Protein 4UHP (pdb70)

Nearest PDB structures (foldseek):
  4uhp-assembly3_A  TM=9.981E-01  e=2.597E-27  Pseudomonas aeruginosa PAO1
  4uhp-assembly1_C  TM=9.991E-01  e=4.415E-27  Pseudomonas aeruginosa PAO1
  2vlq-assembly1_B  TM=9.755E-01  e=8.747E-19  Escherichia coli
  1fsj-assembly1_B  TM=9.711E-01  e=2.702E-18  Escherichia coli
  3u43-assembly2_B  TM=9.606E-01  e=6.399E-18  Escherichia coli

Organism: Pseudomonas aeruginosa (NCBI:txid287)

Structure (mmCIF, N/CA/C/O backbone):
data_4UHP
#
_entry.id   4UHP
#
_cell.length_a   36.604
_cell.length_b   75.627
_cell.length_c   83.171
_cell.angle_alpha   79.19
_cell.angle_beta   78.05
_cell.angle_gamma   77.00
#
_symmetry.space_group_name_H-M   'P 1'
#
loop_
_entity.id
_entity.type
_entity.pdbx_description
1 polymer 'LARGE COMPONENT OF PYOCIN AP41'
2 polymer 'BACTERIOCIN IMMUNITY PROTEIN'
3 water water
#
loop_
_atom_site.group_PDB
_atom_site.id
_atom_site.type_symbol
_atom_site.label_atom_id
_atom_site.label_alt_id
_atom_site.label_comp_id
_atom_site.label_asym_id
_atom_site.label_entity_id
_atom_site.label_seq_id
_atom_site.pdbx_PDB_ins_code
_atom_site.Cartn_x
_atom_site.Cartn_y
_atom_site.Cartn_z
_atom_site.occupancy
_atom_site.B_iso_or_equiv
_atom_site.auth_seq_id
_atom_site.auth_comp_id
_atom_site.auth_asym_id
_atom_site.auth_atom_id
_atom_site.pdbx_PDB_model_num
ATOM 1 N N . ASP A 1 1 ? -21.009 22.655 -49.504 1.00 74.74 642 ASP A N 1
ATOM 2 C CA . ASP A 1 1 ? -20.112 23.761 -49.821 1.00 79.37 642 ASP A CA 1
ATOM 3 C C . ASP A 1 1 ? -19.171 24.053 -48.659 1.00 75.90 642 ASP A C 1
ATOM 4 O O . ASP A 1 1 ? -17.960 24.180 -48.844 1.00 80.82 642 ASP A O 1
ATOM 6 N N . GLU A 1 2 ? -19.734 24.161 -47.461 1.00 68.04 643 GLU A N 1
ATOM 7 C CA . GLU A 1 2 ? -18.940 24.407 -46.265 1.00 61.65 643 GLU A CA 1
ATOM 8 C C . GLU A 1 2 ? -19.164 23.312 -45.227 1.00 51.29 643 GLU A C 1
ATOM 9 O O . GLU A 1 2 ? -20.260 22.760 -45.131 1.00 42.70 643 GLU A O 1
ATOM 15 N N . PRO A 1 3 ? -18.115 22.989 -44.454 1.00 51.05 644 PRO A N 1
ATOM 16 C CA . PRO A 1 3 ? -18.174 21.949 -43.420 1.00 44.35 644 PRO A CA 1
ATOM 17 C C . PRO A 1 3 ? -19.228 22.208 -42.348 1.00 38.38 644 PRO A C 1
ATOM 18 O O . PRO A 1 3 ? -19.699 23.335 -42.194 1.00 43.67 644 PRO A O 1
ATOM 22 N N . GLY A 1 4 ? -19.586 21.161 -41.611 1.00 32.29 645 GLY A N 1
ATOM 23 C CA . GLY A 1 4 ? -20.554 21.279 -40.538 1.00 31.64 645 GLY A CA 1
ATOM 24 C C . GLY A 1 4 ? -20.745 19.989 -39.763 1.00 30.15 645 GLY A C 1
ATOM 25 O O . GLY A 1 4 ? -20.184 18.947 -40.111 1.00 31.88 645 GLY A O 1
ATOM 26 N N . VAL A 1 5 ? -21.544 20.065 -38.705 1.00 29.03 646 VAL A N 1
ATOM 27 C CA . VAL A 1 5 ? -21.814 18.913 -37.852 1.00 32.35 646 VAL A CA 1
ATOM 28 C C . VAL A 1 5 ? -23.280 18.516 -37.947 1.00 23.36 646 VAL A C 1
ATOM 29 O O . VAL A 1 5 ? -24.162 19.365 -37.868 1.00 25.73 646 VAL A O 1
ATOM 33 N N . ALA A 1 6 ? -23.536 17.225 -38.113 1.00 23.56 647 ALA A N 1
ATOM 34 C CA . ALA A 1 6 ? -24.900 16.740 -38.287 1.00 26.12 647 ALA A CA 1
ATOM 35 C C . ALA A 1 6 ? -25.693 16.759 -36.985 1.00 27.13 647 ALA A C 1
ATOM 36 O O . ALA A 1 6 ? -25.160 16.479 -35.911 1.00 30.79 647 ALA A O 1
ATOM 38 N N . THR A 1 7 ? -26.973 17.100 -37.100 1.00 26.74 648 THR A N 1
ATOM 39 C CA . THR A 1 7 ? -27.904 17.087 -35.977 1.00 28.33 648 THR A CA 1
ATOM 40 C C . THR A 1 7 ? -29.183 16.373 -36.390 1.00 30.18 648 THR A C 1
ATOM 41 O O . THR A 1 7 ? -29.378 16.080 -37.569 1.00 25.07 648 THR A O 1
ATOM 45 N N . GLY A 1 8 ? -30.059 16.105 -35.426 1.00 25.86 649 GLY A N 1
ATOM 46 C CA . GLY A 1 8 ? -31.345 15.502 -35.727 1.00 32.01 649 GLY A CA 1
ATOM 47 C C . GLY A 1 8 ? -31.431 14.027 -35.386 1.00 25.40 649 GLY A C 1
ATOM 48 O O . GLY A 1 8 ? -30.420 13.326 -35.340 1.00 23.92 649 GLY A O 1
ATOM 49 N N . ASN A 1 9 ? -32.652 13.554 -35.158 1.00 26.86 650 ASN A N 1
ATOM 50 C CA . ASN A 1 9 ? -32.876 12.198 -34.669 1.00 26.95 650 ASN A CA 1
ATOM 51 C C . ASN A 1 9 ? -33.449 11.259 -35.717 1.00 25.60 650 ASN A C 1
ATOM 52 O O . ASN A 1 9 ? -33.388 10.041 -35.567 1.00 29.40 650 ASN A O 1
ATOM 57 N N . GLY A 1 10 ? -34.014 11.829 -36.774 1.00 29.45 651 GLY A N 1
ATOM 58 C CA . GLY A 1 10 ? -34.699 11.038 -37.775 1.00 28.25 651 GLY A CA 1
ATOM 59 C C . GLY A 1 10 ? -36.045 10.583 -37.250 1.00 30.89 651 GLY A C 1
ATOM 60 O O . GLY A 1 10 ? -36.550 11.121 -36.263 1.00 29.89 651 GLY A O 1
ATOM 61 N N . GLN A 1 11 ? -36.627 9.589 -37.909 1.00 24.41 652 GLN A N 1
ATOM 62 C CA . GLN A 1 11 ? -37.926 9.065 -37.509 1.00 29.09 652 GLN A CA 1
ATOM 63 C C . GLN A 1 11 ? -37.916 7.541 -37.536 1.00 32.88 652 GLN A C 1
ATOM 64 O O . GLN A 1 11 ? -37.296 6.937 -38.409 1.00 33.41 652 GLN A O 1
ATOM 70 N N . PRO A 1 12 ? -38.597 6.914 -36.566 1.00 36.25 653 PRO A N 1
ATOM 71 C CA . PRO A 1 12 ? -38.630 5.453 -36.447 1.00 41.37 653 PRO A CA 1
ATOM 72 C C . PRO A 1 12 ? -39.425 4.784 -37.563 1.00 47.37 653 PRO A C 1
ATOM 73 O O . PRO A 1 12 ? -40.600 4.471 -37.378 1.00 53.73 653 PRO A O 1
ATOM 77 N N . VAL A 1 13 ? -38.789 4.563 -38.708 1.00 46.54 654 VAL A N 1
ATOM 78 C CA . VAL A 1 13 ? -39.457 3.912 -39.828 1.00 47.25 654 VAL A CA 1
ATOM 79 C C . VAL A 1 13 ? -39.268 2.400 -39.788 1.00 47.23 654 VAL A C 1
ATOM 80 O O . VAL A 1 13 ? -38.241 1.897 -39.332 1.00 54.73 654 VAL A O 1
ATOM 84 N N . THR A 1 14 ? -40.277 1.677 -40.258 1.00 41.33 655 THR A N 1
ATOM 85 C CA . THR A 1 14 ? -40.207 0.227 -40.329 1.00 40.56 655 THR A CA 1
ATOM 86 C C . THR A 1 14 ? -40.508 -0.242 -41.745 1.00 37.00 655 THR A C 1
ATOM 87 O O . THR A 1 14 ? -41.027 0.520 -42.560 1.00 39.93 655 THR A O 1
ATOM 91 N N . GLY A 1 15 ? -40.175 -1.496 -42.031 1.00 35.87 656 GLY A N 1
ATOM 92 C CA . GLY A 1 15 ? -40.427 -2.081 -43.334 1.00 29.22 656 GLY A CA 1
ATOM 93 C C . GLY A 1 15 ? -39.544 -1.502 -44.419 1.00 36.41 656 GLY A C 1
ATOM 94 O O . GLY A 1 15 ? -38.467 -0.970 -44.146 1.00 38.48 656 GLY A O 1
ATOM 95 N N . ASN A 1 16 ? -40.003 -1.609 -45.660 1.00 31.94 657 ASN A N 1
ATOM 96 C CA . ASN A 1 16 ? -39.271 -1.063 -46.793 1.00 29.63 657 ASN A CA 1
ATOM 97 C C . ASN A 1 16 ? -39.354 0.456 -46.813 1.00 27.70 657 ASN A C 1
ATOM 98 O O . ASN A 1 16 ? -40.234 1.027 -47.454 1.00 28.62 657 ASN A O 1
ATOM 103 N N . TRP A 1 17 ? -38.426 1.108 -46.120 1.00 22.48 658 TRP A N 1
ATOM 104 C CA . TRP A 1 17 ? -38.496 2.550 -45.928 1.00 27.02 658 TRP A CA 1
ATOM 105 C C . TRP A 1 17 ? -38.231 3.335 -47.215 1.00 27.80 658 TRP A C 1
ATOM 106 O O . TRP A 1 17 ? -38.786 4.415 -47.405 1.00 24.62 658 TRP A O 1
ATOM 117 N N . LEU A 1 18 ? -37.402 2.796 -48.104 1.00 25.99 659 LEU A N 1
ATOM 118 C CA . LEU A 1 18 ? -37.121 3.485 -49.363 1.00 21.80 659 LEU A CA 1
ATOM 119 C C . LEU A 1 18 ? -38.333 3.478 -50.295 1.00 21.68 659 LEU A C 1
ATOM 120 O O . LEU A 1 18 ? -38.366 4.213 -51.280 1.00 26.74 659 LEU A O 1
ATOM 125 N N . ALA A 1 19 ? -39.332 2.660 -49.978 1.00 21.45 660 ALA A N 1
ATOM 126 C CA . ALA A 1 19 ? -40.582 2.676 -50.729 1.00 22.40 660 ALA A CA 1
ATOM 127 C C . ALA A 1 19 ? -41.337 3.978 -50.467 1.00 26.39 660 ALA A C 1
ATOM 128 O O . ALA A 1 19 ? -42.136 4.423 -51.292 1.00 25.77 660 ALA A O 1
ATOM 130 N N . GLY A 1 20 ? -41.068 4.592 -49.319 1.00 24.36 661 GLY A N 1
ATOM 131 C CA . GLY A 1 20 ? -41.677 5.864 -48.977 1.00 23.26 661 GLY A CA 1
ATOM 132 C C . GLY A 1 20 ? -41.197 7.009 -49.852 1.00 20.63 661 GLY A C 1
ATOM 133 O O . GLY A 1 20 ? -41.875 8.032 -49.973 1.00 21.19 661 GLY A O 1
ATOM 134 N N . ALA A 1 21 ? -40.029 6.836 -50.468 1.00 19.86 662 ALA A N 1
ATOM 135 C CA . ALA A 1 21 ? -39.428 7.881 -51.297 1.00 19.58 662 ALA A CA 1
ATOM 136 C C . ALA A 1 21 ? -40.271 8.212 -52.525 1.00 20.79 662 ALA A C 1
ATOM 137 O O . ALA A 1 21 ? -40.113 9.274 -53.128 1.00 21.11 662 ALA A O 1
ATOM 139 N N . SER A 1 22 ? -41.159 7.296 -52.892 1.00 22.25 663 SER A N 1
ATOM 140 C CA . SER A 1 22 ? -41.986 7.457 -54.081 1.00 23.24 663 SER A CA 1
ATOM 141 C C . SER A 1 22 ? -43.373 7.982 -53.732 1.00 25.27 663 SER A C 1
ATOM 142 O O . SER A 1 22 ? -44.246 8.081 -54.595 1.00 25.92 663 SER A O 1
ATOM 145 N N . GLN A 1 23 ? -43.572 8.305 -52.458 1.00 28.83 664 GLN A N 1
ATOM 146 C CA . GLN A 1 23 ? -44.875 8.743 -51.973 1.00 31.29 664 GLN A CA 1
ATOM 147 C C . GLN A 1 23 ? -44.761 10.052 -51.204 1.00 25.29 664 GLN A C 1
ATOM 148 O O . GLN A 1 23 ? -43.747 10.312 -50.553 1.00 23.83 664 GLN A O 1
ATOM 154 N N . GLY A 1 24 ? -45.808 10.867 -51.286 1.00 29.42 665 GLY A N 1
ATOM 155 C CA . GLY A 1 24 ? -45.880 12.117 -50.550 1.00 32.98 665 GLY A CA 1
ATOM 156 C C . GLY A 1 24 ? -44.705 13.040 -50.798 1.00 29.43 665 GLY A C 1
ATOM 157 O O . GLY A 1 24 ? -44.269 13.222 -51.934 1.00 26.53 665 GLY A O 1
ATOM 158 N N . ASP A 1 25 ? -44.181 13.619 -49.724 1.00 26.85 666 ASP A N 1
ATOM 159 C CA . ASP A 1 25 ? -43.044 14.521 -49.830 1.00 28.04 666 ASP A CA 1
ATOM 160 C C . ASP A 1 25 ? -41.726 13.763 -49.698 1.00 22.90 666 ASP A C 1
ATOM 161 O O . ASP A 1 25 ? -40.659 14.365 -49.596 1.00 23.10 666 ASP A O 1
ATOM 166 N N . GLY A 1 26 ? -41.809 12.438 -49.710 1.00 22.17 667 GLY A N 1
ATOM 167 C CA . GLY A 1 26 ? -40.634 11.603 -49.561 1.00 25.94 667 GLY A CA 1
ATOM 168 C C . GLY A 1 26 ? -40.589 10.965 -48.188 1.00 26.08 667 GLY A C 1
ATOM 169 O O . GLY A 1 26 ? -41.493 11.161 -47.376 1.00 26.44 667 GLY A O 1
ATOM 170 N N . VAL A 1 27 ? -39.534 10.203 -47.925 1.00 18.89 668 VAL A N 1
ATOM 171 C CA . VAL A 1 27 ? -39.404 9.494 -46.659 1.00 18.77 668 VAL A CA 1
ATOM 172 C C . VAL A 1 27 ? -38.323 10.150 -45.795 1.00 18.07 668 VAL A C 1
ATOM 173 O O . VAL A 1 27 ? -37.270 10.539 -46.300 1.00 19.52 668 VAL A O 1
ATOM 177 N N . PRO A 1 28 ? -38.596 10.313 -44.490 1.00 22.09 669 PRO A N 1
ATOM 178 C CA . PRO A 1 28 ? -37.584 10.858 -43.577 1.00 18.33 669 PRO A CA 1
ATOM 179 C C . PRO A 1 28 ? -36.482 9.843 -43.279 1.00 21.89 669 PRO A C 1
ATOM 180 O O . PRO A 1 28 ? -36.603 8.678 -43.658 1.00 21.44 669 PRO A O 1
ATOM 184 N N . ILE A 1 29 ? -35.421 10.285 -42.612 1.00 21.78 670 ILE A N 1
ATOM 185 C CA . ILE A 1 29 ? -34.285 9.416 -42.322 1.00 25.21 670 ILE A CA 1
ATOM 186 C C . ILE A 1 29 ? -34.578 8.521 -41.121 1.00 22.84 670 ILE A C 1
ATOM 187 O O . ILE A 1 29 ? -35.060 9.004 -40.100 1.00 21.84 670 ILE A O 1
ATOM 192 N N . PRO A 1 30 ? -34.299 7.211 -41.245 1.00 22.43 671 PRO A N 1
ATOM 193 C CA . PRO A 1 30 ? -34.475 6.276 -40.127 1.00 19.79 671 PRO A CA 1
ATOM 194 C C . PRO A 1 30 ? -33.701 6.709 -38.886 1.00 20.42 671 PRO A C 1
ATOM 195 O O . PRO A 1 30 ? -32.625 7.300 -39.008 1.00 19.99 671 PRO A O 1
ATOM 199 N N . SER A 1 31 ? -34.254 6.422 -37.713 1.00 22.07 672 SER A N 1
ATOM 200 C CA . SER A 1 31 ? -33.630 6.798 -36.448 1.00 27.02 672 SER A CA 1
ATOM 201 C C . SER A 1 31 ? -32.228 6.216 -36.310 1.00 25.68 672 SER A C 1
ATOM 202 O O . SER A 1 31 ? -31.286 6.928 -35.964 1.00 24.69 672 SER A O 1
ATOM 205 N N . GLN A 1 32 ? -32.098 4.922 -36.590 1.00 26.16 673 GLN A N 1
ATOM 206 C CA . GLN A 1 32 ? -30.831 4.221 -36.412 1.00 25.22 673 GLN A CA 1
ATOM 207 C C . GLN A 1 32 ? -29.750 4.752 -37.352 1.00 24.82 673 GLN A C 1
ATOM 208 O O . GLN A 1 32 ? -28.563 4.689 -37.035 1.00 27.67 673 GLN A O 1
ATOM 214 N N . ILE A 1 33 ? -30.166 5.279 -38.502 1.00 21.45 674 ILE A N 1
ATOM 215 C CA . ILE A 1 33 ? -29.236 5.905 -39.439 1.00 20.34 674 ILE A CA 1
ATOM 216 C C . ILE A 1 33 ? -28.772 7.261 -38.904 1.00 24.95 674 ILE A C 1
ATOM 217 O O . ILE A 1 33 ? -27.583 7.588 -38.944 1.00 23.25 674 ILE A O 1
ATOM 222 N N . ALA A 1 34 ? -29.719 8.048 -38.407 1.00 19.73 675 ALA A N 1
ATOM 223 C CA . ALA A 1 34 ? -29.395 9.341 -37.819 1.00 19.76 675 ALA A CA 1
ATOM 224 C C . ALA A 1 34 ? -28.405 9.180 -36.668 1.00 21.13 675 ALA A C 1
ATOM 225 O O . ALA A 1 34 ? -27.493 9.988 -36.515 1.00 36.15 675 ALA A O 1
ATOM 227 N N . ASP A 1 35 ? -28.578 8.124 -35.876 1.00 27.62 676 ASP A N 1
ATOM 228 C CA . ASP A 1 35 ? -27.680 7.844 -34.756 1.00 31.34 676 ASP A CA 1
ATOM 229 C C . ASP A 1 35 ? -26.236 7.622 -35.208 1.00 32.04 676 ASP A C 1
ATOM 230 O O . ASP A 1 35 ? -25.297 7.901 -34.463 1.00 29.81 676 ASP A O 1
ATOM 235 N N . GLN A 1 36 ? -26.065 7.116 -36.426 1.00 30.52 677 GLN A N 1
ATOM 236 C CA . GLN A 1 36 ? -24.734 6.894 -36.986 1.00 29.54 677 GLN A CA 1
ATOM 237 C C . GLN A 1 36 ? -24.068 8.200 -37.391 1.00 30.56 677 GLN A C 1
ATOM 238 O O . GLN A 1 36 ? -22.846 8.331 -37.319 1.00 35.47 677 GLN A O 1
ATOM 244 N N . LEU A 1 37 ? -24.880 9.160 -37.823 1.00 23.40 678 LEU A N 1
ATOM 245 C CA . LEU A 1 37 ? -24.367 10.378 -38.440 1.00 21.74 678 LEU A CA 1
ATOM 246 C C . LEU A 1 37 ? -24.342 11.570 -37.488 1.00 23.12 678 LEU A C 1
ATOM 247 O O . LEU A 1 37 ? -23.478 12.438 -37.600 1.00 21.81 678 LEU A O 1
ATOM 252 N N . ARG A 1 38 ? -25.295 11.613 -36.562 1.00 21.62 679 ARG A N 1
ATOM 253 C CA . ARG A 1 38 ? -25.419 12.739 -35.640 1.00 26.00 679 ARG A CA 1
ATOM 254 C C . ARG A 1 38 ? -24.134 12.947 -34.844 1.00 26.66 679 ARG A C 1
ATOM 255 O O . ARG A 1 38 ? -23.584 12.002 -34.284 1.00 24.96 679 ARG A O 1
ATOM 263 N N . GLY A 1 39 ? -23.653 14.186 -34.816 1.00 30.28 680 GLY A N 1
ATOM 264 C CA . GLY A 1 39 ? -22.449 14.521 -34.075 1.00 32.10 680 GLY A CA 1
ATOM 265 C C . GLY A 1 39 ? -21.178 14.435 -34.901 1.00 32.89 680 GLY A C 1
ATOM 266 O O . GLY A 1 39 ? -20.145 14.984 -34.514 1.00 27.39 680 GLY A O 1
ATOM 267 N N . LYS A 1 40 ? -21.246 13.746 -36.038 1.00 26.24 681 LYS A N 1
ATOM 268 C CA . LYS A 1 40 ? -20.082 13.604 -36.912 1.00 28.84 681 LYS A CA 1
ATOM 269 C C . LYS A 1 40 ? -19.791 14.887 -37.683 1.00 27.75 681 LYS A C 1
ATOM 270 O O . LYS A 1 40 ? -20.687 15.700 -37.917 1.00 26.44 681 LYS A O 1
ATOM 276 N N . GLU A 1 41 ? -18.531 15.059 -38.073 1.00 27.38 682 GLU A N 1
ATOM 277 C CA . GLU A 1 41 ? -18.115 16.202 -38.878 1.00 27.34 682 GLU A CA 1
ATOM 278 C C . GLU A 1 41 ? -18.113 15.834 -40.357 1.00 29.13 682 GLU A C 1
ATOM 279 O O . GLU A 1 41 ? -17.761 14.713 -40.725 1.00 27.12 682 GLU A O 1
ATOM 285 N N . PHE A 1 42 ? -18.507 16.780 -41.202 1.00 27.99 683 PHE A N 1
ATOM 286 C CA . PHE A 1 42 ? -18.523 16.556 -42.644 1.00 26.40 683 PHE A CA 1
ATOM 287 C C . PHE A 1 42 ? -17.883 17.730 -43.367 1.00 31.71 683 PHE A C 1
ATOM 288 O O . PHE A 1 42 ? -18.141 18.881 -43.028 1.00 28.15 683 PHE A O 1
ATOM 296 N N . LYS A 1 43 ? -17.047 17.435 -44.358 1.00 32.61 684 LYS A N 1
ATOM 297 C CA . LYS A 1 43 ? -16.297 18.472 -45.060 1.00 36.35 684 LYS A CA 1
ATOM 298 C C . LYS A 1 43 ? -17.171 19.240 -46.044 1.00 34.16 684 LYS A C 1
ATOM 299 O O . LYS A 1 43 ? -16.932 20.416 -46.316 1.00 36.09 684 LYS A O 1
ATOM 305 N N . SER A 1 44 ? -18.183 18.567 -46.575 1.00 32.79 685 SER A N 1
ATOM 306 C CA . SER A 1 44 ? -19.080 19.169 -47.552 1.00 31.66 685 SER A CA 1
ATOM 307 C C . SER A 1 44 ? -20.363 18.364 -47.623 1.00 27.93 685 SER A C 1
ATOM 308 O O . SER A 1 44 ? -20.510 17.362 -46.926 1.00 26.59 685 SER A O 1
ATOM 311 N N . TRP A 1 45 ? -21.290 18.794 -48.470 1.00 29.10 686 TRP A N 1
ATOM 312 C CA . TRP A 1 45 ? -22.524 18.045 -48.652 1.00 28.40 686 TRP A CA 1
ATOM 313 C C . TRP A 1 45 ? -22.252 16.710 -49.342 1.00 25.23 686 TRP A C 1
ATOM 314 O O . TRP A 1 45 ? -22.848 15.691 -48.994 1.00 23.35 686 TRP A O 1
ATOM 325 N N . ARG A 1 46 ? -21.350 16.724 -50.320 1.00 25.60 687 ARG A N 1
ATOM 326 C CA . ARG A 1 46 ? -20.957 15.501 -51.010 1.00 30.62 687 ARG A CA 1
ATOM 327 C C . ARG A 1 46 ? -20.373 14.508 -50.016 1.00 25.55 687 ARG A C 1
ATOM 328 O O . ARG A 1 46 ? -20.603 13.303 -50.117 1.00 27.72 687 ARG A O 1
ATOM 336 N N . ASP A 1 47 ? -19.624 15.028 -49.049 1.00 25.44 688 ASP A N 1
ATOM 337 C CA . ASP A 1 47 ? -19.046 14.207 -47.997 1.00 26.50 688 ASP A CA 1
ATOM 338 C C . ASP A 1 47 ? -20.148 13.539 -47.179 1.00 26.26 688 ASP A C 1
ATOM 339 O O . ASP A 1 47 ? -20.085 12.342 -46.894 1.00 24.00 688 ASP A O 1
ATOM 344 N N . PHE A 1 48 ? -21.165 14.317 -46.818 1.00 28.19 689 PHE A N 1
ATOM 345 C CA . PHE A 1 48 ? -22.297 13.792 -46.059 1.00 22.12 689 PHE A CA 1
ATOM 346 C C . PHE A 1 48 ? -23.065 12.731 -46.838 1.00 20.95 689 PHE A C 1
ATOM 347 O O . PHE A 1 48 ? -23.432 11.694 -46.290 1.00 19.55 689 PHE A O 1
ATOM 355 N N . ARG A 1 49 ? -23.331 13.017 -48.109 1.00 20.99 690 ARG A N 1
ATOM 356 C CA . ARG A 1 49 ? -24.103 12.119 -48.959 1.00 18.47 690 ARG A CA 1
ATOM 357 C C . ARG A 1 49 ? -23.453 10.745 -49.044 1.00 18.93 690 ARG A C 1
ATOM 358 O O . ARG A 1 49 ? -24.125 9.721 -48.919 1.00 16.46 690 ARG A O 1
ATOM 366 N N . GLU A 1 50 ? -22.141 10.739 -49.254 1.00 20.06 691 GLU A N 1
ATOM 367 C CA . GLU A 1 50 ? -21.372 9.501 -49.312 1.00 21.38 691 GLU A CA 1
ATOM 368 C C . GLU A 1 50 ? -21.442 8.744 -47.989 1.00 22.11 691 GLU A C 1
ATOM 369 O O . GLU A 1 50 ? -21.725 7.547 -47.969 1.00 23.22 691 GLU A O 1
ATOM 375 N N . GLN A 1 51 ? -21.193 9.443 -46.886 1.00 18.45 692 GLN A N 1
ATOM 376 C CA . GLN A 1 51 ? -21.225 8.807 -45.572 1.00 18.52 692 GLN A CA 1
ATOM 377 C C . GLN A 1 51 ? -22.643 8.402 -45.188 1.00 16.36 692 GLN A C 1
ATOM 378 O O . GLN A 1 51 ? -22.838 7.476 -44.403 1.00 24.97 692 GLN A O 1
ATOM 384 N N . PHE A 1 52 ? -23.630 9.094 -45.748 1.00 20.23 693 PHE A N 1
ATOM 385 C CA . PHE A 1 52 ? -25.024 8.743 -45.504 1.00 17.08 693 PHE A CA 1
ATOM 386 C C . PHE A 1 52 ? -25.341 7.370 -46.085 1.00 17.38 693 PHE A C 1
ATOM 387 O O . PHE A 1 52 ? -25.903 6.508 -45.407 1.00 15.35 693 PHE A O 1
ATOM 395 N N . TRP A 1 53 ? -24.988 7.167 -47.348 1.00 16.87 694 TRP A N 1
ATOM 396 C CA . TRP A 1 53 ? -25.306 5.903 -47.999 1.00 18.26 694 TRP A CA 1
ATOM 397 C C . TRP A 1 53 ? -24.441 4.770 -47.447 1.00 15.70 694 TRP A C 1
ATOM 398 O O . TRP A 1 53 ? -24.872 3.620 -47.411 1.00 18.94 694 TRP A O 1
ATOM 409 N N . MET A 1 54 ? -23.229 5.093 -47.006 1.00 19.97 695 MET A N 1
ATOM 410 C CA . MET A 1 54 ? -22.389 4.104 -46.334 1.00 17.48 695 MET A CA 1
ATOM 411 C C . MET A 1 54 ? -23.010 3.689 -45.005 1.00 17.68 695 MET A C 1
ATOM 412 O O . MET A 1 54 ? -22.908 2.534 -44.595 1.00 19.07 695 MET A O 1
ATOM 417 N N . ALA A 1 55 ? -23.654 4.636 -44.333 1.00 16.87 696 ALA A N 1
ATOM 418 C CA . ALA A 1 55 ? -24.324 4.334 -43.074 1.00 17.41 696 ALA A CA 1
ATOM 419 C C . ALA A 1 55 ? -25.499 3.406 -43.342 1.00 21.44 696 ALA A C 1
ATOM 420 O O . ALA A 1 55 ? -25.793 2.511 -42.551 1.00 19.20 696 ALA A O 1
ATOM 422 N N . VAL A 1 56 ? -26.162 3.624 -44.473 1.00 16.03 697 VAL A N 1
ATOM 423 C CA . VAL A 1 56 ? -27.225 2.732 -44.920 1.00 16.04 697 VAL A CA 1
ATOM 424 C C . VAL A 1 56 ? -26.683 1.307 -45.103 1.00 18.32 697 VAL A C 1
ATOM 425 O O . VAL A 1 56 ? -27.361 0.330 -44.781 1.00 19.84 697 VAL A O 1
ATOM 429 N N . SER A 1 57 ? -25.446 1.195 -45.580 1.00 18.11 698 SER A N 1
ATOM 430 C CA . SER A 1 57 ? -24.838 -0.116 -45.819 1.00 20.23 698 SER A CA 1
ATOM 431 C C . SER A 1 57 ? -24.464 -0.830 -44.521 1.00 22.14 698 SER A C 1
ATOM 432 O O . SER A 1 57 ? -24.155 -2.022 -44.524 1.00 24.60 698 SER A O 1
ATOM 435 N N . LYS A 1 58 ? -24.484 -0.099 -43.414 1.00 24.76 699 LYS A N 1
ATOM 436 C CA . LYS A 1 58 ? -24.184 -0.693 -42.117 1.00 27.59 699 LYS A CA 1
ATOM 437 C C . LYS A 1 58 ? -25.463 -0.956 -41.327 1.00 26.85 699 LYS A C 1
ATOM 438 O O . LYS A 1 58 ? -25.414 -1.393 -40.178 1.00 26.96 699 LYS A O 1
ATOM 444 N N . ASP A 1 59 ? -26.608 -0.698 -41.952 1.00 19.64 700 ASP A N 1
ATOM 445 C CA . ASP A 1 59 ? -27.898 -0.897 -41.294 1.00 23.18 700 ASP A CA 1
ATOM 446 C C . ASP A 1 59 ? -28.694 -2.027 -41.932 1.00 23.65 700 ASP A C 1
ATOM 447 O O . ASP A 1 59 ? -29.216 -1.873 -43.036 1.00 24.95 700 ASP A O 1
ATOM 452 N N . PRO A 1 60 ? -28.793 -3.168 -41.234 1.00 25.01 701 PRO A N 1
ATOM 453 C CA . PRO A 1 60 ? -29.510 -4.341 -41.748 1.00 27.17 701 PRO A CA 1
ATOM 454 C C . PRO A 1 60 ? -30.950 -4.031 -42.158 1.00 26.97 701 PRO A C 1
ATOM 455 O O . PRO A 1 60 ? -31.397 -4.515 -43.198 1.00 17.93 701 PRO A O 1
ATOM 459 N N . SER A 1 61 ? -31.651 -3.225 -41.363 1.00 28.22 702 SER A N 1
ATOM 460 C CA . SER A 1 61 ? -33.036 -2.860 -41.661 1.00 36.03 702 SER A CA 1
ATOM 461 C C . SER A 1 61 ? -33.184 -2.222 -43.042 1.00 40.06 702 SER A C 1
ATOM 462 O O . SER A 1 61 ? -34.142 -2.501 -43.762 1.00 45.45 702 SER A O 1
ATOM 465 N N . ALA A 1 62 ? -32.230 -1.373 -43.412 1.00 42.57 703 ALA A N 1
ATOM 466 C CA . ALA A 1 62 ? -32.248 -0.734 -44.725 1.00 43.76 703 ALA A CA 1
ATOM 467 C C . ALA A 1 62 ? -31.730 -1.675 -45.808 1.00 45.79 703 ALA A C 1
ATOM 468 O O . ALA A 1 62 ? -32.260 -1.710 -46.919 1.00 54.18 703 ALA A O 1
ATOM 470 N N . LEU A 1 63 ? -30.694 -2.438 -45.479 1.00 38.80 704 LEU A N 1
ATOM 471 C CA . LEU A 1 63 ? -30.099 -3.379 -46.423 1.00 33.91 704 LEU A CA 1
ATOM 472 C C . LEU A 1 63 ? -31.076 -4.454 -46.863 1.00 34.35 704 LEU A C 1
ATOM 473 O O . LEU A 1 63 ? -30.989 -4.957 -47.984 1.00 40.85 704 LEU A O 1
ATOM 478 N N . GLU A 1 64 ? -31.997 -4.806 -45.971 1.00 26.94 705 GLU A N 1
ATOM 479 C CA . GLU A 1 64 ? -32.877 -5.948 -46.180 1.00 27.15 705 GLU A CA 1
ATOM 480 C C . GLU A 1 64 ? -33.666 -5.850 -47.483 1.00 27.73 705 GLU A C 1
ATOM 481 O O . GLU A 1 64 ? -33.871 -6.855 -48.163 1.00 34.57 705 GLU A O 1
ATOM 487 N N . ASN A 1 65 ? -34.090 -4.639 -47.836 1.00 19.91 706 ASN A N 1
ATOM 488 C CA . ASN A 1 65 ? -34.882 -4.429 -49.043 1.00 20.78 706 ASN A CA 1
ATOM 489 C C . ASN A 1 65 ? -34.061 -3.929 -50.228 1.00 21.06 706 ASN A C 1
ATOM 490 O O . ASN A 1 65 ? -34.617 -3.444 -51.213 1.00 27.12 706 ASN A O 1
ATOM 495 N N . LEU A 1 66 ? -32.741 -4.033 -50.130 1.00 14.74 707 LEU A N 1
ATOM 496 C CA . LEU A 1 66 ? -31.870 -3.638 -51.232 1.00 16.36 707 LEU A CA 1
ATOM 497 C C . LEU A 1 66 ? -31.280 -4.859 -51.926 1.00 18.05 707 LEU A C 1
ATOM 498 O O . LEU A 1 66 ? -30.876 -5.818 -51.268 1.00 18.64 707 LEU A O 1
ATOM 503 N N . SER A 1 67 ? -31.237 -4.815 -53.255 1.00 17.14 708 SER A N 1
ATOM 504 C CA . SER A 1 67 ? -30.650 -5.890 -54.053 1.00 15.31 708 SER A CA 1
ATOM 505 C C . SER A 1 67 ? -29.144 -5.935 -53.828 1.00 15.43 708 SER A C 1
ATOM 506 O O . SER A 1 67 ? -28.567 -4.951 -53.366 1.00 17.86 708 SER A O 1
ATOM 509 N N . PRO A 1 68 ? -28.499 -7.072 -54.150 1.00 16.22 709 PRO A N 1
ATOM 510 C CA . PRO A 1 68 ? -27.046 -7.178 -53.976 1.00 23.51 709 PRO A CA 1
ATOM 511 C C . PRO A 1 68 ? -26.287 -6.047 -54.662 1.00 16.38 709 PRO A C 1
ATOM 512 O O . PRO A 1 68 ? -25.309 -5.543 -54.110 1.00 22.58 709 PRO A O 1
ATOM 516 N N . SER A 1 69 ? -26.741 -5.652 -55.847 1.00 17.42 710 SER A N 1
ATOM 517 C CA . SER A 1 69 ? -26.110 -4.557 -56.573 1.00 17.57 710 SER A CA 1
ATOM 518 C C . SER A 1 69 ? -26.250 -3.233 -55.823 1.00 15.47 710 SER A C 1
ATOM 519 O O . SER A 1 69 ? -25.270 -2.513 -55.634 1.00 15.63 710 SER A O 1
ATOM 522 N N . ASN A 1 70 ? -27.468 -2.911 -55.399 1.00 17.70 711 ASN A N 1
ATOM 523 C CA . ASN A 1 70 ? -27.692 -1.678 -54.651 1.00 20.46 711 ASN A CA 1
ATOM 524 C C . ASN A 1 70 ? -26.971 -1.705 -53.306 1.00 19.24 711 ASN A C 1
ATOM 525 O O . ASN A 1 70 ? -26.579 -0.661 -52.787 1.00 17.14 711 ASN A O 1
ATOM 530 N N . ARG A 1 71 ? -26.787 -2.903 -52.755 1.00 16.27 712 ARG A N 1
ATOM 531 C CA . ARG A 1 71 ? -26.033 -3.066 -51.517 1.00 14.95 712 ARG A CA 1
ATOM 532 C C . ARG A 1 71 ? -24.570 -2.696 -51.724 1.00 20.48 712 ARG A C 1
ATOM 533 O O . ARG A 1 71 ? -23.970 -2.019 -50.894 1.00 17.31 712 ARG A O 1
ATOM 541 N N . TYR A 1 72 ? -23.996 -3.146 -52.835 1.00 16.15 713 TYR A N 1
ATOM 542 C CA . TYR A 1 72 ? -22.625 -2.775 -53.165 1.00 17.06 713 TYR A CA 1
ATOM 543 C C . TYR A 1 72 ? -22.509 -1.263 -53.346 1.00 16.76 713 TYR A C 1
ATOM 544 O O . TYR A 1 72 ? -21.589 -0.635 -52.821 1.00 20.98 713 TYR A O 1
ATOM 553 N N . PHE A 1 73 ? -23.447 -0.686 -54.092 1.00 16.01 714 PHE A N 1
ATOM 554 C CA . PHE A 1 73 ? -23.435 0.748 -54.358 1.00 19.84 714 PHE A CA 1
ATOM 555 C C . PHE A 1 73 ? -23.398 1.561 -53.060 1.00 15.51 714 PHE A C 1
ATOM 556 O O . PHE A 1 73 ? -22.538 2.423 -52.891 1.00 16.14 714 PHE A O 1
ATOM 564 N N . VAL A 1 74 ? -24.307 1.278 -52.133 1.00 16.49 715 VAL A N 1
ATOM 565 C CA . VAL A 1 74 ? -24.352 2.073 -50.905 1.00 19.13 715 VAL A CA 1
ATOM 566 C C . VAL A 1 74 ? -23.119 1.833 -50.032 1.00 18.92 715 VAL A C 1
ATOM 567 O O . VAL A 1 74 ? -22.754 2.687 -49.225 1.00 20.87 715 VAL A O 1
ATOM 571 N N . SER A 1 75 ? -22.469 0.685 -50.205 1.00 24.52 716 SER A N 1
ATOM 572 C CA . SER A 1 75 ? -21.261 0.382 -49.442 1.00 26.38 716 SER A CA 1
ATOM 573 C C . SER A 1 75 ? -20.103 1.255 -49.912 1.00 26.15 716 SER A C 1
ATOM 574 O O . SER A 1 75 ? -19.178 1.537 -49.149 1.00 23.05 716 SER A O 1
ATOM 577 N N . GLN A 1 76 ? -20.168 1.685 -51.170 1.00 18.33 717 GLN A N 1
ATOM 578 C CA . GLN A 1 76 ? -19.156 2.568 -51.746 1.00 19.81 717 GLN A CA 1
ATOM 579 C C . GLN A 1 76 ? -19.537 4.039 -51.602 1.00 20.59 717 GLN A C 1
ATOM 580 O O . GLN A 1 76 ? -18.846 4.922 -52.112 1.00 22.06 717 GLN A O 1
ATOM 586 N N . GLY A 1 77 ? -20.647 4.296 -50.922 1.00 17.75 718 GLY A N 1
ATOM 587 C CA . GLY A 1 77 ? -21.121 5.655 -50.734 1.00 20.98 718 GLY A CA 1
ATOM 588 C C . GLY A 1 77 ? -21.883 6.175 -51.938 1.00 22.99 718 GLY A C 1
ATOM 589 O O . GLY A 1 77 ? -22.101 7.382 -52.076 1.00 21.35 718 GLY A O 1
ATOM 590 N N . LEU A 1 78 ? -22.288 5.263 -52.815 1.00 20.14 719 LEU A N 1
ATOM 591 C CA . LEU A 1 78 ? -23.060 5.632 -53.996 1.00 22.62 719 LEU A CA 1
ATOM 592 C C . LEU A 1 78 ? -24.553 5.524 -53.718 1.00 20.50 719 LEU A C 1
ATOM 593 O O . LEU A 1 78 ? -24.999 4.600 -53.038 1.00 17.80 719 LEU A O 1
ATOM 598 N N . ALA A 1 79 ? -25.320 6.473 -54.244 1.00 20.40 720 ALA A N 1
ATOM 599 C CA . ALA A 1 79 ? -26.770 6.430 -54.122 1.00 16.28 720 ALA A CA 1
ATOM 600 C C . ALA A 1 79 ? -27.314 5.227 -54.876 1.00 17.04 720 ALA A C 1
ATOM 601 O O . ALA A 1 79 ? -26.888 4.950 -55.997 1.00 17.50 720 ALA A O 1
ATOM 603 N N . PRO A 1 80 ? -28.252 4.498 -54.257 1.00 14.42 721 PRO A N 1
ATOM 604 C CA . PRO A 1 80 ? -28.837 3.335 -54.923 1.00 14.69 721 PRO A CA 1
ATOM 605 C C . PRO A 1 80 ? -29.833 3.757 -55.994 1.00 16.08 721 PRO A C 1
ATOM 606 O O . PRO A 1 80 ? -30.250 4.919 -56.044 1.00 14.98 721 PRO A O 1
ATOM 610 N N . TYR A 1 81 ? -30.208 2.807 -56.840 1.00 14.85 722 TYR A N 1
ATOM 611 C CA . TYR A 1 81 ? -31.121 3.071 -57.939 1.00 13.54 722 TYR A CA 1
ATOM 612 C C . TYR A 1 81 ? -32.540 2.653 -57.576 1.00 15.90 722 TYR A C 1
ATOM 613 O O . TYR A 1 81 ? -32.751 1.598 -56.983 1.00 13.68 722 TYR A O 1
ATOM 622 N N . ALA A 1 82 ? -33.509 3.491 -57.930 1.00 18.26 723 ALA A N 1
ATOM 623 C CA . ALA A 1 82 ? -34.912 3.169 -57.709 1.00 16.48 723 ALA A CA 1
ATOM 624 C C . ALA A 1 82 ? -35.414 2.211 -58.782 1.00 17.28 723 ALA A C 1
ATOM 625 O O . ALA A 1 82 ? -34.729 1.971 -59.773 1.00 17.73 723 ALA A O 1
ATOM 627 N N . VAL A 1 83 ? -36.611 1.669 -58.572 1.00 16.87 724 VAL A N 1
ATOM 628 C CA . VAL A 1 83 ? -37.275 0.838 -59.568 1.00 18.06 724 VAL A CA 1
ATOM 629 C C . VAL A 1 83 ? -37.539 1.656 -60.832 1.00 17.28 724 VAL A C 1
ATOM 630 O O . VAL A 1 83 ? -37.718 2.874 -60.755 1.00 20.12 724 VAL A O 1
ATOM 634 N N . PRO A 1 84 ? -37.547 0.993 -62.001 1.00 17.88 725 PRO A N 1
ATOM 635 C CA . PRO A 1 84 ? -37.796 1.646 -63.294 1.00 21.49 725 PRO A CA 1
ATOM 636 C C . PRO A 1 84 ? -39.036 2.538 -63.310 1.00 23.86 725 PRO A C 1
ATOM 637 O O . PRO A 1 84 ? -39.033 3.585 -63.956 1.00 26.42 725 PRO A O 1
ATOM 641 N N . GLU A 1 85 ? -40.079 2.128 -62.596 1.00 23.51 726 GLU A N 1
ATOM 642 C CA . GLU A 1 85 ? -41.328 2.878 -62.562 1.00 21.31 726 GLU A CA 1
ATOM 643 C C . GLU A 1 85 ? -41.163 4.225 -61.857 1.00 21.53 726 GLU A C 1
ATOM 644 O O . GLU A 1 85 ? -42.008 5.105 -61.989 1.00 26.21 726 GLU A O 1
ATOM 650 N N . GLU A 1 86 ? -40.075 4.382 -61.111 1.00 21.36 727 GLU A N 1
ATOM 651 C CA . GLU A 1 86 ? -39.828 5.621 -60.378 1.00 22.40 727 GLU A CA 1
ATOM 652 C C . GLU A 1 86 ? -38.718 6.441 -61.024 1.00 22.37 727 GLU A C 1
ATOM 653 O O . GLU A 1 86 ? -38.276 7.454 -60.480 1.00 19.16 727 GLU A O 1
ATOM 659 N N . HIS A 1 87 ? -38.265 5.997 -62.188 1.00 17.74 728 HIS A N 1
ATOM 660 C CA . HIS A 1 87 ? -37.278 6.757 -62.933 1.00 22.68 728 HIS A CA 1
ATOM 661 C C . HIS A 1 87 ? -37.933 7.975 -63.570 1.00 21.70 728 HIS A C 1
ATOM 662 O O . HIS A 1 87 ? -39.157 8.052 -63.672 1.00 21.89 728 HIS A O 1
ATOM 669 N N . LEU A 1 88 ? -37.109 8.929 -63.984 1.00 19.26 729 LEU A N 1
ATOM 670 C CA . LEU A 1 88 ? -37.568 10.039 -64.804 1.00 21.52 729 LEU A CA 1
ATOM 671 C C . LEU A 1 88 ? -36.567 10.234 -65.931 1.00 22.72 729 LEU A C 1
ATOM 672 O O . LEU A 1 88 ? -35.600 10.980 -65.790 1.00 24.86 729 LEU A O 1
ATOM 677 N N . GLY A 1 89 ? -36.793 9.549 -67.048 1.00 25.59 730 GLY A N 1
ATOM 678 C CA . GLY A 1 89 ? -35.820 9.536 -68.122 1.00 28.39 730 GLY A CA 1
ATOM 679 C C . GLY A 1 89 ? -34.534 8.890 -67.642 1.00 27.51 730 GLY A C 1
ATOM 680 O O . GLY A 1 89 ? -34.558 7.797 -67.078 1.00 23.99 730 GLY A O 1
ATOM 681 N N . SER A 1 90 ? -33.412 9.576 -67.835 1.00 30.26 731 SER A N 1
ATOM 682 C CA . SER A 1 90 ? -32.109 9.030 -67.463 1.00 32.60 731 SER A CA 1
ATOM 683 C C . SER A 1 90 ? -31.804 9.178 -65.972 1.00 30.30 731 SER A C 1
ATOM 684 O O . SER A 1 90 ? -30.767 8.709 -65.500 1.00 31.94 731 SER A O 1
ATOM 687 N N . LYS A 1 91 ? -32.694 9.835 -65.234 1.00 28.89 732 LYS A N 1
ATOM 688 C CA . LYS A 1 91 ? -32.508 9.996 -63.792 1.00 27.09 732 LYS A CA 1
ATOM 689 C C . LYS A 1 91 ? -33.187 8.855 -63.045 1.00 24.63 732 LYS A C 1
ATOM 690 O O . LYS A 1 91 ? -34.401 8.673 -63.145 1.00 17.76 732 LYS A O 1
ATOM 694 N N . GLU A 1 92 ? -32.393 8.087 -62.299 1.00 16.82 733 GLU A N 1
ATOM 695 C CA . GLU A 1 92 ? -32.864 6.837 -61.705 1.00 17.93 733 GLU A CA 1
ATOM 696 C C . GLU A 1 92 ? -32.498 6.664 -60.231 1.00 21.25 733 GLU A C 1
A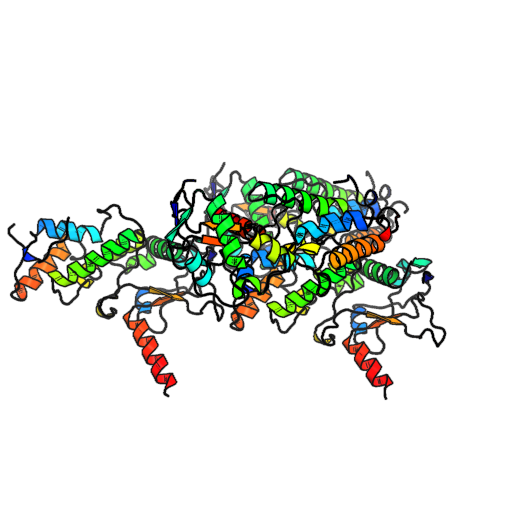TOM 697 O O . GLU A 1 92 ? -32.981 5.739 -59.578 1.00 23.48 733 GLU A O 1
ATOM 703 N N . LYS A 1 93 ? -31.641 7.537 -59.711 1.00 19.04 734 LYS A N 1
ATOM 704 C CA . LYS A 1 93 ? -31.162 7.404 -58.333 1.00 21.21 734 LYS A CA 1
ATOM 705 C C . LYS A 1 93 ? -32.115 7.994 -57.303 1.00 19.95 734 LYS A C 1
ATOM 706 O O . LYS A 1 93 ? -32.756 9.008 -57.560 1.00 13.84 734 LYS A O 1
ATOM 712 N N . PHE A 1 94 ? -32.190 7.362 -56.135 1.00 19.29 735 PHE A N 1
ATOM 713 C CA . PHE A 1 94 ? -32.781 7.999 -54.963 1.00 17.65 735 PHE A CA 1
ATOM 714 C C . PHE A 1 94 ? -31.997 9.265 -54.665 1.00 16.75 735 PHE A C 1
ATOM 715 O O . PHE A 1 94 ? -30.770 9.279 -54.773 1.00 18.12 735 PHE A O 1
ATOM 723 N N . GLU A 1 95 ? -32.697 10.326 -54.285 1.00 17.72 736 GLU A N 1
ATOM 724 C CA . GLU A 1 95 ? -32.041 11.599 -54.025 1.00 20.67 736 GLU A CA 1
ATOM 725 C C . GLU A 1 95 ? -32.346 12.124 -52.627 1.00 15.12 736 GLU A C 1
ATOM 726 O O . GLU A 1 95 ? -33.469 12.002 -52.142 1.00 18.59 736 GLU A O 1
ATOM 732 N N . ILE A 1 96 ? -31.333 12.696 -51.984 1.00 13.50 737 ILE A N 1
ATOM 733 C CA . ILE A 1 96 ? -31.517 13.363 -50.701 1.00 14.08 737 ILE A CA 1
ATOM 734 C C . ILE A 1 96 ? -31.895 14.818 -50.941 1.00 17.42 737 ILE A C 1
ATOM 735 O O . ILE A 1 96 ? -31.163 15.555 -51.603 1.00 18.71 737 ILE A O 1
ATOM 740 N N . HIS A 1 97 ? -33.044 15.228 -50.418 1.00 13.97 738 HIS A N 1
ATOM 741 C CA . HIS A 1 97 ? -33.489 16.607 -50.577 1.00 17.39 738 HIS A CA 1
ATOM 742 C C . HIS A 1 97 ? -33.592 17.305 -49.230 1.00 15.63 738 HIS A C 1
ATOM 743 O O . HIS A 1 97 ? -33.839 16.666 -48.209 1.00 18.33 738 HIS A O 1
ATOM 750 N N . HIS A 1 98 ? -33.394 18.617 -49.232 1.00 19.97 739 HIS A N 1
ATOM 751 C CA . HIS A 1 98 ? -33.624 19.409 -48.031 1.00 22.95 739 HIS A CA 1
ATOM 752 C C . HIS A 1 98 ? -35.062 19.920 -48.021 1.00 24.10 739 HIS A C 1
ATOM 753 O O . HIS A 1 98 ? -35.546 20.450 -49.020 1.00 21.94 739 HIS A O 1
ATOM 760 N N . VAL A 1 99 ? -35.739 19.746 -46.890 1.00 21.11 740 VAL A N 1
ATOM 761 C CA . VAL A 1 99 ? -37.128 20.161 -46.744 1.00 22.29 740 VAL A CA 1
ATOM 762 C C . VAL A 1 99 ? -37.246 21.683 -46.695 1.00 24.92 740 VAL A C 1
ATOM 763 O O . VAL A 1 99 ? -38.100 22.274 -47.359 1.00 22.98 740 VAL A O 1
ATOM 767 N N . VAL A 1 100 ? -36.381 22.312 -45.906 1.00 18.98 741 VAL A N 1
ATOM 768 C CA . VAL A 1 100 ? -36.380 23.765 -45.771 1.00 20.14 741 VAL A CA 1
ATOM 769 C C . VAL A 1 100 ? -35.066 24.350 -46.275 1.00 20.32 741 VAL A C 1
ATOM 770 O O . VAL A 1 100 ? -33.995 23.956 -45.820 1.00 21.58 741 VAL A O 1
ATOM 774 N N . PRO A 1 101 ? -35.146 25.299 -47.221 1.00 23.32 742 PRO A N 1
ATOM 775 C CA . PRO A 1 101 ? -33.955 25.943 -47.787 1.00 24.94 742 PRO A CA 1
ATOM 776 C C . PRO A 1 101 ? -33.221 26.794 -46.756 1.00 28.74 742 PRO A C 1
ATOM 777 O O . PRO A 1 101 ? -33.826 27.207 -45.763 1.00 24.47 742 PRO A O 1
ATOM 781 N N . LEU A 1 102 ? -31.940 27.059 -47.000 1.00 26.02 743 LEU A N 1
ATOM 782 C CA . LEU A 1 102 ? -31.126 27.852 -46.084 1.00 30.42 743 LEU A CA 1
ATOM 783 C C . LEU A 1 102 ? -31.687 29.258 -45.899 1.00 33.89 743 LEU A C 1
ATOM 784 O O . LEU A 1 102 ? -31.424 29.914 -44.894 1.00 35.31 743 LEU A O 1
ATOM 789 N N . GLU A 1 103 ? -32.465 29.716 -46.871 1.00 32.25 744 GLU A N 1
ATOM 790 C CA . GLU A 1 103 ? -33.032 31.055 -46.823 1.00 33.15 744 GLU A CA 1
ATOM 791 C C . GLU A 1 103 ? -34.238 31.130 -45.887 1.00 32.82 744 GLU A C 1
ATOM 792 O O . GLU A 1 103 ? -34.679 32.221 -45.524 1.00 28.89 744 GLU A O 1
ATOM 798 N N . SER A 1 104 ? -34.763 29.976 -45.482 1.00 33.31 745 SER A N 1
ATOM 799 C CA . SER A 1 104 ? -36.032 29.963 -44.757 1.00 35.50 745 SER A CA 1
ATOM 800 C C . SER A 1 104 ? -36.216 29.153 -43.449 1.00 30.43 745 SER A C 1
ATOM 801 O O . SER A 1 104 ? -37.344 28.761 -43.179 1.00 43.40 745 SER A O 1
ATOM 804 N N . GLY A 1 105 ? -35.199 28.860 -42.636 1.00 31.89 746 GLY A N 1
ATOM 805 C CA . GLY A 1 105 ? -33.779 28.964 -42.907 1.00 35.48 746 GLY A CA 1
ATOM 806 C C . GLY A 1 105 ? -33.178 27.662 -42.400 1.00 31.59 746 GLY A C 1
ATOM 807 O O . GLY A 1 105 ? -32.513 27.623 -41.362 1.00 36.45 746 GLY A O 1
ATOM 808 N N . GLY A 1 106 ? -33.445 26.583 -43.129 1.00 24.00 747 GLY A N 1
ATOM 809 C CA . GLY A 1 106 ? -33.041 25.250 -42.719 1.00 24.92 747 GLY A CA 1
ATOM 810 C C . GLY A 1 106 ? -31.540 25.049 -42.643 1.00 28.96 747 GLY A C 1
ATOM 811 O O . GLY A 1 106 ? -30.768 25.785 -43.256 1.00 36.96 747 GLY A O 1
ATOM 812 N N . ALA A 1 107 ? -31.126 24.039 -41.888 1.00 27.56 748 ALA A N 1
ATOM 813 C CA . ALA A 1 107 ? -29.711 23.738 -41.731 1.00 26.43 748 ALA A CA 1
ATOM 814 C C . ALA A 1 107 ? -29.265 22.709 -42.763 1.00 22.65 748 ALA A C 1
ATOM 815 O O . ALA A 1 107 ? -30.032 21.829 -43.143 1.00 22.42 748 ALA A O 1
ATOM 817 N N . LEU A 1 108 ? -28.021 22.830 -43.210 1.00 23.68 749 LEU A N 1
ATOM 818 C CA . LEU A 1 108 ? -27.481 21.955 -44.244 1.00 22.31 749 LEU A CA 1
ATOM 819 C C . LEU A 1 108 ? -27.330 20.516 -43.755 1.00 24.89 749 LEU A C 1
ATOM 820 O O . LEU A 1 108 ? -27.577 19.571 -44.504 1.00 24.44 749 LEU A O 1
ATOM 825 N N . TYR A 1 109 ? -26.936 20.351 -42.495 1.00 26.87 750 TYR A N 1
ATOM 826 C CA . TYR A 1 109 ? -26.662 19.020 -41.960 1.00 26.80 750 TYR A CA 1
ATOM 827 C C . TYR A 1 109 ? -27.649 18.599 -40.876 1.00 28.41 750 TYR A C 1
ATOM 828 O O . TYR A 1 109 ? -27.347 17.734 -40.054 1.00 25.45 750 TYR A O 1
ATOM 837 N N . ASN A 1 110 ? -28.824 19.216 -40.873 1.00 23.60 751 ASN A N 1
ATOM 838 C CA . ASN A 1 110 ? -29.904 18.774 -40.004 1.00 23.08 751 ASN A CA 1
ATOM 839 C C . ASN A 1 110 ? -30.618 17.584 -40.631 1.00 25.87 751 ASN A C 1
ATOM 840 O O . ASN A 1 110 ? -31.391 17.742 -41.576 1.00 23.18 751 ASN A O 1
ATOM 845 N N . ILE A 1 111 ? -30.344 16.396 -40.097 1.00 24.53 752 ILE A N 1
ATOM 846 C CA . ILE A 1 111 ? -30.930 15.145 -40.573 1.00 24.45 752 ILE A CA 1
ATOM 847 C C . ILE A 1 111 ? -32.462 15.186 -40.558 1.00 24.95 752 ILE A C 1
ATOM 848 O O . ILE A 1 111 ? -33.122 14.519 -41.358 1.00 23.81 752 ILE A O 1
ATOM 853 N N . ASP A 1 112 ? -33.026 15.991 -39.663 1.00 24.14 753 ASP A N 1
ATOM 854 C CA . ASP A 1 112 ? -34.475 16.145 -39.597 1.00 22.78 753 ASP A CA 1
ATOM 855 C C . ASP A 1 112 ? -34.968 17.137 -40.644 1.00 20.95 753 ASP A C 1
ATOM 856 O O . ASP A 1 112 ? -36.167 17.379 -40.772 1.00 22.46 753 ASP A O 1
ATOM 861 N N . ASN A 1 113 ? -34.032 17.706 -41.394 1.00 17.35 754 ASN A N 1
ATOM 862 C CA . ASN A 1 113 ? -34.374 18.572 -42.511 1.00 18.51 754 ASN A CA 1
ATOM 863 C C . ASN A 1 113 ? -34.173 17.834 -43.838 1.00 20.07 754 ASN A C 1
ATOM 864 O O . ASN A 1 113 ? -34.124 18.448 -44.904 1.00 21.34 754 ASN A O 1
ATOM 869 N N . LEU A 1 114 ? -34.059 16.510 -43.766 1.00 18.40 755 LEU A N 1
ATOM 870 C CA . LEU A 1 114 ? -33.786 15.706 -44.956 1.00 19.76 755 LEU A CA 1
ATOM 871 C C . LEU A 1 114 ? -34.902 14.723 -45.286 1.00 19.85 755 LEU A C 1
ATOM 872 O O . LEU A 1 114 ? -35.518 14.141 -44.392 1.00 17.62 755 LEU A O 1
ATOM 877 N N . VAL A 1 115 ? -35.155 14.541 -46.578 1.00 21.08 756 VAL A N 1
ATOM 878 C CA . VAL A 1 115 ? -36.021 13.468 -47.050 1.00 16.36 756 VAL A CA 1
ATOM 879 C C . VAL A 1 115 ? -35.389 12.787 -48.259 1.00 16.94 756 VAL A C 1
ATOM 880 O O . VAL A 1 115 ? -34.567 13.384 -48.956 1.00 22.38 756 VAL A O 1
ATOM 884 N N . ILE A 1 116 ? -35.763 11.534 -48.493 1.00 19.38 757 ILE A N 1
ATOM 885 C CA . ILE A 1 116 ? -35.338 10.808 -49.689 1.00 18.29 757 ILE A CA 1
ATOM 886 C C . ILE A 1 116 ? -36.498 10.746 -50.675 1.00 18.16 757 ILE A C 1
ATOM 887 O O . ILE A 1 116 ? -37.616 10.390 -50.300 1.00 17.84 757 ILE A O 1
ATOM 892 N N . VAL A 1 117 ? -36.238 11.108 -51.929 1.00 16.82 758 VAL A N 1
ATOM 893 C CA . VAL A 1 117 ? -37.280 11.145 -52.954 1.00 17.97 758 VAL A CA 1
ATOM 894 C C . VAL A 1 117 ? -36.793 10.502 -54.253 1.00 20.13 758 VAL A C 1
ATOM 895 O O . VAL A 1 117 ? -35.636 10.672 -54.633 1.00 22.64 758 VAL A O 1
ATOM 899 N N . THR A 1 118 ? -37.667 9.766 -54.934 1.00 16.91 759 THR A N 1
ATOM 900 C CA . THR A 1 118 ? -37.322 9.230 -56.250 1.00 19.08 759 THR A CA 1
ATOM 901 C C . THR A 1 118 ? -37.425 10.340 -57.292 1.00 23.85 759 THR A C 1
ATOM 902 O O . THR A 1 118 ? -38.141 11.319 -57.080 1.00 25.14 759 THR A O 1
ATOM 906 N N . PRO A 1 119 ? -36.697 10.207 -58.414 1.00 24.45 760 PRO A N 1
ATOM 907 C CA . PRO A 1 119 ? -36.738 11.267 -59.428 1.00 26.67 760 PRO A CA 1
ATOM 908 C C . PRO A 1 119 ? -38.147 11.530 -59.961 1.00 21.58 760 PRO A C 1
ATOM 909 O O . PRO A 1 119 ? -38.510 12.690 -60.146 1.00 21.05 760 PRO A O 1
ATOM 913 N N . LYS A 1 120 ? -38.932 10.481 -60.181 1.00 24.28 761 LYS A N 1
ATOM 914 C CA . LYS A 1 120 ? -40.304 10.664 -60.641 1.00 25.52 761 LYS A CA 1
ATOM 915 C C . LYS A 1 120 ? -41.155 11.389 -59.603 1.00 25.42 761 LYS A C 1
ATOM 916 O O . LYS A 1 120 ? -41.901 12.305 -59.942 1.00 20.15 761 LYS A O 1
ATOM 922 N N . ARG A 1 121 ? -41.043 10.981 -58.341 1.00 18.43 762 ARG A N 1
ATOM 923 C CA . ARG A 1 121 ? -41.878 11.564 -57.297 1.00 18.49 762 ARG A CA 1
ATOM 924 C C . ARG A 1 121 ? -41.592 13.051 -57.156 1.00 20.67 762 ARG A C 1
ATOM 925 O O . ARG A 1 121 ? -42.503 13.843 -56.926 1.00 19.19 762 ARG A O 1
ATOM 933 N N . HIS A 1 122 ? -40.328 13.429 -57.319 1.00 19.79 763 HIS A N 1
ATOM 934 C CA . HIS A 1 122 ? -39.952 14.831 -57.221 1.00 25.15 763 HIS A CA 1
ATOM 935 C C . HIS A 1 122 ? -40.637 15.649 -58.313 1.00 24.97 763 HIS A C 1
ATOM 936 O O . HIS A 1 122 ? -41.028 16.793 -58.084 1.00 20.08 763 HIS A O 1
ATOM 943 N N . SER A 1 123 ? -40.793 15.061 -59.495 1.00 17.27 764 SER A N 1
ATOM 944 C CA . SER A 1 123 ? -41.476 15.754 -60.580 1.00 18.27 764 SER A CA 1
ATOM 945 C C . SER A 1 123 ? -42.981 15.790 -60.327 1.00 18.99 764 SER A C 1
ATOM 946 O O . SER A 1 123 ? -43.648 16.769 -60.660 1.00 25.36 764 SER A O 1
ATOM 949 N N . GLU A 1 124 ? -43.515 14.728 -59.733 1.00 19.23 765 GLU A N 1
ATOM 950 C CA . GLU A 1 124 ? -44.941 14.683 -59.419 1.00 20.30 765 GLU A CA 1
ATOM 951 C C . GLU A 1 124 ? -45.292 15.663 -58.302 1.00 19.69 765 GLU A C 1
ATOM 952 O O . GLU A 1 124 ? -46.392 16.212 -58.278 1.00 22.87 765 GLU A O 1
ATOM 958 N N . ILE A 1 125 ? -44.356 15.878 -57.381 1.00 21.54 766 ILE A N 1
ATOM 959 C CA . ILE A 1 125 ? -44.537 16.889 -56.343 1.00 20.93 766 ILE A CA 1
ATOM 960 C C . ILE A 1 125 ? -44.615 18.269 -56.979 1.00 20.69 766 ILE A C 1
ATOM 961 O O . ILE A 1 125 ? -45.490 19.067 -56.644 1.00 24.66 766 ILE A O 1
ATOM 966 N N . HIS A 1 126 ? -43.700 18.540 -57.906 1.00 22.14 767 HIS A N 1
ATOM 967 C CA . HIS A 1 126 ? -43.689 19.813 -58.617 1.00 23.51 767 HIS A CA 1
ATOM 968 C C . HIS A 1 126 ? -45.011 20.075 -59.333 1.00 19.93 767 HIS A C 1
ATOM 969 O O . HIS A 1 126 ? -45.550 21.181 -59.266 1.00 20.66 767 HIS A O 1
ATOM 976 N N . LYS A 1 127 ? -45.524 19.054 -60.015 1.00 20.47 768 LYS A N 1
ATOM 977 C CA . LYS A 1 127 ? -46.774 19.175 -60.763 1.00 25.65 768 LYS A CA 1
ATOM 978 C C . LYS A 1 127 ? -47.958 19.490 -59.853 1.00 26.63 768 LYS A C 1
ATOM 979 O O . LYS A 1 127 ? -48.830 20.283 -60.210 1.00 27.39 768 LYS A O 1
ATOM 985 N N . GLU A 1 128 ? -47.987 18.855 -58.685 1.00 24.30 769 GLU A N 1
ATOM 986 C CA . GLU A 1 128 ? -49.057 19.075 -57.718 1.00 28.74 769 GLU A CA 1
ATOM 987 C C . GLU A 1 128 ? -49.039 20.508 -57.204 1.00 26.30 769 GLU A C 1
ATOM 988 O O . GLU A 1 128 ? -50.075 21.165 -57.140 1.00 32.03 769 GLU A O 1
ATOM 994 N N . LEU A 1 129 ? -47.852 20.988 -56.846 1.00 24.11 770 LEU A N 1
ATOM 995 C CA . LEU A 1 129 ? -47.686 22.358 -56.376 1.00 24.67 770 LEU A CA 1
ATOM 996 C C . LEU A 1 129 ? -48.063 23.360 -57.468 1.00 25.53 770 LEU A C 1
ATOM 997 O O . LEU A 1 129 ? -48.569 24.447 -57.179 1.00 22.96 770 LEU A O 1
ATOM 1002 N N . LYS A 1 130 ? -47.824 22.982 -58.720 1.00 24.42 771 LYS A N 1
ATOM 1003 C CA . LYS A 1 130 ? -48.141 23.835 -59.865 1.00 26.92 771 LYS A CA 1
ATOM 1004 C C . LYS A 1 130 ? -49.648 23.991 -60.050 1.00 31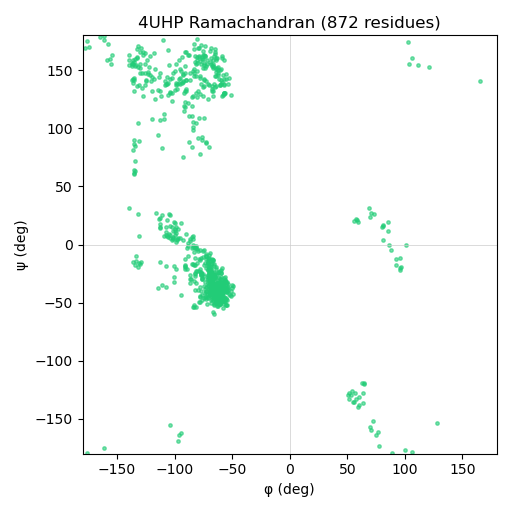.00 771 LYS A C 1
ATOM 1005 O O . LYS A 1 130 ? -50.130 25.058 -60.434 1.00 32.33 771 LYS A O 1
ATOM 1011 N N . LEU A 1 131 ? -50.384 22.915 -59.789 1.00 34.61 772 LEU A N 1
ATOM 1012 C CA . LEU A 1 131 ? -51.838 22.926 -59.923 1.00 41.19 772 LEU A CA 1
ATOM 1013 C C . LEU A 1 131 ? -52.495 23.794 -58.858 1.00 39.70 772 LEU A C 1
ATOM 1014 O O . LEU A 1 131 ? -53.437 24.530 -59.145 1.00 44.06 772 LEU A O 1
ATOM 1019 N N . LYS A 1 132 ? -51.997 23.703 -57.628 1.00 36.34 773 LYS A N 1
ATOM 1020 C CA . LYS A 1 132 ? -52.529 24.503 -56.530 1.00 41.27 773 LYS A CA 1
ATOM 1021 C C . LYS A 1 132 ? -52.343 25.991 -56.803 1.00 43.23 773 LYS A C 1
ATOM 1022 O O . LYS A 1 132 ? -53.173 26.810 -56.412 1.00 52.29 773 LYS A O 1
ATOM 1028 N N . ARG A 1 133 ? -51.252 26.329 -57.481 1.00 41.21 774 ARG A N 1
ATOM 1029 C CA . ARG A 1 133 ? -50.910 27.718 -57.763 1.00 46.46 774 ARG A CA 1
ATOM 1030 C C . ARG A 1 133 ? -51.904 28.351 -58.730 1.00 55.19 774 ARG A C 1
ATOM 1031 O O . ARG A 1 133 ? -52.287 29.509 -58.569 1.00 54.73 774 ARG A O 1
ATOM 1039 N N . LYS A 1 134 ? -52.319 27.584 -59.734 1.00 59.48 775 LYS A N 1
ATOM 1040 C CA . LYS A 1 134 ? -53.261 28.075 -60.737 1.00 66.62 775 LYS A CA 1
ATOM 1041 C C . LYS A 1 134 ? -54.690 27.686 -60.331 1.00 66.03 775 LYS A C 1
ATOM 1042 O O . LYS A 1 134 ? -55.621 27.689 -61.140 1.00 70.03 775 LYS A O 1
ATOM 1048 N N . GLU A 1 135 ? -54.842 27.367 -59.049 1.00 60.47 776 GLU A N 1
ATOM 1049 C CA . GLU A 1 135 ? -56.124 26.991 -58.458 1.00 57.32 776 GLU A CA 1
ATOM 1050 C C . GLU A 1 135 ? -56.782 25.811 -59.167 1.00 56.16 776 GLU A C 1
ATOM 1051 O O . GLU A 1 135 ? -56.530 24.656 -58.824 1.00 54.40 776 GLU A O 1
ATOM 1053 N N . MET B 2 1 ? -12.833 -3.772 -68.544 1.00 84.06 1 MET B N 1
ATOM 1054 C CA . MET B 2 1 ? -13.094 -3.871 -69.974 1.00 84.53 1 MET B CA 1
ATOM 1055 C C . MET B 2 1 ? -13.540 -2.566 -70.617 1.00 83.53 1 MET B C 1
ATOM 1056 O O . MET B 2 1 ? -14.369 -1.839 -70.073 1.00 83.47 1 MET B O 1
ATOM 1061 N N . ASP B 2 2 ? -12.992 -2.284 -71.791 1.00 82.34 2 ASP B N 1
ATOM 1062 C CA . ASP B 2 2 ? -13.403 -1.112 -72.543 1.00 80.88 2 ASP B CA 1
ATOM 1063 C C . ASP B 2 2 ? -14.813 -1.297 -73.104 1.00 76.03 2 ASP B C 1
ATOM 1064 O O . ASP B 2 2 ? -15.171 -2.371 -73.590 1.00 76.07 2 ASP B O 1
ATOM 1066 N N . ILE B 2 3 ? -15.609 -0.237 -73.022 1.00 70.90 3 ILE B N 1
ATOM 1067 C CA . ILE B 2 3 ? -16.986 -0.253 -73.501 1.00 63.92 3 ILE B CA 1
ATOM 1068 C C . ILE B 2 3 ? -17.050 -0.317 -75.028 1.00 63.38 3 ILE B C 1
ATOM 1069 O O . ILE B 2 3 ? -16.298 0.373 -75.716 1.00 63.31 3 ILE B O 1
ATOM 1074 N N . LYS B 2 4 ? -17.945 -1.150 -75.553 1.00 61.92 4 LYS B N 1
ATOM 1075 C CA . LYS B 2 4 ? -18.086 -1.314 -76.998 1.00 61.17 4 LYS B CA 1
ATOM 1076 C C . LYS B 2 4 ? -19.396 -0.721 -77.521 1.00 58.49 4 LYS B C 1
ATOM 1077 O O . LYS B 2 4 ? -20.227 -0.246 -76.747 1.00 56.35 4 LYS B O 1
ATOM 1083 N N . ASN B 2 5 ? -19.573 -0.756 -78.838 1.00 58.32 5 ASN B N 1
ATOM 1084 C CA . ASN B 2 5 ? -20.712 -0.104 -79.481 1.00 59.00 5 ASN B CA 1
ATOM 1085 C C . ASN B 2 5 ? -22.011 -0.900 -79.385 1.00 56.67 5 ASN B C 1
ATOM 1086 O O . ASN B 2 5 ? -23.050 -0.360 -79.007 1.00 56.74 5 ASN B O 1
ATOM 1091 N N . ASN B 2 6 ? -21.953 -2.179 -79.738 1.00 54.95 6 ASN B N 1
ATOM 1092 C CA . ASN B 2 6 ? -23.145 -3.018 -79.736 1.00 55.13 6 ASN B CA 1
ATOM 1093 C C . ASN B 2 6 ? -22.998 -4.225 -78.819 1.00 52.79 6 ASN B C 1
ATOM 1094 O O . ASN B 2 6 ? -21.889 -4.597 -78.441 1.00 51.49 6 ASN B O 1
ATOM 1099 N N . LEU B 2 7 ? -24.125 -4.832 -78.461 1.00 35.85 7 LEU B N 1
ATOM 1100 C CA . LEU B 2 7 ? -24.107 -6.025 -77.624 1.00 35.50 7 LEU B CA 1
ATOM 1101 C C . LEU B 2 7 ? -23.463 -7.179 -78.380 1.00 40.38 7 LEU B C 1
ATOM 1102 O O . LEU B 2 7 ? -22.793 -8.026 -77.791 1.00 44.32 7 LEU B O 1
ATOM 1107 N N . SER B 2 8 ? -23.656 -7.193 -79.695 1.00 39.70 8 SER B N 1
ATOM 1108 C CA . SER B 2 8 ? -23.104 -8.243 -80.541 1.00 42.83 8 SER B CA 1
ATOM 1109 C C . SER B 2 8 ? -21.586 -8.124 -80.657 1.00 44.40 8 SER B C 1
ATOM 1110 O O . SER B 2 8 ? -20.921 -9.039 -81.138 1.00 46.82 8 SER B O 1
ATOM 1113 N N . ASP B 2 9 ? -21.044 -6.993 -80.215 1.00 43.36 9 ASP B N 1
ATOM 1114 C CA . ASP B 2 9 ? -19.597 -6.805 -80.174 1.00 45.39 9 ASP B CA 1
ATOM 1115 C C . ASP B 2 9 ? -18.993 -7.578 -79.008 1.00 44.35 9 ASP B C 1
ATOM 1116 O O . ASP B 2 9 ? -17.819 -7.946 -79.035 1.00 44.19 9 ASP B O 1
ATOM 1121 N N . TYR B 2 10 ? -19.809 -7.816 -77.984 1.00 39.88 10 TYR B N 1
ATOM 1122 C CA . TYR B 2 10 ? -19.380 -8.555 -76.803 1.00 40.71 10 TYR B CA 1
ATOM 1123 C C . TYR B 2 10 ? -19.549 -10.062 -76.968 1.00 44.37 10 TYR B C 1
ATOM 1124 O O . TYR B 2 10 ? -20.465 -10.524 -77.649 1.00 43.72 10 TYR B O 1
ATOM 1133 N N . THR B 2 11 ? -18.657 -10.823 -76.343 1.00 43.55 11 THR B N 1
ATOM 1134 C CA . THR B 2 11 ? -18.919 -12.228 -76.071 1.00 39.10 11 THR B CA 1
ATOM 1135 C C . THR B 2 11 ? -19.582 -12.282 -74.700 1.00 35.75 11 THR B C 1
ATOM 1136 O O . THR B 2 11 ? -19.550 -11.299 -73.962 1.00 33.61 11 THR B O 1
ATOM 1140 N N . GLU B 2 12 ? -20.184 -13.416 -74.360 1.00 38.81 12 GLU B N 1
ATOM 1141 C CA . GLU B 2 12 ? -20.933 -13.533 -73.113 1.00 40.21 12 GLU B CA 1
ATOM 1142 C C . GLU B 2 12 ? -20.038 -13.383 -71.887 1.00 39.30 12 GLU B C 1
ATOM 1143 O O . GLU B 2 12 ? -20.392 -12.695 -70.933 1.00 35.32 12 GLU B O 1
ATOM 1149 N N . SER B 2 13 ? -18.874 -14.022 -71.921 1.00 41.93 13 SER B N 1
ATOM 1150 C CA . SER B 2 13 ? -17.955 -13.958 -70.793 1.00 42.10 13 SER B CA 1
ATOM 1151 C C . SER B 2 13 ? -17.428 -12.540 -70.562 1.00 42.34 13 SER B C 1
ATOM 1152 O O . SER B 2 13 ? -17.153 -12.158 -69.425 1.00 43.72 13 SER B O 1
ATOM 1155 N N . GLU B 2 14 ? -17.283 -11.755 -71.626 1.00 38.56 14 GLU B N 1
ATOM 1156 C CA . GLU B 2 14 ? -16.677 -10.439 -71.482 1.00 39.73 14 GLU B CA 1
ATOM 1157 C C . GLU B 2 14 ? -17.692 -9.360 -71.105 1.00 40.26 14 GLU B C 1
ATOM 1158 O O . GLU B 2 14 ? -17.352 -8.378 -70.441 1.00 39.27 14 GLU B O 1
ATOM 1164 N N . PHE B 2 15 ? -18.934 -9.544 -71.534 1.00 35.27 15 PHE B N 1
ATOM 1165 C CA . PHE B 2 15 ? -20.021 -8.680 -71.095 1.00 33.08 15 PHE B CA 1
ATOM 1166 C C . PHE B 2 15 ? -20.282 -8.938 -69.621 1.00 30.99 15 PHE B C 1
ATOM 1167 O O . PHE B 2 15 ? -20.754 -8.062 -68.896 1.00 31.98 15 PHE B O 1
ATOM 1175 N N . LEU B 2 16 ? -19.972 -10.157 -69.191 1.00 31.85 16 LEU B N 1
ATOM 1176 C CA . LEU B 2 16 ? -20.045 -10.534 -67.786 1.00 26.99 16 LEU B CA 1
ATOM 1177 C C . LEU B 2 16 ? -19.055 -9.726 -66.951 1.00 28.11 16 LEU B C 1
ATOM 1178 O O . LEU B 2 16 ? -19.357 -9.327 -65.826 1.00 28.67 16 LEU B O 1
ATOM 1183 N N . GLU B 2 17 ? -17.872 -9.482 -67.505 1.00 28.48 17 GLU B N 1
ATOM 1184 C CA . GLU B 2 17 ? -16.853 -8.719 -66.794 1.00 35.41 17 GLU B CA 1
ATOM 1185 C C . GLU B 2 17 ? -17.297 -7.274 -66.576 1.00 37.11 17 GLU B C 1
ATOM 1186 O O . GLU B 2 17 ? -16.860 -6.619 -65.629 1.00 37.44 17 GLU B O 1
ATOM 1192 N N . ILE B 2 18 ? -18.172 -6.788 -67.451 1.00 31.31 18 ILE B N 1
ATOM 1193 C CA . ILE B 2 18 ? -18.760 -5.463 -67.291 1.00 25.95 18 ILE B CA 1
ATOM 1194 C C . ILE B 2 18 ? -19.785 -5.462 -66.159 1.00 26.91 18 ILE B C 1
ATOM 1195 O O . ILE B 2 18 ? -19.787 -4.576 -65.307 1.00 28.33 18 ILE B O 1
ATOM 1200 N N . ILE B 2 19 ? -20.655 -6.466 -66.163 1.00 22.38 19 ILE B N 1
ATOM 1201 C CA . ILE B 2 19 ? -21.722 -6.577 -65.176 1.00 21.87 19 ILE B CA 1
ATOM 1202 C C . ILE B 2 19 ? -21.168 -6.775 -63.761 1.00 22.64 19 ILE B C 1
ATOM 1203 O O . ILE B 2 19 ? -21.732 -6.266 -62.788 1.00 21.53 19 ILE B O 1
ATOM 1208 N N . GLU B 2 20 ? -20.049 -7.490 -63.654 1.00 23.61 20 GLU B N 1
ATOM 1209 C CA . GLU B 2 20 ? -19.410 -7.737 -62.359 1.00 26.45 20 GLU B CA 1
ATOM 1210 C C . GLU B 2 20 ? -19.028 -6.440 -61.643 1.00 26.29 20 GLU B C 1
ATOM 1211 O O . GLU B 2 20 ? -18.844 -6.418 -60.429 1.00 26.41 20 GLU B O 1
ATOM 1217 N N . GLU B 2 21 ? -18.925 -5.361 -62.409 1.00 24.87 21 GLU B N 1
ATOM 1218 C CA . GLU B 2 21 ? -18.585 -4.048 -61.875 1.00 25.77 21 GLU B CA 1
ATOM 1219 C C . GLU B 2 21 ? -19.713 -3.478 -61.008 1.00 24.27 21 GLU B C 1
ATOM 1220 O O . GLU B 2 21 ? -19.495 -2.569 -60.207 1.00 27.44 21 GLU B O 1
ATOM 1226 N N . PHE B 2 22 ? -20.916 -4.021 -61.169 1.00 22.73 22 PHE B N 1
ATOM 1227 C CA . PHE B 2 22 ? -22.068 -3.594 -60.379 1.00 22.07 22 PHE B CA 1
ATOM 1228 C C . PHE B 2 22 ? -22.136 -4.298 -59.021 1.00 31.22 22 PHE B C 1
ATOM 1229 O O . PHE B 2 22 ? -23.121 -4.162 -58.291 1.00 23.25 22 PHE B O 1
ATOM 1237 N N . PHE B 2 23 ? -21.091 -5.051 -58.687 1.00 24.88 23 PHE B N 1
ATOM 1238 C CA . PHE B 2 23 ? -21.084 -5.850 -57.463 1.00 20.48 23 PHE B CA 1
ATOM 1239 C C . PHE B 2 23 ? -19.765 -5.754 -56.714 1.00 21.18 23 PHE B C 1
ATOM 1240 O O . PHE B 2 23 ? -19.676 -6.150 -55.552 1.00 24.02 23 PHE B O 1
ATOM 1248 N N . LYS B 2 24 ? -18.740 -5.247 -57.389 1.00 22.96 24 LYS B N 1
ATOM 1249 C CA . LYS B 2 24 ? -17.417 -5.123 -56.790 1.00 25.48 24 LYS B CA 1
ATOM 1250 C C . LYS B 2 24 ? -16.628 -4.021 -57.485 1.00 26.90 24 LYS B C 1
ATOM 1251 O O . LYS B 2 24 ? -16.895 -3.685 -58.641 1.00 27.97 24 LYS B O 1
ATOM 1257 N N . ASN B 2 25 ? -15.659 -3.458 -56.774 1.00 26.34 25 ASN B N 1
ATOM 1258 C CA . ASN B 2 25 ? -14.867 -2.355 -57.299 1.00 30.07 25 ASN B CA 1
ATOM 1259 C C . ASN B 2 25 ? -13.689 -2.839 -58.139 1.00 30.30 25 ASN B C 1
ATOM 1260 O O . ASN B 2 25 ? -12.570 -2.951 -57.646 1.00 31.98 25 ASN B O 1
ATOM 1265 N N . LYS B 2 26 ? -13.948 -3.113 -59.413 1.00 29.50 26 LYS B N 1
ATOM 1266 C CA . LYS B 2 26 ? -12.911 -3.602 -60.312 1.00 31.74 26 LYS B CA 1
ATOM 1267 C C . LYS B 2 26 ? -12.054 -2.471 -60.874 1.00 34.50 26 LYS B C 1
ATOM 1268 O O . LYS B 2 26 ? -10.900 -2.688 -61.244 1.00 36.78 26 LYS B O 1
ATOM 1274 N N . SER B 2 27 ? -12.618 -1.268 -60.937 1.00 32.33 27 SER B N 1
ATOM 1275 C CA . SER B 2 27 ? -11.910 -0.125 -61.506 1.00 34.98 27 SER B CA 1
ATOM 1276 C C . SER B 2 27 ? -10.970 0.530 -60.495 1.00 34.71 27 SER B C 1
ATOM 1277 O O . SER B 2 27 ? -10.001 1.188 -60.872 1.00 35.03 27 SER B O 1
ATOM 1280 N N . GLY B 2 28 ? -11.263 0.353 -59.211 1.00 34.66 28 GLY B N 1
ATOM 1281 C CA . GLY B 2 28 ? -10.464 0.957 -58.161 1.00 34.98 28 GLY B CA 1
ATOM 1282 C C . GLY B 2 28 ? -10.825 2.412 -57.926 1.00 37.43 28 GLY B C 1
ATOM 1283 O O . GLY B 2 28 ? -10.193 3.097 -57.117 1.00 33.71 28 GLY B O 1
ATOM 1284 N N . LEU B 2 29 ? -11.847 2.885 -58.634 1.00 33.35 29 LEU B N 1
ATOM 1285 C CA . LEU B 2 29 ? -12.319 4.257 -58.480 1.00 33.75 29 LEU B CA 1
ATOM 1286 C C . LEU B 2 29 ? -13.089 4.436 -57.175 1.00 35.52 29 LEU B C 1
ATOM 1287 O O . LEU B 2 29 ? -13.620 3.472 -56.620 1.00 28.61 29 LEU B O 1
ATOM 1292 N N . LYS B 2 30 ? -13.144 5.675 -56.694 1.00 34.17 30 LYS B N 1
ATOM 1293 C CA . LYS B 2 30 ? -13.846 5.998 -55.457 1.00 33.21 30 LYS B CA 1
ATOM 1294 C C . LYS B 2 30 ? -14.692 7.256 -55.626 1.00 34.83 30 LYS B C 1
ATOM 1295 O O . LYS B 2 30 ? -14.424 8.076 -56.503 1.00 32.81 30 LYS B O 1
ATOM 1301 N N . GLY B 2 31 ? -15.711 7.399 -54.782 1.00 30.90 31 GLY B N 1
ATOM 1302 C CA . GLY B 2 31 ? -16.488 8.625 -54.708 1.00 26.48 31 GLY B CA 1
ATOM 1303 C C . GLY B 2 31 ? -17.139 9.069 -56.005 1.00 31.40 31 GLY B C 1
ATOM 1304 O O . GLY B 2 31 ? -17.766 8.271 -56.702 1.00 28.67 31 GLY B O 1
ATOM 1305 N N . SER B 2 32 ? -16.987 10.352 -56.326 1.00 32.85 32 SER B N 1
ATOM 1306 C CA . SER B 2 32 ? -17.632 10.933 -57.499 1.00 32.07 32 SER B CA 1
ATOM 1307 C C . SER B 2 32 ? -17.125 10.310 -58.799 1.00 31.85 32 SER B C 1
ATOM 1308 O O . SER B 2 32 ? -17.890 10.134 -59.746 1.00 29.41 32 SER B O 1
ATOM 1311 N N . GLU B 2 33 ? -15.839 9.970 -58.835 1.00 35.53 33 GLU B N 1
ATOM 1312 C CA . GLU B 2 33 ? -15.254 9.295 -59.991 1.00 38.71 33 GLU B CA 1
ATOM 1313 C C . GLU B 2 33 ? -15.928 7.956 -60.251 1.00 36.28 33 GLU B C 1
ATOM 1314 O O . GLU B 2 33 ? -16.353 7.668 -61.374 1.00 24.25 33 GLU B O 1
ATOM 1320 N N . LEU B 2 34 ? -16.012 7.142 -59.202 1.00 29.20 34 LEU B N 1
ATOM 1321 C CA . LEU B 2 34 ? -16.651 5.835 -59.272 1.00 24.73 34 LEU B CA 1
ATOM 1322 C C . LEU B 2 34 ? -18.111 5.958 -59.685 1.00 26.72 34 LEU B C 1
ATOM 1323 O O . LEU B 2 34 ? -18.592 5.202 -60.527 1.00 27.22 34 LEU B O 1
ATOM 1328 N N . GLU B 2 35 ? -18.814 6.916 -59.091 1.00 25.31 35 GLU B N 1
ATOM 1329 C CA . GLU B 2 35 ? -20.223 7.107 -59.401 1.00 25.96 35 GLU B CA 1
ATOM 1330 C C . GLU B 2 35 ? -20.381 7.551 -60.850 1.00 25.77 35 GLU B C 1
ATOM 1331 O O . GLU B 2 35 ? -21.344 7.182 -61.520 1.00 28.22 35 GLU B O 1
ATOM 1337 N N . LYS B 2 36 ? -19.421 8.328 -61.337 1.00 24.77 36 LYS B N 1
ATOM 1338 C CA . LYS B 2 36 ? -19.471 8.808 -62.710 1.00 30.78 36 LYS B CA 1
ATOM 1339 C C . LYS B 2 36 ? -19.330 7.643 -63.683 1.00 28.06 36 LYS B C 1
ATOM 1340 O O . LYS B 2 36 ? -20.006 7.595 -64.710 1.00 27.25 36 LYS B O 1
ATOM 1346 N N . ARG B 2 37 ? -18.463 6.694 -63.347 1.00 24.85 37 ARG B N 1
ATOM 1347 C CA . ARG B 2 37 ? -18.285 5.510 -64.179 1.00 27.02 37 ARG B CA 1
ATOM 1348 C C . ARG B 2 37 ? -19.521 4.614 -64.149 1.00 23.27 37 ARG B C 1
ATOM 1349 O O . ARG B 2 37 ? -19.966 4.130 -65.189 1.00 26.58 37 ARG B O 1
ATOM 1357 N N . MET B 2 38 ? -20.077 4.397 -62.960 1.00 21.39 38 MET B N 1
ATOM 1358 C CA . MET B 2 38 ? -21.264 3.559 -62.826 1.00 21.38 38 MET B CA 1
ATOM 1359 C C . MET B 2 38 ? -22.450 4.192 -63.554 1.00 24.94 38 MET B C 1
ATOM 1360 O O . MET B 2 38 ? -23.284 3.488 -64.126 1.00 24.26 38 MET B O 1
ATOM 1365 N N . ASP B 2 39 ? -22.512 5.521 -63.534 1.00 27.62 39 ASP B N 1
ATOM 1366 C CA . ASP B 2 39 ? -23.495 6.263 -64.318 1.00 27.85 39 ASP B CA 1
ATOM 1367 C C . ASP B 2 39 ? -23.387 5.917 -65.806 1.00 25.80 39 ASP B C 1
ATOM 1368 O O . ASP B 2 39 ? -24.390 5.652 -66.469 1.00 27.03 39 ASP B O 1
ATOM 1373 N N . LYS B 2 40 ? -22.161 5.927 -66.320 1.00 25.55 40 LYS B N 1
ATOM 1374 C CA . LYS B 2 40 ? -21.899 5.617 -67.723 1.00 28.65 40 LYS B CA 1
ATOM 1375 C C . LYS B 2 40 ? -22.197 4.150 -68.050 1.00 30.55 40 LYS B C 1
ATOM 1376 O O . LYS B 2 40 ? -22.687 3.830 -69.134 1.00 31.79 40 LYS B O 1
ATOM 1382 N N . LEU B 2 41 ? -21.897 3.262 -67.107 1.00 22.88 41 LEU B N 1
ATOM 1383 C CA . LEU B 2 41 ? -22.108 1.832 -67.307 1.00 25.90 41 LEU B CA 1
ATOM 1384 C C . LEU B 2 41 ? -23.589 1.465 -67.298 1.00 25.22 41 LEU B C 1
ATOM 1385 O O . LEU B 2 41 ? -24.013 0.563 -68.020 1.00 24.11 41 LEU B O 1
ATOM 1390 N N . VAL B 2 42 ? -24.373 2.165 -66.481 1.00 21.45 42 VAL B N 1
ATOM 1391 C CA . VAL B 2 42 ? -25.814 1.941 -66.447 1.00 24.74 42 VAL B CA 1
ATOM 1392 C C . VAL B 2 42 ? -26.450 2.341 -67.778 1.00 28.37 42 VAL B C 1
ATOM 1393 O O . VAL B 2 42 ? -27.176 1.551 -68.386 1.00 28.60 42 VAL B O 1
ATOM 1397 N N . LYS B 2 43 ? -26.165 3.561 -68.230 1.00 29.08 43 LYS B N 1
ATOM 1398 C CA . LYS B 2 43 ? -26.674 4.044 -69.512 1.00 31.95 43 LYS B CA 1
ATOM 1399 C C . LYS B 2 43 ? -26.256 3.121 -70.653 1.00 30.56 43 LYS B C 1
ATOM 1400 O O . LYS B 2 43 ? -27.035 2.863 -71.569 1.00 30.37 43 LYS B O 1
ATOM 1406 N N . HIS B 2 44 ? -25.025 2.625 -70.585 1.00 28.67 44 HIS B N 1
ATOM 1407 C CA . HIS B 2 44 ? -24.526 1.678 -71.574 1.00 32.54 44 HIS B CA 1
ATOM 1408 C C . HIS B 2 44 ? -25.346 0.392 -71.559 1.00 33.87 44 HIS B C 1
ATOM 1409 O O . HIS B 2 44 ? -25.795 -0.070 -72.607 1.00 33.38 44 HIS B O 1
ATOM 1416 N N . PHE B 2 45 ? -25.542 -0.172 -70.368 1.00 22.63 45 PHE B N 1
ATOM 1417 C CA . PHE B 2 45 ? -26.295 -1.414 -70.207 1.00 21.23 45 PHE B CA 1
ATOM 1418 C C . PHE B 2 45 ? -27.686 -1.312 -70.812 1.00 30.01 45 PHE B C 1
ATOM 1419 O O . PHE B 2 45 ? -28.093 -2.163 -71.602 1.00 22.32 45 PHE B O 1
ATOM 1427 N N . GLU B 2 46 ? -28.415 -0.271 -70.427 1.00 25.18 46 GLU B N 1
ATOM 1428 C CA . GLU B 2 46 ? -29.782 -0.081 -70.894 1.00 25.28 46 GLU B CA 1
ATOM 1429 C C . GLU B 2 46 ? -29.844 0.060 -72.409 1.00 27.40 46 GLU B C 1
ATOM 1430 O O . GLU B 2 46 ? -30.804 -0.365 -73.040 1.00 31.53 46 GLU B O 1
ATOM 1436 N N . GLU B 2 47 ? -28.801 0.644 -72.982 1.00 28.58 47 GLU B N 1
ATOM 1437 C CA . GLU B 2 47 ? -28.785 0.953 -74.403 1.00 40.17 47 GLU B CA 1
ATOM 1438 C C . GLU B 2 47 ? -28.510 -0.273 -75.275 1.00 36.79 47 GLU B C 1
ATOM 1439 O O . GLU B 2 47 ? -29.241 -0.524 -76.237 1.00 35.22 47 GLU B O 1
ATOM 1445 N N . VAL B 2 48 ? -27.469 -1.036 -74.944 1.00 28.99 48 VAL B N 1
ATOM 1446 C CA . VAL B 2 48 ? -27.083 -2.175 -75.772 1.00 32.04 48 VAL B CA 1
ATOM 1447 C C . VAL B 2 48 ? -28.012 -3.368 -75.576 1.00 27.00 48 VAL B C 1
ATOM 1448 O O . VAL B 2 48 ? -28.205 -4.164 -76.493 1.00 30.54 48 VAL B O 1
ATOM 1452 N N . THR B 2 49 ? -28.589 -3.489 -74.385 1.00 24.73 49 THR B N 1
ATOM 1453 C CA . THR B 2 49 ? -29.487 -4.601 -74.104 1.00 30.16 49 THR B CA 1
ATOM 1454 C C . THR B 2 49 ? -30.889 -4.331 -74.632 1.00 34.93 49 THR B C 1
ATOM 1455 O O . THR B 2 49 ? -31.588 -5.259 -75.039 1.00 33.38 49 THR B O 1
ATOM 1459 N N . SER B 2 50 ? -31.291 -3.060 -74.611 1.00 31.31 50 SER B N 1
ATOM 1460 C CA . SER B 2 50 ? -32.640 -2.645 -75.001 1.00 32.27 50 SER B CA 1
ATOM 1461 C C . SER B 2 50 ? -33.706 -3.326 -74.152 1.00 30.94 50 SER B C 1
ATOM 1462 O O . SER B 2 50 ? -34.866 -3.406 -74.551 1.00 42.83 50 SER B O 1
ATOM 1465 N N . HIS B 2 51 ? -33.311 -3.811 -72.979 1.00 34.99 51 HIS B N 1
ATOM 1466 C CA . HIS B 2 51 ? -34.234 -4.483 -72.075 1.00 27.81 51 HIS B CA 1
ATOM 1467 C C . HIS B 2 51 ? -35.256 -3.490 -71.521 1.00 29.38 51 HIS B C 1
ATOM 1468 O O . HIS B 2 51 ? -34.888 -2.395 -71.093 1.00 27.62 51 HIS B O 1
ATOM 1475 N N . PRO B 2 52 ? -36.544 -3.872 -71.533 1.00 28.69 52 PRO B N 1
ATOM 1476 C CA . PRO B 2 52 ? -37.657 -3.032 -71.077 1.00 29.43 52 PRO B CA 1
ATOM 1477 C C . PRO B 2 52 ? -37.481 -2.529 -69.650 1.00 31.54 52 PRO B C 1
ATOM 1478 O O . PRO B 2 52 ? -37.902 -1.416 -69.335 1.00 32.42 52 PRO B O 1
ATOM 1482 N N . ARG B 2 53 ? -36.863 -3.342 -68.800 1.00 28.38 53 ARG B N 1
ATOM 1483 C CA . ARG B 2 53 ? -36.715 -2.978 -67.395 1.00 25.43 53 ARG B CA 1
ATOM 1484 C C . ARG B 2 53 ? -35.464 -2.141 -67.138 1.00 24.33 53 ARG B C 1
ATOM 1485 O O . ARG B 2 53 ? -35.180 -1.789 -65.994 1.00 23.68 53 ARG B O 1
ATOM 1493 N N . LYS B 2 54 ? -34.730 -1.819 -68.202 1.00 24.39 54 LYS B N 1
ATOM 1494 C CA . LYS B 2 54 ? -33.547 -0.964 -68.109 1.00 24.24 54 LYS B CA 1
ATOM 1495 C C . LYS B 2 54 ? -32.577 -1.442 -67.025 1.00 22.43 54 LYS B C 1
ATOM 1496 O O . LYS B 2 54 ? -32.228 -2.621 -66.970 1.00 29.56 54 LYS B O 1
ATOM 1502 N N . SER B 2 55 ? -32.161 -0.528 -66.153 1.00 22.05 55 SER B N 1
ATOM 1503 C CA . SER B 2 55 ? -31.224 -0.865 -65.085 1.00 22.16 55 SER B CA 1
ATOM 1504 C C . SER B 2 55 ? -31.886 -1.742 -64.029 1.00 23.06 55 SER B C 1
ATOM 1505 O O . SER B 2 55 ? -31.210 -2.301 -63.167 1.00 19.89 55 SER B O 1
ATOM 1508 N N . GLY B 2 56 ? -33.210 -1.862 -64.105 1.00 19.74 56 GLY B N 1
ATOM 1509 C CA . GLY B 2 56 ? -33.956 -2.729 -63.213 1.00 22.98 56 GLY B CA 1
ATOM 1510 C C . GLY B 2 56 ? -33.489 -4.174 -63.265 1.00 22.96 56 GLY B C 1
ATOM 1511 O O . GLY B 2 56 ? -33.597 -4.898 -62.276 1.00 21.43 56 GLY B O 1
ATOM 1512 N N . VAL B 2 57 ? -32.970 -4.599 -64.414 1.00 19.09 57 VAL B N 1
ATOM 1513 C CA . VAL B 2 57 ? -32.409 -5.945 -64.542 1.00 24.51 57 VAL B CA 1
ATOM 1514 C C . VAL B 2 57 ? -31.276 -6.136 -63.534 1.00 24.54 57 VAL B C 1
ATOM 1515 O O . VAL B 2 57 ? -31.120 -7.204 -62.937 1.00 21.41 57 VAL B O 1
ATOM 1519 N N . ILE B 2 58 ? -30.497 -5.078 -63.340 1.00 27.01 58 ILE B N 1
ATOM 1520 C CA . ILE B 2 58 ? -29.386 -5.105 -62.401 1.00 22.96 58 ILE B CA 1
ATOM 1521 C C . ILE B 2 58 ? -29.830 -4.811 -60.970 1.00 17.59 58 ILE B C 1
ATOM 1522 O O . ILE B 2 58 ? -29.553 -5.586 -60.053 1.00 17.31 58 ILE B O 1
ATOM 1527 N N . PHE B 2 59 ? -30.522 -3.692 -60.783 1.00 16.38 59 PHE B N 1
ATOM 1528 C CA . PHE B 2 59 ? -30.796 -3.197 -59.437 1.00 17.36 59 PHE B CA 1
ATOM 1529 C C . PHE B 2 59 ? -32.086 -3.744 -58.827 1.00 18.18 59 PHE B C 1
ATOM 1530 O O . PHE B 2 59 ? -32.248 -3.728 -57.609 1.00 16.67 59 PHE B O 1
ATOM 1538 N N . HIS B 2 60 ? -33.008 -4.213 -59.659 1.00 16.18 60 HIS B N 1
ATOM 1539 C CA . HIS B 2 60 ? -34.217 -4.849 -59.136 1.00 16.47 60 HIS B CA 1
ATOM 1540 C C . HIS B 2 60 ? -34.543 -6.143 -59.883 1.00 17.07 60 HIS B C 1
ATOM 1541 O O . HIS B 2 60 ? -35.576 -6.247 -60.546 1.00 21.03 60 HIS B O 1
ATOM 1548 N N . PRO B 2 61 ? -33.650 -7.139 -59.767 1.00 16.86 61 PRO B N 1
ATOM 1549 C CA . PRO B 2 61 ? -33.737 -8.395 -60.515 1.00 19.31 61 PRO B CA 1
ATOM 1550 C C . PRO B 2 61 ? -34.763 -9.365 -59.949 1.00 25.77 61 PRO B C 1
ATOM 1551 O O . PRO B 2 61 ? -35.127 -9.284 -58.774 1.00 25.32 61 PRO B O 1
ATOM 1555 N N . LYS B 2 62 ? -35.210 -10.287 -60.791 1.00 27.23 62 LYS B N 1
ATOM 1556 C CA . LYS B 2 62 ? -36.129 -11.327 -60.361 1.00 28.71 62 LYS B CA 1
ATOM 1557 C C . LYS B 2 62 ? -35.373 -12.321 -59.486 1.00 26.54 62 LYS B C 1
ATOM 1558 O O . LYS B 2 62 ? -34.151 -12.425 -59.594 1.00 24.92 62 LYS B O 1
ATOM 1564 N N . PRO B 2 63 ? -36.093 -13.029 -58.594 1.00 30.96 63 PRO B N 1
ATOM 1565 C CA . PRO B 2 63 ? -35.468 -13.984 -57.670 1.00 29.42 63 PRO B CA 1
ATOM 1566 C C . PRO B 2 63 ? -34.551 -14.988 -58.366 1.00 28.54 63 PRO B C 1
ATOM 1567 O O . PRO B 2 63 ? -34.962 -15.627 -59.334 1.00 28.50 63 PRO B O 1
ATOM 1571 N N . GLY B 2 64 ? -33.323 -15.115 -57.872 1.00 24.98 64 GLY B N 1
ATOM 1572 C CA . GLY B 2 64 ? -32.358 -16.033 -58.451 1.00 27.65 64 GLY B CA 1
ATOM 1573 C C . GLY B 2 64 ? -31.428 -15.357 -59.441 1.00 28.98 64 GLY B C 1
ATOM 1574 O O . GLY B 2 64 ? -30.330 -15.845 -59.701 1.00 30.14 64 GLY B O 1
ATOM 1575 N N . PHE B 2 65 ? -31.862 -14.224 -59.984 1.00 29.06 65 PHE B N 1
ATOM 1576 C CA . PHE B 2 65 ? -31.141 -13.563 -61.070 1.00 29.49 65 PHE B CA 1
ATOM 1577 C C . PHE B 2 65 ? -30.327 -12.349 -60.628 1.00 26.48 65 PHE B C 1
ATOM 1578 O O . PHE B 2 65 ? -29.903 -11.552 -61.463 1.00 20.58 65 PHE B O 1
ATOM 1586 N N . GLU B 2 66 ? -30.096 -12.206 -59.328 1.00 21.03 66 GLU B N 1
ATOM 1587 C CA . GLU B 2 66 ? -29.457 -10.992 -58.823 1.00 23.81 66 GLU B CA 1
ATOM 1588 C C . GLU B 2 66 ? -27.931 -11.017 -58.908 1.00 32.43 66 GLU B C 1
ATOM 1589 O O . GLU B 2 66 ? -27.282 -10.046 -58.536 1.00 37.80 66 GLU B O 1
ATOM 1595 N N . THR B 2 67 ? -27.361 -12.111 -59.407 1.00 30.86 67 THR B N 1
ATOM 1596 C CA . THR B 2 67 ? -25.916 -12.190 -59.613 1.00 22.65 67 THR B CA 1
ATOM 1597 C C . THR B 2 67 ? -25.583 -11.783 -61.048 1.00 29.26 67 THR B C 1
ATOM 1598 O O . THR B 2 67 ? -26.466 -11.782 -61.903 1.00 30.92 67 THR B O 1
ATOM 1602 N N . PRO B 2 68 ? -24.313 -11.422 -61.313 1.00 27.10 68 PRO B N 1
ATOM 1603 C CA . PRO B 2 68 ? -23.887 -11.095 -62.678 1.00 26.26 68 PRO B CA 1
ATOM 1604 C C . PRO B 2 68 ? -24.276 -12.160 -63.701 1.00 32.08 68 PRO B C 1
ATOM 1605 O O . PRO B 2 68 ? -24.683 -11.812 -64.808 1.00 27.46 68 PRO B O 1
ATOM 1609 N N . GLU B 2 69 ? -24.160 -13.433 -63.330 1.00 28.52 69 GLU B N 1
ATOM 1610 C CA . GLU B 2 69 ? -24.538 -14.526 -64.221 1.00 35.93 69 GLU B CA 1
ATOM 1611 C C . GLU B 2 69 ? -26.035 -14.510 -64.524 1.00 32.96 69 GLU B C 1
ATOM 1612 O O . GLU B 2 69 ? -26.448 -14.757 -65.657 1.00 28.29 69 GLU B O 1
ATOM 1618 N N . GLY B 2 70 ? -26.845 -14.219 -63.511 1.00 28.29 70 GLY B N 1
ATOM 1619 C CA . GLY B 2 70 ? -28.284 -14.148 -63.691 1.00 32.89 70 GLY B CA 1
ATOM 1620 C C . GLY B 2 70 ? -28.689 -12.981 -64.575 1.00 28.27 70 GLY B C 1
ATOM 1621 O O . GLY B 2 70 ? -29.604 -13.092 -65.391 1.00 27.80 70 GLY B O 1
ATOM 1622 N N . ILE B 2 71 ? -28.003 -11.856 -64.403 1.00 29.04 71 ILE B N 1
ATOM 1623 C CA . ILE B 2 71 ? -28.246 -10.669 -65.213 1.00 30.30 71 ILE B CA 1
ATOM 1624 C C . ILE B 2 71 ? -27.944 -10.946 -66.682 1.00 30.45 71 ILE B C 1
ATOM 1625 O O . ILE B 2 71 ? -28.742 -10.620 -67.562 1.00 30.23 71 ILE B O 1
ATOM 1630 N N . VAL B 2 72 ? -26.790 -11.554 -66.940 1.00 25.95 72 VAL B N 1
ATOM 1631 C CA . VAL B 2 72 ? -26.403 -11.907 -68.303 1.00 26.43 72 VAL B CA 1
ATOM 1632 C C . VAL B 2 72 ? -27.415 -12.877 -68.909 1.00 26.29 72 VAL B C 1
ATOM 1633 O O . VAL B 2 72 ? -27.784 -12.760 -70.080 1.00 25.05 72 VAL B O 1
ATOM 1637 N N . LYS B 2 73 ? -27.870 -13.824 -68.095 1.00 32.74 73 LYS B N 1
ATOM 1638 C CA . LYS B 2 73 ? -28.833 -14.824 -68.539 1.00 32.78 73 LYS B CA 1
ATOM 1639 C C . LYS B 2 73 ? -30.167 -14.183 -68.910 1.00 32.16 73 LYS B C 1
ATOM 1640 O O . LYS B 2 73 ? -30.795 -14.570 -69.893 1.00 26.80 73 LYS B O 1
ATOM 1646 N N . GLU B 2 74 ? -30.597 -13.206 -68.119 1.00 31.22 74 GLU B N 1
ATOM 1647 C CA . GLU B 2 74 ? -31.841 -12.498 -68.403 1.00 30.31 74 GLU B CA 1
ATOM 1648 C C . GLU B 2 74 ? -31.713 -11.664 -69.673 1.00 30.79 74 GLU B C 1
ATOM 1649 O O . GLU B 2 74 ? -32.638 -11.603 -70.483 1.00 30.71 74 GLU B O 1
ATOM 1655 N N . VAL B 2 75 ? -30.561 -11.024 -69.843 1.00 23.04 75 VAL B N 1
ATOM 1656 C CA . VAL B 2 75 ? -30.296 -10.240 -71.041 1.00 22.54 75 VAL B CA 1
ATOM 1657 C C . VAL B 2 75 ? -30.280 -11.140 -72.275 1.00 31.20 75 VAL B C 1
ATOM 1658 O O . VAL B 2 75 ? -30.914 -10.836 -73.290 1.00 28.12 75 VAL B O 1
ATOM 1662 N N . LYS B 2 76 ? -29.562 -12.254 -72.165 1.00 24.62 76 LYS B N 1
ATOM 1663 C CA . LYS B 2 76 ? -29.416 -13.205 -73.261 1.00 25.98 76 LYS B CA 1
ATOM 1664 C C . LYS B 2 76 ? -30.763 -13.777 -73.696 1.00 26.64 76 LYS B C 1
ATOM 1665 O O . LYS B 2 76 ? -31.035 -13.907 -74.889 1.00 37.77 76 LYS B O 1
ATOM 1671 N N . GLU B 2 77 ? -31.610 -14.100 -72.723 1.00 26.72 77 GLU B N 1
ATOM 1672 C CA . GLU B 2 77 ? -32.888 -14.747 -73.006 1.00 29.70 77 GLU B CA 1
ATOM 1673 C C . GLU B 2 77 ? -33.946 -13.774 -73.525 1.00 29.25 77 GLU B C 1
ATOM 1674 O O . GLU B 2 77 ? -34.743 -14.131 -74.395 1.00 28.23 77 GLU B O 1
ATOM 1680 N N . TRP B 2 78 ? -33.959 -12.551 -73.005 1.00 27.17 78 TRP B N 1
ATOM 1681 C CA . TRP B 2 78 ? -34.935 -11.574 -73.473 1.00 25.59 78 TRP B CA 1
ATOM 1682 C C . TRP B 2 78 ? -34.679 -11.197 -74.931 1.00 25.69 78 TRP B C 1
ATOM 1683 O O . TRP B 2 78 ? -35.615 -11.074 -75.721 1.00 26.49 78 TRP B O 1
ATOM 1694 N N . ARG B 2 79 ? -33.410 -11.017 -75.285 1.00 26.87 79 ARG B N 1
ATOM 1695 C CA . ARG B 2 79 ? -33.050 -10.645 -76.649 1.00 29.13 79 ARG B CA 1
ATOM 1696 C C . ARG B 2 79 ? -33.379 -11.767 -77.629 1.00 32.13 79 ARG B C 1
ATOM 1697 O O . ARG B 2 79 ? -33.822 -11.510 -78.750 1.00 29.21 79 ARG B O 1
ATOM 1705 N N . ALA B 2 80 ? -33.178 -13.009 -77.199 1.00 28.00 80 ALA B N 1
ATOM 1706 C CA . ALA B 2 80 ? -33.501 -14.163 -78.031 1.00 32.09 80 ALA B CA 1
ATOM 1707 C C . ALA B 2 80 ? -35.006 -14.264 -78.255 1.00 33.89 80 ALA B C 1
ATOM 1708 O O . ALA B 2 80 ? -35.461 -14.548 -79.364 1.00 31.91 80 ALA B O 1
ATOM 1710 N N . ALA B 2 81 ? -35.774 -14.018 -77.198 1.00 29.99 81 ALA B N 1
ATOM 1711 C CA . ALA B 2 81 ? -37.229 -14.111 -77.271 1.00 35.52 81 ALA B CA 1
ATOM 1712 C C . ALA B 2 81 ? -37.845 -12.981 -78.100 1.00 30.98 81 ALA B C 1
ATOM 1713 O O . ALA B 2 81 ? -39.003 -13.067 -78.507 1.00 32.34 81 ALA B O 1
ATOM 1715 N N . ASN B 2 82 ? -37.074 -11.928 -78.352 1.00 29.69 82 ASN B N 1
ATOM 1716 C CA . ASN B 2 82 ? -37.578 -10.785 -79.108 1.00 30.53 82 ASN B CA 1
ATOM 1717 C C . ASN B 2 82 ? -36.917 -10.616 -80.476 1.00 33.65 82 ASN B C 1
ATOM 1718 O O . ASN B 2 82 ? -37.030 -9.560 -81.099 1.00 37.36 82 ASN B O 1
ATOM 1723 N N . GLY B 2 83 ? -36.232 -11.658 -80.939 1.00 33.40 83 GLY B N 1
ATOM 1724 C CA . GLY B 2 83 ? -35.659 -11.670 -82.274 1.00 32.36 83 GLY B CA 1
ATOM 1725 C C . GLY B 2 83 ? -34.474 -10.741 -82.457 1.00 31.49 83 GLY B C 1
ATOM 1726 O O . GLY B 2 83 ? -34.203 -10.278 -83.564 1.00 33.51 83 GLY B O 1
ATOM 1727 N N . LEU B 2 84 ? -33.761 -10.474 -81.370 1.00 29.89 84 LEU B N 1
ATOM 1728 C CA . LEU B 2 84 ? -32.625 -9.560 -81.405 1.00 31.80 84 LEU B CA 1
ATOM 1729 C C . LEU B 2 84 ? -31.302 -10.315 -81.316 1.00 30.62 84 LEU B C 1
ATOM 1730 O O . LEU B 2 84 ? -31.213 -11.329 -80.627 1.00 33.62 84 LEU B O 1
ATOM 1735 N N . PRO B 2 85 ? -30.270 -9.821 -82.020 1.00 31.96 85 PRO B N 1
ATOM 1736 C CA . PRO B 2 85 ? -28.938 -10.439 -82.011 1.00 38.81 85 PRO B CA 1
ATOM 1737 C C . PRO B 2 85 ? -28.354 -10.597 -80.609 1.00 38.12 85 PRO B C 1
ATOM 1738 O O . PRO B 2 85 ? -28.545 -9.736 -79.747 1.00 37.33 85 PRO B O 1
ATOM 1742 N N . GLY B 2 86 ? -27.653 -11.705 -80.391 1.00 41.10 86 GLY B N 1
ATOM 1743 C CA . GLY B 2 86 ? -27.091 -12.007 -79.089 1.00 43.12 86 GLY B CA 1
ATOM 1744 C C . GLY B 2 86 ? -25.598 -11.757 -79.017 1.00 43.00 86 GLY B C 1
ATOM 1745 O O . GLY B 2 86 ? -25.053 -10.956 -79.776 1.00 43.42 86 GLY B O 1
ATOM 1746 N N . PHE B 2 87 ? -24.934 -12.451 -78.100 1.00 40.63 87 PHE B N 1
ATOM 1747 C CA . PHE B 2 87 ? -23.503 -12.271 -77.897 1.00 38.93 87 PHE B CA 1
ATOM 1748 C C . PHE B 2 87 ? -22.684 -12.920 -79.000 1.00 45.19 87 PHE B C 1
ATOM 1749 O O . PHE B 2 87 ? -23.114 -13.895 -79.617 1.00 42.25 87 PHE B O 1
ATOM 1757 N N . LYS B 2 88 ? -21.499 -12.368 -79.241 1.00 51.13 88 LYS B N 1
ATOM 1758 C CA . LYS B 2 88 ? -20.574 -12.919 -80.221 1.00 52.55 88 LYS B CA 1
ATOM 1759 C C . LYS B 2 88 ? -19.925 -14.187 -79.680 1.00 58.33 88 LYS B C 1
ATOM 1760 O O . LYS B 2 88 ? -19.603 -14.271 -78.495 1.00 55.51 88 LYS B O 1
ATOM 1766 N N . ALA B 2 89 ? -19.743 -15.175 -80.551 1.00 62.26 89 ALA B N 1
ATOM 1767 C CA . ALA B 2 89 ? -19.116 -16.432 -80.162 1.00 65.78 89 ALA B CA 1
ATOM 1768 C C . ALA B 2 89 ? -17.646 -16.220 -79.807 1.00 66.84 89 ALA B C 1
ATOM 1769 O O . ALA B 2 89 ? -16.891 -15.644 -80.590 1.00 74.91 89 ALA B O 1
ATOM 1771 N N . GLY B 2 90 ? -17.240 -16.688 -78.630 1.00 59.46 90 GLY B N 1
ATOM 1772 C CA . GLY B 2 90 ? -18.130 -17.391 -77.724 1.00 51.52 90 GLY B CA 1
ATOM 1773 C C . GLY B 2 90 ? -17.404 -18.478 -76.954 1.00 58.97 90 GLY B C 1
ATOM 1774 O O . GLY B 2 90 ? -16.350 -18.957 -77.377 1.00 63.96 90 GLY B O 1
ATOM 1775 N N . GLU C 1 2 ? -5.033 3.092 -20.122 1.00 59.32 643 GLU C N 1
ATOM 1776 C CA . GLU C 1 2 ? -5.279 2.366 -21.363 1.00 66.90 643 GLU C CA 1
ATOM 1777 C C . GLU C 1 2 ? -6.159 3.170 -22.320 1.00 66.14 643 GLU C C 1
ATOM 1778 O O . GLU C 1 2 ? -7.330 3.415 -22.032 1.00 58.08 643 GLU C O 1
ATOM 1780 N N . PRO C 1 3 ? -5.590 3.583 -23.464 1.00 69.75 644 PRO C N 1
ATOM 1781 C CA . PRO C 1 3 ? -6.304 4.349 -24.495 1.00 68.39 644 PRO C CA 1
ATOM 1782 C C . PRO C 1 3 ? -7.446 3.564 -25.139 1.00 65.53 644 PRO C C 1
ATOM 1783 O O . PRO C 1 3 ? -7.377 2.338 -25.223 1.00 66.73 644 PRO C O 1
ATOM 1787 N N . GLY C 1 4 ? -8.478 4.269 -25.593 1.00 62.05 645 GLY C N 1
ATOM 1788 C CA . GLY C 1 4 ? -9.621 3.624 -26.215 1.00 59.43 645 GLY C CA 1
ATOM 1789 C C . GLY C 1 4 ? -10.479 4.555 -27.052 1.00 58.45 645 GLY C C 1
ATOM 1790 O O . GLY C 1 4 ? -10.143 5.722 -27.252 1.00 54.09 645 GLY C O 1
ATOM 1791 N N . VAL C 1 5 ? -11.594 4.025 -27.548 1.00 57.72 646 VAL C N 1
ATOM 1792 C CA . VAL C 1 5 ? -12.519 4.789 -28.380 1.00 54.59 646 VAL C CA 1
ATOM 1793 C C . VAL C 1 5 ? -13.938 4.692 -27.835 1.00 52.64 646 VAL C C 1
ATOM 1794 O O . VAL C 1 5 ? -14.453 3.596 -27.614 1.00 55.19 646 VAL C O 1
ATOM 1798 N N . ALA C 1 6 ? -14.571 5.842 -27.629 1.00 51.59 647 ALA C N 1
ATOM 1799 C CA . ALA C 1 6 ? -15.906 5.878 -27.046 1.00 54.10 647 ALA C CA 1
ATOM 1800 C C . ALA C 1 6 ? -16.972 5.439 -28.041 1.00 50.92 647 ALA C C 1
ATOM 1801 O O . ALA C 1 6 ? -16.955 5.829 -29.210 1.00 52.60 647 ALA C O 1
ATOM 1803 N N . THR C 1 7 ? -17.899 4.619 -27.562 1.00 51.11 648 THR C N 1
ATOM 1804 C CA . THR C 1 7 ? -19.019 4.161 -28.369 1.00 55.41 648 THR C CA 1
ATOM 1805 C C . THR C 1 7 ? -20.314 4.317 -27.588 1.00 57.11 648 THR C C 1
ATOM 1806 O O . THR C 1 7 ? -20.297 4.435 -26.364 1.00 55.86 648 THR C O 1
ATOM 1810 N N . GLY C 1 8 ? -21.437 4.316 -28.296 1.00 54.60 649 GLY C N 1
ATOM 1811 C CA . GLY C 1 8 ? -22.731 4.362 -27.643 1.00 54.32 649 GLY C CA 1
ATOM 1812 C C . GLY C 1 8 ? -23.566 5.557 -28.047 1.00 54.88 649 GLY C C 1
ATOM 1813 O O . GLY C 1 8 ? -23.038 6.608 -28.412 1.00 54.44 649 GLY C O 1
ATOM 1814 N N . ASN C 1 9 ? -24.881 5.393 -27.970 1.00 59.20 650 ASN C N 1
ATOM 1815 C CA . ASN C 1 9 ? -25.810 6.431 -28.386 1.00 57.56 650 ASN C CA 1
ATOM 1816 C C . ASN C 1 9 ? -26.374 7.209 -27.198 1.00 56.85 650 ASN C C 1
ATOM 1817 O O . ASN C 1 9 ? -26.880 8.322 -27.351 1.00 55.93 650 ASN C O 1
ATOM 1822 N N . GLY C 1 10 ? -26.273 6.620 -26.011 1.00 54.58 651 GLY C N 1
ATOM 1823 C CA . GLY C 1 10 ? -26.831 7.227 -24.816 1.00 51.01 651 GLY C CA 1
ATOM 1824 C C . GLY C 1 10 ? -28.336 7.055 -24.777 1.00 54.01 651 GLY C C 1
ATOM 1825 O O . GLY C 1 10 ? -28.885 6.201 -25.471 1.00 59.38 651 GLY C O 1
ATOM 1826 N N . GLN C 1 11 ? -29.008 7.862 -23.964 1.00 52.71 652 GLN C N 1
ATOM 1827 C CA . GLN C 1 11 ? -30.461 7.799 -23.874 1.00 61.13 652 GLN C CA 1
ATOM 1828 C C . GLN C 1 11 ? -31.078 9.192 -23.883 1.00 68.04 652 GLN C C 1
ATOM 1829 O O . GLN C 1 11 ? -30.633 10.083 -23.161 1.00 67.07 652 GLN C O 1
ATOM 1835 N N . PRO C 1 12 ? -32.109 9.380 -24.718 1.00 76.97 653 PRO C N 1
ATOM 1836 C CA . PRO C 1 12 ? -32.754 10.676 -24.948 1.00 82.10 653 PRO C CA 1
ATOM 1837 C C . PRO C 1 12 ? -33.744 11.073 -23.857 1.00 85.90 653 PRO C C 1
ATOM 1838 O O . PRO C 1 12 ? -34.921 10.720 -23.933 1.00 88.49 653 PRO C O 1
ATOM 1842 N N . VAL C 1 13 ? -33.262 11.798 -22.852 1.00 85.74 654 VAL C N 1
ATOM 1843 C CA . VAL C 1 13 ? -34.139 12.462 -21.891 1.00 87.72 654 VAL C CA 1
ATOM 1844 C C . VAL C 1 13 ? -33.603 13.871 -21.628 1.00 90.31 654 VAL C C 1
ATOM 1845 O O . VAL C 1 13 ? -32.396 14.094 -21.600 1.00 91.92 654 VAL C O 1
ATOM 1849 N N . THR C 1 14 ? -34.507 14.836 -21.491 1.00 91.29 655 THR C N 1
ATOM 1850 C CA . THR C 1 14 ? -34.116 16.224 -21.243 1.00 90.74 655 THR C CA 1
ATOM 1851 C C . THR C 1 14 ? -34.882 16.808 -20.065 1.00 92.15 655 THR C C 1
ATOM 1852 O O . THR C 1 14 ? -36.007 16.405 -19.779 1.00 92.65 655 THR C O 1
ATOM 1856 N N . GLY C 1 15 ? -34.252 17.765 -19.395 1.00 91.15 656 GLY C N 1
ATOM 1857 C CA . GLY C 1 15 ? -34.758 18.315 -18.157 1.00 89.40 656 GLY C CA 1
ATOM 1858 C C . GLY C 1 15 ? -33.642 18.231 -17.135 1.00 82.21 656 GLY C C 1
ATOM 1859 O O . GLY C 1 15 ? -32.471 18.215 -17.509 1.00 81.92 656 GLY C O 1
ATOM 1860 N N . ASN C 1 16 ? -33.984 18.168 -15.853 1.00 76.42 657 ASN C N 1
ATOM 1861 C CA . ASN C 1 16 ? -32.962 17.983 -14.833 1.00 69.00 657 ASN C CA 1
ATOM 1862 C C . ASN C 1 16 ? -32.528 16.522 -14.779 1.00 61.19 657 ASN C C 1
ATOM 1863 O O . ASN C 1 16 ? -32.944 15.776 -13.895 1.00 57.98 657 ASN C O 1
ATOM 1868 N N . TRP C 1 17 ? -31.693 16.119 -15.732 1.00 58.06 658 TRP C N 1
ATOM 1869 C CA . TRP C 1 17 ? -31.268 14.728 -15.834 1.00 56.55 658 TRP C CA 1
ATOM 1870 C C . TRP C 1 17 ? -30.332 14.340 -14.697 1.00 53.62 658 TRP C C 1
ATOM 1871 O O . TRP C 1 17 ? -30.188 13.160 -14.384 1.00 53.21 658 TRP C O 1
ATOM 1882 N N . LEU C 1 18 ? -29.701 15.332 -14.076 1.00 53.39 659 LEU C N 1
ATOM 1883 C CA . LEU C 1 18 ? -28.793 15.070 -12.964 1.00 49.88 659 LEU C CA 1
ATOM 1884 C C . LEU C 1 18 ? -29.556 14.829 -11.665 1.00 50.70 659 LEU C C 1
ATOM 1885 O O . LEU C 1 18 ? -28.962 14.489 -10.642 1.00 52.45 659 LEU C O 1
ATOM 1890 N N . ALA C 1 19 ? -30.873 15.006 -11.714 1.00 49.48 660 ALA C N 1
ATOM 1891 C CA . ALA C 1 19 ? -31.720 14.749 -10.555 1.00 47.78 660 ALA C CA 1
ATOM 1892 C C . ALA C 1 19 ? -31.930 13.252 -10.365 1.00 48.94 660 ALA C C 1
ATOM 1893 O O . ALA C 1 19 ? -32.224 12.791 -9.263 1.00 52.11 660 ALA C O 1
ATOM 1895 N N . GLY C 1 20 ? -31.775 12.495 -11.446 1.00 48.41 661 GLY C N 1
ATOM 1896 C CA . GLY C 1 20 ? -31.919 11.052 -11.393 1.00 47.64 661 GLY C CA 1
ATOM 1897 C C . GLY C 1 20 ? -30.669 10.357 -10.886 1.00 43.15 661 GLY C C 1
ATOM 1898 O O . GLY C 1 20 ? -30.651 9.137 -10.724 1.00 39.44 661 GLY C O 1
ATOM 1899 N N . ALA C 1 21 ? -29.620 11.135 -10.632 1.00 42.48 662 ALA C N 1
ATOM 1900 C CA . ALA C 1 21 ? -28.348 10.582 -10.180 1.00 39.64 662 ALA C CA 1
ATOM 1901 C C . ALA C 1 21 ? -28.429 10.117 -8.731 1.00 36.90 662 ALA C C 1
ATOM 1902 O O . ALA C 1 21 ? -27.620 9.309 -8.283 1.00 33.16 662 ALA C O 1
ATOM 1904 N N . SER C 1 22 ? -29.414 10.633 -8.006 1.00 40.54 663 SER C N 1
ATOM 1905 C CA . SER C 1 22 ? -29.593 10.292 -6.602 1.00 41.48 663 SER C CA 1
ATOM 1906 C C . SER C 1 22 ? -30.654 9.213 -6.428 1.00 42.25 663 SER C C 1
ATOM 1907 O O . SER C 1 22 ? -30.999 8.844 -5.307 1.00 41.58 663 SER C O 1
ATOM 1910 N N . GLN C 1 23 ? -31.169 8.710 -7.545 1.00 59.31 664 GLN C N 1
ATOM 1911 C CA . GLN C 1 23 ? -32.244 7.725 -7.515 1.00 64.01 664 GLN C CA 1
ATOM 1912 C C . GLN C 1 23 ? -31.940 6.521 -8.397 1.00 59.36 664 GLN C C 1
ATOM 1913 O O . GLN C 1 23 ? -31.175 6.619 -9.357 1.00 53.06 664 GLN C O 1
ATOM 1919 N N . GLY C 1 24 ? -32.553 5.388 -8.064 1.00 61.87 665 GLY C N 1
ATOM 1920 C CA . GLY C 1 24 ? -32.411 4.173 -8.847 1.00 62.98 665 GLY C CA 1
ATOM 1921 C C . GLY C 1 24 ? -30.975 3.702 -8.922 1.00 64.92 665 GLY C C 1
ATOM 1922 O O . GLY C 1 24 ? -30.252 3.732 -7.929 1.00 65.73 665 GLY C O 1
ATOM 1923 N N . ASP C 1 25 ? -30.554 3.267 -10.104 1.00 64.19 666 ASP C N 1
ATOM 1924 C CA . ASP C 1 25 ? -29.171 2.857 -10.296 1.00 65.28 666 ASP C CA 1
ATOM 1925 C C . ASP C 1 25 ? -28.409 3.919 -11.078 1.00 55.02 666 ASP C C 1
ATOM 1926 O O . ASP C 1 25 ? -27.417 3.628 -11.747 1.00 52.11 666 ASP C O 1
ATOM 1931 N N . GLY C 1 26 ? -28.878 5.158 -10.970 1.00 49.75 667 GLY C N 1
ATOM 1932 C CA . GLY C 1 26 ? -28.227 6.285 -11.607 1.00 43.59 667 GLY C CA 1
ATOM 1933 C C . GLY C 1 26 ? -28.937 6.734 -12.866 1.00 37.66 667 GLY C C 1
ATOM 1934 O O . GLY C 1 26 ? -29.897 6.103 -13.309 1.00 47.78 667 GLY C O 1
ATOM 1935 N N . VAL C 1 27 ? -28.462 7.832 -13.442 1.00 36.05 668 VAL C N 1
ATOM 1936 C CA . VAL C 1 27 ? -29.022 8.346 -14.684 1.00 36.63 668 VAL C CA 1
ATOM 1937 C C . VAL C 1 27 ? -28.078 8.062 -15.848 1.00 35.78 668 VAL C C 1
ATOM 1938 O O . VAL C 1 27 ? -26.885 8.360 -15.775 1.00 35.10 668 VAL C O 1
ATOM 1942 N N . PRO C 1 28 ? -28.608 7.463 -16.924 1.00 40.94 669 PRO C N 1
ATOM 1943 C CA . PRO C 1 28 ? -27.801 7.196 -18.119 1.00 42.05 669 PRO C CA 1
ATOM 1944 C C . PRO C 1 28 ? -27.310 8.483 -18.775 1.00 38.02 669 PRO C C 1
ATOM 1945 O O . PRO C 1 28 ? -27.864 9.554 -18.532 1.00 39.26 669 PRO C O 1
ATOM 1949 N N . ILE C 1 29 ? -26.272 8.371 -19.593 1.00 37.02 670 ILE C N 1
ATOM 1950 C CA . ILE C 1 29 ? -25.708 9.526 -20.279 1.00 36.53 670 ILE C CA 1
ATOM 1951 C C . ILE C 1 29 ? -26.651 10.023 -21.365 1.00 35.68 670 ILE C C 1
ATOM 1952 O O . ILE C 1 29 ? -27.062 9.249 -22.229 1.00 38.43 670 ILE C O 1
ATOM 1957 N N . PRO C 1 30 ? -27.005 11.319 -21.320 1.00 36.39 671 PRO C N 1
ATOM 1958 C CA . PRO C 1 30 ? -27.889 11.917 -22.327 1.00 36.29 671 PRO C CA 1
ATOM 1959 C C . PRO C 1 30 ? -27.321 11.769 -23.732 1.00 36.57 671 PRO C C 1
ATOM 1960 O O . PRO C 1 30 ? -26.103 11.806 -23.904 1.00 33.13 671 PRO C O 1
ATOM 1964 N N . SER C 1 31 ? -28.196 11.604 -24.718 1.00 42.80 672 SER C N 1
ATOM 1965 C CA . SER C 1 31 ? -27.764 11.396 -26.093 1.00 41.78 672 SER C CA 1
ATOM 1966 C C . SER C 1 31 ? -26.941 12.572 -26.616 1.00 38.40 672 SER C C 1
ATOM 1967 O O . SER C 1 31 ? -25.953 12.374 -27.325 1.00 36.28 672 SER C O 1
ATOM 1970 N N . GLN C 1 32 ? -27.337 13.790 -26.252 1.00 39.89 673 GLN C N 1
ATOM 1971 C CA . GLN C 1 32 ? -26.643 14.986 -26.722 1.00 37.06 673 GLN C CA 1
ATOM 1972 C C . GLN C 1 32 ? -25.244 15.085 -26.121 1.00 32.71 673 GLN C C 1
ATOM 1973 O O . GLN C 1 32 ? -24.362 15.729 -26.684 1.00 36.41 673 GLN C O 1
ATOM 1979 N N . ILE C 1 33 ? -25.044 14.442 -24.977 1.00 31.93 674 ILE C N 1
ATOM 1980 C CA . ILE C 1 33 ? -23.714 14.335 -24.389 1.00 33.17 674 ILE C CA 1
ATOM 1981 C C . ILE C 1 33 ? -22.920 13.261 -25.121 1.00 28.85 674 ILE C C 1
ATOM 1982 O O . ILE C 1 33 ? -21.751 13.454 -25.457 1.00 32.52 674 ILE C O 1
ATOM 1987 N N . ALA C 1 34 ? -23.574 12.131 -25.368 1.00 30.29 675 ALA C N 1
ATOM 1988 C CA . ALA C 1 34 ? -22.978 11.036 -26.123 1.00 35.45 675 ALA C CA 1
ATOM 1989 C C . ALA C 1 34 ? -22.500 11.503 -27.493 1.00 32.54 675 ALA C C 1
ATOM 1990 O O . ALA C 1 34 ? -21.455 11.064 -27.972 1.00 33.75 675 ALA C O 1
ATOM 1992 N N . ASP C 1 35 ? -23.262 12.403 -28.109 1.00 33.66 676 ASP C N 1
ATOM 1993 C CA . ASP C 1 35 ? -22.939 12.907 -29.443 1.00 37.50 676 ASP C CA 1
ATOM 1994 C C . ASP C 1 35 ? -21.558 13.554 -29.490 1.00 35.58 676 ASP C C 1
ATOM 1995 O O . ASP C 1 35 ? -20.872 13.499 -30.510 1.00 36.51 676 ASP C O 1
ATOM 2000 N N . GLN C 1 36 ? -21.156 14.158 -28.377 1.00 30.87 677 GLN C N 1
ATOM 2001 C CA . GLN C 1 36 ? -19.883 14.862 -28.300 1.00 33.26 677 GLN C CA 1
ATOM 2002 C C . GLN C 1 36 ? -18.719 13.929 -27.998 1.00 30.74 677 GLN C C 1
ATOM 2003 O O . GLN C 1 36 ? -17.559 14.293 -28.181 1.00 32.48 677 GLN C O 1
ATOM 2009 N N . LEU C 1 37 ? -19.031 12.729 -27.524 1.00 30.84 678 LEU C N 1
ATOM 2010 C CA . LEU C 1 37 ? -17.999 11.796 -27.097 1.00 31.29 678 LEU C CA 1
ATOM 2011 C C . LEU C 1 37 ? -17.841 10.629 -28.072 1.00 34.75 678 LEU C C 1
ATOM 2012 O O . LEU C 1 37 ? -16.728 10.158 -28.306 1.00 33.87 678 LEU C O 1
ATOM 2017 N N . ARG C 1 38 ? -18.955 10.175 -28.638 1.00 37.75 679 ARG C N 1
ATOM 2018 C CA . ARG C 1 38 ? -18.956 9.041 -29.560 1.00 40.24 679 ARG C CA 1
ATOM 2019 C C . ARG C 1 38 ? -18.025 9.251 -30.751 1.00 45.88 679 ARG C C 1
ATOM 2020 O O . ARG C 1 38 ? -18.068 10.290 -31.409 1.00 42.60 679 ARG C O 1
ATOM 2028 N N . GLY C 1 39 ? -17.185 8.257 -31.021 1.00 45.04 680 GLY C N 1
ATOM 2029 C CA . GLY C 1 39 ? -16.286 8.304 -32.159 1.00 46.14 680 GLY C CA 1
ATOM 2030 C C . GLY C 1 39 ? -14.976 9.005 -31.864 1.00 46.10 680 GLY C C 1
ATOM 2031 O O . GLY C 1 39 ? -14.114 9.119 -32.734 1.00 47.90 680 GLY C O 1
ATOM 2032 N N . LYS C 1 40 ? -14.822 9.486 -30.635 1.00 43.69 681 LYS C N 1
ATOM 2033 C CA . LYS C 1 40 ? -13.587 10.149 -30.237 1.00 45.46 681 LYS C CA 1
ATOM 2034 C C . LYS C 1 40 ? -12.674 9.207 -29.465 1.00 48.59 681 LYS C C 1
ATOM 2035 O O . LYS C 1 40 ? -13.130 8.236 -28.859 1.00 43.87 681 LYS C O 1
ATOM 2041 N N . GLU C 1 41 ? -11.379 9.503 -29.490 1.00 47.95 682 GLU C N 1
ATOM 2042 C CA . GLU C 1 41 ? -10.397 8.678 -28.805 1.00 49.02 682 GLU C CA 1
ATOM 2043 C C . GLU C 1 41 ? -9.926 9.338 -27.514 1.00 48.46 682 GLU C C 1
ATOM 2044 O O . GLU C 1 41 ? -9.765 10.558 -27.447 1.00 45.96 682 GLU C O 1
ATOM 2050 N N . PHE C 1 42 ? -9.711 8.523 -26.489 1.00 45.54 683 PHE C N 1
ATOM 2051 C CA . PHE C 1 42 ? -9.276 9.029 -25.196 1.00 46.65 683 PHE C CA 1
ATOM 2052 C C . PHE C 1 42 ? -8.045 8.270 -24.720 1.00 52.50 683 PHE C C 1
ATOM 2053 O O . PHE C 1 42 ? -7.987 7.045 -24.807 1.00 54.41 683 PHE C O 1
ATOM 2061 N N . LYS C 1 43 ? -7.058 9.011 -24.226 1.00 54.86 684 LYS C N 1
ATOM 2062 C CA . LYS C 1 43 ? -5.768 8.433 -23.869 1.00 61.65 684 LYS C CA 1
ATOM 2063 C C . LYS C 1 43 ? -5.828 7.692 -22.538 1.00 56.78 684 LYS C C 1
ATOM 2064 O O . LYS C 1 43 ? -5.040 6.780 -22.290 1.00 58.61 684 LYS C O 1
ATOM 2070 N N . SER C 1 44 ? -6.766 8.091 -21.687 1.00 55.16 685 SER C N 1
ATOM 2071 C CA . SER C 1 44 ? -6.958 7.449 -20.391 1.00 51.35 685 SER C CA 1
ATOM 2072 C C . SER C 1 44 ? -8.372 7.711 -19.890 1.00 46.91 685 SER C C 1
ATOM 2073 O O . SER C 1 44 ? -9.116 8.480 -20.499 1.00 42.30 685 SER C O 1
ATOM 2076 N N . TRP C 1 45 ? -8.747 7.068 -18.788 1.00 44.66 686 TRP C N 1
ATOM 2077 C CA . TRP C 1 45 ? -10.064 7.296 -18.207 1.00 42.26 686 TRP C CA 1
ATOM 2078 C C . TRP C 1 45 ? -10.155 8.715 -17.660 1.00 41.89 686 TRP C C 1
ATOM 2079 O O . TRP C 1 45 ? -11.190 9.369 -17.783 1.00 39.24 686 TRP C O 1
ATOM 2090 N N . ARG C 1 46 ? -9.064 9.180 -17.057 1.00 42.98 687 ARG C N 1
ATOM 2091 C CA . ARG C 1 46 ? -8.974 10.550 -16.566 1.00 40.26 687 ARG C CA 1
ATOM 2092 C C . ARG C 1 46 ? -9.225 11.533 -17.703 1.00 37.28 687 ARG C C 1
ATOM 2093 O O . ARG C 1 46 ? -9.887 12.552 -17.520 1.00 34.61 687 ARG C O 1
ATOM 2101 N N . ASP C 1 47 ? -8.699 11.209 -18.880 1.00 40.52 688 ASP C N 1
ATOM 2102 C CA . ASP C 1 47 ? -8.908 12.028 -20.069 1.00 40.04 688 ASP C CA 1
ATOM 2103 C C . ASP C 1 47 ? -10.380 12.039 -20.469 1.00 37.20 688 ASP C C 1
ATOM 2104 O O . ASP C 1 47 ? -10.937 13.089 -20.791 1.00 36.39 688 ASP C O 1
ATOM 2109 N N . PHE C 1 48 ? -11.009 10.868 -20.439 1.00 35.71 689 PHE C N 1
ATOM 2110 C CA . PHE C 1 48 ? -12.423 10.760 -20.782 1.00 36.01 689 PHE C CA 1
ATOM 2111 C C . PHE C 1 48 ? -13.302 11.516 -19.792 1.00 33.60 689 PHE C C 1
ATOM 2112 O O . PHE C 1 48 ? -14.262 12.182 -20.183 1.00 34.39 689 PHE C O 1
ATOM 2120 N N . ARG C 1 49 ? -12.973 11.392 -18.509 1.00 33.22 690 ARG C N 1
ATOM 2121 C CA . ARG C 1 49 ? -13.724 12.049 -17.448 1.00 31.64 690 ARG C CA 1
ATOM 2122 C C . ARG C 1 49 ? -13.710 13.562 -17.626 1.00 27.98 690 ARG C C 1
ATOM 2123 O O . ARG C 1 49 ? -14.735 14.220 -17.471 1.00 24.33 690 ARG C O 1
ATOM 2131 N N . GLU C 1 50 ? -12.546 14.108 -17.961 1.00 29.08 691 GLU C N 1
ATOM 2132 C CA . GLU C 1 50 ? -12.425 15.541 -18.197 1.00 34.01 691 GLU C CA 1
ATOM 2133 C C . GLU C 1 50 ? -13.277 15.966 -19.387 1.00 32.47 691 GLU C C 1
ATOM 2134 O O . GLU C 1 50 ? -13.985 16.971 -19.331 1.00 30.88 691 GLU C O 1
ATOM 2140 N N . GLN C 1 51 ? -13.212 15.186 -20.459 1.00 28.42 692 GLN C N 1
ATOM 2141 C CA . GLN C 1 51 ? -13.946 15.498 -21.678 1.00 28.57 692 GLN C CA 1
ATOM 2142 C C . GLN C 1 51 ? -15.448 15.358 -21.471 1.00 26.57 692 GLN C C 1
ATOM 2143 O O . GLN C 1 51 ? -16.235 16.071 -22.091 1.00 30.27 692 GLN C O 1
ATOM 2149 N N . PHE C 1 52 ? -15.840 14.432 -20.604 1.00 25.75 693 PHE C N 1
ATOM 2150 C CA . PHE C 1 52 ? -17.251 14.197 -20.339 1.00 24.25 693 PHE C CA 1
ATOM 2151 C C . PHE C 1 52 ? -17.915 15.426 -19.720 1.00 22.07 693 PHE C C 1
ATOM 2152 O O . PHE C 1 52 ? -18.941 15.899 -20.211 1.00 21.84 693 PHE C O 1
ATOM 2160 N N . TRP C 1 53 ? -17.334 15.935 -18.639 1.00 21.04 694 TRP C N 1
ATOM 2161 C CA . TRP C 1 53 ? -17.903 17.093 -17.958 1.00 21.06 694 TRP C CA 1
ATOM 2162 C C . TRP C 1 53 ? -17.824 18.341 -18.830 1.00 21.64 694 TRP C C 1
ATOM 2163 O O . TRP C 1 53 ? -18.744 19.156 -18.829 1.00 21.18 694 TRP C O 1
ATOM 2174 N N . MET C 1 54 ? -16.737 18.484 -19.582 1.00 25.50 695 MET C N 1
ATOM 2175 C CA . MET C 1 54 ? -16.626 19.588 -20.532 1.00 29.34 695 MET C CA 1
ATOM 2176 C C . MET C 1 54 ? -17.752 19.531 -21.559 1.00 27.86 695 MET C C 1
ATOM 2177 O O . MET C 1 54 ? -18.231 20.565 -22.017 1.00 24.78 695 MET C O 1
ATOM 2182 N N . ALA C 1 55 ? -18.180 18.322 -21.909 1.00 23.53 696 ALA C N 1
ATOM 2183 C CA . ALA C 1 55 ? -19.314 18.160 -22.811 1.00 31.49 696 ALA C CA 1
ATOM 2184 C C . ALA C 1 55 ? -20.608 18.518 -22.086 1.00 25.98 696 ALA C C 1
ATOM 2185 O O . ALA C 1 55 ? -21.521 19.093 -22.674 1.00 28.20 696 ALA C O 1
ATOM 2187 N N . VAL C 1 56 ? -20.679 18.171 -20.805 1.00 22.01 697 VAL C N 1
ATOM 2188 C CA . VAL C 1 56 ? -21.808 18.566 -19.974 1.00 23.75 697 VAL C CA 1
ATOM 2189 C C . VAL C 1 56 ? -21.896 20.093 -19.920 1.00 24.56 697 VAL C C 1
ATOM 2190 O O . VAL C 1 56 ? -22.988 20.659 -19.902 1.00 25.35 697 VAL C O 1
ATOM 2194 N N . SER C 1 57 ? -20.738 20.753 -19.933 1.00 25.14 698 SER C N 1
ATOM 2195 C CA . SER C 1 57 ? -20.674 22.212 -19.849 1.00 23.22 698 SER C CA 1
ATOM 2196 C C . SER C 1 57 ? -21.165 22.900 -21.120 1.00 25.42 698 SER C C 1
ATOM 2197 O O . SER C 1 57 ? -21.437 24.099 -21.113 1.00 25.57 698 SER C O 1
ATOM 2200 N N . LYS C 1 58 ? -21.258 22.148 -22.212 1.00 25.03 699 LYS C N 1
ATOM 2201 C CA . LYS C 1 58 ? -21.754 22.695 -23.471 1.00 31.94 699 LYS C CA 1
ATOM 2202 C C . LYS C 1 58 ? -23.216 22.320 -23.688 1.00 34.75 699 LYS C C 1
ATOM 2203 O O . LYS C 1 58 ? -23.778 22.562 -24.755 1.00 40.21 699 LYS C O 1
ATOM 2209 N N . ASP C 1 59 ? -23.827 21.730 -22.666 1.00 32.78 700 ASP C N 1
ATOM 2210 C CA . ASP C 1 59 ? -25.211 21.278 -22.759 1.00 36.10 700 ASP C CA 1
ATOM 2211 C C . ASP C 1 59 ? -26.133 22.145 -21.907 1.00 33.06 700 ASP C C 1
ATOM 2212 O O . ASP C 1 59 ? -26.054 22.122 -20.680 1.00 31.03 700 ASP C O 1
ATOM 2217 N N . PRO C 1 60 ? -27.017 22.914 -22.564 1.00 37.05 701 PRO C N 1
ATOM 2218 C CA . PRO C 1 60 ? -27.963 23.797 -21.873 1.00 36.35 701 PRO C CA 1
ATOM 2219 C C . PRO C 1 60 ? -28.880 23.042 -20.912 1.00 37.33 701 PRO C C 1
ATOM 2220 O O . PRO C 1 60 ? -29.183 23.559 -19.840 1.00 32.24 701 PRO C O 1
ATOM 2224 N N . SER C 1 61 ? -29.296 21.834 -21.281 1.00 38.57 702 SER C N 1
ATOM 2225 C CA . SER C 1 61 ? -30.190 21.044 -20.438 1.00 44.06 702 SER C CA 1
ATOM 2226 C C . SER C 1 61 ? -29.541 20.698 -19.099 1.00 42.82 702 SER C C 1
ATOM 2227 O O . SER C 1 61 ? -30.230 20.440 -18.113 1.00 45.48 702 SER C O 1
ATOM 2230 N N . ALA C 1 62 ? -28.212 20.692 -19.071 1.00 39.87 703 ALA C N 1
ATOM 2231 C CA . ALA C 1 62 ? -27.474 20.412 -17.847 1.00 34.69 703 ALA C CA 1
ATOM 2232 C C . ALA C 1 62 ? -27.108 21.702 -17.122 1.00 31.00 703 ALA C C 1
ATOM 2233 O O . ALA C 1 62 ? -27.235 21.797 -15.902 1.00 28.72 703 ALA C O 1
ATOM 2235 N N . LEU C 1 63 ? -26.653 22.690 -17.888 1.00 30.19 704 LEU C N 1
ATOM 2236 C CA . LEU C 1 63 ? -26.208 23.967 -17.337 1.00 25.24 704 LEU C CA 1
ATOM 2237 C C . LEU C 1 63 ? -27.293 24.685 -16.550 1.00 26.47 704 LEU C C 1
ATOM 2238 O O . LEU C 1 63 ? -27.030 25.238 -15.481 1.00 27.69 704 LEU C O 1
ATOM 2243 N N . GLU C 1 64 ? -28.509 24.680 -17.086 1.00 29.28 705 GLU C N 1
ATOM 2244 C CA . GLU C 1 64 ? -29.615 25.417 -16.483 1.00 33.15 705 GLU C CA 1
ATOM 2245 C C . GLU C 1 64 ? -29.958 24.903 -15.089 1.00 33.12 705 GLU C C 1
ATOM 2246 O O . GLU C 1 64 ? -30.482 25.646 -14.259 1.00 31.13 705 GLU C O 1
ATOM 2252 N N . ASN C 1 65 ? -29.654 23.635 -14.833 1.00 30.53 706 ASN C N 1
ATOM 2253 C CA . ASN C 1 65 ? -29.969 23.028 -13.546 1.00 32.05 706 ASN C CA 1
ATOM 2254 C C . ASN C 1 65 ? -28.751 22.943 -12.633 1.00 33.28 706 ASN C C 1
ATOM 2255 O O . ASN C 1 65 ? -28.783 22.276 -11.599 1.00 34.97 706 ASN C O 1
ATOM 2260 N N . LEU C 1 66 ? -27.679 23.625 -13.022 1.00 30.59 707 LEU C N 1
ATOM 2261 C CA . LEU C 1 66 ? -26.490 23.714 -12.187 1.00 27.68 707 LEU C CA 1
ATOM 2262 C C . LEU C 1 66 ? -26.283 25.137 -11.688 1.00 29.79 707 LEU C C 1
ATOM 2263 O O . LEU C 1 66 ? -26.623 26.105 -12.373 1.00 21.83 707 LEU C O 1
ATOM 2268 N N . SER C 1 67 ? -25.730 25.249 -10.485 1.00 20.27 708 SER C N 1
ATOM 2269 C CA . SER C 1 67 ? -25.347 26.532 -9.913 1.00 20.93 708 SER C CA 1
ATOM 2270 C C . SER C 1 67 ? -24.205 27.143 -10.714 1.00 20.60 708 SER C C 1
ATOM 2271 O O . SER C 1 67 ? -23.452 26.414 -11.360 1.00 22.16 708 SER C O 1
ATOM 2274 N N . PRO C 1 68 ? -24.068 28.480 -10.674 1.00 21.79 709 PRO C N 1
ATOM 2275 C CA . PRO C 1 68 ? -22.960 29.162 -11.352 1.00 25.03 709 PRO C CA 1
ATOM 2276 C C . PRO C 1 68 ? -21.598 28.555 -11.010 1.00 24.53 709 PRO C C 1
ATOM 2277 O O . PRO C 1 68 ? -20.718 28.494 -11.870 1.00 22.88 709 PRO C O 1
ATOM 2281 N N . SER C 1 69 ? -21.440 28.098 -9.772 1.00 24.47 710 SER C N 1
ATOM 2282 C CA . SER C 1 69 ? -20.194 27.469 -9.346 1.00 22.56 710 SER C CA 1
ATOM 2283 C C . SER C 1 69 ? -19.982 26.124 -10.046 1.00 20.31 710 SER C C 1
ATOM 2284 O O . SER C 1 69 ? -18.900 25.853 -10.570 1.00 18.91 710 SER C O 1
ATOM 2287 N N . ASN C 1 70 ? -21.012 25.284 -10.064 1.00 18.30 711 ASN C N 1
ATOM 2288 C CA . ASN C 1 70 ? -20.912 24.000 -10.754 1.00 22.84 711 ASN C CA 1
ATOM 2289 C C . ASN C 1 70 ? -20.750 24.170 -12.261 1.00 25.84 711 ASN C C 1
ATOM 2290 O O . ASN C 1 70 ? -20.153 23.323 -12.922 1.00 23.81 711 ASN C O 1
ATOM 2295 N N . ARG C 1 71 ? -21.278 25.266 -12.798 1.00 24.49 712 ARG C N 1
ATOM 2296 C CA . ARG C 1 71 ? -21.129 25.566 -14.219 1.00 24.91 712 ARG C CA 1
ATOM 2297 C C . ARG C 1 71 ? -19.673 25.851 -14.566 1.00 26.40 712 ARG C C 1
ATOM 2298 O O . ARG C 1 71 ? -19.183 25.435 -15.616 1.00 24.36 712 ARG C O 1
ATOM 2306 N N . TYR C 1 72 ? -18.985 26.569 -13.683 1.00 20.56 713 TYR C N 1
ATOM 2307 C CA . TYR C 1 72 ? -17.571 26.847 -13.890 1.00 20.85 713 TYR C CA 1
ATOM 2308 C C . TYR C 1 72 ? -16.754 25.564 -13.823 1.00 24.43 713 TYR C C 1
ATOM 2309 O O . TYR C 1 72 ? -15.850 25.352 -14.631 1.00 27.04 713 TYR C O 1
ATOM 2318 N N . PHE C 1 73 ? -17.075 24.714 -12.853 1.00 22.94 714 PHE C N 1
ATOM 2319 C CA . PHE C 1 73 ? -16.334 23.475 -12.653 1.00 22.10 714 PHE C CA 1
ATOM 2320 C C . PHE C 1 73 ? -16.397 22.568 -13.875 1.00 21.56 714 PHE C C 1
ATOM 2321 O O . PHE C 1 73 ? -15.362 22.120 -14.366 1.00 24.21 714 PHE C O 1
ATOM 2329 N N . VAL C 1 74 ? -17.601 22.304 -14.374 1.00 17.85 715 VAL C N 1
ATOM 2330 C CA . VAL C 1 74 ? -17.735 21.428 -15.538 1.00 18.16 715 VAL C CA 1
ATOM 2331 C C . VAL C 1 74 ? -17.086 22.056 -16.772 1.00 19.25 715 VAL C C 1
ATOM 2332 O O . VAL C 1 74 ? -16.652 21.345 -17.681 1.00 21.14 715 VAL C O 1
ATOM 2336 N N . SER C 1 75 ? -17.001 23.383 -16.796 1.00 19.51 716 SER C N 1
ATOM 2337 C CA . SER C 1 75 ? -16.357 24.082 -17.905 1.00 25.93 716 SER C CA 1
ATOM 2338 C C . SER C 1 75 ? -14.850 23.847 -17.897 1.00 26.84 716 SER C C 1
ATOM 2339 O O . SER C 1 75 ? -14.184 24.024 -18.914 1.00 27.93 716 SER C O 1
ATOM 2342 N N . GLN C 1 76 ? -14.319 23.444 -16.746 1.00 21.26 717 GLN C N 1
ATOM 2343 C CA . GLN C 1 76 ? -12.892 23.167 -16.611 1.00 22.53 717 GLN C CA 1
ATOM 2344 C C . GLN C 1 76 ? -12.603 21.668 -16.644 1.00 25.91 717 GLN C C 1
ATOM 2345 O O . GLN C 1 76 ? -11.472 21.236 -16.412 1.00 25.81 717 GLN C O 1
ATOM 2351 N N . GLY C 1 77 ? -13.633 20.879 -16.923 1.00 21.54 718 GLY C N 1
ATOM 2352 C CA . GLY C 1 77 ? -13.498 19.434 -16.959 1.00 27.57 718 GLY C CA 1
ATOM 2353 C C . GLY C 1 77 ? -13.536 18.807 -15.579 1.00 25.48 718 GLY C C 1
ATOM 2354 O O . GLY C 1 77 ? -13.162 17.648 -15.408 1.00 21.62 718 GLY C O 1
ATOM 2355 N N . LEU C 1 78 ? -13.991 19.573 -14.591 1.00 20.10 719 LEU C N 1
ATOM 2356 C CA . LEU C 1 78 ? -14.066 19.079 -13.221 1.00 26.37 719 LEU C CA 1
ATOM 2357 C C . LEU C 1 78 ? -15.464 18.564 -12.908 1.00 26.25 719 LEU C C 1
ATOM 2358 O O . LEU C 1 78 ? -16.458 19.136 -13.352 1.00 29.58 719 LEU C O 1
ATOM 2363 N N . ALA C 1 79 ? -15.536 17.483 -12.141 1.00 18.43 720 ALA C N 1
ATOM 2364 C CA . ALA C 1 79 ? -16.820 16.934 -11.720 1.00 17.69 720 ALA C CA 1
ATOM 2365 C C . ALA C 1 79 ? -17.557 17.921 -10.827 1.00 25.49 720 ALA C C 1
ATOM 2366 O O . ALA C 1 79 ? -16.955 18.530 -9.941 1.00 27.60 720 ALA C O 1
ATOM 2368 N N . PRO C 1 80 ? -18.866 18.091 -11.064 1.00 21.07 721 PRO C N 1
ATOM 2369 C CA . PRO C 1 80 ? -19.689 18.971 -10.231 1.00 18.10 721 PRO C CA 1
ATOM 2370 C C . PRO C 1 80 ? -20.003 18.334 -8.882 1.00 17.02 721 PRO C C 1
ATOM 2371 O O . PRO C 1 80 ? -19.913 17.117 -8.744 1.00 17.74 721 PRO C O 1
ATOM 2375 N N . TYR C 1 81 ? -20.373 19.154 -7.906 1.00 17.30 722 TYR C N 1
ATOM 2376 C CA . TYR C 1 81 ? -20.672 18.667 -6.566 1.00 16.96 722 TYR C CA 1
ATOM 2377 C C . TYR C 1 81 ? -22.168 18.443 -6.375 1.00 17.14 722 TYR C C 1
ATOM 2378 O O . TYR C 1 81 ? -22.985 19.250 -6.811 1.00 19.32 722 TYR C O 1
ATOM 2387 N N . ALA C 1 82 ? -22.523 17.349 -5.712 1.00 18.73 723 ALA C N 1
ATOM 2388 C CA . ALA C 1 82 ? -23.922 17.069 -5.414 1.00 20.60 723 ALA C CA 1
ATOM 2389 C C . ALA C 1 82 ? -24.365 17.807 -4.155 1.00 21.44 723 ALA C C 1
ATOM 2390 O O . ALA C 1 82 ? -23.534 18.358 -3.426 1.00 20.97 723 ALA C O 1
ATOM 2392 N N . VAL C 1 83 ? -25.673 17.823 -3.910 1.00 22.10 724 VAL C N 1
ATOM 2393 C CA . VAL C 1 83 ? -26.219 18.432 -2.700 1.00 21.95 724 VAL C CA 1
ATOM 2394 C C . VAL C 1 83 ? -25.664 17.715 -1.473 1.00 21.70 724 VAL C C 1
ATOM 2395 O O . VAL C 1 83 ? -25.341 16.530 -1.547 1.00 21.47 724 VAL C O 1
ATOM 2399 N N . PRO C 1 84 ? -25.536 18.435 -0.345 1.00 23.63 725 PRO C N 1
ATOM 2400 C CA . PRO C 1 84 ? -25.011 17.862 0.901 1.00 26.99 725 PRO C CA 1
ATOM 2401 C C . PRO C 1 84 ? -25.746 16.597 1.330 1.00 27.05 725 PRO C C 1
ATOM 2402 O O . PRO C 1 84 ? -25.138 15.684 1.893 1.00 25.17 725 PRO C O 1
ATOM 2406 N N . GLU C 1 85 ? -27.047 16.554 1.060 1.00 29.50 726 GLU C N 1
ATOM 2407 C CA . GLU C 1 85 ? -27.881 15.416 1.427 1.00 33.20 726 GLU C CA 1
ATOM 2408 C C . GLU C 1 85 ? -27.429 14.129 0.739 1.00 31.53 726 GLU C C 1
ATOM 2409 O O . GLU C 1 85 ? -27.692 13.030 1.226 1.00 31.28 726 GLU C O 1
ATOM 2415 N N . GLU C 1 86 ? -26.743 14.273 -0.391 1.00 30.71 727 GLU C N 1
ATOM 2416 C CA . GLU C 1 86 ? -26.307 13.124 -1.176 1.00 27.90 727 GLU C CA 1
ATOM 2417 C C . GLU C 1 86 ? -24.813 12.846 -1.026 1.00 26.31 727 GLU C C 1
ATOM 2418 O O . GLU C 1 86 ? -24.252 12.020 -1.747 1.00 24.60 727 GLU C O 1
ATOM 2424 N N . HIS C 1 87 ? -24.169 13.534 -0.089 1.00 31.10 728 HIS C N 1
ATOM 2425 C CA . HIS C 1 87 ? -22.754 13.298 0.180 1.00 28.29 728 HIS C CA 1
ATOM 2426 C C . HIS C 1 87 ? -22.543 11.981 0.925 1.00 33.09 728 HIS C C 1
ATOM 2427 O O . HIS C 1 87 ? -23.478 11.420 1.495 1.00 33.02 728 HIS C O 1
ATOM 2434 N N . LEU C 1 88 ? -21.308 11.492 0.905 1.00 30.78 729 LEU C N 1
ATOM 2435 C CA . LEU C 1 88 ? -20.927 10.312 1.672 1.00 35.56 729 LEU C CA 1
ATOM 2436 C C . LEU C 1 88 ? -19.596 10.584 2.359 1.00 35.05 729 LEU C C 1
ATOM 2437 O O . LEU C 1 88 ? -18.535 10.263 1.825 1.00 38.09 729 LEU C O 1
ATOM 2442 N N . GLY C 1 89 ? -19.658 11.191 3.538 1.00 36.27 730 GLY C N 1
ATOM 2443 C CA . GLY C 1 89 ? -18.460 11.648 4.216 1.00 35.43 730 GLY C CA 1
ATOM 2444 C C . GLY C 1 89 ? -17.781 12.736 3.405 1.00 32.78 730 GLY C C 1
ATOM 2445 O O . GLY C 1 89 ? -18.371 13.781 3.139 1.00 33.42 730 GLY C O 1
ATOM 2446 N N . SER C 1 90 ? -16.544 12.483 2.991 1.00 32.39 731 SER C N 1
ATOM 2447 C CA . SER C 1 90 ? -15.784 13.460 2.222 1.00 35.28 731 SER C CA 1
ATOM 2448 C C . SER C 1 90 ? -16.022 13.312 0.718 1.00 34.50 731 SER C C 1
ATOM 2449 O O . SER C 1 90 ? -15.496 14.089 -0.076 1.00 37.22 731 SER C O 1
ATOM 2452 N N . LYS C 1 91 ? -16.806 12.308 0.333 1.00 34.31 732 LYS C N 1
ATOM 2453 C CA . LYS C 1 91 ? -17.171 12.110 -1.067 1.00 33.97 732 LYS C CA 1
ATOM 2454 C C . LYS C 1 91 ? -18.381 12.974 -1.396 1.00 31.40 732 LYS C C 1
ATOM 2455 O O . LYS C 1 91 ? -19.443 12.816 -0.791 1.00 24.06 732 LYS C O 1
ATOM 2461 N N . GLU C 1 92 ? -18.220 13.888 -2.351 1.00 25.15 733 GLU C N 1
ATOM 2462 C CA . GLU C 1 92 ? -19.239 14.903 -2.605 1.00 22.33 733 GLU C CA 1
ATOM 2463 C C . GLU C 1 92 ? -19.565 15.106 -4.082 1.00 26.36 733 GLU C C 1
ATOM 2464 O O . GLU C 1 92 ? -20.604 15.677 -4.416 1.00 27.60 733 GLU C O 1
ATOM 2470 N N . LYS C 1 93 ? -18.681 14.641 -4.961 1.00 24.58 734 LYS C N 1
ATOM 2471 C CA . LYS C 1 93 ? -18.822 14.891 -6.391 1.00 26.31 734 LYS C CA 1
ATOM 2472 C C . LYS C 1 93 ? -19.742 13.891 -7.075 1.00 25.06 734 LYS C C 1
ATOM 2473 O O . LYS C 1 93 ? -19.831 12.734 -6.664 1.00 27.01 734 LYS C O 1
ATOM 2479 N N . PHE C 1 94 ? -20.418 14.345 -8.127 1.00 24.33 735 PHE C N 1
ATOM 2480 C CA . PHE C 1 94 ? -21.102 13.434 -9.035 1.00 26.16 735 PHE C CA 1
ATOM 2481 C C . PHE C 1 94 ? -20.065 12.487 -9.624 1.00 28.78 735 PHE C C 1
ATOM 2482 O O . PHE C 1 94 ? -18.944 12.897 -9.920 1.00 27.67 735 PHE C O 1
ATOM 2490 N N . GLU C 1 95 ? -20.428 11.223 -9.791 1.00 31.74 736 GLU C N 1
ATOM 2491 C CA . GLU C 1 95 ? -19.453 10.229 -10.221 1.00 35.36 736 GLU C CA 1
ATOM 2492 C C . GLU C 1 95 ? -19.900 9.479 -11.466 1.00 35.63 736 GLU C C 1
ATOM 2493 O O . GLU C 1 95 ? -21.061 9.090 -11.584 1.00 34.12 736 GLU C O 1
ATOM 2499 N N . ILE C 1 96 ? -18.967 9.287 -12.393 1.00 36.27 737 ILE C N 1
ATOM 2500 C CA . ILE C 1 96 ? -19.192 8.409 -13.532 1.00 36.53 737 ILE C CA 1
ATOM 2501 C C . ILE C 1 96 ? -18.889 6.979 -13.115 1.00 40.71 737 ILE C C 1
ATOM 2502 O O . ILE C 1 96 ? -17.818 6.696 -12.574 1.00 42.12 737 ILE C O 1
ATOM 2507 N N . HIS C 1 97 ? -19.837 6.081 -13.352 1.00 41.12 738 HIS C N 1
ATOM 2508 C CA . HIS C 1 97 ? -19.649 4.684 -12.994 1.00 42.82 738 HIS C CA 1
ATOM 2509 C C . HIS C 1 97 ? -20.092 3.744 -14.102 1.00 47.03 738 HIS C C 1
ATOM 2510 O O . HIS C 1 97 ? -21.071 4.003 -14.804 1.00 43.97 738 HIS C O 1
ATOM 2517 N N . HIS C 1 98 ? -19.350 2.653 -14.254 1.00 45.78 739 HIS C N 1
ATOM 2518 C CA . HIS C 1 98 ? -19.720 1.599 -15.184 1.00 48.11 739 HIS C CA 1
ATOM 2519 C C . HIS C 1 98 ? -20.763 0.701 -14.536 1.00 51.15 739 HIS C C 1
ATOM 2520 O O . HIS C 1 98 ? -20.588 0.263 -13.398 1.00 50.24 739 HIS C O 1
ATOM 2527 N N . VAL C 1 99 ? -21.853 0.443 -15.252 1.00 54.32 740 VAL C N 1
ATOM 2528 C CA . VAL C 1 99 ? -22.912 -0.420 -14.743 1.00 61.89 740 VAL C CA 1
ATOM 2529 C C . VAL C 1 99 ? -22.378 -1.830 -14.516 1.00 63.76 740 VAL C C 1
ATOM 2530 O O . VAL C 1 99 ? -22.537 -2.398 -13.435 1.00 67.19 740 VAL C O 1
ATOM 2534 N N . VAL C 1 100 ? -21.737 -2.385 -15.540 1.00 62.18 741 VAL C N 1
ATOM 2535 C CA . VAL C 1 100 ? -21.068 -3.674 -15.414 1.00 60.70 741 VAL C CA 1
ATOM 2536 C C . VAL C 1 100 ? -19.554 -3.491 -15.522 1.00 59.86 741 VAL C C 1
ATOM 2537 O O . VAL C 1 100 ? -19.063 -2.865 -16.461 1.00 60.77 741 VAL C O 1
ATOM 2541 N N . PRO C 1 101 ? -18.809 -4.028 -14.542 1.00 61.65 742 PRO C N 1
ATOM 2542 C CA . PRO C 1 101 ? -17.348 -3.885 -14.490 1.00 65.86 742 PRO C CA 1
ATOM 2543 C C . PRO C 1 101 ? -16.634 -4.581 -15.647 1.00 70.02 742 PRO C C 1
ATOM 2544 O O . PRO C 1 101 ? -17.233 -5.404 -16.338 1.00 73.56 742 PRO C O 1
ATOM 2548 N N . LEU C 1 102 ? -15.360 -4.250 -15.841 1.00 73.50 743 LEU C N 1
ATOM 2549 C CA . LEU C 1 102 ? -14.588 -4.748 -16.977 1.00 82.25 743 LEU C CA 1
ATOM 2550 C C . LEU C 1 102 ? -14.365 -6.258 -16.938 1.00 90.49 743 LEU C C 1
ATOM 2551 O O . LEU C 1 102 ? -14.129 -6.883 -17.972 1.00 94.17 743 LEU C O 1
ATOM 2553 N N . GLU C 1 103 ? -14.437 -6.840 -15.746 1.00 93.90 744 GLU C N 1
ATOM 2554 C CA . GLU C 1 103 ? -14.209 -8.272 -15.587 1.00 98.24 744 GLU C CA 1
ATOM 2555 C C . GLU C 1 103 ? -15.520 -9.048 -15.550 1.00 99.24 744 GLU C C 1
ATOM 2556 O O . GLU C 1 103 ? -15.543 -10.225 -15.188 1.00 103.58 744 GLU C O 1
ATOM 2558 N N . SER C 1 104 ? -16.610 -8.389 -15.929 1.00 97.06 745 SER C N 1
ATOM 2559 C CA . SER C 1 104 ? -17.928 -9.019 -15.893 1.00 94.25 745 SER C CA 1
ATOM 2560 C C . SER C 1 104 ? -18.883 -8.950 -17.117 1.00 68.91 745 SER C C 1
ATOM 2561 O O . SER C 1 104 ? -20.025 -9.383 -16.973 1.00 71.93 745 SER C O 1
ATOM 2564 N N . GLY C 1 105 ? -18.504 -8.440 -18.297 1.00 70.06 746 GLY C N 1
ATOM 2565 C CA . GLY C 1 105 ? -17.243 -7.802 -18.630 1.00 70.55 746 GLY C CA 1
ATOM 2566 C C . GLY C 1 105 ? -17.500 -6.554 -19.453 1.00 71.10 746 GLY C C 1
ATOM 2567 O O . GLY C 1 105 ? -17.402 -6.576 -20.681 1.00 74.47 746 GLY C O 1
ATOM 2568 N N . GLY C 1 106 ? -17.840 -5.465 -18.770 1.00 64.11 747 GLY C N 1
ATOM 2569 C CA . GLY C 1 106 ? -18.199 -4.223 -19.431 1.00 60.37 747 GLY C CA 1
ATOM 2570 C C . GLY C 1 106 ? -17.057 -3.571 -20.185 1.00 59.97 747 GLY C C 1
ATOM 2571 O O . GLY C 1 106 ? -15.888 -3.886 -19.960 1.00 68.44 747 GLY C O 1
ATOM 2572 N N . ALA C 1 107 ? -17.402 -2.658 -21.088 1.00 59.11 748 ALA C N 1
ATOM 2573 C CA . ALA C 1 107 ? -16.405 -1.929 -21.862 1.00 58.73 748 ALA C CA 1
ATOM 2574 C C . ALA C 1 107 ? -16.049 -0.614 -21.175 1.00 56.25 748 ALA C C 1
ATOM 2575 O O . ALA C 1 107 ? -16.900 0.025 -20.555 1.00 54.61 748 ALA C O 1
ATOM 2577 N N . LEU C 1 108 ? -14.788 -0.214 -21.300 1.00 56.09 749 LEU C N 1
ATOM 2578 C CA . LEU C 1 108 ? -14.260 0.944 -20.590 1.00 53.98 749 LEU C CA 1
ATOM 2579 C C . LEU C 1 108 ? -14.851 2.265 -21.076 1.00 61.68 749 LEU C C 1
ATOM 2580 O O . LEU C 1 108 ? -15.146 3.152 -20.275 1.00 50.16 749 LEU C O 1
ATOM 2585 N N . TYR C 1 109 ? -15.022 2.398 -22.389 1.00 53.04 750 TYR C N 1
ATOM 2586 C CA . TYR C 1 109 ? -15.515 3.649 -22.955 1.00 51.60 750 TYR C CA 1
ATOM 2587 C C . TYR C 1 109 ? -16.870 3.484 -23.635 1.00 52.13 750 TYR C C 1
ATOM 2588 O O . TYR C 1 109 ? -17.208 4.228 -24.556 1.00 51.90 750 TYR C O 1
ATOM 2597 N N . ASN C 1 110 ? -17.646 2.509 -23.176 1.00 52.98 751 ASN C N 1
ATOM 2598 C CA . ASN C 1 110 ? -19.004 2.336 -23.672 1.00 55.69 751 ASN C CA 1
ATOM 2599 C C . ASN C 1 110 ? -19.969 3.254 -22.936 1.00 51.56 751 ASN C C 1
ATOM 2600 O O . ASN C 1 110 ? -20.323 3.002 -21.785 1.00 50.90 751 ASN C O 1
ATOM 2605 N N . ILE C 1 111 ? -20.388 4.317 -23.617 1.00 50.68 752 ILE C N 1
ATOM 2606 C CA . ILE C 1 111 ? -21.280 5.323 -23.048 1.00 48.78 752 ILE C CA 1
ATOM 2607 C C . ILE C 1 111 ? -22.590 4.711 -22.544 1.00 50.48 752 ILE C C 1
ATOM 2608 O O . ILE C 1 111 ? -23.158 5.166 -21.550 1.00 47.92 752 ILE C O 1
ATOM 2613 N N . ASP C 1 112 ? -23.055 3.663 -23.218 1.00 51.62 753 ASP C N 1
ATOM 2614 C CA . ASP C 1 112 ? -24.279 2.982 -22.812 1.00 52.59 753 ASP C CA 1
ATOM 2615 C C . ASP C 1 112 ? -24.070 2.162 -21.540 1.00 52.60 753 ASP C C 1
ATOM 2616 O O . ASP C 1 112 ? -25.028 1.663 -20.950 1.00 53.19 753 ASP C O 1
ATOM 2621 N N . ASN C 1 113 ? -22.815 2.027 -21.126 1.00 52.11 754 ASN C N 1
ATOM 2622 C CA . ASN C 1 113 ? -22.477 1.298 -19.909 1.00 53.14 754 ASN C CA 1
ATOM 2623 C C . ASN C 1 113 ? -22.198 2.256 -18.751 1.00 55.19 754 ASN C C 1
ATOM 2624 O O . ASN C 1 113 ? -21.821 1.837 -17.653 1.00 53.69 754 ASN C O 1
ATOM 2629 N N . LEU C 1 114 ? -22.394 3.547 -19.005 1.00 50.77 755 LEU C N 1
ATOM 2630 C CA . LEU C 1 114 ? -22.094 4.581 -18.020 1.00 45.56 755 LEU C CA 1
ATOM 2631 C C . LEU C 1 114 ? -23.352 5.212 -17.437 1.00 44.38 755 LEU C C 1
ATOM 2632 O O . LEU C 1 114 ? -24.330 5.447 -18.147 1.00 44.86 755 LEU C O 1
ATOM 2637 N N . VAL C 1 115 ? -23.314 5.483 -16.137 1.00 42.95 756 VAL C N 1
ATOM 2638 C CA . VAL C 1 115 ? -24.371 6.227 -15.462 1.00 43.62 756 VAL C CA 1
ATOM 2639 C C . VAL C 1 115 ? -23.756 7.240 -14.502 1.00 43.30 756 VAL C C 1
ATOM 2640 O O . VAL C 1 115 ? -22.615 7.077 -14.067 1.00 44.90 756 VAL C O 1
ATOM 2644 N N . ILE C 1 116 ? -24.505 8.289 -14.183 1.00 37.59 757 ILE C N 1
ATOM 2645 C CA . ILE C 1 116 ? -24.064 9.257 -13.186 1.00 35.32 757 ILE C CA 1
ATOM 2646 C C . ILE C 1 116 ? -24.791 9.005 -11.871 1.00 41.42 757 ILE C C 1
ATOM 2647 O O . ILE C 1 116 ? -26.014 8.872 -11.850 1.00 39.86 757 ILE C O 1
ATOM 2652 N N . VAL C 1 117 ? -24.035 8.929 -10.778 1.00 34.30 758 VAL C N 1
ATOM 2653 C CA . VAL C 1 117 ? -24.617 8.697 -9.461 1.00 34.47 758 VAL C CA 1
ATOM 2654 C C . VAL C 1 117 ? -24.032 9.643 -8.418 1.00 33.49 758 VAL C C 1
ATOM 2655 O O . VAL C 1 117 ? -22.908 10.128 -8.560 1.00 31.78 758 VAL C O 1
ATOM 2659 N N . THR C 1 118 ? -24.807 9.910 -7.373 1.00 31.69 759 THR C N 1
ATOM 2660 C CA . THR C 1 118 ? -24.308 10.664 -6.232 1.00 31.44 759 THR C CA 1
ATOM 2661 C C . THR C 1 118 ? -23.520 9.716 -5.337 1.00 32.64 759 THR C C 1
ATOM 2662 O O . THR C 1 118 ? -23.739 8.506 -5.386 1.00 36.63 759 THR C O 1
ATOM 2666 N N . PRO C 1 119 ? -22.588 10.255 -4.531 1.00 24.41 760 PRO C N 1
ATOM 2667 C CA . PRO C 1 119 ? -21.821 9.404 -3.613 1.00 24.77 760 PRO C CA 1
ATOM 2668 C C . PRO C 1 119 ? -22.720 8.579 -2.696 1.00 28.87 760 PRO C C 1
ATOM 2669 O O . PRO C 1 119 ? -22.413 7.419 -2.416 1.00 26.94 760 PRO C O 1
ATOM 2673 N N . LYS C 1 120 ? -23.823 9.172 -2.253 1.00 20.93 761 LYS C N 1
ATOM 2674 C CA . LYS C 1 120 ? -24.773 8.470 -1.400 1.00 25.73 761 LYS C CA 1
ATOM 2675 C C . LYS C 1 120 ? -25.434 7.312 -2.141 1.00 29.34 761 LYS C C 1
ATOM 2676 O O . LYS C 1 120 ? -25.450 6.182 -1.650 1.00 30.90 761 LYS C O 1
ATOM 2682 N N . ARG C 1 121 ? -25.972 7.594 -3.324 1.00 26.24 762 ARG C N 1
ATOM 2683 C CA . ARG C 1 121 ? -26.674 6.576 -4.098 1.00 27.98 762 ARG C CA 1
ATOM 2684 C C . ARG C 1 121 ? -25.742 5.433 -4.499 1.00 26.02 762 ARG C C 1
ATOM 2685 O O . ARG C 1 121 ? -26.153 4.274 -4.536 1.00 26.10 762 ARG C O 1
ATOM 2693 N N . HIS C 1 122 ? -24.487 5.763 -4.788 1.00 24.47 763 HIS C N 1
ATOM 2694 C CA . HIS C 1 122 ? -23.495 4.756 -5.154 1.00 25.23 763 HIS C CA 1
ATOM 2695 C C . HIS C 1 122 ? -23.307 3.719 -4.048 1.00 25.53 763 HIS C C 1
ATOM 2696 O O . HIS C 1 122 ? -23.189 2.526 -4.322 1.00 25.72 763 HIS C O 1
ATOM 2703 N N . SER C 1 123 ? -23.280 4.176 -2.801 1.00 23.12 764 SER C N 1
ATOM 2704 C CA . SER C 1 123 ? -23.150 3.269 -1.666 1.00 27.57 764 SER C CA 1
ATOM 2705 C C . SER C 1 123 ? -24.400 2.411 -1.516 1.00 29.05 764 SER C C 1
ATOM 2706 O O . SER C 1 123 ? -24.314 1.227 -1.191 1.00 30.24 764 SER C O 1
ATOM 2709 N N . GLU C 1 124 ? -25.559 3.015 -1.756 1.00 28.72 765 GLU C N 1
ATOM 2710 C CA . GLU C 1 124 ? -26.829 2.305 -1.655 1.00 28.84 765 GLU C CA 1
ATOM 2711 C C . GLU C 1 124 ? -26.959 1.250 -2.749 1.00 30.62 765 GLU C C 1
ATOM 2712 O O . GLU C 1 124 ? -27.537 0.187 -2.531 1.00 32.84 765 GLU C O 1
ATOM 2718 N N . ILE C 1 125 ? -26.422 1.555 -3.926 1.00 29.64 766 ILE C N 1
ATOM 2719 C CA . ILE C 1 125 ? -26.371 0.595 -5.022 1.00 31.15 766 ILE C CA 1
ATOM 2720 C C . ILE C 1 125 ? -25.508 -0.599 -4.632 1.00 30.69 766 ILE C C 1
ATOM 2721 O O . ILE C 1 125 ? -25.907 -1.750 -4.802 1.00 31.72 766 ILE C O 1
ATOM 2726 N N . HIS C 1 126 ? -24.326 -0.307 -4.100 1.00 32.04 767 HIS C N 1
ATOM 2727 C CA . HIS C 1 126 ? -23.388 -1.333 -3.665 1.00 35.66 767 HIS C CA 1
ATOM 2728 C C . HIS C 1 126 ? -24.004 -2.264 -2.626 1.00 39.16 767 HIS C C 1
ATOM 2729 O O . HIS C 1 126 ? -23.757 -3.469 -2.637 1.00 39.97 767 HIS C O 1
ATOM 2736 N N . LYS C 1 127 ? -24.811 -1.700 -1.734 1.00 40.56 768 LYS C N 1
ATOM 2737 C CA . LYS C 1 127 ? -25.451 -2.481 -0.682 1.00 46.33 768 LYS C CA 1
ATOM 2738 C C . LYS C 1 127 ? -26.544 -3.393 -1.232 1.00 50.18 768 LYS C C 1
ATOM 2739 O O . LYS C 1 127 ? -26.850 -4.432 -0.646 1.00 52.07 768 LYS C O 1
ATOM 2745 N N . GLU C 1 128 ? -27.130 -3.003 -2.360 1.00 51.31 769 GLU C N 1
ATOM 2746 C CA . GLU C 1 128 ? -28.188 -3.791 -2.985 1.00 55.93 769 GLU C CA 1
ATOM 2747 C C . GLU C 1 128 ? -27.619 -4.930 -3.828 1.00 53.83 769 GLU C C 1
ATOM 2748 O O . GLU C 1 128 ? -28.366 -5.723 -4.400 1.00 59.96 769 GLU C O 1
ATOM 2754 N N . LEU C 1 129 ? -26.293 -5.007 -3.900 1.00 52.85 770 LEU C N 1
ATOM 2755 C CA . LEU C 1 129 ? -25.620 -6.055 -4.660 1.00 57.47 770 LEU C CA 1
ATOM 2756 C C . LEU C 1 129 ? -25.086 -7.153 -3.744 1.00 60.79 770 LEU C C 1
ATOM 2757 O O . LEU C 1 129 ? -25.092 -7.012 -2.521 1.00 62.79 770 LEU C O 1
ATOM 2762 N N . LYS D 2 4 ? -5.732 31.522 7.731 1.00 47.41 4 LYS D N 1
ATOM 2763 C CA . LYS D 2 4 ? -5.213 30.239 7.275 1.00 49.37 4 LYS D CA 1
ATOM 2764 C C . LYS D 2 4 ? -5.784 29.076 8.084 1.00 50.57 4 LYS D C 1
ATOM 2765 O O . LYS D 2 4 ? -6.433 28.191 7.531 1.00 51.42 4 LYS D O 1
ATOM 2767 N N . ASN D 2 5 ? -5.544 29.080 9.392 1.00 53.61 5 ASN D N 1
ATOM 2768 C CA . ASN D 2 5 ? -6.000 27.993 10.254 1.00 56.66 5 ASN D CA 1
ATOM 2769 C C . ASN D 2 5 ? -7.463 28.136 10.667 1.00 53.01 5 ASN D C 1
ATOM 2770 O O . ASN D 2 5 ? -8.195 27.148 10.735 1.00 55.14 5 ASN D O 1
ATOM 2775 N N . ASN D 2 6 ? -7.880 29.367 10.948 1.00 47.85 6 ASN D N 1
ATOM 2776 C CA . ASN D 2 6 ? -9.255 29.643 11.355 1.00 44.38 6 ASN D CA 1
ATOM 2777 C C . ASN D 2 6 ? -9.884 30.740 10.505 1.00 36.42 6 ASN D C 1
ATOM 2778 O O . ASN D 2 6 ? -9.184 31.460 9.794 1.00 36.64 6 ASN D O 1
ATOM 2783 N N . LEU D 2 7 ? -11.205 30.870 10.587 1.00 32.37 7 LEU D N 1
ATOM 2784 C CA . LEU D 2 7 ? -11.917 31.881 9.813 1.00 28.97 7 LEU D CA 1
ATOM 2785 C C . LEU D 2 7 ? -11.564 33.281 10.299 1.00 31.96 7 LEU D C 1
ATOM 2786 O O . LEU D 2 7 ? -11.465 34.216 9.504 1.00 34.77 7 LEU D O 1
ATOM 2791 N N . SER D 2 8 ? -11.369 33.414 11.607 1.00 28.68 8 SER D N 1
ATOM 2792 C CA . SER D 2 8 ? -11.021 34.696 12.210 1.00 34.89 8 SER D CA 1
ATOM 2793 C C . SER D 2 8 ? -9.634 35.165 11.777 1.00 36.91 8 SER D C 1
ATOM 2794 O O . SER D 2 8 ? -9.272 36.322 11.989 1.00 38.69 8 SER D O 1
ATOM 2797 N N . ASP D 2 9 ? -8.860 34.265 11.174 1.00 34.09 9 ASP D N 1
ATOM 2798 C CA . ASP D 2 9 ? -7.563 34.631 10.613 1.00 33.91 9 ASP D CA 1
ATOM 2799 C C . ASP D 2 9 ? -7.747 35.319 9.261 1.00 34.12 9 ASP D C 1
ATOM 2800 O O . ASP D 2 9 ? -6.812 35.909 8.721 1.00 37.00 9 ASP D O 1
ATOM 2805 N N . TYR D 2 10 ? -8.960 35.232 8.721 1.00 33.96 10 TYR D N 1
ATOM 2806 C CA . TYR D 2 10 ? -9.291 35.848 7.440 1.00 33.06 10 TYR D CA 1
ATOM 2807 C C . TYR D 2 10 ? -10.005 37.184 7.602 1.00 30.51 10 TYR D C 1
ATOM 2808 O O . TYR D 2 10 ? -10.885 37.328 8.450 1.00 25.51 10 TYR D O 1
ATOM 2817 N N . THR D 2 11 ? -9.642 38.157 6.774 1.00 33.03 11 THR D N 1
ATOM 2818 C CA . THR D 2 11 ? -10.497 39.319 6.587 1.00 32.89 11 THR D CA 1
ATOM 2819 C C . THR D 2 11 ? -11.552 38.910 5.571 1.00 33.13 11 THR D C 1
ATOM 2820 O O . THR D 2 11 ? -11.372 37.916 4.863 1.00 31.44 11 THR D O 1
ATOM 2824 N N . GLU D 2 12 ? -12.652 39.653 5.504 1.00 32.56 12 GLU D N 1
ATOM 2825 C CA . GLU D 2 12 ? -13.730 39.307 4.583 1.00 33.25 12 GLU D CA 1
ATOM 2826 C C . GLU D 2 12 ? -13.249 39.354 3.132 1.00 35.87 12 GLU D C 1
ATOM 2827 O O . GLU D 2 12 ? -13.621 38.508 2.318 1.00 33.96 12 GLU D O 1
ATOM 2833 N N . SER D 2 13 ? -12.407 40.335 2.820 1.00 34.48 13 SER D N 1
ATOM 2834 C CA . SER D 2 13 ? -11.859 40.469 1.475 1.00 38.13 13 SER D CA 1
ATOM 2835 C C . SER D 2 13 ? -10.935 39.305 1.116 1.00 35.37 13 SER D C 1
ATOM 2836 O O . SER D 2 13 ? -10.946 38.823 -0.018 1.00 30.16 13 SER D O 1
ATOM 2839 N N . GLU D 2 14 ? -10.141 38.854 2.084 1.00 35.29 14 GLU D N 1
ATOM 2840 C CA . GLU D 2 14 ? -9.219 37.741 1.861 1.00 33.84 14 GLU D CA 1
ATOM 2841 C C . GLU D 2 14 ? -9.957 36.430 1.629 1.00 30.29 14 GLU D C 1
ATOM 2842 O O . GLU D 2 14 ? -9.535 35.601 0.822 1.00 28.17 14 GLU D O 1
ATOM 2848 N N . PHE D 2 15 ? -11.055 36.242 2.352 1.00 28.89 15 PHE D N 1
ATOM 2849 C CA . PHE D 2 15 ? -11.847 35.027 2.233 1.00 23.99 15 PHE D CA 1
ATOM 2850 C C . PHE D 2 15 ? -12.626 35.032 0.922 1.00 28.61 15 PHE D C 1
ATOM 2851 O O . PHE D 2 15 ? -12.770 33.996 0.270 1.00 31.52 15 PHE D O 1
ATOM 2859 N N . LEU D 2 16 ? -13.115 36.209 0.542 1.00 28.94 16 LEU D N 1
ATOM 2860 C CA . LEU D 2 16 ? -13.794 36.396 -0.736 1.00 31.86 16 LEU D CA 1
ATOM 2861 C C . LEU D 2 16 ? -12.880 36.003 -1.892 1.00 33.44 16 LEU D C 1
ATOM 2862 O O . LEU D 2 16 ? -13.331 35.457 -2.897 1.00 32.38 16 LEU D O 1
ATOM 2867 N N . GLU D 2 17 ? -11.591 36.285 -1.728 1.00 34.67 17 GLU D N 1
ATOM 2868 C CA . GLU D 2 17 ? -10.571 35.938 -2.712 1.00 35.32 17 GLU D CA 1
ATOM 2869 C C . GLU D 2 17 ? -10.545 34.439 -2.998 1.00 33.06 17 GLU D C 1
ATOM 2870 O O . GLU D 2 17 ? -10.402 34.019 -4.149 1.00 36.45 17 GLU D O 1
ATOM 2876 N N . ILE D 2 18 ? -10.688 33.638 -1.947 1.00 25.83 18 ILE D N 1
ATOM 2877 C CA . ILE D 2 18 ? -10.729 32.186 -2.082 1.00 26.36 18 ILE D CA 1
ATOM 2878 C C . ILE D 2 18 ? -12.018 31.731 -2.759 1.00 28.12 18 ILE D C 1
ATOM 2879 O O . ILE D 2 18 ? -11.999 30.858 -3.632 1.00 24.52 18 ILE D O 1
ATOM 2884 N N . ILE D 2 19 ? -13.136 32.328 -2.354 1.00 25.62 19 ILE D N 1
ATOM 2885 C CA . ILE D 2 19 ? -14.440 31.948 -2.885 1.00 23.64 19 ILE D CA 1
ATOM 2886 C C . ILE D 2 19 ? -14.543 32.228 -4.386 1.00 24.71 19 ILE D C 1
ATOM 2887 O O . ILE D 2 19 ? -15.146 31.454 -5.132 1.00 18.23 19 ILE D O 1
ATOM 2892 N N . GLU D 2 20 ? -13.932 33.322 -4.828 1.00 25.72 20 GLU D N 1
ATOM 2893 C CA . GLU D 2 20 ? -13.950 33.693 -6.239 1.00 29.23 20 GLU D CA 1
ATOM 2894 C C . GLU D 2 20 ? -13.318 32.612 -7.116 1.00 30.05 20 GLU D C 1
ATOM 2895 O O . GLU D 2 20 ? -13.624 32.503 -8.303 1.00 23.03 20 GLU D O 1
ATOM 2901 N N . GLU D 2 21 ? -12.445 31.808 -6.520 1.00 24.93 21 GLU D N 1
ATOM 2902 C CA . GLU D 2 21 ? -11.743 30.763 -7.253 1.00 29.24 21 GLU D CA 1
ATOM 2903 C C . GLU D 2 21 ? -12.694 29.624 -7.635 1.00 23.87 21 GLU D C 1
ATOM 2904 O O . GLU D 2 21 ? -12.371 28.790 -8.480 1.00 26.99 21 GLU D O 1
ATOM 2910 N N . PHE D 2 22 ? -13.874 29.604 -7.021 1.00 23.58 22 PHE D N 1
ATOM 2911 C CA . PHE D 2 22 ? -14.902 28.627 -7.368 1.00 23.16 22 PHE D CA 1
ATOM 2912 C C . PHE D 2 22 ? -15.741 29.084 -8.562 1.00 29.19 22 PHE D C 1
ATOM 2913 O O . PHE D 2 22 ? -16.725 28.437 -8.921 1.00 27.73 22 PHE D O 1
ATOM 2921 N N . PHE D 2 23 ? -15.343 30.193 -9.177 1.00 22.83 23 PHE D N 1
ATOM 2922 C CA . PHE D 2 23 ? -16.081 30.751 -10.306 1.00 28.93 23 PHE D CA 1
ATOM 2923 C C . PHE D 2 23 ? -15.158 31.093 -11.471 1.00 23.96 23 PHE D C 1
ATOM 2924 O O . PHE D 2 23 ? -15.610 31.246 -12.602 1.00 26.50 23 PHE D O 1
ATOM 2932 N N . LYS D 2 24 ? -13.868 31.224 -11.181 1.00 36.67 24 LYS D N 1
ATOM 2933 C CA . LYS D 2 24 ? -12.872 31.574 -12.188 1.00 36.08 24 LYS D CA 1
ATOM 2934 C C . LYS D 2 24 ? -11.603 30.760 -11.985 1.00 35.18 24 LYS D C 1
ATOM 2935 O O . LYS D 2 24 ? -11.385 30.190 -10.915 1.00 34.69 24 LYS D O 1
ATOM 2941 N N . ASN D 2 25 ? -10.764 30.710 -13.013 1.00 34.97 25 ASN D N 1
ATOM 2942 C CA . ASN D 2 25 ? -9.492 30.006 -12.915 1.00 36.45 25 ASN D CA 1
ATOM 2943 C C . ASN D 2 25 ? -8.366 30.938 -12.485 1.00 37.96 25 ASN D C 1
ATOM 2944 O O . ASN D 2 25 ? -7.535 31.336 -13.300 1.00 39.62 25 ASN D O 1
ATOM 2949 N N . LYS D 2 26 ? -8.343 31.277 -11.199 1.00 35.88 26 LYS D N 1
ATOM 2950 C CA . LYS D 2 26 ? -7.315 32.156 -10.653 1.00 37.59 26 LYS D CA 1
ATOM 2951 C C . LYS D 2 26 ? -5.933 31.527 -10.712 1.00 38.14 26 LYS D C 1
ATOM 2952 O O . LYS D 2 26 ? -4.957 32.185 -11.069 1.00 43.49 26 LYS D O 1
ATOM 2958 N N . SER D 2 27 ? -5.862 30.249 -10.359 1.00 38.63 27 SER D N 1
ATOM 2959 C CA . SER D 2 27 ? -4.593 29.544 -10.252 1.00 40.46 27 SER D CA 1
ATOM 2960 C C . SER D 2 27 ? -3.950 29.321 -11.614 1.00 40.23 27 SER D C 1
ATOM 2961 O O . SER D 2 27 ? -2.725 29.323 -11.736 1.00 45.22 27 SER D O 1
ATOM 2964 N N . GLY D 2 28 ? -4.781 29.128 -12.633 1.00 38.43 28 GLY D N 1
ATOM 2965 C CA . GLY D 2 28 ? -4.296 28.851 -13.974 1.00 40.17 28 GLY D CA 1
ATOM 2966 C C . GLY D 2 28 ? -4.077 27.365 -14.186 1.00 46.09 28 GLY D C 1
ATOM 2967 O O . GLY D 2 28 ? -3.745 26.920 -15.287 1.00 41.26 28 GLY D O 1
ATOM 2968 N N . LEU D 2 29 ? -4.270 26.597 -13.119 1.00 37.81 29 LEU D N 1
ATOM 2969 C CA . LEU D 2 29 ? -4.079 25.153 -13.160 1.00 38.42 29 LEU D CA 1
ATOM 2970 C C . LEU D 2 29 ? -5.125 24.480 -14.040 1.00 38.84 29 LEU D C 1
ATOM 2971 O O . LEU D 2 29 ? -6.232 24.992 -14.214 1.00 36.33 29 LEU D O 1
ATOM 2976 N N . LYS D 2 30 ? -4.768 23.328 -14.596 1.00 38.68 30 LYS D N 1
ATOM 2977 C CA . LYS D 2 30 ? -5.683 22.593 -15.458 1.00 40.13 30 LYS D CA 1
ATOM 2978 C C . LYS D 2 30 ? -5.731 21.116 -15.084 1.00 43.70 30 LYS D C 1
ATOM 2979 O O . LYS D 2 30 ? -4.833 20.605 -14.414 1.00 48.69 30 LYS D O 1
ATOM 2985 N N . GLY D 2 31 ? -6.794 20.442 -15.514 1.00 48.76 31 GLY D N 1
ATOM 2986 C CA . GLY D 2 31 ? -6.926 19.008 -15.338 1.00 44.60 31 GLY D CA 1
ATOM 2987 C C . GLY D 2 31 ? -6.915 18.533 -13.898 1.00 44.39 31 GLY D C 1
ATOM 2988 O O . GLY D 2 31 ? -7.627 19.067 -13.045 1.00 37.89 31 GLY D O 1
ATOM 2989 N N . SER D 2 32 ? -6.096 17.520 -13.632 1.00 46.42 32 SER D N 1
ATOM 2990 C CA . SER D 2 32 ? -6.045 16.898 -12.316 1.00 43.76 32 SER D CA 1
ATOM 2991 C C . SER D 2 32 ? -5.465 17.827 -11.254 1.00 39.60 32 SER D C 1
ATOM 2992 O O . SER D 2 32 ? -5.879 17.781 -10.099 1.00 40.41 32 SER D O 1
ATOM 2995 N N . GLU D 2 33 ? -4.512 18.670 -11.641 1.00 40.14 33 GLU D N 1
ATOM 2996 C CA . GLU D 2 33 ? -3.888 19.589 -10.692 1.00 39.75 33 GLU D CA 1
ATOM 2997 C C . GLU D 2 33 ? -4.866 20.660 -10.233 1.00 40.04 33 GLU D C 1
ATOM 2998 O O . GLU D 2 33 ? -4.852 21.070 -9.070 1.00 38.77 33 GLU D O 1
ATOM 3004 N N . LEU D 2 34 ? -5.706 21.118 -11.154 1.00 34.99 34 LEU D N 1
ATOM 3005 C CA . LEU D 2 34 ? -6.729 22.097 -10.823 1.00 35.95 34 LEU D CA 1
ATOM 3006 C C . LEU D 2 34 ? -7.736 21.480 -9.866 1.00 34.62 34 LEU D C 1
ATOM 3007 O O . LEU D 2 34 ? -8.145 22.105 -8.888 1.00 30.82 34 LEU D O 1
ATOM 3012 N N . GLU D 2 35 ? -8.116 20.239 -10.147 1.00 35.34 35 GLU D N 1
ATOM 3013 C CA . GLU D 2 35 ? -9.126 19.557 -9.350 1.00 33.79 35 GLU D CA 1
ATOM 3014 C C . GLU D 2 35 ? -8.650 19.315 -7.923 1.00 31.15 35 GLU D C 1
ATOM 3015 O O . GLU D 2 35 ? -9.420 19.459 -6.976 1.00 29.06 35 GLU D O 1
ATOM 3021 N N . LYS D 2 36 ? -7.381 18.950 -7.769 1.00 32.58 36 LYS D N 1
ATOM 3022 C CA . LYS D 2 36 ? -6.838 18.691 -6.440 1.00 36.61 36 LYS D CA 1
ATOM 3023 C C . LYS D 2 36 ? -6.693 19.983 -5.636 1.00 34.92 36 LYS D C 1
ATOM 3024 O O . LYS D 2 36 ? -6.761 19.964 -4.407 1.00 38.25 36 LYS D O 1
ATOM 3030 N N . ARG D 2 37 ? -6.499 21.103 -6.325 1.00 30.51 37 ARG D N 1
ATOM 3031 C CA . ARG D 2 37 ? -6.490 22.395 -5.648 1.00 32.25 37 ARG D CA 1
ATOM 3032 C C . ARG D 2 37 ? -7.896 22.764 -5.189 1.00 32.64 37 ARG D C 1
ATOM 3033 O O . ARG D 2 37 ? -8.091 23.215 -4.061 1.00 26.96 37 ARG D O 1
ATOM 3041 N N . MET D 2 38 ? -8.877 22.572 -6.064 1.00 25.28 38 MET D N 1
ATOM 3042 C CA . MET D 2 38 ? -10.257 22.878 -5.711 1.00 23.29 38 MET D CA 1
ATOM 3043 C C . MET D 2 38 ? -10.751 21.923 -4.624 1.00 28.99 38 MET D C 1
ATOM 3044 O O . MET D 2 38 ? -11.517 22.320 -3.745 1.00 27.04 38 MET D O 1
ATOM 3049 N N . ASP D 2 39 ? -10.300 20.670 -4.679 1.00 25.67 39 ASP D N 1
ATOM 3050 C CA . ASP D 2 39 ? -10.576 19.710 -3.613 1.00 26.93 39 ASP D CA 1
ATOM 3051 C C . ASP D 2 39 ? -10.105 20.267 -2.271 1.00 28.97 39 ASP D C 1
ATOM 3052 O O . ASP D 2 39 ? -10.836 20.234 -1.281 1.00 26.68 39 ASP D O 1
ATOM 3057 N N . LYS D 2 40 ? -8.882 20.790 -2.256 1.00 27.79 40 LYS D N 1
ATOM 3058 C CA . LYS D 2 40 ? -8.298 21.355 -1.046 1.00 31.69 40 LYS D CA 1
ATOM 3059 C C . LYS D 2 40 ? -9.074 22.575 -0.552 1.00 28.68 40 LYS D C 1
ATOM 3060 O O . LYS D 2 40 ? -9.267 22.750 0.651 1.00 27.50 40 LYS D O 1
ATOM 3066 N N . LEU D 2 41 ? -9.511 23.415 -1.485 1.00 23.87 41 LEU D N 1
ATOM 3067 C CA . LEU D 2 41 ? -10.222 24.642 -1.132 1.00 27.24 41 LEU D CA 1
ATOM 3068 C C . LEU D 2 41 ? -11.604 24.344 -0.558 1.00 23.49 41 LEU D C 1
ATOM 3069 O O . LEU D 2 41 ? -12.041 24.992 0.394 1.00 25.16 41 LEU D O 1
ATOM 3074 N N . VAL D 2 42 ? -12.287 23.365 -1.143 1.00 22.73 42 VAL D N 1
ATOM 3075 C CA . VAL D 2 42 ? -13.599 22.942 -0.661 1.00 27.22 42 VAL D CA 1
ATOM 3076 C C . VAL D 2 42 ? -13.536 22.442 0.776 1.00 33.80 42 VAL D C 1
ATOM 3077 O O . VAL D 2 42 ? -14.309 22.873 1.630 1.00 37.78 42 VAL D O 1
ATOM 3081 N N . LYS D 2 43 ? -12.614 21.523 1.039 1.00 34.77 43 LYS D N 1
ATOM 3082 C CA . LYS D 2 43 ? -12.528 20.914 2.356 1.00 31.98 43 LYS D CA 1
ATOM 3083 C C . LYS D 2 43 ? -12.019 21.925 3.373 1.00 28.23 43 LYS D C 1
ATOM 3084 O O . LYS D 2 43 ? -12.366 21.856 4.549 1.00 32.76 43 LYS D O 1
ATOM 3090 N N . HIS D 2 44 ? -11.215 22.876 2.911 1.00 26.33 44 HIS D N 1
ATOM 3091 C CA . HIS D 2 44 ? -10.775 23.975 3.763 1.00 29.88 44 HIS D CA 1
ATOM 3092 C C . HIS D 2 44 ? -11.946 24.892 4.104 1.00 24.44 44 HIS D C 1
ATOM 3093 O O . HIS D 2 44 ? -12.091 25.330 5.245 1.00 29.19 44 HIS D O 1
ATOM 3100 N N . PHE D 2 45 ? -12.770 25.182 3.100 1.00 23.11 45 PHE D N 1
ATOM 3101 C CA . PHE D 2 45 ? -13.981 25.976 3.283 1.00 21.68 45 PHE D CA 1
ATOM 3102 C C . PHE D 2 45 ? -14.865 25.369 4.366 1.00 22.41 45 PHE D C 1
ATOM 3103 O O . PHE D 2 45 ? -15.274 26.051 5.306 1.00 21.16 45 PHE D O 1
ATOM 3111 N N . GLU D 2 46 ? -15.152 24.079 4.227 1.00 23.43 46 GLU D N 1
ATOM 3112 C CA . GLU D 2 46 ? -15.991 23.367 5.186 1.00 28.41 46 GLU D CA 1
ATOM 3113 C C . GLU D 2 46 ? -15.378 23.359 6.583 1.00 30.49 46 GLU D C 1
ATOM 3114 O O . GLU D 2 46 ? -16.086 23.429 7.590 1.00 29.91 46 GLU D O 1
ATOM 3120 N N . GLU D 2 47 ? -14.054 23.279 6.635 1.00 31.64 47 GLU D N 1
ATOM 3121 C CA . GLU D 2 47 ? -13.341 23.206 7.903 1.00 38.01 47 GLU D CA 1
ATOM 3122 C C . GLU D 2 47 ? -13.434 24.506 8.697 1.00 37.09 47 GLU D C 1
ATOM 3123 O O . GLU D 2 47 ? -13.779 24.492 9.878 1.00 34.39 47 GLU D O 1
ATOM 3129 N N . VAL D 2 48 ? -13.133 25.627 8.049 1.00 29.30 48 VAL D N 1
ATOM 3130 C CA . VAL D 2 48 ? -13.018 26.897 8.763 1.00 32.56 48 VAL D CA 1
ATOM 3131 C C . VAL D 2 48 ? -14.365 27.575 9.015 1.00 27.61 48 VAL D C 1
ATOM 3132 O O . VAL D 2 48 ? -14.504 28.329 9.976 1.00 30.22 48 VAL D O 1
ATOM 3136 N N . THR D 2 49 ? -15.354 27.314 8.163 1.00 24.65 49 THR D N 1
ATOM 3137 C CA . THR D 2 49 ? -16.667 27.932 8.340 1.00 26.57 49 THR D CA 1
ATOM 3138 C C . THR D 2 49 ? -17.539 27.131 9.298 1.00 27.61 49 THR D C 1
ATOM 3139 O O . THR D 2 49 ? -18.404 27.690 9.975 1.00 25.06 49 THR D O 1
ATOM 3143 N N . SER D 2 50 ? -17.311 25.818 9.332 1.00 27.24 50 SER D N 1
ATOM 3144 C CA . SER D 2 50 ? -18.124 24.884 10.113 1.00 29.34 50 SER D CA 1
ATOM 3145 C C . SER D 2 50 ? -19.605 24.929 9.726 1.00 25.36 50 SER D C 1
ATOM 3146 O O . SER D 2 50 ? -20.466 24.534 10.510 1.00 29.75 50 SER D O 1
ATOM 3149 N N . HIS D 2 51 ? -19.897 25.397 8.515 1.00 23.65 51 HIS D N 1
ATOM 3150 C CA . HIS D 2 51 ? -21.275 25.499 8.042 1.00 23.82 51 HIS D CA 1
ATOM 3151 C C . HIS D 2 51 ? -21.881 24.107 7.861 1.00 28.31 51 HIS D C 1
ATOM 3152 O O . HIS D 2 51 ? -21.224 23.210 7.333 1.00 29.15 51 HIS D O 1
ATOM 3159 N N . PRO D 2 52 ? -23.135 23.921 8.306 1.00 27.82 52 PRO D N 1
ATOM 3160 C CA . PRO D 2 52 ? -23.827 22.626 8.248 1.00 24.25 52 PRO D CA 1
ATOM 3161 C C . PRO D 2 52 ? -24.014 22.108 6.825 1.00 24.69 52 PRO D C 1
ATOM 3162 O O . PRO D 2 52 ? -23.980 20.896 6.603 1.00 28.51 52 PRO D O 1
ATOM 3166 N N . ARG D 2 53 ? -24.211 23.017 5.875 1.00 24.03 53 ARG D N 1
ATOM 3167 C CA . ARG D 2 53 ? -24.417 22.629 4.482 1.00 26.64 53 ARG D CA 1
ATOM 3168 C C . ARG D 2 53 ? -23.092 22.393 3.754 1.00 24.62 53 ARG D C 1
ATOM 3169 O O . ARG D 2 53 ? -23.087 22.027 2.581 1.00 25.72 53 ARG D O 1
ATOM 3177 N N . LYS D 2 54 ? -21.981 22.606 4.457 1.00 23.71 54 LYS D N 1
ATOM 3178 C CA . LYS D 2 54 ? -20.639 22.372 3.915 1.00 21.97 54 LYS D CA 1
ATOM 3179 C C . LYS D 2 54 ? -20.432 23.060 2.561 1.00 20.45 54 LYS D C 1
ATOM 3180 O O . LYS D 2 54 ? -20.684 24.256 2.422 1.00 20.15 54 LYS D O 1
ATOM 3186 N N . SER D 2 55 ? -19.987 22.297 1.565 1.00 17.04 55 SER D N 1
ATOM 3187 C CA . SER D 2 55 ? -19.752 22.838 0.226 1.00 19.60 55 SER D CA 1
ATOM 3188 C C . SER D 2 55 ? -21.057 23.245 -0.458 1.00 19.46 55 SER D C 1
ATOM 3189 O O . SER D 2 55 ? -21.046 23.934 -1.477 1.00 17.00 55 SER D O 1
ATOM 3192 N N . GLY D 2 56 ? -22.178 22.809 0.110 1.00 20.91 56 GLY D N 1
ATOM 3193 C CA . GLY D 2 56 ? -23.488 23.172 -0.394 1.00 21.62 56 GLY D CA 1
ATOM 3194 C C . GLY D 2 56 ? -23.699 24.671 -0.473 1.00 19.75 56 GLY D C 1
ATOM 3195 O O . GLY D 2 56 ? -24.435 25.146 -1.332 1.00 18.90 56 GLY D O 1
ATOM 3196 N N . VAL D 2 57 ? -23.055 25.420 0.419 1.00 21.50 57 VAL D N 1
ATOM 3197 C CA . VAL D 2 57 ? -23.135 26.877 0.383 1.00 24.30 57 VAL D CA 1
ATOM 3198 C C . VAL D 2 57 ? -22.621 27.399 -0.957 1.00 24.04 57 VAL D C 1
ATOM 3199 O O . VAL D 2 57 ? -23.179 28.333 -1.533 1.00 21.17 57 VAL D O 1
ATOM 3203 N N . ILE D 2 58 ? -21.561 26.773 -1.453 1.00 22.35 58 ILE D N 1
ATOM 3204 C CA . ILE D 2 58 ? -20.948 27.171 -2.714 1.00 20.35 58 ILE D CA 1
ATOM 3205 C C . ILE D 2 58 ? -21.679 26.602 -3.924 1.00 16.43 58 ILE D C 1
ATOM 3206 O O . ILE D 2 58 ? -22.069 27.345 -4.830 1.00 18.92 58 ILE D O 1
ATOM 3211 N N . PHE D 2 59 ? -21.862 25.284 -3.933 1.00 16.88 59 PHE D N 1
ATOM 3212 C CA . PHE D 2 59 ? -22.336 24.586 -5.124 1.00 15.65 59 PHE D CA 1
ATOM 3213 C C . PHE D 2 59 ? -23.856 24.440 -5.196 1.00 17.27 59 PHE D C 1
ATOM 3214 O O . PHE D 2 59 ? -24.402 24.164 -6.262 1.00 22.26 59 PHE D O 1
ATOM 3222 N N . HIS D 2 60 ? -24.537 24.602 -4.067 1.00 18.22 60 HIS D N 1
ATOM 3223 C CA . HIS D 2 60 ? -25.998 24.582 -4.064 1.00 24.93 60 HIS D CA 1
ATOM 3224 C C . HIS D 2 60 ? -26.573 25.708 -3.208 1.00 24.74 60 HIS D C 1
ATOM 3225 O O . HIS D 2 60 ? -27.294 25.459 -2.240 1.00 20.38 60 HIS D O 1
ATOM 3232 N N . PRO D 2 61 ? -26.263 26.958 -3.582 1.00 21.18 61 PRO D N 1
ATOM 3233 C CA . PRO D 2 61 ? -26.597 28.126 -2.766 1.00 19.09 61 PRO D CA 1
ATOM 3234 C C . PRO D 2 61 ? -28.084 28.456 -2.774 1.00 25.09 61 PRO D C 1
ATOM 3235 O O . PRO D 2 61 ? -28.794 28.122 -3.724 1.00 21.18 61 PRO D O 1
ATOM 3239 N N . LYS D 2 62 ? -28.541 29.101 -1.706 1.00 24.31 62 LYS D N 1
ATOM 3240 C CA . LYS D 2 62 ? -29.893 29.635 -1.640 1.00 28.62 62 LYS D CA 1
ATOM 3241 C C . LYS D 2 62 ? -30.057 30.714 -2.706 1.00 27.42 62 LYS D C 1
ATOM 3242 O O . LYS D 2 62 ? -29.076 31.346 -3.096 1.00 24.06 62 LYS D O 1
ATOM 3248 N N . PRO D 2 63 ? -31.292 30.918 -3.193 1.00 29.81 63 PRO D N 1
ATOM 3249 C CA . PRO D 2 63 ? -31.524 31.958 -4.200 1.00 28.47 63 PRO D CA 1
ATOM 3250 C C . PRO D 2 63 ? -31.083 33.336 -3.713 1.00 25.09 63 PRO D C 1
ATOM 3251 O O . PRO D 2 63 ? -31.426 33.744 -2.604 1.00 25.11 63 PRO D O 1
ATOM 3255 N N . GLY D 2 64 ? -30.310 34.034 -4.539 1.00 27.52 64 GLY D N 1
ATOM 3256 C CA . GLY D 2 64 ? -29.772 35.329 -4.171 1.00 25.32 64 GLY D CA 1
ATOM 3257 C C . GLY D 2 64 ? -28.352 35.257 -3.641 1.00 23.70 64 GLY D C 1
ATOM 3258 O O . GLY D 2 64 ? -27.639 36.259 -3.632 1.00 24.60 64 GLY D O 1
ATOM 3259 N N . PHE D 2 65 ? -27.932 34.071 -3.207 1.00 22.19 65 PHE D N 1
ATOM 3260 C CA . PHE D 2 65 ? -26.613 33.904 -2.599 1.00 26.46 65 PHE D CA 1
ATOM 3261 C C . PHE D 2 65 ? -25.664 33.091 -3.478 1.00 25.68 65 PHE D C 1
ATOM 3262 O O . PHE D 2 65 ? -24.727 32.473 -2.969 1.00 23.36 65 PHE D O 1
ATOM 3270 N N . GLU D 2 66 ? -25.902 33.101 -4.790 1.00 21.47 66 GLU D N 1
ATOM 3271 C CA . GLU D 2 66 ? -25.155 32.256 -5.725 1.00 30.89 66 GLU D CA 1
ATOM 3272 C C . GLU D 2 66 ? -23.767 32.793 -6.054 1.00 30.81 66 GLU D C 1
ATOM 3273 O O . GLU D 2 66 ? -22.898 32.051 -6.511 1.00 21.66 66 GLU D O 1
ATOM 3279 N N . THR D 2 67 ? -23.572 34.086 -5.838 1.00 23.13 67 THR D N 1
ATOM 3280 C CA . THR D 2 67 ? -22.326 34.753 -6.197 1.00 29.36 67 THR D CA 1
ATOM 3281 C C . THR D 2 67 ? -21.328 34.665 -5.045 1.00 27.52 67 THR D C 1
ATOM 3282 O O . THR D 2 67 ? -21.720 34.368 -3.919 1.00 22.59 67 THR D O 1
ATOM 3286 N N . PRO D 2 68 ? -20.034 34.908 -5.326 1.00 21.15 68 PRO D N 1
ATOM 3287 C CA . PRO D 2 68 ? -19.021 34.923 -4.264 1.00 20.70 68 PRO D CA 1
ATOM 3288 C C . PRO D 2 68 ? -19.420 35.791 -3.072 1.00 27.91 68 PRO D C 1
ATOM 3289 O O . PRO D 2 68 ? -19.229 35.373 -1.932 1.00 24.93 68 PRO D O 1
ATOM 3293 N N . GLU D 2 69 ? -19.980 36.967 -3.342 1.00 21.85 69 GLU D N 1
ATOM 3294 C CA . GLU D 2 69 ? -20.445 37.870 -2.292 1.00 25.58 69 GLU D CA 1
ATOM 3295 C C . GLU D 2 69 ? -21.553 37.236 -1.452 1.00 26.97 69 GLU D C 1
ATOM 3296 O O . GLU D 2 69 ? -21.581 37.390 -0.230 1.00 27.97 69 GLU D O 1
ATOM 3302 N N . GLY D 2 70 ? -22.462 36.524 -2.113 1.00 21.34 70 GLY D N 1
ATOM 3303 C CA . GLY D 2 70 ? -23.555 35.852 -1.432 1.00 20.98 70 GLY D CA 1
ATOM 3304 C C . GLY D 2 70 ? -23.078 34.715 -0.547 1.00 27.56 70 GLY D C 1
ATOM 3305 O O . GLY D 2 70 ? -23.584 34.525 0.560 1.00 26.90 70 GLY D O 1
ATOM 3306 N N . ILE D 2 71 ? -22.104 33.955 -1.042 1.00 24.46 71 ILE D N 1
ATOM 3307 C CA . ILE D 2 71 ? -21.504 32.864 -0.280 1.00 20.42 71 ILE D CA 1
ATOM 3308 C C . ILE D 2 71 ? -20.853 33.386 1.001 1.00 24.84 71 ILE D C 1
ATOM 3309 O O . ILE D 2 71 ? -21.059 32.838 2.086 1.00 23.30 71 ILE D O 1
ATOM 3314 N N . VAL D 2 72 ? -20.066 34.447 0.867 1.00 27.45 72 VAL D N 1
ATOM 3315 C CA . VAL D 2 72 ? -19.426 35.071 2.018 1.00 30.64 72 VAL D CA 1
ATOM 3316 C C . VAL D 2 72 ? -20.473 35.576 3.008 1.00 28.44 72 VAL D C 1
ATOM 3317 O O . VAL D 2 72 ? -20.335 35.391 4.218 1.00 28.74 72 VAL D O 1
ATOM 3321 N N . LYS D 2 73 ? -21.529 36.194 2.486 1.00 25.10 73 LYS D N 1
ATOM 3322 C CA . LYS D 2 73 ? -22.590 36.736 3.330 1.00 30.78 73 LYS D CA 1
ATOM 3323 C C . LYS D 2 73 ? -23.352 35.630 4.067 1.00 31.91 73 LYS D C 1
ATOM 3324 O O . LYS D 2 73 ? -23.725 35.795 5.228 1.00 20.30 73 LYS D O 1
ATOM 3330 N N . GLU D 2 74 ? -23.570 34.501 3.399 1.00 26.35 74 GLU D N 1
ATOM 3331 C CA . GLU D 2 74 ? -24.208 33.360 4.047 1.00 25.32 74 GLU D CA 1
ATOM 3332 C C . GLU D 2 74 ? -23.341 32.831 5.184 1.00 21.21 74 GLU D C 1
ATOM 3333 O O . GLU D 2 74 ? -23.847 32.513 6.261 1.00 21.00 74 GLU D O 1
ATOM 3339 N N . VAL D 2 75 ? -22.035 32.748 4.943 1.00 18.65 75 VAL D N 1
ATOM 3340 C CA . VAL D 2 75 ? -21.101 32.314 5.975 1.00 19.81 75 VAL D CA 1
ATOM 3341 C C . VAL D 2 75 ? -21.123 33.286 7.154 1.00 23.46 75 VAL D C 1
ATOM 3342 O O . VAL D 2 75 ? -21.276 32.875 8.307 1.00 25.85 75 VAL D O 1
ATOM 3346 N N . LYS D 2 76 ? -20.987 34.573 6.854 1.00 22.33 76 LYS D N 1
ATOM 3347 C CA . LYS D 2 76 ? -20.976 35.611 7.880 1.00 27.36 76 LYS D CA 1
ATOM 3348 C C . LYS D 2 76 ? -22.249 35.573 8.724 1.00 27.19 76 LYS D C 1
ATOM 3349 O O . LYS D 2 76 ? -22.186 35.571 9.956 1.00 27.37 76 LYS D O 1
ATOM 3355 N N . GLU D 2 77 ? -23.398 35.516 8.055 1.00 25.66 77 GLU D N 1
ATOM 3356 C CA . GLU D 2 77 ? -24.690 35.489 8.733 1.00 29.51 77 GLU D CA 1
ATOM 3357 C C . GLU D 2 77 ? -24.883 34.244 9.595 1.00 25.69 77 GLU D C 1
ATOM 3358 O O . GLU D 2 77 ? -25.371 34.336 10.720 1.00 25.31 77 GLU D O 1
ATOM 3364 N N . TRP D 2 78 ? -24.506 33.079 9.075 1.00 21.13 78 TRP D N 1
ATOM 3365 C CA . TRP D 2 78 ? -24.706 31.849 9.826 1.00 20.24 78 TRP D CA 1
ATOM 3366 C C . TRP D 2 78 ? -23.827 31.808 11.072 1.00 21.90 78 TRP D C 1
ATOM 3367 O O . TRP D 2 78 ? -24.274 31.396 12.140 1.00 24.93 78 TRP D O 1
ATOM 3378 N N . ARG D 2 79 ? -22.577 32.234 10.935 1.00 19.06 79 ARG D N 1
ATOM 3379 C CA . ARG D 2 79 ? -21.657 32.202 12.062 1.00 20.28 79 ARG D CA 1
ATOM 3380 C C . ARG D 2 79 ? -22.056 33.208 13.135 1.00 22.35 79 ARG D C 1
ATOM 3381 O O . ARG D 2 79 ? -21.896 32.945 14.325 1.00 20.32 79 ARG D O 1
ATOM 3389 N N . ALA D 2 80 ? -22.586 34.354 12.715 1.00 20.86 80 ALA D N 1
ATOM 3390 C CA . ALA D 2 80 ? -23.087 35.341 13.665 1.00 27.02 80 ALA D CA 1
ATOM 3391 C C . ALA D 2 80 ? -24.292 34.786 14.418 1.00 23.21 80 ALA D C 1
ATOM 3392 O O . ALA D 2 80 ? -24.444 35.013 15.619 1.00 24.42 80 ALA D O 1
ATOM 3394 N N . ALA D 2 81 ? -25.139 34.047 13.709 1.00 22.60 81 ALA D N 1
ATOM 3395 C CA . ALA D 2 81 ? -26.352 33.492 14.301 1.00 28.44 81 ALA D CA 1
ATOM 3396 C C . ALA D 2 81 ? -26.040 32.365 15.280 1.00 31.42 81 ALA D C 1
ATOM 3397 O O . ALA D 2 81 ? -26.879 31.997 16.099 1.00 23.96 81 ALA D O 1
ATOM 3399 N N . ASN D 2 82 ? -24.833 31.815 15.192 1.00 26.10 82 ASN D N 1
ATOM 3400 C CA . ASN D 2 82 ? -24.436 30.721 16.068 1.00 25.95 82 ASN D CA 1
ATOM 3401 C C . ASN D 2 82 ? -23.430 31.151 17.128 1.00 26.71 82 ASN D C 1
ATOM 3402 O O . ASN D 2 82 ? -22.892 30.315 17.857 1.00 27.18 82 ASN D O 1
ATOM 3407 N N . GLY D 2 83 ? -23.191 32.456 17.215 1.00 23.59 83 GLY D N 1
ATOM 3408 C CA . GLY D 2 83 ? -22.294 33.011 18.213 1.00 27.63 83 GLY D CA 1
ATOM 3409 C C . GLY D 2 83 ? -20.843 32.644 17.970 1.00 30.13 83 GLY D C 1
ATOM 3410 O O . GLY D 2 83 ? -20.061 32.506 18.912 1.00 28.45 83 GLY D O 1
ATOM 3411 N N . LEU D 2 84 ? -20.486 32.480 16.700 1.00 27.17 84 LEU D N 1
ATOM 3412 C CA . LEU D 2 84 ? -19.124 32.116 16.325 1.00 23.99 84 LEU D CA 1
ATOM 3413 C C . LEU D 2 84 ? -18.345 33.347 15.880 1.00 25.85 84 LEU D C 1
ATOM 3414 O O . LEU D 2 84 ? -18.928 34.293 15.347 1.00 29.25 84 LEU D O 1
ATOM 3419 N N . PRO D 2 85 ? -17.023 33.348 16.116 1.00 27.72 85 PRO D N 1
ATOM 3420 C CA . PRO D 2 85 ? -16.185 34.473 15.687 1.00 25.98 85 PRO D CA 1
ATOM 3421 C C . PRO D 2 85 ? -16.237 34.700 14.179 1.00 22.89 85 PRO D C 1
ATOM 3422 O O . PRO D 2 85 ? -16.226 33.743 13.400 1.00 23.36 85 PRO D O 1
ATOM 3426 N N . GLY D 2 86 ? -16.309 35.967 13.781 1.00 23.92 86 GLY D N 1
ATOM 3427 C CA . GLY D 2 86 ? -16.401 36.328 12.380 1.00 30.02 86 GLY D CA 1
ATOM 3428 C C . GLY D 2 86 ? -15.053 36.665 11.777 1.00 31.64 86 GLY D C 1
ATOM 3429 O O . GLY D 2 86 ? -14.009 36.347 12.346 1.00 25.27 86 GLY D O 1
ATOM 3430 N N . PHE D 2 87 ? -15.080 37.320 10.621 1.00 30.21 87 PHE D N 1
ATOM 3431 C CA . PHE D 2 87 ? -13.860 37.654 9.898 1.00 34.43 87 PHE D CA 1
ATOM 3432 C C . PHE D 2 87 ? -13.017 38.692 10.624 1.00 39.96 87 PHE D C 1
ATOM 3433 O O . PHE D 2 87 ? -13.528 39.485 11.416 1.00 38.29 87 PHE D O 1
ATOM 3441 N N . LYS D 2 88 ? -11.719 38.677 10.341 1.00 43.03 88 LYS D N 1
ATOM 3442 C CA . LYS D 2 88 ? -10.806 39.694 10.836 1.00 47.76 88 LYS D CA 1
ATOM 3443 C C . LYS D 2 88 ? -11.205 41.055 10.277 1.00 50.45 88 LYS D C 1
ATOM 3444 O O . LYS D 2 88 ? -11.715 41.150 9.159 1.00 48.58 88 LYS D O 1
ATOM 3450 N N . ALA D 2 89 ? -10.979 42.102 11.061 1.00 50.67 89 ALA D N 1
ATOM 3451 C CA . ALA D 2 89 ? -11.278 43.459 10.625 1.00 58.03 89 ALA D CA 1
ATOM 3452 C C . ALA D 2 89 ? -10.071 44.075 9.924 1.00 66.01 89 ALA D C 1
ATOM 3453 O O . ALA D 2 89 ? -8.952 44.008 10.432 1.00 72.36 89 ALA D O 1
ATOM 3455 N N . GLY D 2 90 ? -10.298 44.678 8.760 1.00 65.27 90 GLY D N 1
ATOM 3456 C CA . GLY D 2 90 ? -11.625 44.769 8.177 1.00 63.80 90 GLY D CA 1
ATOM 3457 C C . GLY D 2 90 ? -11.689 45.807 7.074 1.00 67.95 90 GLY D C 1
ATOM 3458 O O . GLY D 2 90 ? -10.728 46.543 6.843 1.00 70.77 90 GLY D O 1
ATOM 3459 N N . ASP E 1 1 ? 7.709 31.061 -58.057 1.00 71.11 642 ASP E N 1
ATOM 3460 C CA . ASP E 1 1 ? 7.474 32.312 -58.770 1.00 65.85 642 ASP E CA 1
ATOM 3461 C C . ASP E 1 1 ? 8.318 32.389 -60.038 1.00 63.21 642 ASP E C 1
ATOM 3462 O O . ASP E 1 1 ? 9.525 32.144 -60.010 1.00 68.32 642 ASP E O 1
ATOM 3467 N N . GLU E 1 2 ? 7.673 32.733 -61.147 1.00 53.19 643 GLU E N 1
ATOM 3468 C CA . GLU E 1 2 ? 8.343 32.809 -62.438 1.00 52.50 643 GLU E CA 1
ATOM 3469 C C . GLU E 1 2 ? 7.607 33.790 -63.347 1.00 42.37 643 GLU E C 1
ATOM 3470 O O . GLU E 1 2 ? 6.464 34.152 -63.064 1.00 34.35 643 GLU E O 1
ATOM 3476 N N . PRO E 1 3 ? 8.262 34.240 -64.434 1.00 42.12 644 PRO E N 1
ATOM 3477 C CA . PRO E 1 3 ? 7.566 35.065 -65.428 1.00 32.31 644 PRO E CA 1
ATOM 3478 C C . PRO E 1 3 ? 6.337 34.359 -65.991 1.00 30.77 644 PRO E C 1
ATOM 3479 O O . PRO E 1 3 ? 6.258 33.133 -65.921 1.00 32.91 644 PRO E O 1
ATOM 3483 N N . GLY E 1 4 ? 5.393 35.113 -66.540 1.00 27.51 645 GLY E N 1
ATOM 3484 C CA . GLY E 1 4 ? 4.211 34.505 -67.120 1.00 32.06 645 GLY E CA 1
ATOM 3485 C C . GLY E 1 4 ? 3.263 35.483 -67.783 1.00 28.14 645 GLY E C 1
ATOM 3486 O O . GLY E 1 4 ? 3.512 36.685 -67.816 1.00 31.04 645 GLY E O 1
ATOM 3487 N N . VAL E 1 5 ? 2.169 34.952 -68.319 1.00 25.84 646 VAL E N 1
ATOM 3488 C CA . VAL E 1 5 ? 1.148 35.765 -68.961 1.00 23.70 646 VAL E CA 1
ATOM 3489 C C . VAL E 1 5 ? -0.184 35.585 -68.239 1.00 24.29 646 VAL E C 1
ATOM 3490 O O . VAL E 1 5 ? -0.596 34.462 -67.956 1.00 30.68 646 VAL E O 1
ATOM 3494 N N . ALA E 1 6 ? -0.849 36.695 -67.933 1.00 22.95 647 ALA E N 1
ATOM 3495 C CA . ALA E 1 6 ? -2.129 36.645 -67.241 1.00 20.67 647 ALA E CA 1
ATOM 3496 C C . ALA E 1 6 ? -3.250 36.149 -68.157 1.00 25.44 647 ALA E C 1
ATOM 3497 O O . ALA E 1 6 ? -3.308 36.496 -69.339 1.00 23.43 647 ALA E O 1
ATOM 3499 N N . THR E 1 7 ? -4.131 35.327 -67.594 1.00 25.23 648 THR E N 1
ATOM 3500 C CA . THR E 1 7 ? -5.316 34.833 -68.291 1.00 23.04 648 THR E CA 1
ATOM 3501 C C . THR E 1 7 ? -6.535 34.982 -67.382 1.00 24.12 648 THR E C 1
ATOM 3502 O O . THR E 1 7 ? -6.390 35.249 -66.191 1.00 20.28 648 THR E O 1
ATOM 3506 N N . GLY E 1 8 ? -7.731 34.806 -67.937 1.00 23.07 649 GLY E N 1
ATOM 3507 C CA . GLY E 1 8 ? -8.944 34.831 -67.135 1.00 23.61 649 GLY E CA 1
ATOM 3508 C C . GLY E 1 8 ? -9.768 36.092 -67.318 1.00 22.10 649 GLY E C 1
ATOM 3509 O O . GLY E 1 8 ? -9.261 37.112 -67.777 1.00 17.16 649 GLY E O 1
ATOM 3510 N N . ASN E 1 9 ? -11.042 36.025 -66.947 1.00 23.63 650 ASN E N 1
ATOM 3511 C CA . ASN E 1 9 ? -11.965 37.126 -67.205 1.00 23.99 650 ASN E CA 1
ATOM 3512 C C . ASN E 1 9 ? -12.451 37.826 -65.946 1.00 25.39 650 ASN E C 1
ATOM 3513 O O . ASN E 1 9 ? -13.013 38.920 -66.017 1.00 27.70 650 ASN E O 1
ATOM 3518 N N . GLY E 1 10 ? -12.238 37.192 -64.797 1.00 19.51 651 GLY E N 1
ATOM 3519 C CA . GLY E 1 10 ? -12.746 37.718 -63.545 1.00 28.40 651 GLY E CA 1
ATOM 3520 C C . GLY E 1 10 ? -14.257 37.596 -63.491 1.00 25.87 651 GLY E C 1
ATOM 3521 O O . GLY E 1 10 ? -14.846 36.795 -64.213 1.00 23.46 651 GLY E O 1
ATOM 3522 N N . GLN E 1 11 ? -14.884 38.395 -62.634 1.00 25.47 652 GLN E N 1
ATOM 3523 C CA . GLN E 1 11 ? -16.331 38.352 -62.461 1.00 27.83 652 GLN E CA 1
ATOM 3524 C C . GLN E 1 11 ? -16.925 39.751 -62.557 1.00 28.26 652 GLN E C 1
ATOM 3525 O O . GLN E 1 11 ? -16.284 40.729 -62.173 1.00 29.34 652 GLN E O 1
ATOM 3531 N N . PRO E 1 12 ? -18.157 39.853 -63.076 1.00 30.85 653 PRO E N 1
ATOM 3532 C CA . PRO E 1 12 ? -18.820 41.158 -63.161 1.00 35.81 653 PRO E CA 1
ATOM 3533 C C . PRO E 1 12 ? -19.358 41.613 -61.807 1.00 45.37 653 PRO E C 1
ATOM 3534 O O . PRO E 1 12 ? -20.488 41.278 -61.453 1.00 58.31 653 PRO E O 1
ATOM 3538 N N . VAL E 1 13 ? -18.557 42.367 -61.061 1.00 40.64 654 VAL E N 1
ATOM 3539 C CA . VAL E 1 13 ? -18.982 42.853 -59.753 1.00 41.32 654 VAL E CA 1
ATOM 3540 C C . VAL E 1 13 ? -19.340 44.335 -59.807 1.00 45.59 654 VAL E C 1
ATOM 3541 O O . VAL E 1 13 ? -18.853 45.076 -60.663 1.00 46.19 654 VAL E O 1
ATOM 3545 N N . THR E 1 14 ? -20.206 44.759 -58.893 1.00 44.94 655 THR E N 1
ATOM 3546 C CA . THR E 1 14 ? -20.624 46.153 -58.832 1.00 48.98 655 THR E CA 1
ATOM 3547 C C . THR E 1 14 ? -20.589 46.659 -57.393 1.00 44.77 655 THR E C 1
ATOM 3548 O O . THR E 1 14 ? -20.604 45.872 -56.445 1.00 36.06 655 THR E O 1
ATOM 3552 N N . GLY E 1 15 ? -20.529 47.978 -57.239 1.00 45.14 656 GLY E N 1
ATOM 3553 C CA . GLY E 1 15 ? -20.511 48.590 -55.925 1.00 40.43 656 GLY E CA 1
ATOM 3554 C C . GLY E 1 15 ? -19.199 48.402 -55.191 1.00 36.32 656 GLY E C 1
ATOM 3555 O O . GLY E 1 15 ? -18.141 48.259 -55.804 1.00 37.29 656 GLY E O 1
ATOM 3556 N N . ASN E 1 16 ? -19.274 48.402 -53.865 1.00 33.24 657 ASN E N 1
ATOM 3557 C CA . ASN E 1 16 ? -18.095 48.271 -53.024 1.00 31.06 657 ASN E CA 1
ATOM 3558 C C . ASN E 1 16 ? -17.549 46.849 -53.064 1.00 29.11 657 ASN E C 1
ATOM 3559 O O . ASN E 1 16 ? -17.894 46.018 -52.224 1.00 28.70 657 ASN E O 1
ATOM 3564 N N . TRP E 1 17 ? -16.691 46.571 -54.037 1.00 24.20 658 TRP E N 1
ATOM 3565 C CA . TRP E 1 17 ? -16.229 45.207 -54.240 1.00 30.96 658 TRP E CA 1
ATOM 3566 C C . TRP E 1 17 ? -15.263 44.752 -53.148 1.00 26.40 658 TRP E C 1
ATOM 3567 O O . TRP E 1 17 ? -15.218 43.572 -52.816 1.00 31.10 658 TRP E O 1
ATOM 3578 N N . LEU E 1 18 ? -14.507 45.680 -52.570 1.00 20.52 659 LEU E N 1
ATOM 3579 C CA . LEU E 1 18 ? -13.534 45.306 -51.544 1.00 21.42 659 LEU E CA 1
ATOM 3580 C C . LEU E 1 18 ? -14.184 45.057 -50.186 1.00 27.73 659 LEU E C 1
ATOM 3581 O O . LEU E 1 18 ? -13.516 44.647 -49.238 1.00 32.55 659 LEU E O 1
ATOM 3586 N N . ALA E 1 19 ? -15.488 45.296 -50.098 1.00 26.22 660 ALA E N 1
ATOM 3587 C CA . ALA E 1 19 ? -16.221 45.071 -48.859 1.00 30.21 660 ALA E CA 1
ATOM 3588 C C . ALA E 1 19 ? -16.362 43.581 -48.575 1.00 32.62 660 ALA E C 1
ATOM 3589 O O . ALA E 1 19 ? -16.370 43.155 -47.421 1.00 34.55 660 ALA E O 1
ATOM 3591 N N . GLY E 1 20 ? -16.474 42.789 -49.636 1.00 31.07 661 GLY E N 1
ATOM 3592 C CA . GLY E 1 20 ? -16.640 41.356 -49.490 1.00 29.46 661 GLY E CA 1
ATOM 3593 C C . GLY E 1 20 ? -15.327 40.626 -49.275 1.00 27.97 661 GLY E C 1
ATOM 3594 O O . GLY E 1 20 ? -15.310 39.411 -49.078 1.00 28.36 661 GLY E O 1
ATOM 3595 N N . ALA E 1 21 ? -14.222 41.367 -49.319 1.00 25.21 662 ALA E N 1
ATOM 3596 C CA . ALA E 1 21 ? -12.901 40.789 -49.090 1.00 24.82 662 ALA E CA 1
ATOM 3597 C C . ALA E 1 21 ? -12.787 40.251 -47.666 1.00 23.33 662 ALA E C 1
ATOM 3598 O O . ALA E 1 21 ? -11.950 39.398 -47.379 1.00 22.67 662 ALA E O 1
ATOM 3600 N N . SER E 1 22 ? -13.646 40.756 -46.786 1.00 25.06 663 SER E N 1
ATOM 3601 C CA . SER E 1 22 ? -13.671 40.336 -45.393 1.00 27.66 663 SER E CA 1
ATOM 3602 C C . SER E 1 22 ? -14.743 39.280 -45.141 1.00 30.05 663 SER E C 1
ATOM 3603 O O . SER E 1 22 ? -14.966 38.871 -44.000 1.00 32.13 663 SER E O 1
ATOM 3606 N N . GLN E 1 23 ? -15.394 38.838 -46.212 1.00 40.29 664 GLN E N 1
ATOM 3607 C CA . GLN E 1 23 ? -16.464 37.857 -46.113 1.00 43.48 664 GLN E CA 1
ATOM 3608 C C . GLN E 1 23 ? -16.176 36.627 -46.969 1.00 37.14 664 GLN E C 1
ATOM 3609 O O . GLN E 1 23 ? -15.538 36.729 -48.019 1.00 32.17 664 GLN E O 1
ATOM 3615 N N . GLY E 1 24 ? -16.652 35.468 -46.517 1.00 36.21 665 GLY E N 1
ATOM 3616 C CA . GLY E 1 24 ? -16.546 34.233 -47.280 1.00 36.14 665 GLY E CA 1
ATOM 3617 C C . GLY E 1 24 ? -15.129 33.854 -47.658 1.00 32.02 665 GLY E C 1
ATOM 3618 O O . GLY E 1 24 ? -14.243 33.789 -46.807 1.00 30.48 665 GLY E O 1
ATOM 3619 N N . ASP E 1 25 ? -14.918 33.605 -48.945 1.00 29.24 666 ASP E N 1
ATOM 3620 C CA . ASP E 1 25 ? -13.602 33.235 -49.448 1.00 32.69 666 ASP E CA 1
ATOM 3621 C C . ASP E 1 25 ? -12.904 34.426 -50.091 1.00 30.96 666 ASP E C 1
ATOM 3622 O O . ASP E 1 25 ? -11.964 34.259 -50.866 1.00 31.13 666 ASP E O 1
ATOM 3627 N N . GLY E 1 26 ? -13.363 35.628 -49.763 1.00 23.97 667 GLY E N 1
ATOM 3628 C CA . GLY E 1 26 ? -12.844 36.830 -50.386 1.00 23.34 667 GLY E CA 1
ATOM 3629 C C . GLY E 1 26 ? -13.615 37.157 -51.651 1.00 23.21 667 GLY E C 1
ATOM 3630 O O . GLY E 1 26 ? -14.545 36.440 -52.017 1.00 25.51 667 GLY E O 1
ATOM 3631 N N . VAL E 1 27 ? -13.232 38.239 -52.322 1.00 23.73 668 VAL E N 1
ATOM 3632 C CA . VAL E 1 27 ? -13.922 38.658 -53.536 1.00 23.15 668 VAL E CA 1
ATOM 3633 C C . VAL E 1 27 ? -13.118 38.367 -54.790 1.00 22.09 668 VAL E C 1
ATOM 3634 O O . VAL E 1 27 ? -11.904 38.569 -54.817 1.00 21.53 668 VAL E O 1
ATOM 3638 N N . PRO E 1 28 ? -13.801 37.899 -55.843 1.00 19.96 669 PRO E N 1
ATOM 3639 C CA . PRO E 1 28 ? -13.133 37.680 -57.126 1.00 22.10 669 PRO E CA 1
ATOM 3640 C C . PRO E 1 28 ? -12.746 39.003 -57.777 1.00 23.42 669 PRO E C 1
ATOM 3641 O O . PRO E 1 28 ? -13.199 40.068 -57.348 1.00 23.45 669 PRO E O 1
ATOM 3645 N N . ILE E 1 29 ? -11.902 38.930 -58.799 1.00 20.88 670 ILE E N 1
ATOM 3646 C CA . ILE E 1 29 ? -11.422 40.121 -59.484 1.00 21.78 670 ILE E CA 1
ATOM 3647 C C . ILE E 1 29 ? -12.478 40.659 -60.444 1.00 20.71 670 ILE E C 1
ATOM 3648 O O . ILE E 1 29 ? -13.030 39.903 -61.244 1.00 22.79 670 ILE E O 1
ATOM 3653 N N . PRO E 1 30 ? -12.770 41.970 -60.360 1.00 18.44 671 PRO E N 1
ATOM 3654 C CA . PRO E 1 30 ? -13.712 42.624 -61.276 1.00 18.96 671 PRO E CA 1
ATOM 3655 C C . PRO E 1 30 ? -13.304 42.447 -62.736 1.00 19.89 671 PRO E C 1
ATOM 3656 O O . PRO E 1 30 ? -12.126 42.584 -63.062 1.00 22.96 671 PRO E O 1
ATOM 3660 N N . SER E 1 31 ? -14.273 42.154 -63.597 1.00 19.56 672 SER E N 1
ATOM 3661 C CA . SER E 1 31 ? -14.001 41.911 -65.011 1.00 23.48 672 SER E CA 1
ATOM 3662 C C . SER E 1 31 ? -13.238 43.061 -65.672 1.00 20.75 672 SER E C 1
ATOM 3663 O O . SER E 1 31 ? -12.329 42.829 -66.470 1.00 18.27 672 SER E O 1
ATOM 3666 N N . GLN E 1 32 ? -13.595 44.296 -65.330 1.00 21.79 673 GLN E N 1
ATOM 3667 C CA . GLN E 1 32 ? -12.962 45.457 -65.949 1.00 24.46 673 GLN E CA 1
ATOM 3668 C C . GLN E 1 32 ? -11.496 45.572 -65.533 1.00 26.29 673 GLN E C 1
ATOM 3669 O O . GLN E 1 32 ? -10.682 46.140 -66.262 1.00 27.07 673 GLN E O 1
ATOM 3675 N N . ILE E 1 33 ? -11.159 45.026 -64.368 1.00 15.04 674 ILE E N 1
ATOM 3676 C CA . ILE E 1 33 ? -9.768 44.982 -63.929 1.00 14.88 674 ILE E CA 1
ATOM 3677 C C . ILE E 1 33 ? -9.027 43.885 -64.690 1.00 16.74 674 ILE E C 1
ATOM 3678 O O . ILE E 1 33 ? -7.932 44.104 -65.216 1.00 15.43 674 ILE E O 1
ATOM 3683 N N . ALA E 1 34 ? -9.641 42.708 -64.746 1.00 15.42 675 ALA E N 1
ATOM 3684 C CA . ALA E 1 34 ? -9.085 41.566 -65.467 1.00 18.44 675 ALA E CA 1
ATOM 3685 C C . ALA E 1 34 ? -8.812 41.892 -66.933 1.00 20.11 675 ALA E C 1
ATOM 3686 O O . ALA E 1 34 ? -7.873 41.363 -67.525 1.00 25.54 675 ALA E O 1
ATOM 3688 N N . ASP E 1 35 ? -9.632 42.765 -67.513 1.00 20.46 676 ASP E N 1
ATOM 3689 C CA . ASP E 1 35 ? -9.481 43.149 -68.916 1.00 23.92 676 ASP E CA 1
ATOM 3690 C C . ASP E 1 35 ? -8.248 44.016 -69.147 1.00 22.07 676 ASP E C 1
ATOM 3691 O O . ASP E 1 35 ? -7.740 44.095 -70.266 1.00 21.80 676 ASP E O 1
ATOM 3696 N N . GLN E 1 36 ? -7.779 44.665 -68.085 1.00 18.73 677 GLN E N 1
ATOM 3697 C CA . GLN E 1 36 ? -6.572 45.484 -68.136 1.00 21.15 677 GLN E CA 1
ATOM 3698 C C . GLN E 1 36 ? -5.310 44.639 -68.000 1.00 18.32 677 GLN E C 1
ATOM 3699 O O . GLN E 1 36 ? -4.210 45.094 -68.311 1.00 25.82 677 GLN E O 1
ATOM 3705 N N . LEU E 1 37 ? -5.466 43.414 -67.512 1.00 17.82 678 LEU E N 1
ATOM 3706 C CA . LEU E 1 37 ? -4.315 42.577 -67.197 1.00 14.81 678 LEU E CA 1
ATOM 3707 C C . LEU E 1 37 ? -4.167 41.388 -68.136 1.00 15.83 678 LEU E C 1
ATOM 3708 O O . LEU E 1 37 ? -3.052 40.974 -68.451 1.00 17.92 678 LEU E O 1
ATOM 3713 N N . ARG E 1 38 ? -5.296 40.838 -68.565 1.00 18.65 679 ARG E N 1
ATOM 3714 C CA . ARG E 1 38 ? -5.301 39.636 -69.390 1.00 19.86 679 ARG E CA 1
ATOM 3715 C C . ARG E 1 38 ? -4.490 39.819 -70.667 1.00 19.27 679 ARG E C 1
ATOM 3716 O O . ARG E 1 38 ? -4.662 40.797 -71.393 1.00 20.14 679 ARG E O 1
ATOM 3724 N N . GLY E 1 39 ? -3.594 38.875 -70.925 1.00 20.29 680 GLY E N 1
ATOM 3725 C CA . GLY E 1 39 ? -2.790 38.900 -72.131 1.00 26.00 680 GLY E CA 1
ATOM 3726 C C . GLY E 1 39 ? -1.463 39.610 -71.957 1.00 22.20 680 GLY E C 1
ATOM 3727 O O . GLY E 1 39 ? -0.591 39.520 -72.815 1.00 26.20 680 GLY E O 1
ATOM 3728 N N . LYS E 1 40 ? -1.308 40.322 -70.847 1.00 23.01 681 LYS E N 1
ATOM 3729 C CA . LYS E 1 40 ? -0.061 41.027 -70.576 1.00 26.49 681 LYS E CA 1
ATOM 3730 C C . LYS E 1 40 ? 0.999 40.086 -70.018 1.00 24.34 681 LYS E C 1
ATOM 3731 O O . LYS E 1 40 ? 0.682 39.105 -69.345 1.00 23.97 681 LYS E O 1
ATOM 3737 N N . GLU E 1 41 ? 2.260 40.391 -70.305 1.00 24.65 682 GLU E N 1
ATOM 3738 C CA . GLU E 1 41 ? 3.377 39.628 -69.765 1.00 23.11 682 GLU E CA 1
ATOM 3739 C C . GLU E 1 41 ? 3.832 40.230 -68.439 1.00 28.48 682 GLU E C 1
ATOM 3740 O O . GLU E 1 41 ? 3.845 41.450 -68.274 1.00 27.98 682 GLU E O 1
ATOM 3742 N N . PHE E 1 42 ? 4.192 39.370 -67.492 1.00 29.29 683 PHE E N 1
ATOM 3743 C CA . PHE E 1 42 ? 4.670 39.824 -66.190 1.00 30.01 683 PHE E CA 1
ATOM 3744 C C . PHE E 1 42 ? 5.960 39.106 -65.817 1.00 34.03 683 PHE E C 1
ATOM 3745 O O . PHE E 1 42 ? 6.082 37.901 -66.017 1.00 24.46 683 PHE E O 1
ATOM 3753 N N . LYS E 1 43 ? 6.916 39.852 -65.273 1.00 37.53 684 LYS E N 1
ATOM 3754 C CA . LYS E 1 43 ? 8.237 39.308 -64.970 1.00 39.51 684 LYS E CA 1
ATOM 3755 C C . LYS E 1 43 ? 8.240 38.460 -63.702 1.00 33.53 684 LYS E C 1
ATOM 3756 O O . LYS E 1 43 ? 9.071 37.569 -63.549 1.00 35.43 684 LYS E O 1
ATOM 3762 N N . SER E 1 44 ? 7.306 38.739 -62.801 1.00 32.45 685 SER E N 1
ATOM 3763 C CA . SER E 1 44 ? 7.235 38.037 -61.524 1.00 31.33 685 SER E CA 1
ATOM 3764 C C . SER E 1 44 ? 5.886 38.271 -60.864 1.00 27.09 685 SER E C 1
ATOM 3765 O O . SER E 1 44 ? 5.048 39.002 -61.390 1.00 21.13 685 SER E O 1
ATOM 3768 N N . TRP E 1 45 ? 5.676 37.655 -59.707 1.00 28.25 686 TRP E N 1
ATOM 3769 C CA . TRP E 1 45 ? 4.438 37.876 -58.977 1.00 27.29 686 TRP E CA 1
ATOM 3770 C C . TRP E 1 45 ? 4.398 39.299 -58.415 1.00 29.89 686 TRP E C 1
ATOM 3771 O O . TRP E 1 45 ? 3.338 39.923 -58.373 1.00 27.14 686 TRP E O 1
ATOM 3782 N N . ARG E 1 46 ? 5.552 39.807 -57.987 1.00 23.48 687 ARG E N 1
ATOM 3783 C CA . ARG E 1 46 ? 5.645 41.184 -57.511 1.00 30.87 687 ARG E CA 1
ATOM 3784 C C . ARG E 1 46 ? 5.243 42.153 -58.621 1.00 27.66 687 ARG E C 1
ATOM 3785 O O . ARG E 1 46 ? 4.529 43.131 -58.384 1.00 24.81 687 ARG E O 1
ATOM 3793 N N . ASP E 1 47 ? 5.700 41.860 -59.835 1.00 20.85 688 ASP E N 1
ATOM 3794 C CA . ASP E 1 47 ? 5.390 42.670 -61.008 1.00 21.00 688 ASP E CA 1
ATOM 3795 C C . ASP E 1 47 ? 3.883 42.710 -61.253 1.00 24.24 688 ASP E C 1
ATOM 3796 O O . ASP E 1 47 ? 3.299 43.785 -61.421 1.00 24.27 688 ASP E O 1
ATOM 3801 N N . PHE E 1 48 ? 3.259 41.536 -61.258 1.00 23.45 689 PHE E N 1
ATOM 3802 C CA . PHE E 1 48 ? 1.813 41.442 -61.435 1.00 21.13 689 PHE E CA 1
ATOM 3803 C C . PHE E 1 48 ? 1.063 42.215 -60.352 1.00 20.29 689 PHE E C 1
ATOM 3804 O O . PHE E 1 48 ? 0.142 42.976 -60.649 1.00 22.66 689 PHE E O 1
ATOM 3812 N N . ARG E 1 49 ? 1.462 42.003 -59.101 1.00 15.18 690 ARG E N 1
ATOM 3813 C CA . ARG E 1 49 ? 0.826 42.644 -57.956 1.00 15.08 690 ARG E CA 1
ATOM 3814 C C . ARG E 1 49 ? 0.789 44.159 -58.114 1.00 20.37 690 ARG E C 1
ATOM 3815 O O . ARG E 1 49 ? -0.252 44.785 -57.914 1.00 18.91 690 ARG E O 1
ATOM 3823 N N . GLU E 1 50 ? 1.927 44.736 -58.486 1.00 15.45 691 GLU E N 1
ATOM 3824 C CA . GLU E 1 50 ? 2.030 46.173 -58.707 1.00 18.26 691 GLU E CA 1
ATOM 3825 C C . GLU E 1 50 ? 1.102 46.635 -59.826 1.00 19.64 691 GLU E C 1
ATOM 3826 O O . GLU E 1 50 ? 0.339 47.588 -59.655 1.00 17.13 691 GLU E O 1
ATOM 3832 N N . GLN E 1 51 ? 1.155 45.955 -60.966 1.00 17.79 692 GLN E N 1
ATOM 3833 C CA . GLN E 1 51 ? 0.309 46.334 -62.092 1.00 20.55 692 GLN E CA 1
ATOM 3834 C C . GLN E 1 51 ? -1.168 46.105 -61.771 1.00 19.05 692 GLN E C 1
ATOM 3835 O O . GLN E 1 51 ? -2.037 46.813 -62.277 1.00 21.40 692 GLN E O 1
ATOM 3841 N N . PHE E 1 52 ? -1.448 45.122 -60.922 1.00 18.11 693 PHE E N 1
ATOM 3842 C CA . PHE E 1 52 ? -2.819 44.859 -60.496 1.00 11.96 693 PHE E CA 1
ATOM 3843 C C . PHE E 1 52 ? -3.440 46.085 -59.830 1.00 17.58 693 PHE E C 1
ATOM 3844 O O . PHE E 1 52 ? -4.506 46.545 -60.233 1.00 20.32 693 PHE E O 1
ATOM 3852 N N . TRP E 1 53 ? -2.778 46.607 -58.804 1.00 16.09 694 TRP E N 1
ATOM 3853 C CA . TRP E 1 53 ? -3.334 47.731 -58.062 1.00 15.58 694 TRP E CA 1
ATOM 3854 C C . TRP E 1 53 ? -3.361 49.009 -58.900 1.00 15.70 694 TRP E C 1
ATOM 3855 O O . TRP E 1 53 ? -4.287 49.809 -58.781 1.00 20.11 694 TRP E O 1
ATOM 3866 N N . MET E 1 54 ? -2.362 49.190 -59.759 1.00 15.86 695 MET E N 1
ATOM 3867 C CA . MET E 1 54 ? -2.357 50.325 -60.679 1.00 19.08 695 MET E CA 1
ATOM 3868 C C . MET E 1 54 ? -3.595 50.312 -61.576 1.00 19.18 695 MET E C 1
ATOM 3869 O O . MET E 1 54 ? -4.132 51.368 -61.921 1.00 23.75 695 MET E O 1
ATOM 3874 N N . ALA E 1 55 ? -4.046 49.114 -61.938 1.00 17.79 696 ALA E N 1
ATOM 3875 C CA . ALA E 1 55 ? -5.253 48.955 -62.743 1.00 20.17 696 ALA E CA 1
ATOM 3876 C C . ALA E 1 55 ? -6.496 49.319 -61.936 1.00 18.88 696 ALA E C 1
ATOM 3877 O O . ALA E 1 55 ? -7.435 49.921 -62.454 1.00 17.14 696 ALA E O 1
ATOM 3879 N N . VAL E 1 56 ? -6.501 48.932 -60.666 1.00 19.23 697 VAL E N 1
ATOM 3880 C CA . VAL E 1 56 ? -7.545 49.363 -59.747 1.00 18.60 697 VAL E CA 1
ATO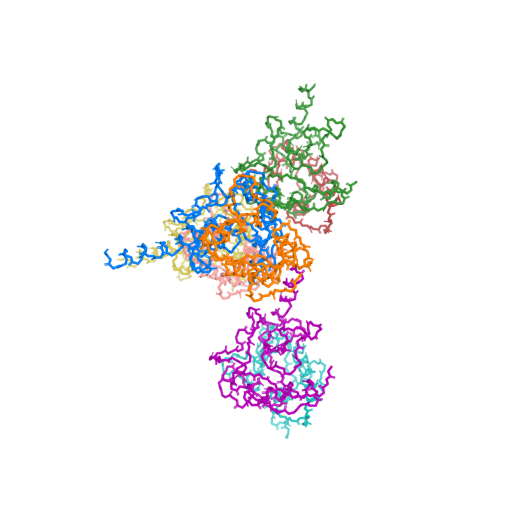M 38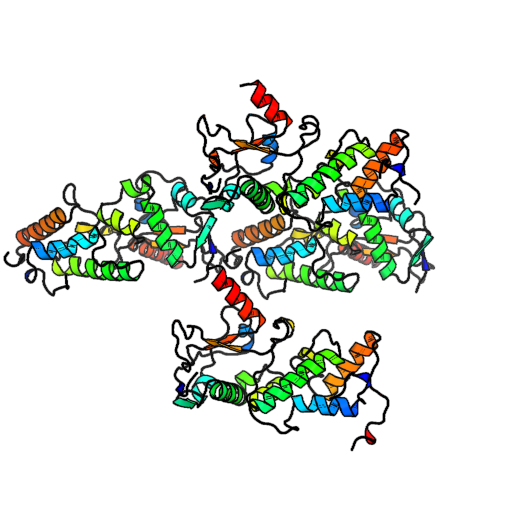81 C C . VAL E 1 56 ? -7.594 50.889 -59.719 1.00 24.03 697 VAL E C 1
ATOM 3882 O O . VAL E 1 56 ? -8.671 51.486 -59.685 1.00 27.12 697 VAL E O 1
ATOM 3886 N N . SER E 1 57 ? -6.422 51.517 -59.768 1.00 15.73 698 SER E N 1
ATOM 3887 C CA . SER E 1 57 ? -6.336 52.972 -59.705 1.00 18.17 698 SER E CA 1
ATOM 3888 C C . SER E 1 57 ? -6.809 53.632 -60.999 1.00 19.85 698 SER E C 1
ATOM 3889 O O . SER E 1 57 ? -6.971 54.850 -61.056 1.00 25.50 698 SER E O 1
ATOM 3892 N N . LYS E 1 58 ? -7.029 52.829 -62.034 1.00 21.62 699 LYS E N 1
ATOM 3893 C CA . LYS E 1 58 ? -7.519 53.351 -63.307 1.00 31.94 699 LYS E CA 1
ATOM 3894 C C . LYS E 1 58 ? -9.001 53.040 -63.502 1.00 35.77 699 LYS E C 1
ATOM 3895 O O . LYS E 1 58 ? -9.566 53.306 -64.563 1.00 38.54 699 LYS E O 1
ATOM 3901 N N . ASP E 1 59 ? -9.625 52.476 -62.474 1.00 34.90 700 ASP E N 1
ATOM 3902 C CA . ASP E 1 59 ? -11.044 52.146 -62.533 1.00 32.11 700 ASP E CA 1
ATOM 3903 C C . ASP E 1 59 ? -11.829 52.894 -61.460 1.00 27.92 700 ASP E C 1
ATOM 3904 O O . ASP E 1 59 ? -11.724 52.575 -60.276 1.00 25.65 700 ASP E O 1
ATOM 3909 N N . PRO E 1 60 ? -12.628 53.887 -61.878 1.00 28.39 701 PRO E N 1
ATOM 3910 C CA . PRO E 1 60 ? -13.422 54.713 -60.961 1.00 28.06 701 PRO E CA 1
ATOM 3911 C C . PRO E 1 60 ? -14.338 53.879 -60.071 1.00 27.30 701 PRO E C 1
ATOM 3912 O O . PRO E 1 60 ? -14.512 54.209 -58.899 1.00 22.38 701 PRO E O 1
ATOM 3916 N N . SER E 1 61 ? -14.899 52.807 -60.623 1.00 28.21 702 SER E N 1
ATOM 3917 C CA . SER E 1 61 ? -15.754 51.903 -59.859 1.00 32.37 702 SER E CA 1
ATOM 3918 C C . SER E 1 61 ? -14.994 51.290 -58.687 1.00 33.64 702 SER E C 1
ATOM 3919 O O . SER E 1 61 ? -15.511 51.209 -57.572 1.00 32.33 702 SER E O 1
ATOM 3922 N N . ALA E 1 62 ? -13.763 50.866 -58.950 1.00 32.20 703 ALA E N 1
ATOM 3923 C CA . ALA E 1 62 ? -12.934 50.229 -57.933 1.00 37.82 703 ALA E CA 1
ATOM 3924 C C . ALA E 1 62 ? -12.308 51.258 -56.998 1.00 41.38 703 ALA E C 1
ATOM 3925 O O . ALA E 1 62 ? -11.934 50.936 -55.872 1.00 47.60 703 ALA E O 1
ATOM 3927 N N . LEU E 1 63 ? -12.200 52.496 -57.470 1.00 39.59 704 LEU E N 1
ATOM 3928 C CA . LEU E 1 63 ? -11.608 53.573 -56.684 1.00 36.08 704 LEU E CA 1
ATOM 3929 C C . LEU E 1 63 ? -12.597 54.204 -55.721 1.00 36.64 704 LEU E C 1
ATOM 3930 O O . LEU E 1 63 ? -12.212 54.673 -54.651 1.00 41.98 704 LEU E O 1
ATOM 3935 N N . GLU E 1 64 ? -13.867 54.214 -56.118 1.00 32.93 705 GLU E N 1
ATOM 3936 C CA . GLU E 1 64 ? -14.900 55.008 -55.460 1.00 31.17 705 GLU E CA 1
ATOM 3937 C C . GLU E 1 64 ? -14.948 54.850 -53.941 1.00 33.05 705 GLU E C 1
ATOM 3938 O O . GLU E 1 64 ? -15.178 55.822 -53.222 1.00 33.31 705 GLU E O 1
ATOM 3944 N N . ASN E 1 65 ? -14.718 53.634 -53.457 1.00 28.23 706 ASN E N 1
ATOM 3945 C CA . ASN E 1 65 ? -14.825 53.358 -52.030 1.00 21.49 706 ASN E CA 1
ATOM 3946 C C . ASN E 1 65 ? -13.477 53.353 -51.316 1.00 26.94 706 ASN E C 1
ATOM 3947 O O . ASN E 1 65 ? -13.384 52.959 -50.156 1.00 31.15 706 ASN E O 1
ATOM 3952 N N . LEU E 1 66 ? -12.433 53.794 -52.009 1.00 18.59 707 LEU E N 1
ATOM 3953 C CA . LEU E 1 66 ? -11.128 53.946 -51.384 1.00 17.95 707 LEU E CA 1
ATOM 3954 C C . LEU E 1 66 ? -10.910 55.378 -50.912 1.00 19.69 707 LEU E C 1
ATOM 3955 O O . LEU E 1 66 ? -11.253 56.333 -51.608 1.00 21.01 707 LEU E O 1
ATOM 3960 N N . SER E 1 67 ? -10.336 55.513 -49.722 1.00 16.37 708 SER E N 1
ATOM 3961 C CA . SER E 1 67 ? -9.941 56.809 -49.189 1.00 16.21 708 SER E CA 1
ATOM 3962 C C . SER E 1 67 ? -8.858 57.418 -50.075 1.00 15.37 708 SER E C 1
ATOM 3963 O O . SER E 1 67 ? -8.223 56.700 -50.850 1.00 15.56 708 SER E O 1
ATOM 3966 N N . PRO E 1 68 ? -8.657 58.744 -49.982 1.00 16.57 709 PRO E N 1
ATOM 3967 C CA . PRO E 1 68 ? -7.612 59.400 -50.775 1.00 18.38 709 PRO E CA 1
ATOM 3968 C C . PRO E 1 68 ? -6.237 58.760 -50.607 1.00 17.24 709 PRO E C 1
ATOM 3969 O O . PRO E 1 68 ? -5.484 58.665 -51.577 1.00 16.62 709 PRO E O 1
ATOM 3973 N N . SER E 1 69 ? -5.917 58.329 -49.392 1.00 14.76 710 SER E N 1
ATOM 3974 C CA . SER E 1 69 ? -4.624 57.713 -49.128 1.00 15.32 710 SER E CA 1
ATOM 3975 C C . SER E 1 69 ? -4.506 56.364 -49.832 1.00 14.73 710 SER E C 1
ATOM 3976 O O .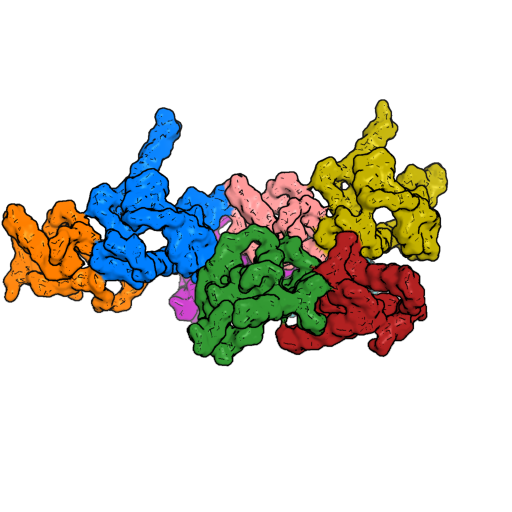 SER E 1 69 ? -3.495 56.078 -50.478 1.00 13.61 710 SER E O 1
ATOM 3979 N N . ASN E 1 70 ? -5.537 55.534 -49.712 1.00 12.19 711 ASN E N 1
ATOM 3980 C CA . ASN E 1 70 ? -5.535 54.252 -50.412 1.00 17.71 711 ASN E CA 1
ATOM 3981 C C . ASN E 1 70 ? -5.560 54.429 -51.933 1.00 12.38 711 ASN E C 1
ATOM 3982 O O . ASN E 1 70 ? -5.065 53.577 -52.667 1.00 18.22 711 ASN E O 1
ATOM 3987 N N . ARG E 1 71 ? -6.127 55.537 -52.401 1.00 12.69 712 ARG E N 1
ATOM 3988 C CA . ARG E 1 71 ? -6.142 55.833 -53.836 1.00 13.20 712 ARG E CA 1
ATOM 3989 C C . ARG E 1 71 ? -4.746 56.175 -54.335 1.00 13.44 712 ARG E C 1
ATOM 3990 O O . ARG E 1 71 ? -4.359 55.788 -55.435 1.00 14.69 712 ARG E O 1
ATOM 3998 N N . TYR E 1 72 ? -3.989 56.904 -53.522 1.00 15.49 713 TYR E N 1
ATOM 3999 C CA . TYR E 1 72 ? -2.611 57.214 -53.875 1.00 14.54 713 TYR E CA 1
ATOM 4000 C C . TYR E 1 72 ? -1.772 55.940 -53.927 1.00 14.99 713 TYR E C 1
ATOM 4001 O O . TYR E 1 72 ? -1.003 55.733 -54.866 1.00 21.11 713 TYR E O 1
ATOM 4010 N N . PHE E 1 73 ? -1.924 55.096 -52.910 1.00 13.17 714 PHE E N 1
ATOM 4011 C CA . PHE E 1 73 ? -1.155 53.860 -52.807 1.00 18.35 714 PHE E CA 1
ATOM 4012 C C . PHE E 1 73 ? -1.340 52.970 -54.034 1.00 16.33 714 PHE E C 1
ATOM 4013 O O . PHE E 1 73 ? -0.359 52.532 -54.635 1.00 19.51 714 PHE E O 1
ATOM 4021 N N . VAL E 1 74 ? -2.588 52.704 -54.412 1.00 13.26 715 VAL E N 1
ATOM 4022 C CA . VAL E 1 74 ? -2.830 51.824 -55.554 1.00 20.03 715 VAL E CA 1
ATOM 4023 C C . VAL E 1 74 ? -2.323 52.450 -56.857 1.00 19.02 715 VAL E C 1
ATOM 4024 O O . VAL E 1 74 ? -1.987 51.733 -57.803 1.00 18.33 715 VAL E O 1
ATOM 4028 N N . SER E 1 75 ? -2.237 53.778 -56.897 1.00 14.54 716 SER E N 1
ATOM 4029 C CA . SER E 1 75 ? -1.725 54.460 -58.086 1.00 17.15 716 SER E CA 1
ATOM 4030 C C . SER E 1 75 ? -0.225 54.240 -58.242 1.00 18.15 716 SER E C 1
ATOM 4031 O O . SER E 1 75 ? 0.324 54.414 -59.328 1.00 18.09 716 SER E O 1
ATOM 4034 N N . GLN E 1 76 ? 0.433 53.856 -57.151 1.00 15.66 717 GLN E N 1
ATOM 4035 C CA . GLN E 1 76 ? 1.864 53.576 -57.174 1.00 16.41 717 GLN E CA 1
ATOM 4036 C C . GLN E 1 76 ? 2.135 52.077 -57.208 1.00 20.60 717 GLN E C 1
ATOM 4037 O O . GLN E 1 76 ? 3.281 51.643 -57.106 1.00 22.93 717 GLN E O 1
ATOM 4043 N N . GLY E 1 77 ? 1.073 51.289 -57.334 1.00 15.96 718 GLY E N 1
ATOM 4044 C CA . GLY E 1 77 ? 1.195 49.843 -57.344 1.00 22.05 718 GLY E CA 1
ATOM 4045 C C . GLY E 1 77 ? 1.324 49.254 -55.951 1.00 21.03 718 GLY E C 1
ATOM 4046 O O . GLY E 1 77 ? 1.737 48.105 -55.791 1.00 16.89 718 GLY E O 1
ATOM 4047 N N . LEU E 1 78 ? 0.972 50.043 -54.940 1.00 14.99 719 LEU E N 1
ATOM 4048 C CA . LEU E 1 78 ? 1.021 49.578 -53.559 1.00 14.70 719 LEU E CA 1
ATOM 4049 C C . LEU E 1 78 ? -0.334 49.025 -53.150 1.00 15.95 719 LEU E C 1
ATOM 4050 O O . LEU E 1 78 ? -1.367 49.586 -53.507 1.00 16.20 719 LEU E O 1
ATOM 4055 N N . ALA E 1 79 ? -0.333 47.920 -52.413 1.00 14.13 720 ALA E N 1
ATOM 4056 C CA . ALA E 1 79 ? -1.582 47.354 -51.916 1.00 18.99 720 ALA E CA 1
ATOM 4057 C C . ALA E 1 79 ? -2.225 48.313 -50.920 1.00 13.14 720 ALA E C 1
ATOM 4058 O O . ALA E 1 79 ? -1.535 48.898 -50.090 1.00 16.26 720 ALA E O 1
ATOM 4060 N N . PRO E 1 80 ? -3.551 48.482 -51.009 1.00 12.74 721 PRO E N 1
ATOM 4061 C CA . PRO E 1 80 ? -4.266 49.362 -50.081 1.00 18.78 721 PRO E CA 1
ATOM 4062 C C . PRO E 1 80 ? -4.428 48.709 -48.712 1.00 19.50 721 PRO E C 1
ATOM 4063 O O . PRO E 1 80 ? -4.273 47.491 -48.580 1.00 12.97 721 PRO E O 1
ATOM 4067 N N . TYR E 1 81 ? -4.731 49.518 -47.705 1.00 16.59 722 TYR E N 1
ATOM 4068 C CA . TYR E 1 81 ? -4.879 49.023 -46.345 1.00 14.98 722 TYR E CA 1
ATOM 4069 C C . TYR E 1 81 ? -6.348 48.799 -46.002 1.00 12.97 722 TYR E C 1
ATOM 4070 O O . TYR E 1 81 ? -7.208 49.609 -46.352 1.00 14.93 722 TYR E O 1
ATOM 4079 N N . ALA E 1 82 ? -6.630 47.694 -45.321 1.00 15.23 723 ALA E N 1
ATOM 4080 C CA . ALA E 1 82 ? -7.983 47.409 -44.856 1.00 16.17 723 ALA E CA 1
ATOM 4081 C C . ALA E 1 82 ? -8.252 48.134 -43.539 1.00 17.09 723 ALA E C 1
ATOM 4082 O O . ALA E 1 82 ? -7.343 48.723 -42.954 1.00 18.34 723 ALA E O 1
ATOM 4084 N N . VAL E 1 83 ? -9.499 48.092 -43.079 1.00 18.92 724 VAL E N 1
ATOM 4085 C CA . VAL E 1 83 ? -9.873 48.752 -41.831 1.00 17.02 724 VAL E CA 1
ATOM 4086 C C . VAL E 1 83 ? -9.178 48.062 -40.657 1.00 18.91 724 VAL E C 1
ATOM 4087 O O . VAL E 1 83 ? -8.858 46.878 -40.741 1.00 16.36 724 VAL E O 1
ATOM 4091 N N . PRO E 1 84 ? -8.923 48.807 -39.564 1.00 17.03 725 PRO E N 1
ATOM 4092 C CA . PRO E 1 84 ? -8.236 48.249 -38.391 1.00 19.45 725 PRO E CA 1
ATOM 4093 C C . PRO E 1 84 ? -8.920 47.003 -37.842 1.00 23.81 725 PRO E C 1
ATOM 4094 O O . PRO E 1 84 ? -8.253 46.109 -37.321 1.00 23.13 725 PRO E O 1
ATOM 4098 N N . GLU E 1 85 ? -10.241 46.952 -37.973 1.00 18.75 726 GLU E N 1
ATOM 4099 C CA . GLU E 1 85 ? -11.019 45.817 -37.501 1.00 26.51 726 GLU E CA 1
ATOM 4100 C C . GLU E 1 85 ? -10.698 44.549 -38.296 1.00 24.57 726 GLU E C 1
ATOM 4101 O O . GLU E 1 85 ? -10.969 43.440 -37.841 1.00 20.95 726 GLU E O 1
ATOM 4107 N N . GLU E 1 86 ? -10.112 44.718 -39.478 1.00 18.57 727 GLU E N 1
ATOM 4108 C CA . GLU E 1 86 ? -9.790 43.583 -40.344 1.00 20.83 727 GLU E CA 1
ATOM 4109 C C . GLU E 1 86 ? -8.294 43.268 -40.361 1.00 22.08 727 GLU E C 1
ATOM 4110 O O . GLU E 1 86 ? -7.833 42.426 -41.135 1.00 18.32 727 GLU E O 1
ATOM 4116 N N . HIS E 1 87 ? -7.542 43.950 -39.505 1.00 21.40 728 HIS E N 1
ATOM 4117 C CA . HIS E 1 87 ? -6.109 43.713 -39.380 1.00 20.39 728 HIS E CA 1
ATOM 4118 C C . HIS E 1 87 ? -5.814 42.432 -38.612 1.00 25.49 728 HIS E C 1
ATOM 4119 O O . HIS E 1 87 ? -6.664 41.917 -37.886 1.00 23.54 728 HIS E O 1
ATOM 4126 N N . LEU E 1 88 ? -4.594 41.931 -38.774 1.00 24.87 729 LEU E N 1
ATOM 4127 C CA . LEU E 1 88 ? -4.099 40.817 -37.977 1.00 26.44 729 LEU E CA 1
ATOM 4128 C C . LEU E 1 88 ? -2.688 41.153 -37.513 1.00 24.25 729 LEU E C 1
ATOM 4129 O O . LEU E 1 88 ? -1.707 40.786 -38.159 1.00 23.38 729 LEU E O 1
ATOM 4134 N N . GLY E 1 89 ? -2.594 41.876 -36.401 1.00 26.29 730 GLY E N 1
ATOM 4135 C CA . GLY E 1 89 ? -1.317 42.372 -35.923 1.00 24.87 730 GLY E CA 1
ATOM 4136 C C . GLY E 1 89 ? -0.716 43.368 -36.896 1.00 27.51 730 GLY E C 1
ATOM 4137 O O . GLY E 1 89 ? -1.319 44.400 -37.194 1.00 33.76 730 GLY E O 1
ATOM 4138 N N . SER E 1 90 ? 0.469 43.048 -37.408 1.00 25.77 731 SER E N 1
ATOM 4139 C CA . SER E 1 90 ? 1.156 43.920 -38.356 1.00 25.47 731 SER E CA 1
ATOM 4140 C C . SER E 1 90 ? 0.659 43.719 -39.786 1.00 23.67 731 SER E C 1
ATOM 4141 O O . SER E 1 90 ? 1.061 44.442 -40.695 1.00 27.91 731 SER E O 1
ATOM 4144 N N . LYS E 1 91 ? -0.202 42.728 -39.986 1.00 26.75 732 LYS E N 1
ATOM 4145 C CA . LYS E 1 91 ? -0.766 42.466 -41.307 1.00 25.07 732 LYS E CA 1
ATOM 4146 C C . LYS E 1 91 ? -2.018 43.308 -41.505 1.00 20.40 732 LYS E C 1
ATOM 4147 O O . LYS E 1 91 ? -3.038 43.075 -40.860 1.00 18.81 732 LYS E O 1
ATOM 4153 N N . GLU E 1 92 ? -1.939 44.289 -42.397 1.00 18.25 733 GLU E N 1
ATOM 4154 C CA . GLU E 1 92 ? -3.017 45.263 -42.533 1.00 16.39 733 GLU E CA 1
ATOM 4155 C C . GLU E 1 92 ? -3.507 45.452 -43.968 1.00 16.87 733 GLU E C 1
ATOM 4156 O O . GLU E 1 92 ? -4.573 46.023 -44.190 1.00 16.57 733 GLU E O 1
ATOM 4162 N N . LYS E 1 93 ? -2.731 44.977 -44.937 1.00 16.82 734 LYS E N 1
ATOM 4163 C CA . LYS E 1 93 ? -3.053 45.202 -46.345 1.00 17.35 734 LYS E CA 1
ATOM 4164 C C . LYS E 1 93 ? -4.060 44.199 -46.887 1.00 15.65 734 LYS E C 1
ATOM 4165 O O . LYS E 1 93 ? -4.086 43.042 -46.469 1.00 20.35 734 LYS E O 1
ATOM 4171 N N . PHE E 1 94 ? -4.886 44.651 -47.824 1.00 14.27 735 PHE E N 1
ATOM 4172 C CA . PHE E 1 94 ? -5.650 43.737 -48.661 1.00 15.58 735 PHE E CA 1
ATOM 4173 C C . PHE E 1 94 ? -4.668 42.811 -49.363 1.00 15.28 735 PHE E C 1
ATOM 4174 O O . PHE E 1 94 ? -3.617 43.254 -49.822 1.00 15.80 735 PHE E O 1
ATOM 4182 N N . GLU E 1 95 ? -5.002 41.529 -49.447 1.00 16.49 736 GLU E N 1
ATOM 4183 C CA . GLU E 1 95 ? -4.079 40.554 -50.014 1.00 18.83 736 GLU E CA 1
ATOM 4184 C C . GLU E 1 95 ? -4.665 39.844 -51.228 1.00 20.11 736 GLU E C 1
ATOM 4185 O O . GLU E 1 95 ? -5.849 39.520 -51.259 1.00 19.27 736 GLU E O 1
ATOM 4191 N N . ILE E 1 96 ? -3.822 39.612 -52.228 1.00 23.45 737 ILE E N 1
ATOM 4192 C CA . ILE E 1 96 ? -4.187 38.780 -53.368 1.00 19.19 737 ILE E CA 1
ATOM 4193 C C . ILE E 1 96 ? -3.782 37.341 -53.080 1.00 19.91 737 ILE E C 1
ATOM 4194 O O . ILE E 1 96 ? -2.600 37.056 -52.895 1.00 23.35 737 ILE E O 1
ATOM 4199 N N . HIS E 1 97 ? -4.756 36.438 -53.031 1.00 19.12 738 HIS E N 1
ATOM 4200 C CA . HIS E 1 97 ? -4.465 35.025 -52.802 1.00 20.74 738 HIS E CA 1
ATOM 4201 C C . HIS E 1 97 ? -5.023 34.140 -53.909 1.00 23.99 738 HIS E C 1
ATOM 4202 O O . HIS E 1 97 ? -5.943 34.534 -54.631 1.00 22.10 738 HIS E O 1
ATOM 4209 N N . HIS E 1 98 ? -4.458 32.943 -54.038 1.00 24.38 739 HIS E N 1
ATOM 4210 C CA . HIS E 1 98 ? -4.920 31.985 -55.032 1.00 26.47 739 HIS E CA 1
ATOM 4211 C C . HIS E 1 98 ? -5.977 31.062 -54.445 1.00 28.41 739 HIS E C 1
ATOM 4212 O O . HIS E 1 98 ? -5.788 30.492 -53.371 1.00 25.71 739 HIS E O 1
ATOM 4219 N N . VAL E 1 99 ? -7.094 30.928 -55.153 1.00 19.79 740 VAL E N 1
ATOM 4220 C CA . VAL E 1 99 ? -8.185 30.070 -54.709 1.00 27.78 740 VAL E CA 1
ATOM 4221 C C . VAL E 1 99 ? -7.727 28.618 -54.711 1.00 29.65 740 VAL E C 1
ATOM 4222 O O . VAL E 1 99 ? -7.724 27.953 -53.674 1.00 32.22 740 VAL E O 1
ATOM 4226 N N . VAL E 1 100 ? -7.336 28.137 -55.888 1.00 24.59 741 VAL E N 1
ATOM 4227 C CA . VAL E 1 100 ? -6.685 26.840 -56.009 1.00 24.53 741 VAL E CA 1
ATOM 4228 C C . VAL E 1 100 ? -5.195 27.038 -55.759 1.00 24.95 741 VAL E C 1
ATOM 4229 O O . VAL E 1 100 ? -4.513 27.668 -56.566 1.00 26.36 741 VAL E O 1
ATOM 4233 N N . PRO E 1 101 ? -4.689 26.519 -54.628 1.00 28.29 742 PRO E N 1
ATOM 4234 C CA . PRO E 1 101 ? -3.300 26.779 -54.231 1.00 29.67 742 PRO E CA 1
ATOM 4235 C C . PRO E 1 101 ? -2.293 26.289 -55.264 1.00 28.70 742 PRO E C 1
ATOM 4236 O O . PRO E 1 101 ? -2.563 25.333 -55.996 1.00 29.58 742 PRO E O 1
ATOM 4240 N N . LEU E 1 102 ? -1.144 26.953 -55.315 1.00 28.47 743 LEU E N 1
ATOM 4241 C CA . LEU E 1 102 ? -0.141 26.684 -56.338 1.00 33.29 743 LEU E CA 1
ATOM 4242 C C . LEU E 1 102 ? 0.408 25.259 -56.271 1.00 37.59 743 LEU E C 1
ATOM 4243 O O . LEU E 1 102 ? 0.881 24.731 -57.273 1.00 31.47 743 LEU E O 1
ATOM 4248 N N . GLU E 1 103 ? 0.339 24.634 -55.100 1.00 31.58 744 GLU E N 1
ATOM 4249 C CA . GLU E 1 103 ? 0.834 23.269 -54.948 1.00 34.25 744 GLU E CA 1
ATOM 4250 C C . GLU E 1 103 ? -0.233 22.252 -55.354 1.00 36.76 744 GLU E C 1
ATOM 4251 O O . GLU E 1 103 ? 0.069 21.085 -55.625 1.00 36.28 744 GLU E O 1
ATOM 4257 N N . SER E 1 104 ? -1.482 22.701 -55.423 1.00 32.88 745 SER E N 1
ATOM 4258 C CA . SER E 1 104 ? -2.593 21.788 -55.699 1.00 39.09 745 SER E CA 1
ATOM 4259 C C . SER E 1 104 ? -3.044 21.459 -57.150 1.00 44.63 745 SER E C 1
ATOM 4260 O O . SER E 1 104 ? -3.866 20.560 -57.297 1.00 61.50 745 SER E O 1
ATOM 4263 N N . GLY E 1 105 ? -2.584 22.116 -58.219 1.00 34.60 746 GLY E N 1
ATOM 4264 C CA . GLY E 1 105 ? -1.731 23.285 -58.245 1.00 38.73 746 GLY E CA 1
ATOM 4265 C C . GLY E 1 105 ? -2.319 24.321 -59.188 1.00 36.25 746 GLY E C 1
ATOM 4266 O O . GLY E 1 105 ? -2.243 24.183 -60.411 1.00 40.19 746 GLY E O 1
ATOM 4267 N N . GLY E 1 106 ? -2.922 25.355 -58.614 1.00 31.51 747 GLY E N 1
ATOM 4268 C CA . GLY E 1 106 ? -3.554 26.400 -59.396 1.00 26.50 747 GLY E CA 1
ATOM 4269 C C . GLY E 1 106 ? -2.557 27.189 -60.217 1.00 26.16 747 GLY E C 1
ATOM 4270 O O . GLY E 1 106 ? -1.350 27.131 -59.976 1.00 30.90 747 GLY E O 1
ATOM 4271 N N . ALA E 1 107 ? -3.063 27.924 -61.199 1.00 25.21 748 ALA E N 1
ATOM 4272 C CA . ALA E 1 107 ? -2.213 28.752 -62.039 1.00 24.91 748 ALA E CA 1
ATOM 4273 C C . ALA E 1 107 ? -1.834 30.038 -61.318 1.00 23.46 748 ALA E C 1
ATOM 4274 O O . ALA E 1 107 ? -2.630 30.600 -60.561 1.00 23.32 748 ALA E O 1
ATOM 4276 N N . LEU E 1 108 ? -0.612 30.496 -61.565 1.00 23.69 749 LEU E N 1
ATOM 4277 C CA . LEU E 1 108 ? -0.076 31.683 -60.915 1.00 24.80 749 LEU E CA 1
ATOM 4278 C C . LEU E 1 108 ? -0.726 32.974 -61.418 1.00 25.22 749 LEU E C 1
ATOM 4279 O O . LEU E 1 108 ? -1.040 33.865 -60.629 1.00 19.67 749 LEU E O 1
ATOM 4284 N N . TYR E 1 109 ? -0.931 33.073 -62.728 1.00 21.93 750 TYR E N 1
ATOM 4285 C CA . TYR E 1 109 ? -1.447 34.306 -63.315 1.00 23.23 750 TYR E CA 1
ATOM 4286 C C . TYR E 1 109 ? -2.848 34.167 -63.899 1.00 22.85 750 TYR E C 1
ATOM 4287 O O . TYR E 1 109 ? -3.290 35.026 -64.657 1.00 25.45 750 TYR E O 1
ATOM 4296 N N . ASN E 1 110 ? -3.541 33.086 -63.564 1.00 23.70 751 ASN E N 1
ATOM 4297 C CA . ASN E 1 110 ? -4.952 32.978 -63.908 1.00 21.34 751 ASN E CA 1
ATOM 4298 C C . ASN E 1 110 ? -5.765 33.884 -62.995 1.00 18.15 751 ASN E C 1
ATOM 4299 O O . ASN E 1 110 ? -5.913 33.604 -61.810 1.00 17.91 751 ASN E O 1
ATOM 4304 N N . ILE E 1 111 ? -6.287 34.968 -63.558 1.00 19.04 752 ILE E N 1
ATOM 4305 C CA . ILE E 1 111 ? -7.036 35.960 -62.791 1.00 15.74 752 ILE E CA 1
ATOM 4306 C C . ILE E 1 111 ? -8.277 35.339 -62.152 1.00 19.82 752 ILE E C 1
ATOM 4307 O O . ILE E 1 111 ? -8.723 35.769 -61.087 1.00 16.81 752 ILE E O 1
ATOM 4312 N N . ASP E 1 112 ? -8.819 34.310 -62.798 1.00 19.20 753 ASP E N 1
ATOM 4313 C CA . ASP E 1 112 ? -9.959 33.581 -62.254 1.00 19.64 753 ASP E CA 1
ATOM 4314 C C . ASP E 1 112 ? -9.567 32.700 -61.070 1.00 24.33 753 ASP E C 1
ATOM 4315 O O . ASP E 1 112 ? -10.429 32.134 -60.402 1.00 24.37 753 ASP E O 1
ATOM 4320 N N . ASN E 1 113 ? -8.269 32.582 -60.815 1.00 17.94 754 ASN E N 1
ATOM 4321 C CA . ASN E 1 113 ? -7.800 31.823 -59.661 1.00 18.57 754 ASN E CA 1
ATOM 4322 C C . ASN E 1 113 ? -7.446 32.745 -58.503 1.00 17.58 754 ASN E C 1
ATOM 4323 O O . ASN E 1 113 ? -6.849 32.315 -57.518 1.00 22.52 754 ASN E O 1
ATOM 4328 N N . LEU E 1 114 ? -7.829 34.013 -58.623 1.00 16.23 755 LEU E N 1
ATOM 4329 C CA . LEU E 1 114 ? -7.439 35.025 -57.648 1.00 23.51 755 LEU E CA 1
ATOM 4330 C C . LEU E 1 114 ? -8.617 35.580 -56.856 1.00 24.08 755 LEU E C 1
ATOM 4331 O O . LEU E 1 114 ? -9.716 35.751 -57.385 1.00 21.12 755 LEU E O 1
ATOM 4336 N N . VAL E 1 115 ? -8.369 35.865 -55.584 1.00 20.68 756 VAL E N 1
ATOM 4337 C CA . VAL E 1 115 ? -9.330 36.572 -54.750 1.00 16.92 756 VAL E CA 1
ATOM 4338 C C . VAL E 1 115 ? -8.615 37.626 -53.916 1.00 14.84 756 VAL E C 1
ATOM 4339 O O . VAL E 1 115 ? -7.424 37.507 -53.643 1.00 16.97 756 VAL E O 1
ATOM 4343 N N . ILE E 1 116 ? -9.342 38.670 -53.532 1.00 15.41 757 ILE E N 1
ATOM 4344 C CA . ILE E 1 116 ? -8.825 39.644 -52.582 1.00 13.14 757 ILE E CA 1
ATOM 4345 C C . ILE E 1 116 ? -9.401 39.326 -51.209 1.00 15.04 757 ILE E C 1
ATOM 4346 O O . ILE E 1 116 ? -10.601 39.080 -51.081 1.00 18.06 757 ILE E O 1
ATOM 4351 N N . VAL E 1 117 ? -8.549 39.306 -50.189 1.00 16.14 758 VAL E N 1
ATOM 4352 C CA . VAL E 1 117 ? -9.007 39.064 -48.825 1.00 14.99 758 VAL E CA 1
ATOM 4353 C C . VAL E 1 117 ? -8.321 40.010 -47.844 1.00 20.43 758 VAL E C 1
ATOM 4354 O O . VAL E 1 117 ? -7.230 40.519 -48.110 1.00 20.43 758 VAL E O 1
ATOM 4358 N N . THR E 1 118 ? -8.971 40.249 -46.711 1.00 16.01 759 THR E N 1
ATOM 4359 C CA . THR E 1 118 ? -8.348 40.996 -45.626 1.00 16.85 759 THR E CA 1
ATOM 4360 C C . THR E 1 118 ? -7.436 40.059 -44.845 1.00 18.68 759 THR E C 1
ATOM 4361 O O . THR E 1 118 ? -7.608 38.842 -44.909 1.00 22.30 759 THR E O 1
ATOM 4365 N N . PRO E 1 119 ? -6.458 40.616 -44.114 1.00 23.48 760 PRO E N 1
ATOM 4366 C CA . PRO E 1 119 ? -5.593 39.768 -43.287 1.00 23.63 760 PRO E CA 1
ATOM 4367 C C . PRO E 1 119 ? -6.386 38.938 -42.279 1.00 27.97 760 PRO E C 1
ATOM 4368 O O . PRO E 1 119 ? -6.076 37.765 -42.086 1.00 20.60 760 PRO E O 1
ATOM 4372 N N . LYS E 1 120 ? -7.403 39.536 -41.665 1.00 22.03 761 LYS E N 1
ATOM 4373 C CA . LYS E 1 120 ? -8.211 38.836 -40.670 1.00 22.01 761 LYS E CA 1
ATOM 4374 C C . LYS E 1 120 ? -8.973 37.662 -41.276 1.00 28.28 761 LYS E C 1
ATOM 4375 O O . LYS E 1 120 ? -8.967 36.562 -40.726 1.00 24.62 761 LYS E O 1
ATOM 4381 N N . ARG E 1 121 ? -9.630 37.903 -42.407 1.00 22.86 762 ARG E N 1
ATOM 4382 C CA . ARG E 1 121 ? -10.415 36.870 -43.074 1.00 23.28 762 ARG E CA 1
ATOM 4383 C C . ARG E 1 121 ? -9.528 35.730 -43.553 1.00 21.93 762 ARG E C 1
ATOM 4384 O O . ARG E 1 121 ? -9.930 34.569 -43.529 1.00 25.03 762 ARG E O 1
ATOM 4392 N N . HIS E 1 122 ? -8.318 36.067 -43.985 1.00 21.37 763 HIS E N 1
ATOM 4393 C CA . HIS E 1 122 ? -7.389 35.064 -44.488 1.00 28.52 763 HIS E CA 1
ATOM 4394 C C . HIS E 1 122 ? -7.022 34.056 -43.403 1.00 24.48 763 HIS E C 1
ATOM 4395 O O . HIS E 1 122 ? -6.895 32.863 -43.674 1.00 20.41 763 HIS E O 1
ATOM 4402 N N . SER E 1 123 ? -6.853 34.538 -42.176 1.00 20.18 764 SER E N 1
ATOM 4403 C CA . SER E 1 123 ? -6.524 33.662 -41.056 1.00 21.24 764 SER E CA 1
ATOM 4404 C C . SER E 1 123 ? -7.706 32.765 -40.707 1.00 21.31 764 SER E C 1
ATOM 4405 O O . SER E 1 123 ? -7.533 31.577 -40.434 1.00 28.26 764 SER E O 1
ATOM 4408 N N . GLU E 1 124 ? -8.904 33.341 -40.716 1.00 21.31 765 GLU E N 1
ATOM 4409 C CA . GLU E 1 124 ? -10.123 32.586 -40.445 1.00 24.51 765 GLU E CA 1
ATOM 4410 C C . GLU E 1 124 ? -10.324 31.480 -41.476 1.00 25.81 765 GLU E C 1
ATOM 4411 O O . GLU E 1 124 ? -10.719 30.366 -41.133 1.00 31.00 765 GLU E O 1
ATOM 4417 N N . ILE E 1 125 ? -10.051 31.799 -42.737 1.00 22.18 766 ILE E N 1
ATOM 4418 C CA . ILE E 1 125 ? -10.147 30.828 -43.822 1.00 25.72 766 ILE E CA 1
ATOM 4419 C C . ILE E 1 125 ? -9.160 29.687 -43.605 1.00 30.50 766 ILE E C 1
ATOM 4420 O O . ILE E 1 125 ? -9.489 28.516 -43.809 1.00 32.47 766 ILE E O 1
ATOM 4425 N N . HIS E 1 126 ? -7.950 30.038 -43.181 1.00 29.84 767 HIS E N 1
ATOM 4426 C CA . HIS E 1 126 ? -6.924 29.048 -42.885 1.00 29.79 767 HIS E CA 1
ATOM 4427 C C . HIS E 1 126 ? -7.353 28.141 -41.736 1.00 28.20 767 HIS E C 1
ATOM 4428 O O . HIS E 1 126 ? -7.131 26.930 -41.770 1.00 26.37 767 HIS E O 1
ATOM 4435 N N . LYS E 1 127 ? -7.963 28.738 -40.719 1.00 22.18 768 LYS E N 1
ATOM 4436 C CA . LYS E 1 127 ? -8.450 27.984 -39.571 1.00 30.73 768 LYS E CA 1
ATOM 4437 C C . LYS E 1 127 ? -9.542 27.003 -39.981 1.00 30.43 768 LYS E C 1
ATOM 4438 O O . LYS E 1 127 ? -9.598 25.880 -39.481 1.00 31.70 768 LYS E O 1
ATOM 4444 N N . GLU E 1 128 ? -10.407 27.438 -40.892 1.00 30.07 769 GLU E N 1
ATOM 4445 C CA . GLU E 1 128 ? -11.485 26.596 -41.393 1.00 33.37 769 GLU E CA 1
ATOM 4446 C C . GLU E 1 128 ? -10.938 25.400 -42.172 1.00 35.35 769 GLU E C 1
ATOM 4447 O O . GLU E 1 128 ? -11.411 24.275 -42.008 1.00 35.64 769 GLU E O 1
ATOM 4453 N N . LEU E 1 129 ? -9.939 25.649 -43.014 1.00 37.94 770 LEU E N 1
ATOM 4454 C CA . LEU E 1 129 ? -9.289 24.584 -43.773 1.00 4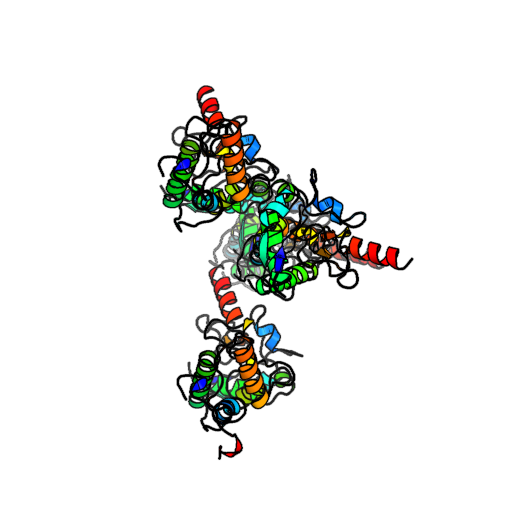3.91 770 LEU E CA 1
ATOM 4455 C C . LEU E 1 129 ? -8.603 23.587 -42.843 1.00 45.86 770 LEU E C 1
ATOM 4456 O O . LEU E 1 129 ? -8.543 22.391 -43.131 1.00 43.23 770 LEU E O 1
ATOM 4461 N N . LYS E 1 130 ? -8.090 24.094 -41.725 1.00 47.06 771 LYS E N 1
ATOM 4462 C CA . LYS E 1 130 ? -7.450 23.261 -40.715 1.00 49.75 771 LYS E CA 1
ATOM 4463 C C . LYS E 1 130 ? -8.459 22.304 -40.086 1.00 47.59 771 LYS E C 1
ATOM 4464 O O . LYS E 1 130 ? -8.187 21.112 -39.932 1.00 51.23 771 LYS E O 1
ATOM 4470 N N . LEU E 1 131 ? -9.625 22.835 -39.728 1.00 43.15 772 LEU E N 1
ATOM 4471 C CA . LEU E 1 131 ? -10.674 22.036 -39.104 1.00 40.49 772 LEU E CA 1
ATOM 4472 C C . LEU E 1 131 ? -11.213 20.986 -40.068 1.00 43.92 772 LEU E C 1
ATOM 4473 O O . LEU E 1 131 ? -11.564 19.879 -39.660 1.00 45.25 772 LEU E O 1
ATOM 4478 N N . LYS E 1 132 ? -11.274 21.338 -41.348 1.00 43.40 773 LYS E N 1
ATOM 4479 C CA . LYS E 1 132 ? -11.753 20.417 -42.372 1.00 44.41 773 LYS E CA 1
ATOM 4480 C C . LYS E 1 132 ? -10.739 19.306 -42.624 1.00 45.62 773 LYS E C 1
ATOM 4481 O O . LYS E 1 132 ? -11.093 18.225 -43.093 1.00 49.41 773 LYS E O 1
ATOM 4483 N N . ILE F 2 3 ? 13.319 59.791 -39.676 1.00 76.53 3 ILE F N 1
ATOM 4484 C CA . ILE F 2 3 ? 12.256 59.792 -38.678 1.00 70.89 3 ILE F CA 1
ATOM 4485 C C . ILE F 2 3 ? 12.816 60.000 -37.275 1.00 66.14 3 ILE F C 1
ATOM 4486 O O . ILE F 2 3 ? 14.025 59.919 -37.062 1.00 71.77 3 ILE F O 1
ATOM 4491 N N . LYS F 2 4 ? 11.926 60.266 -36.325 1.00 56.98 4 LYS F N 1
ATOM 4492 C CA . LYS F 2 4 ? 12.326 60.555 -34.953 1.00 49.80 4 LYS F CA 1
ATOM 4493 C C . LYS F 2 4 ? 11.777 59.510 -33.983 1.00 45.91 4 LYS F C 1
ATOM 4494 O O . LYS F 2 4 ? 10.877 58.747 -34.327 1.00 44.84 4 LYS F O 1
ATOM 4500 N N . ASN F 2 5 ? 12.316 59.482 -32.768 1.00 44.86 5 ASN F N 1
ATOM 4501 C CA . ASN F 2 5 ? 11.977 58.440 -31.801 1.00 43.50 5 ASN F CA 1
ATOM 4502 C C . ASN F 2 5 ? 10.582 58.587 -31.196 1.00 35.53 5 ASN F C 1
ATOM 4503 O O . ASN F 2 5 ? 9.867 57.600 -31.031 1.00 36.17 5 ASN F O 1
ATOM 4508 N N . ASN F 2 6 ? 10.203 59.816 -30.861 1.00 30.68 6 ASN F N 1
ATOM 4509 C CA . ASN F 2 6 ? 8.894 60.074 -30.269 1.00 28.47 6 ASN F CA 1
ATOM 4510 C C . ASN F 2 6 ? 8.141 61.159 -31.028 1.00 30.99 6 ASN F C 1
ATOM 4511 O O . ASN F 2 6 ? 8.736 61.908 -31.803 1.00 32.44 6 ASN F O 1
ATOM 4516 N N . LEU F 2 7 ? 6.833 61.240 -30.801 1.00 30.24 7 LEU F N 1
ATOM 4517 C CA . LEU F 2 7 ? 6.010 62.258 -31.444 1.00 26.33 7 LEU F CA 1
ATOM 4518 C C . LEU F 2 7 ? 6.428 63.644 -30.974 1.00 25.28 7 LEU F C 1
ATOM 4519 O O . LEU F 2 7 ? 6.432 64.598 -31.752 1.00 23.52 7 LEU F O 1
ATOM 4524 N N . SER F 2 8 ? 6.795 63.743 -29.699 1.00 22.41 8 SER F N 1
ATOM 4525 C CA . SER F 2 8 ? 7.205 65.015 -29.115 1.00 27.27 8 SER F CA 1
ATOM 4526 C C . SER F 2 8 ? 8.545 65.504 -29.671 1.00 28.46 8 SER F C 1
ATOM 4527 O O . SER F 2 8 ? 8.967 66.621 -29.389 1.00 29.34 8 SER F O 1
ATOM 4530 N N . ASP F 2 9 ? 9.213 64.672 -30.461 1.00 28.94 9 ASP F N 1
ATOM 4531 C CA . ASP F 2 9 ? 10.437 65.096 -31.131 1.00 29.61 9 ASP F CA 1
ATOM 4532 C C . ASP F 2 9 ? 10.108 65.851 -32.418 1.00 29.39 9 ASP F C 1
ATOM 4533 O O . ASP F 2 9 ? 10.952 66.563 -32.962 1.00 35.02 9 ASP F O 1
ATOM 4538 N N . TYR F 2 10 ? 8.876 65.693 -32.894 1.00 26.63 10 TYR F N 1
ATOM 4539 C CA . TYR F 2 10 ? 8.408 66.394 -34.085 1.00 26.18 10 TYR F CA 1
ATOM 4540 C C . TYR F 2 10 ? 7.777 67.744 -33.758 1.00 28.71 10 TYR F C 1
ATOM 4541 O O . TYR F 2 10 ? 7.072 67.880 -32.761 1.00 26.74 10 TYR F O 1
ATOM 4550 N N . THR F 2 11 ? 8.020 68.738 -34.605 1.00 31.26 11 THR F N 1
ATOM 4551 C CA . THR F 2 11 ? 7.141 69.897 -34.642 1.00 29.84 11 THR F CA 1
ATOM 4552 C C . THR F 2 11 ? 5.945 69.465 -35.471 1.00 27.06 11 THR F C 1
ATOM 4553 O O . THR F 2 11 ? 6.028 68.473 -36.202 1.00 26.46 11 THR F O 1
ATOM 4557 N N . GLU F 2 12 ? 4.833 70.181 -35.359 1.00 28.80 12 GLU F N 1
ATOM 4558 C CA . GLU F 2 12 ? 3.642 69.800 -36.108 1.00 21.50 12 GLU F CA 1
ATOM 4559 C C . GLU F 2 12 ? 3.915 69.839 -37.609 1.00 25.98 12 GLU F C 1
ATOM 4560 O O . GLU F 2 12 ? 3.475 68.964 -38.355 1.00 24.77 12 GLU F O 1
ATOM 4566 N N . SER F 2 13 ? 4.665 70.846 -38.042 1.00 29.09 13 SER F N 1
ATOM 4567 C CA . SER F 2 13 ? 4.976 71.007 -39.455 1.00 31.10 13 SER F CA 1
ATOM 4568 C C . SER F 2 13 ? 5.860 69.868 -39.973 1.00 27.26 13 SER F C 1
ATOM 4569 O O . SER F 2 13 ? 5.712 69.431 -41.115 1.00 24.41 13 SER F O 1
ATOM 4572 N N . GLU F 2 14 ? 6.772 69.387 -39.133 1.00 25.81 14 GLU F N 1
ATOM 4573 C CA . GLU F 2 14 ? 7.651 68.282 -39.513 1.00 27.21 14 GLU F CA 1
ATOM 4574 C C . GLU F 2 14 ? 6.877 66.979 -39.660 1.00 27.17 14 GLU F C 1
ATOM 4575 O O . GLU F 2 14 ? 7.111 66.210 -40.590 1.00 29.44 14 GLU F O 1
ATOM 4581 N N . PHE F 2 15 ? 5.960 66.736 -38.729 1.00 23.40 15 PHE F N 1
ATOM 4582 C CA . PHE F 2 15 ? 5.140 65.533 -38.743 1.00 18.42 15 PHE F CA 1
ATOM 4583 C C . PHE F 2 15 ? 4.204 65.530 -39.945 1.00 21.95 15 PHE F C 1
ATOM 4584 O O . PHE F 2 15 ? 4.002 64.499 -40.591 1.00 25.21 15 PHE F O 1
ATOM 4592 N N . LEU F 2 16 ? 3.638 66.697 -40.235 1.00 19.18 16 LEU F N 1
ATOM 4593 C CA . LEU F 2 16 ? 2.765 66.877 -41.387 1.00 18.90 16 LEU F CA 1
ATOM 4594 C C . LEU F 2 16 ? 3.471 66.455 -42.670 1.00 19.55 16 LEU F C 1
ATOM 4595 O O . LEU F 2 16 ? 2.876 65.826 -43.544 1.00 19.02 16 LEU F O 1
ATOM 4600 N N . GLU F 2 17 ? 4.749 66.804 -42.764 1.00 17.43 17 GLU F N 1
ATOM 4601 C CA . GLU F 2 17 ? 5.572 66.469 -43.921 1.00 29.56 17 GLU F CA 1
ATOM 4602 C C . GLU F 2 17 ? 5.676 64.954 -44.127 1.00 26.99 17 GLU F C 1
ATOM 4603 O O . GLU F 2 17 ? 5.715 64.468 -45.262 1.00 23.44 17 GLU F O 1
ATOM 4609 N N . ILE F 2 18 ? 5.710 64.213 -43.022 1.00 26.11 18 ILE F N 1
ATOM 4610 C CA . ILE F 2 18 ? 5.714 62.755 -43.075 1.00 23.93 18 ILE F CA 1
ATOM 4611 C C . ILE F 2 18 ? 4.366 62.230 -43.564 1.00 21.95 18 ILE F C 1
ATOM 4612 O O . ILE F 2 18 ? 4.307 61.308 -44.383 1.00 18.83 18 ILE F O 1
ATOM 4617 N N . ILE F 2 19 ? 3.285 62.824 -43.066 1.00 18.86 19 ILE F N 1
ATOM 4618 C CA . ILE F 2 19 ? 1.940 62.374 -43.410 1.00 18.84 19 ILE F CA 1
ATOM 4619 C C . ILE F 2 19 ? 1.630 62.615 -44.888 1.00 14.05 19 ILE F C 1
ATOM 4620 O O . ILE F 2 19 ? 0.915 61.834 -45.516 1.00 18.92 19 ILE F O 1
ATOM 4625 N N . GLU F 2 20 ? 2.191 63.684 -45.444 1.00 15.18 20 GLU F N 1
ATOM 4626 C CA . GLU F 2 20 ? 1.984 64.011 -46.853 1.00 19.12 20 GLU F CA 1
ATOM 4627 C C . GLU F 2 20 ? 2.479 62.890 -47.764 1.00 26.98 20 GLU F C 1
ATOM 4628 O O . GLU F 2 20 ? 2.008 62.727 -48.890 1.00 18.30 20 GLU F O 1
ATOM 4634 N N . GLU F 2 21 ? 3.425 62.108 -47.255 1.00 17.15 21 GLU F N 1
ATOM 4635 C CA . GLU F 2 21 ? 3.992 60.999 -48.007 1.00 18.45 21 GLU F CA 1
ATOM 4636 C C . GLU F 2 21 ? 2.947 59.908 -48.272 1.00 18.99 21 GLU F C 1
ATOM 4637 O O . GLU F 2 21 ? 3.127 59.070 -49.149 1.00 19.37 21 GLU F O 1
ATOM 4643 N N . PHE F 2 22 ? 1.845 59.932 -47.529 1.00 17.65 22 PHE F N 1
ATOM 4644 C CA . PHE F 2 22 ? 0.762 58.982 -47.758 1.00 19.01 22 PHE F CA 1
ATOM 4645 C C . PHE F 2 22 ? -0.184 59.439 -48.869 1.00 22.29 22 PHE F C 1
ATOM 4646 O O . PHE F 2 22 ? -1.193 58.790 -49.138 1.00 19.47 22 PHE F O 1
ATOM 4654 N N . PHE F 2 23 ? 0.155 60.544 -49.526 1.00 21.42 23 PHE F N 1
ATOM 4655 C CA . PHE F 2 23 ? -0.726 61.127 -50.535 1.00 15.11 23 PHE F CA 1
ATOM 4656 C C . PHE F 2 23 ? 0.008 61.502 -51.815 1.00 17.45 23 PHE F C 1
ATOM 4657 O O . PHE F 2 23 ? -0.619 61.764 -52.845 1.00 16.66 23 PHE F O 1
ATOM 4665 N N . LYS F 2 24 ? 1.334 61.529 -51.751 1.00 18.19 24 LYS F N 1
ATOM 4666 C CA . LYS F 2 24 ? 2.142 61.800 -52.935 1.00 19.87 24 LYS F CA 1
ATOM 4667 C C . LYS F 2 24 ? 3.532 61.215 -52.758 1.00 17.29 24 LYS F C 1
ATOM 4668 O O . LYS F 2 24 ? 3.969 60.959 -51.636 1.00 16.65 24 LYS F O 1
ATOM 4674 N N . ASN F 2 25 ? 4.224 61.004 -53.871 1.00 19.28 25 ASN F N 1
ATOM 4675 C CA . ASN F 2 25 ? 5.533 60.367 -53.845 1.00 22.54 25 ASN F CA 1
ATOM 4676 C C . ASN F 2 25 ? 6.658 61.370 -53.641 1.00 24.76 25 ASN F C 1
ATOM 4677 O O . ASN F 2 25 ? 7.233 61.871 -54.602 1.00 28.49 25 ASN F O 1
ATOM 4682 N N . LYS F 2 26 ? 6.980 61.655 -52.385 1.00 26.74 26 LYS F N 1
ATOM 4683 C CA . LYS F 2 26 ? 7.992 62.661 -52.095 1.00 29.15 26 LYS F CA 1
ATOM 4684 C C . LYS F 2 26 ? 9.402 62.086 -51.986 1.00 31.14 26 LYS F C 1
ATOM 4685 O O . LYS F 2 26 ? 10.377 62.830 -52.092 1.00 34.46 26 LYS F O 1
ATOM 4691 N N . SER F 2 27 ? 9.516 60.773 -51.793 1.00 30.54 27 SER F N 1
ATOM 4692 C CA . SER F 2 27 ? 10.810 60.179 -51.444 1.00 32.15 27 SER F CA 1
ATOM 4693 C C . SER F 2 27 ? 11.941 60.349 -52.489 1.00 43.37 27 SER F C 1
ATOM 4694 O O . SER F 2 27 ? 13.047 60.718 -52.091 1.00 57.54 27 SER F O 1
ATOM 4697 N N . GLY F 2 28 ? 11.735 60.097 -53.788 1.00 39.67 28 GLY F N 1
ATOM 4698 C CA . GLY F 2 28 ? 10.532 59.551 -54.391 1.00 33.78 28 GLY F CA 1
ATOM 4699 C C . GLY F 2 28 ? 10.840 58.180 -54.967 1.00 37.43 28 GLY F C 1
ATOM 4700 O O . GLY F 2 28 ? 11.310 58.052 -56.100 1.00 38.29 28 GLY F O 1
ATOM 4701 N N . LEU F 2 29 ? 10.579 57.150 -54.171 1.00 33.33 29 LEU F N 1
ATOM 4702 C CA . LEU F 2 29 ? 10.943 55.784 -54.520 1.00 27.40 29 LEU F CA 1
ATOM 4703 C C . LEU F 2 29 ? 9.948 55.145 -55.482 1.00 29.01 29 LEU F C 1
ATOM 4704 O O . LEU F 2 29 ? 8.936 55.747 -55.839 1.00 31.70 29 LEU F O 1
ATOM 4709 N N . LYS F 2 30 ? 10.249 53.922 -55.903 1.00 29.51 30 LYS F N 1
ATOM 4710 C CA . LYS F 2 30 ? 9.377 53.173 -56.800 1.00 31.07 30 LYS F CA 1
ATOM 4711 C C . LYS F 2 30 ? 9.311 51.708 -56.378 1.00 27.44 30 LYS F C 1
ATOM 4712 O O . LYS F 2 30 ? 10.234 51.199 -55.746 1.00 22.04 30 LYS F O 1
ATOM 4718 N N . GLY F 2 31 ? 8.213 51.042 -56.725 1.00 35.75 31 GLY F N 1
ATOM 4719 C CA . GLY F 2 31 ? 8.070 49.612 -56.509 1.00 27.03 31 GLY F CA 1
ATOM 4720 C C . GLY F 2 31 ? 8.262 49.148 -55.078 1.00 26.21 31 GLY F C 1
ATOM 4721 O O . GLY F 2 31 ? 7.749 49.761 -54.142 1.00 24.34 31 GLY F O 1
ATOM 4722 N N . SER F 2 32 ? 9.011 48.061 -54.913 1.00 27.07 32 SER F N 1
ATOM 4723 C CA . SER F 2 32 ? 9.219 47.453 -53.602 1.00 29.23 32 SER F CA 1
ATOM 4724 C C . SER F 2 32 ? 9.923 48.391 -52.624 1.00 27.66 32 SER F C 1
ATOM 4725 O O . SER F 2 32 ? 9.668 48.343 -51.422 1.00 24.16 32 SER F O 1
ATOM 4728 N N . GLU F 2 33 ? 10.812 49.236 -53.139 1.00 26.07 33 GLU F N 1
ATOM 4729 C CA . GLU F 2 33 ? 11.521 50.197 -52.299 1.00 25.71 33 GLU F CA 1
ATOM 4730 C C . GLU F 2 33 ? 10.562 51.248 -51.753 1.00 25.19 33 GLU F C 1
ATOM 4731 O O . GLU F 2 33 ? 10.695 51.695 -50.612 1.00 23.03 33 GLU F O 1
ATOM 4737 N N . LEU F 2 34 ? 9.595 51.640 -52.574 1.00 21.69 34 LEU F N 1
ATOM 4738 C CA . LEU F 2 34 ? 8.560 52.565 -52.133 1.00 20.34 34 LEU F CA 1
ATOM 4739 C C . LEU F 2 34 ? 7.706 51.908 -51.061 1.00 19.05 34 LEU F C 1
ATOM 4740 O O . LEU F 2 34 ? 7.428 52.511 -50.027 1.00 23.21 34 LEU F O 1
ATOM 4745 N N . GLU F 2 35 ? 7.304 50.664 -51.302 1.00 20.89 35 GLU F N 1
ATOM 4746 C CA . GLU F 2 35 ? 6.442 49.961 -50.360 1.00 27.99 35 GLU F CA 1
ATOM 4747 C C . GLU F 2 35 ? 7.191 49.673 -49.063 1.00 29.13 35 GLU F C 1
ATOM 4748 O O . GLU F 2 35 ? 6.593 49.629 -47.992 1.00 21.17 35 GLU F O 1
ATOM 4754 N N . LYS F 2 36 ? 8.502 49.485 -49.170 1.00 29.42 36 LYS F N 1
ATOM 4755 C CA . LYS F 2 36 ? 9.348 49.262 -48.006 1.00 24.20 36 LYS F CA 1
ATOM 4756 C C . LYS F 2 36 ? 9.340 50.495 -47.103 1.00 24.43 36 LYS F C 1
ATOM 4757 O O . LYS F 2 36 ? 9.220 50.383 -45.884 1.00 22.29 36 LYS F O 1
ATOM 4763 N N . ARG F 2 37 ? 9.448 51.673 -47.708 1.00 24.21 37 ARG F N 1
ATOM 4764 C CA . ARG F 2 37 ? 9.419 52.910 -46.938 1.00 22.70 37 ARG F CA 1
ATOM 4765 C C . ARG F 2 37 ? 8.034 53.173 -46.350 1.00 22.71 37 ARG F C 1
ATOM 4766 O O . ARG F 2 37 ? 7.916 53.585 -45.196 1.00 23.89 37 ARG F O 1
ATOM 4774 N N . MET F 2 38 ? 6.989 52.931 -47.135 1.00 16.04 38 MET F N 1
ATOM 4775 C CA . MET F 2 38 ? 5.629 53.153 -46.656 1.00 18.52 38 MET F CA 1
ATOM 4776 C C . MET F 2 38 ? 5.292 52.227 -45.491 1.00 16.59 38 MET F C 1
ATOM 4777 O O . MET F 2 38 ? 4.669 52.658 -44.519 1.00 21.01 38 MET F O 1
ATOM 4782 N N . ASP F 2 39 ? 5.705 50.964 -45.587 1.00 18.59 39 ASP F N 1
ATOM 4783 C CA . ASP F 2 39 ? 5.535 50.018 -44.485 1.00 20.34 39 ASP F CA 1
ATOM 4784 C C . ASP F 2 39 ? 6.173 50.558 -43.207 1.00 23.64 39 ASP F C 1
ATOM 4785 O O . ASP F 2 39 ? 5.572 50.511 -42.135 1.00 20.07 39 ASP F O 1
ATOM 4790 N N . LYS F 2 40 ? 7.392 51.073 -43.336 1.00 19.10 40 LYS F N 1
ATOM 4791 C CA . LYS F 2 40 ? 8.119 51.632 -42.204 1.00 23.36 40 LYS F CA 1
ATOM 4792 C C . LYS F 2 40 ? 7.382 52.833 -41.621 1.00 23.06 40 LYS F C 1
ATOM 4793 O O . LYS F 2 40 ? 7.293 52.985 -40.403 1.00 22.85 40 LYS F O 1
ATOM 4799 N N . LEU F 2 41 ? 6.852 53.682 -42.496 1.00 18.02 41 LEU F N 1
ATOM 4800 C CA . LEU F 2 41 ? 6.146 54.881 -42.058 1.00 19.33 41 LEU F CA 1
ATOM 4801 C C . LEU F 2 41 ? 4.823 54.544 -41.377 1.00 19.09 41 LEU F C 1
ATOM 4802 O O . LEU F 2 41 ? 4.405 55.237 -40.452 1.00 19.38 41 LEU F O 1
ATOM 4807 N N . VAL F 2 42 ? 4.165 53.484 -41.834 1.00 14.81 42 VAL F N 1
ATOM 4808 C CA . VAL F 2 42 ? 2.909 53.070 -41.221 1.00 19.47 42 VAL F CA 1
ATOM 4809 C C . VAL F 2 42 ? 3.144 52.583 -39.794 1.00 22.64 42 VAL F C 1
ATOM 4810 O O . VAL F 2 42 ? 2.445 52.992 -38.871 1.00 22.35 42 VAL F O 1
ATOM 4814 N N . LYS F 2 43 ? 4.138 51.718 -39.618 1.00 18.70 43 LYS F N 1
ATOM 4815 C CA . LYS F 2 43 ? 4.467 51.202 -38.294 1.00 28.36 43 LYS F CA 1
ATOM 4816 C C . LYS F 2 43 ? 4.883 52.343 -37.371 1.00 24.41 43 LYS F C 1
ATOM 4817 O O . LYS F 2 43 ? 4.479 52.398 -36.208 1.00 22.19 43 LYS F O 1
ATOM 4823 N N . HIS F 2 44 ? 5.692 53.251 -37.907 1.00 22.04 44 HIS F N 1
ATOM 4824 C CA . HIS F 2 44 ? 6.151 54.418 -37.166 1.00 24.42 44 HIS F CA 1
ATOM 4825 C C . HIS F 2 44 ? 4.973 55.285 -36.717 1.00 22.36 44 HIS F C 1
ATOM 4826 O O . HIS F 2 44 ? 4.916 55.724 -35.566 1.00 19.72 44 HIS F O 1
ATOM 4833 N N . PHE F 2 45 ? 4.035 55.522 -37.629 1.00 16.49 45 PHE F N 1
ATOM 4834 C CA . PHE F 2 45 ? 2.838 56.293 -37.313 1.00 14.93 45 PHE F CA 1
ATOM 4835 C C . PHE F 2 45 ? 2.066 55.669 -36.155 1.00 22.82 45 PHE F C 1
ATOM 4836 O O . PHE F 2 45 ? 1.633 56.363 -35.232 1.00 18.83 45 PHE F O 1
ATOM 4844 N N . GLU F 2 46 ? 1.895 54.353 -36.209 1.00 15.57 46 GLU F N 1
ATOM 4845 C CA . GLU F 2 46 ? 1.139 53.654 -35.183 1.00 20.09 46 GLU F CA 1
ATOM 4846 C C . GLU F 2 46 ? 1.863 53.703 -33.839 1.00 25.03 46 GLU F C 1
ATOM 4847 O O . GLU F 2 46 ? 1.233 53.832 -32.789 1.00 27.51 46 GLU F O 1
ATOM 4853 N N . GLU F 2 47 ? 3.190 53.627 -33.885 1.00 26.90 47 GLU F N 1
ATOM 4854 C CA . GLU F 2 47 ? 4.008 53.660 -32.678 1.00 29.80 47 GLU F CA 1
ATOM 4855 C C . GLU F 2 47 ? 3.952 55.009 -31.967 1.00 27.95 47 GLU F C 1
ATOM 4856 O O . GLU F 2 47 ? 3.584 55.082 -30.797 1.00 21.88 47 GLU F O 1
ATOM 4862 N N . VAL F 2 48 ? 4.319 56.074 -32.674 1.00 23.31 48 VAL F N 1
ATOM 4863 C CA . VAL F 2 48 ? 4.495 57.369 -32.024 1.00 25.23 48 VAL F CA 1
ATOM 4864 C C . VAL F 2 48 ? 3.180 58.061 -31.657 1.00 20.41 48 VAL F C 1
ATOM 4865 O O . VAL F 2 48 ? 3.147 58.841 -30.705 1.00 22.66 48 VAL F O 1
ATOM 4869 N N . THR F 2 49 ? 2.102 57.786 -32.388 1.00 20.00 49 THR F N 1
ATOM 4870 C CA . THR F 2 49 ? 0.825 58.445 -32.094 1.00 20.70 49 THR F CA 1
ATOM 4871 C C . THR F 2 49 ? 0.015 57.711 -31.028 1.00 24.95 49 THR F C 1
ATOM 4872 O O . THR F 2 49 ? -0.810 58.321 -30.340 1.00 16.93 49 THR F O 1
ATOM 4876 N N . SER F 2 50 ? 0.237 56.403 -30.917 1.00 16.29 50 SER F N 1
ATOM 4877 C CA . SER F 2 50 ? -0.539 55.538 -30.026 1.00 16.76 50 SER F CA 1
ATOM 4878 C C . SER F 2 50 ? -2.048 55.598 -30.291 1.00 20.02 50 SER F C 1
ATOM 4879 O O . SER F 2 50 ? -2.838 55.223 -29.431 1.00 16.94 50 SER F O 1
ATOM 4882 N N . HIS F 2 51 ? -2.451 56.053 -31.476 1.00 17.42 51 HIS F N 1
ATOM 4883 C CA . HIS F 2 51 ? -3.873 56.167 -31.791 1.00 16.75 51 HIS F CA 1
ATOM 4884 C C . HIS F 2 51 ? -4.517 54.785 -31.875 1.00 21.40 51 HIS F C 1
ATOM 4885 O O . HIS F 2 51 ? -3.985 53.891 -32.537 1.00 20.44 51 HIS F O 1
ATOM 4892 N N . PRO F 2 52 ? -5.669 54.607 -31.207 1.00 22.71 52 PRO F N 1
ATOM 4893 C CA . PRO F 2 52 ? -6.370 53.319 -31.136 1.00 19.81 52 PRO F CA 1
ATOM 4894 C C . PRO F 2 52 ? -6.770 52.782 -32.506 1.00 18.15 52 PRO F C 1
ATOM 4895 O O . PRO F 2 52 ? -6.883 51.569 -32.677 1.00 20.59 52 PRO F O 1
ATOM 4899 N N . ARG F 2 53 ? -6.991 53.673 -33.467 1.00 17.85 53 ARG F N 1
ATOM 4900 C CA . ARG F 2 53 ? -7.388 53.245 -34.806 1.00 17.46 53 ARG F CA 1
ATOM 4901 C C . ARG F 2 53 ? -6.174 52.964 -35.688 1.00 19.95 53 ARG F C 1
ATOM 4902 O O . ARG F 2 53 ? -6.322 52.615 -36.860 1.00 19.02 53 ARG F O 1
ATOM 4910 N N . LYS F 2 54 ? -4.981 53.119 -35.118 1.00 16.42 54 LYS F N 1
ATOM 4911 C CA . LYS F 2 54 ? -3.735 52.818 -35.819 1.00 17.24 54 LYS F CA 1
ATOM 4912 C C . LYS F 2 54 ? -3.670 53.514 -37.184 1.00 15.18 54 LYS F C 1
ATOM 4913 O O . LYS F 2 54 ? -3.964 54.701 -37.290 1.00 14.66 54 LYS F O 1
ATOM 4919 N N . SER F 2 55 ? -3.298 52.768 -38.222 1.00 12.76 55 SER F N 1
ATOM 4920 C CA . SER F 2 55 ? -3.212 53.319 -39.579 1.00 11.82 55 SER F CA 1
ATOM 4921 C C . SER F 2 55 ? -4.578 53.707 -40.133 1.00 10.85 55 SER F C 1
ATOM 4922 O O . SER F 2 55 ? -4.672 54.388 -41.152 1.00 17.91 55 SER F O 1
ATOM 4925 N N . GLY F 2 56 ? -5.634 53.262 -39.460 1.00 17.31 56 GLY F N 1
ATOM 4926 C CA . GLY F 2 56 ? -6.991 53.597 -39.842 1.00 11.05 56 GLY F CA 1
ATOM 4927 C C . GLY F 2 56 ? -7.207 55.094 -39.938 1.00 17.08 56 GLY F C 1
ATOM 4928 O O . GLY F 2 56 ? -7.994 55.550 -40.764 1.00 16.51 56 GLY F O 1
ATOM 4929 N N . VAL F 2 57 ? -6.509 55.862 -39.102 1.00 14.33 57 VAL F N 1
ATOM 4930 C CA . VAL F 2 57 ? -6.605 57.320 -39.150 1.00 15.41 57 VAL F CA 1
ATOM 4931 C C . VAL F 2 57 ? -6.233 57.838 -40.539 1.00 20.99 57 VAL F C 1
ATOM 4932 O O . VAL F 2 57 ? -6.840 58.788 -41.044 1.00 17.93 57 VAL F O 1
ATOM 4936 N N . ILE F 2 58 ? -5.244 57.194 -41.155 1.00 23.04 58 ILE F N 1
ATOM 4937 C CA . ILE F 2 58 ? -4.773 57.574 -42.485 1.00 17.44 58 ILE F CA 1
ATOM 4938 C C . ILE F 2 58 ? -5.628 56.980 -43.601 1.00 16.75 58 ILE F C 1
ATOM 4939 O O . ILE F 2 58 ? -6.100 57.699 -44.485 1.00 18.50 58 ILE F O 1
ATOM 4944 N N . PHE F 2 59 ? -5.828 55.667 -43.551 1.00 9.78 59 PHE F N 1
ATOM 4945 C CA . PHE F 2 59 ? -6.428 54.945 -44.668 1.00 12.65 59 PHE F CA 1
ATOM 4946 C C . PHE F 2 59 ? -7.944 54.825 -44.580 1.00 10.39 59 PHE F C 1
ATOM 4947 O O . PHE F 2 59 ? -8.606 54.562 -45.580 1.00 14.84 59 PHE F O 1
ATOM 4955 N N . HIS F 2 60 ? -8.497 54.999 -43.386 1.00 15.74 60 HIS F N 1
ATOM 4956 C CA . HIS F 2 60 ? -9.949 55.012 -43.236 1.00 14.55 60 HIS F CA 1
ATOM 4957 C C . HIS F 2 60 ? -10.409 56.153 -42.337 1.00 15.45 60 HIS F C 1
ATOM 4958 O O . HIS F 2 60 ? -11.024 55.925 -41.290 1.00 16.58 60 HIS F O 1
ATOM 4965 N N . PRO F 2 61 ? -10.122 57.390 -42.758 1.00 15.11 61 PRO F N 1
ATOM 4966 C CA . PRO F 2 61 ? -10.356 58.564 -41.913 1.00 13.16 61 PRO F CA 1
ATOM 4967 C C . PRO F 2 61 ? -11.833 58.910 -41.755 1.00 21.24 61 PRO F C 1
ATOM 4968 O O . PRO F 2 61 ? -12.664 58.502 -42.570 1.00 20.02 61 PRO F O 1
ATOM 4972 N N . LYS F 2 62 ? -12.148 59.651 -40.697 1.00 16.54 62 LYS F N 1
ATOM 4973 C CA . LYS F 2 62 ? -13.483 60.198 -40.509 1.00 19.31 62 LYS F CA 1
ATOM 4974 C C . LYS F 2 62 ? -13.753 61.234 -41.595 1.00 16.35 62 LYS F C 1
ATOM 4975 O O . LYS F 2 62 ? -12.813 61.820 -42.131 1.00 16.04 62 LYS F O 1
ATOM 4981 N N . PRO F 2 63 ? -15.032 61.455 -41.938 1.00 16.59 63 PRO F N 1
ATOM 4982 C CA . PRO F 2 63 ? -15.350 62.439 -42.980 1.00 22.50 63 PRO F CA 1
ATOM 4983 C C . PRO F 2 63 ? -14.805 63.834 -42.666 1.00 22.83 63 PRO F C 1
ATOM 4984 O O . PRO F 2 63 ? -14.995 64.343 -41.564 1.00 16.78 63 PRO F O 1
ATOM 4988 N N . GLY F 2 64 ? -14.112 64.428 -43.634 1.00 23.21 64 GLY F N 1
ATOM 4989 C CA . GLY F 2 64 ? -13.515 65.738 -43.455 1.00 26.02 64 GLY F CA 1
ATOM 4990 C C . GLY F 2 64 ? -12.058 65.675 -43.034 1.00 24.15 64 GLY F C 1
ATOM 4991 O O . GLY F 2 64 ? -11.313 66.639 -43.206 1.00 15.83 64 GLY F O 1
ATOM 4992 N N . PHE F 2 65 ? -11.651 64.533 -42.488 1.00 21.61 65 PHE F N 1
ATOM 4993 C CA . PHE F 2 65 ? -10.297 64.361 -41.967 1.00 19.52 65 PHE F CA 1
ATOM 4994 C C . PHE F 2 65 ? -9.398 63.536 -42.892 1.00 19.13 65 PHE F C 1
ATOM 4995 O O . PHE F 2 65 ? -8.430 62.931 -42.430 1.00 19.56 65 PHE F O 1
ATOM 5003 N N . GLU F 2 66 ? -9.706 63.516 -44.188 1.00 15.68 66 GLU F N 1
ATOM 5004 C CA . GLU F 2 66 ? -9.024 62.609 -45.117 1.00 15.59 66 GLU F CA 1
ATOM 5005 C C . GLU F 2 66 ? -7.661 63.117 -45.571 1.00 21.37 66 GLU F C 1
ATOM 5006 O O . GLU F 2 66 ? -6.849 62.356 -46.103 1.00 26.76 66 GLU F O 1
ATOM 5012 N N . THR F 2 67 ? -7.418 64.403 -45.356 1.00 17.42 67 THR F N 1
ATOM 5013 C CA . THR F 2 67 ? -6.192 65.051 -45.803 1.00 13.24 67 THR F CA 1
ATOM 5014 C C . THR F 2 67 ? -5.118 64.977 -44.719 1.00 15.11 67 THR F C 1
ATOM 5015 O O . THR F 2 67 ? -5.427 64.653 -43.572 1.00 14.76 67 THR F O 1
ATOM 5019 N N . PRO F 2 68 ? -3.851 65.260 -45.081 1.00 13.86 68 PRO F N 1
ATOM 5020 C CA . PRO F 2 68 ? -2.771 65.305 -44.088 1.00 14.25 68 PRO F CA 1
ATOM 5021 C C . PRO F 2 68 ? -3.089 66.179 -42.880 1.00 17.16 68 PRO F C 1
ATOM 5022 O O . PRO F 2 68 ? -2.836 65.761 -41.749 1.00 19.95 68 PRO F O 1
ATOM 5026 N N . GLU F 2 69 ? -3.642 67.366 -43.119 1.00 16.86 69 GLU F N 1
ATOM 5027 C CA . GLU F 2 69 ? -4.005 68.267 -42.033 1.00 20.52 69 GLU F CA 1
ATOM 5028 C C . GLU F 2 69 ? -5.045 67.634 -41.116 1.00 21.47 69 GLU F C 1
ATOM 5029 O O . GLU F 2 69 ? -4.982 67.791 -39.898 1.00 18.48 69 GLU F O 1
ATOM 5035 N N . GLY F 2 70 ? -5.994 66.911 -41.707 1.00 16.55 70 GLY F N 1
ATOM 5036 C CA . GLY F 2 70 ? -7.032 66.242 -40.943 1.00 17.58 70 GLY F CA 1
ATOM 5037 C C . GLY F 2 70 ? -6.478 65.134 -40.067 1.00 18.82 70 GLY F C 1
ATOM 5038 O O . GLY F 2 70 ? -6.876 64.982 -38.910 1.00 19.59 70 GLY F O 1
ATOM 5039 N N . ILE F 2 71 ? -5.552 64.359 -40.623 1.00 17.38 71 ILE F N 1
ATOM 5040 C CA . ILE F 2 71 ? -4.913 63.280 -39.886 1.00 12.74 71 ILE F CA 1
ATOM 5041 C C . ILE F 2 71 ? -4.128 63.825 -38.695 1.00 24.02 71 ILE F C 1
ATOM 5042 O O . ILE F 2 71 ? -4.215 63.293 -37.586 1.00 23.26 71 ILE F O 1
ATOM 5047 N N . VAL F 2 72 ? -3.375 64.897 -38.922 1.00 14.50 72 VAL F N 1
ATOM 5048 C CA . VAL F 2 72 ? -2.579 65.500 -37.859 1.00 20.42 72 VAL F CA 1
ATOM 5049 C C . VAL F 2 72 ? -3.483 66.111 -36.789 1.00 23.41 72 VAL F C 1
ATOM 5050 O O . VAL F 2 72 ? -3.191 66.036 -35.593 1.00 20.83 72 VAL F O 1
ATOM 5054 N N . LYS F 2 73 ? -4.590 66.701 -37.225 1.00 26.00 73 LYS F N 1
ATOM 5055 C CA . LYS F 2 73 ? -5.568 67.257 -36.299 1.00 23.18 73 LYS F CA 1
ATOM 5056 C C . LYS F 2 73 ? -6.141 66.164 -35.399 1.00 22.26 73 LYS F C 1
ATOM 5057 O O . LYS F 2 73 ? -6.279 66.351 -34.189 1.00 21.51 73 LYS F O 1
ATOM 5063 N N . GLU F 2 74 ? -6.465 65.023 -35.997 1.00 15.76 74 GLU F N 1
ATOM 5064 C CA . GLU F 2 74 ? -7.024 63.895 -35.256 1.00 23.24 74 GLU F CA 1
ATOM 5065 C C . GLU F 2 74 ? -6.022 63.331 -34.252 1.00 17.74 74 GLU F C 1
ATOM 5066 O O . GLU F 2 74 ? -6.382 63.004 -33.122 1.00 18.73 74 GLU F O 1
ATOM 5072 N N . VAL F 2 75 ? -4.763 63.226 -34.668 1.00 15.49 75 VAL F N 1
ATOM 5073 C CA . VAL F 2 75 ? -3.702 62.749 -33.786 1.00 18.89 75 VAL F CA 1
ATOM 5074 C C . VAL F 2 75 ? -3.508 63.692 -32.607 1.00 21.45 75 VAL F C 1
ATOM 5075 O O . VAL F 2 75 ? -3.454 63.264 -31.453 1.00 22.09 75 VAL F O 1
ATOM 5079 N N . LYS F 2 76 ? -3.410 64.981 -32.904 1.00 20.76 76 LYS F N 1
ATOM 5080 C CA . LYS F 2 76 ? -3.184 65.981 -31.871 1.00 20.25 76 LYS F CA 1
ATOM 5081 C C . LYS F 2 76 ? -4.349 66.032 -30.889 1.00 22.90 76 LYS F C 1
ATOM 5082 O O . LYS F 2 76 ? -4.146 66.164 -29.682 1.00 28.36 76 LYS F O 1
ATOM 5088 N N . GLU F 2 77 ? -5.568 65.916 -31.408 1.00 19.63 77 GLU F N 1
ATOM 5089 C CA . GLU F 2 77 ? -6.762 65.981 -30.573 1.00 24.17 77 GLU F CA 1
ATOM 5090 C C . GLU F 2 77 ? -6.959 64.732 -29.722 1.00 20.44 77 GLU F C 1
ATOM 5091 O O . GLU F 2 77 ? -7.363 64.827 -28.564 1.00 21.82 77 GLU F O 1
ATOM 5097 N N . TRP F 2 78 ? -6.685 63.558 -30.284 1.00 19.05 78 TRP F N 1
ATOM 5098 C CA . TRP F 2 78 ? -6.855 62.337 -29.507 1.00 19.22 78 TRP F CA 1
ATOM 5099 C C . TRP F 2 78 ? -5.828 62.270 -28.382 1.00 21.59 78 TRP F C 1
ATOM 5100 O O . TRP F 2 78 ? -6.142 61.850 -27.269 1.00 24.69 78 TRP F O 1
ATOM 5111 N N . ARG F 2 79 ? -4.600 62.686 -28.674 1.00 19.50 79 ARG F N 1
ATOM 5112 C CA . ARG F 2 79 ? -3.535 62.628 -27.679 1.00 24.09 79 ARG F CA 1
ATOM 5113 C C . ARG F 2 79 ? -3.784 63.603 -26.526 1.00 24.09 79 ARG F C 1
ATOM 5114 O O . ARG F 2 79 ? -3.575 63.257 -25.365 1.00 25.49 79 ARG F O 1
ATOM 5122 N N . ALA F 2 80 ? -4.239 64.811 -26.841 1.00 22.87 80 ALA F N 1
ATOM 5123 C CA . ALA F 2 80 ? -4.572 65.788 -25.806 1.00 25.65 80 ALA F CA 1
ATOM 5124 C C . ALA F 2 80 ? -5.739 65.298 -24.949 1.00 25.78 80 ALA F C 1
ATOM 5125 O O . ALA F 2 80 ? -5.773 65.520 -23.738 1.00 27.53 80 ALA F O 1
ATOM 5127 N N . ALA F 2 81 ? -6.688 64.618 -25.584 1.00 26.95 81 ALA F N 1
ATOM 5128 C CA . ALA F 2 81 ? -7.862 64.106 -24.884 1.00 30.77 81 ALA F CA 1
ATOM 5129 C C . ALA F 2 81 ? -7.483 63.005 -23.898 1.00 32.55 81 ALA F C 1
ATOM 5130 O O . ALA F 2 81 ? -8.198 62.763 -22.924 1.00 30.09 81 ALA F O 1
ATOM 5132 N N . ASN F 2 82 ? -6.355 62.346 -24.151 1.00 26.44 82 ASN F N 1
ATOM 5133 C CA . ASN F 2 82 ? -5.894 61.253 -23.297 1.00 26.50 82 ASN F CA 1
ATOM 5134 C C . ASN F 2 82 ? -4.684 61.626 -22.444 1.00 31.19 82 ASN F C 1
ATOM 5135 O O . ASN F 2 82 ? -4.059 60.760 -21.832 1.00 32.80 82 ASN F O 1
ATOM 5140 N N . GLY F 2 83 ? -4.359 62.914 -22.412 1.00 26.85 83 GLY F N 1
ATOM 5141 C CA . GLY F 2 83 ? -3.300 63.416 -21.555 1.00 33.62 83 GLY F CA 1
ATOM 5142 C C . GLY F 2 83 ? -1.893 63.064 -22.001 1.00 35.12 83 GLY F C 1
ATOM 5143 O O . GLY F 2 83 ? -0.975 63.005 -21.181 1.00 27.85 83 GLY F O 1
ATOM 5144 N N . LEU F 2 84 ? -1.718 62.838 -23.299 1.00 30.35 84 LEU F N 1
ATOM 5145 C CA . LEU F 2 84 ? -0.409 62.497 -23.848 1.00 26.56 84 LEU F CA 1
ATOM 5146 C C . LEU F 2 84 ? 0.290 63.747 -24.372 1.00 24.80 84 LEU F C 1
ATOM 5147 O O . LEU F 2 84 ? -0.373 64.701 -24.778 1.00 29.44 84 LEU F O 1
ATOM 5152 N N . PRO F 2 85 ? 1.633 63.751 -24.353 1.00 34.87 85 PRO F N 1
ATOM 5153 C CA . PRO F 2 85 ? 2.402 64.897 -24.855 1.00 32.45 85 PRO F CA 1
ATOM 5154 C C . PRO F 2 85 ? 2.158 65.163 -26.337 1.00 28.00 85 PRO F C 1
ATOM 5155 O O . PRO F 2 85 ? 2.009 64.223 -27.117 1.00 23.63 85 PRO F O 1
ATOM 5159 N N . GLY F 2 86 ? 2.106 66.439 -26.708 1.00 25.92 86 GLY F N 1
ATOM 5160 C CA . GLY F 2 86 ? 1.886 66.820 -28.091 1.00 25.75 86 GLY F CA 1
ATOM 5161 C C . GLY F 2 86 ? 3.187 67.061 -28.829 1.00 28.04 86 GLY F C 1
ATOM 5162 O O . GLY F 2 86 ? 4.256 66.637 -28.384 1.00 26.10 86 GLY F O 1
ATOM 5163 N N . PHE F 2 87 ? 3.092 67.750 -29.961 1.00 27.54 87 PHE F N 1
ATOM 5164 C CA . PHE F 2 87 ? 4.258 68.064 -30.775 1.00 24.54 87 PHE F CA 1
ATOM 5165 C C . PHE F 2 87 ? 5.176 69.073 -30.095 1.00 28.10 87 PHE F C 1
ATOM 5166 O O . PHE F 2 87 ? 4.745 69.835 -29.228 1.00 28.87 87 PHE F O 1
ATOM 5174 N N . LYS F 2 88 ? 6.444 69.072 -30.494 1.00 27.54 88 LYS F N 1
ATOM 5175 C CA . LYS F 2 88 ? 7.397 70.067 -30.018 1.00 31.65 88 LYS F CA 1
ATOM 5176 C C . LYS F 2 88 ? 6.975 71.452 -30.500 1.00 34.49 88 LYS F C 1
ATOM 5177 O O . LYS F 2 88 ? 6.435 71.593 -31.599 1.00 33.30 88 LYS F O 1
ATOM 5183 N N . ALA F 2 89 ? 7.212 72.467 -29.674 1.00 29.07 89 ALA F N 1
ATOM 5184 C CA . ALA F 2 89 ? 6.827 73.837 -30.002 1.00 35.02 89 ALA F CA 1
ATOM 5185 C C . ALA F 2 89 ? 7.550 74.354 -31.244 1.00 34.65 89 ALA F C 1
ATOM 5186 O O . ALA F 2 89 ? 8.705 74.007 -31.493 1.00 34.81 89 ALA F O 1
ATOM 5188 N N . GLY F 2 90 ? 6.860 75.186 -32.016 1.00 33.87 90 GLY F N 1
ATOM 5189 C CA . GLY F 2 90 ? 7.455 75.825 -33.175 1.00 40.22 90 GLY F CA 1
ATOM 5190 C C . GLY F 2 90 ? 6.411 76.426 -34.095 1.00 45.89 90 GLY F C 1
ATOM 5191 O O . GLY F 2 90 ? 5.348 75.841 -34.302 1.00 49.98 90 GLY F O 1
ATOM 5192 N N . LEU F 2 91 ? 6.707 77.600 -34.643 1.00 45.11 91 LEU F N 1
ATOM 5193 C CA . LEU F 2 91 ? 5.816 78.226 -35.613 1.00 45.42 91 LEU F CA 1
ATOM 5194 C C . LEU F 2 91 ? 5.970 77.562 -36.974 1.00 50.55 91 LEU F C 1
ATOM 5195 O O . LEU F 2 91 ? 7.070 77.170 -37.367 1.00 50.14 91 LEU F O 1
ATOM 5200 N N . GLU F 2 92 ? 4.862 77.437 -37.691 1.00 54.59 92 GLU F N 1
ATOM 5201 C CA . GLU F 2 92 ? 4.858 76.695 -38.942 1.00 63.25 92 GLU F CA 1
ATOM 5202 C C . GLU F 2 92 ? 5.491 77.505 -40.075 1.00 61.41 92 GLU F C 1
ATOM 5203 O O . GLU F 2 92 ? 6.000 76.935 -41.041 1.00 62.03 92 GLU F O 1
ATOM 5209 N N . HIS F 2 93 ? 5.486 78.830 -39.951 1.00 56.88 93 HIS F N 1
ATOM 5210 C CA . HIS F 2 93 ? 6.081 79.679 -40.981 1.00 56.86 93 HIS F CA 1
ATOM 5211 C C . HIS F 2 93 ? 7.610 79.641 -40.905 1.00 52.85 93 HIS F C 1
ATOM 5212 O O . HIS F 2 93 ? 8.300 80.206 -41.756 1.00 52.41 93 HIS F O 1
ATOM 5219 N N . HIS F 2 94 ? 8.127 78.970 -39.879 1.00 47.22 94 HIS F N 1
ATOM 5220 C CA . HIS F 2 94 ? 9.559 78.720 -39.752 1.00 44.20 94 HIS F CA 1
ATOM 5221 C C . HIS F 2 94 ? 9.977 77.538 -40.621 1.00 46.84 94 HIS F C 1
ATOM 5222 O O . HIS F 2 94 ? 11.143 77.407 -40.989 1.00 47.87 94 HIS F O 1
ATOM 5229 N N . HIS F 2 95 ? 9.018 76.676 -40.938 1.00 50.28 95 HIS F N 1
ATOM 5230 C CA . HIS F 2 95 ? 9.266 75.540 -41.818 1.00 54.96 95 HIS F CA 1
ATOM 5231 C C . HIS F 2 95 ? 9.372 76.016 -43.265 1.00 60.48 95 HIS F C 1
ATOM 5232 O O . HIS F 2 95 ? 8.488 76.721 -43.754 1.00 62.25 95 HIS F O 1
ATOM 5239 N N . HIS F 2 96 ? 10.457 75.628 -43.937 1.00 63.52 96 HIS F N 1
ATOM 5240 C CA . HIS F 2 96 ? 10.747 76.061 -45.307 1.00 66.12 96 HIS F CA 1
ATOM 5241 C C . HIS F 2 96 ? 10.798 77.582 -45.430 1.00 63.31 96 HIS F C 1
ATOM 5242 O O . HIS F 2 96 ? 11.481 78.257 -44.660 1.00 61.68 96 HIS F O 1
ATOM 5249 N N . GLU G 1 2 ? -18.867 67.364 -10.453 1.00 76.95 643 GLU G N 1
ATOM 5250 C CA . GLU G 1 2 ? -19.087 67.984 -9.151 1.00 74.99 643 GLU G CA 1
ATOM 5251 C C . GLU G 1 2 ? -19.068 66.937 -8.035 1.00 66.73 643 GLU G C 1
ATOM 5252 O O . GLU G 1 2 ? -20.079 66.292 -7.754 1.00 59.83 643 GLU G O 1
ATOM 5258 N N . PRO G 1 3 ? -17.899 66.761 -7.401 1.00 68.67 644 PRO G N 1
ATOM 5259 C CA . PRO G 1 3 ? -17.711 65.793 -6.314 1.00 65.82 644 PRO G CA 1
ATOM 5260 C C . PRO G 1 3 ? -18.637 66.048 -5.127 1.00 64.07 644 PRO G C 1
ATOM 5261 O O . PRO G 1 3 ? -19.165 67.149 -4.983 1.00 68.27 644 PRO G O 1
ATOM 5265 N N . GLY G 1 4 ? -18.828 65.033 -4.291 1.00 60.36 645 GLY G N 1
ATOM 5266 C CA . GLY G 1 4 ? -19.678 65.165 -3.122 1.00 58.20 645 GLY G CA 1
ATOM 5267 C C . GLY G 1 4 ? -19.727 63.905 -2.281 1.00 53.94 645 GLY G C 1
ATOM 5268 O O . GLY G 1 4 ? -19.255 62.847 -2.698 1.00 47.48 645 GLY G O 1
ATOM 5269 N N . VAL G 1 5 ? -20.302 64.023 -1.089 1.00 56.20 646 VAL G N 1
ATOM 5270 C CA . VAL G 1 5 ? -20.427 62.894 -0.174 1.00 52.21 646 VAL G CA 1
ATOM 5271 C C . VAL G 1 5 ? -21.875 62.425 -0.109 1.00 47.07 646 VAL G C 1
ATOM 5272 O O . VAL G 1 5 ? -22.796 63.241 -0.064 1.00 49.18 646 VAL G O 1
ATOM 5276 N N . ALA G 1 6 ? -22.077 61.112 -0.105 1.00 42.99 647 ALA G N 1
ATOM 5277 C CA . ALA G 1 6 ? -23.426 60.563 -0.057 1.00 41.87 647 ALA G CA 1
ATOM 5278 C C . ALA G 1 6 ? -24.016 60.648 1.348 1.00 41.13 647 ALA G C 1
ATOM 5279 O O . ALA G 1 6 ? -23.337 60.383 2.341 1.00 38.51 647 ALA G O 1
ATOM 5281 N N . THR G 1 7 ? -25.286 61.027 1.415 1.00 40.99 648 THR G N 1
ATOM 5282 C CA . THR G 1 7 ? -26.025 61.058 2.670 1.00 39.68 648 THR G CA 1
ATOM 5283 C C . THR G 1 7 ? -27.339 60.316 2.488 1.00 36.84 648 THR G C 1
ATOM 5284 O O . THR G 1 7 ? -27.711 59.983 1.368 1.00 34.08 648 THR G O 1
ATOM 5288 N N . GLY G 1 8 ? -28.043 60.056 3.583 1.00 29.36 649 GLY G N 1
ATOM 5289 C CA . GLY G 1 8 ? -29.361 59.459 3.487 1.00 27.64 649 GLY G CA 1
ATOM 5290 C C . GLY G 1 8 ? -29.442 58.039 4.009 1.00 27.40 649 GLY G C 1
ATOM 5291 O O . GLY G 1 8 ? -28.452 57.303 4.019 1.00 26.24 649 GLY G O 1
ATOM 5292 N N . ASN G 1 9 ? -30.641 57.652 4.427 1.00 26.53 650 ASN G N 1
ATOM 5293 C CA . ASN G 1 9 ? -30.847 56.374 5.089 1.00 25.97 650 ASN G CA 1
ATOM 5294 C C . ASN G 1 9 ? -31.408 55.299 4.166 1.00 26.60 650 ASN G C 1
ATOM 5295 O O . ASN G 1 9 ? -31.182 54.110 4.374 1.00 25.67 650 ASN G O 1
ATOM 5300 N N . GLY G 1 10 ? -32.143 55.723 3.146 1.00 25.73 651 GLY G N 1
ATOM 5301 C CA . GLY G 1 10 ? -32.850 54.788 2.296 1.00 23.01 651 GLY G CA 1
ATOM 5302 C C . GLY G 1 10 ? -34.110 54.302 2.985 1.00 32.47 651 GLY G C 1
ATOM 5303 O O . GLY G 1 10 ? -34.473 54.790 4.055 1.00 31.15 651 GLY G O 1
ATOM 5304 N N . GLN G 1 11 ? -34.780 53.336 2.373 1.00 32.71 652 GLN G N 1
ATOM 5305 C CA . GLN G 1 11 ? -36.015 52.795 2.922 1.00 32.81 652 GLN G CA 1
ATOM 5306 C C . GLN G 1 11 ? -35.882 51.292 3.141 1.00 34.73 652 GLN G C 1
ATOM 5307 O O . GLN G 1 11 ? -35.104 50.632 2.455 1.00 33.57 652 GLN G O 1
ATOM 5313 N N . PRO G 1 12 ? -36.633 50.746 4.109 1.00 44.45 653 PRO G N 1
ATOM 5314 C CA . PRO G 1 12 ? -36.603 49.299 4.334 1.00 47.02 653 PRO G CA 1
ATOM 5315 C C . PRO G 1 12 ? -37.558 48.570 3.394 1.00 50.59 653 PRO G C 1
ATOM 5316 O O . PRO G 1 12 ? -38.759 48.509 3.656 1.00 55.48 653 PRO G O 1
ATOM 5320 N N . VAL G 1 13 ? -37.019 48.028 2.307 1.00 49.97 654 VAL G N 1
ATOM 5321 C CA . VAL G 1 13 ? -37.829 47.372 1.286 1.00 53.47 654 VAL G CA 1
ATOM 5322 C C . VAL G 1 13 ? -37.888 45.858 1.479 1.00 60.14 654 VAL G C 1
ATOM 5323 O O . VAL G 1 13 ? -37.027 45.271 2.136 1.00 58.64 654 VAL G O 1
ATOM 5327 N N . THR G 1 14 ? -38.908 45.234 0.898 1.00 66.94 655 THR G N 1
ATOM 5328 C CA . THR G 1 14 ? -39.101 43.792 1.014 1.00 73.78 655 THR G CA 1
ATOM 5329 C C . THR G 1 14 ? -39.217 43.122 -0.350 1.00 73.37 655 THR G C 1
ATOM 5330 O O . THR G 1 14 ? -39.723 43.715 -1.303 1.00 74.33 655 THR G O 1
ATOM 5334 N N . GLY G 1 15 ? -38.746 41.880 -0.429 1.00 72.57 656 GLY G N 1
ATOM 5335 C CA . GLY G 1 15 ? -38.856 41.081 -1.636 1.00 65.62 656 GLY G CA 1
ATOM 5336 C C . GLY G 1 15 ? -38.194 41.697 -2.853 1.00 54.18 656 GLY G C 1
ATOM 5337 O O . GLY G 1 15 ? -37.109 42.271 -2.763 1.00 49.29 656 GLY G O 1
ATOM 5338 N N . ASN G 1 16 ? -38.858 41.570 -3.997 1.00 51.81 657 ASN G N 1
ATOM 5339 C CA . ASN G 1 16 ? -38.358 42.123 -5.248 1.00 47.04 657 ASN G CA 1
ATOM 5340 C C . ASN G 1 16 ? -38.562 43.633 -5.299 1.00 43.09 657 ASN G C 1
ATOM 5341 O O . ASN G 1 16 ? -39.595 44.111 -5.765 1.00 44.04 657 ASN G O 1
ATOM 5346 N N . TRP G 1 17 ? -37.575 44.383 -4.818 1.00 32.85 658 TRP G N 1
ATOM 5347 C CA . TRP G 1 17 ? -37.716 45.831 -4.709 1.00 35.41 658 TRP G CA 1
ATOM 5348 C C . TRP G 1 17 ? -37.562 46.530 -6.058 1.00 31.58 658 TRP G C 1
ATOM 5349 O O . TRP G 1 17 ? -38.112 47.611 -6.265 1.00 30.45 658 TRP G O 1
ATOM 5360 N N . LEU G 1 18 ? -36.826 45.914 -6.978 1.00 29.27 659 LEU G N 1
ATOM 5361 C CA . LEU G 1 18 ? -36.672 46.479 -8.317 1.00 31.94 659 LEU G CA 1
ATOM 5362 C C . LEU G 1 18 ? -37.983 46.441 -9.100 1.00 32.00 659 LEU G C 1
ATOM 5363 O O . LEU G 1 18 ? -38.133 47.136 -10.104 1.00 33.79 659 LEU G O 1
ATOM 5368 N N . ALA G 1 19 ? -38.934 45.637 -8.633 1.00 32.20 660 ALA G N 1
ATOM 5369 C CA . ALA G 1 19 ? -40.239 45.539 -9.279 1.00 33.05 660 ALA G CA 1
ATOM 5370 C C . ALA G 1 19 ? -41.034 46.825 -9.095 1.00 33.89 660 ALA G C 1
ATOM 5371 O O . ALA G 1 19 ? -41.944 47.122 -9.871 1.00 37.44 660 ALA G O 1
ATOM 5373 N N . GLY G 1 20 ? -40.681 47.585 -8.063 1.00 32.46 661 GLY G N 1
ATOM 5374 C CA . GLY G 1 20 ? -41.348 48.840 -7.774 1.00 31.53 661 GLY G CA 1
ATOM 5375 C C . GLY G 1 20 ? -40.903 49.959 -8.694 1.00 29.09 661 GLY G C 1
ATOM 5376 O O . GLY G 1 20 ? -41.518 51.023 -8.727 1.00 24.24 661 GLY G O 1
ATOM 5377 N N . ALA G 1 21 ? -39.833 49.719 -9.446 1.00 24.91 662 ALA G N 1
ATOM 5378 C CA . ALA G 1 21 ? -39.303 50.720 -10.367 1.00 23.61 662 ALA G CA 1
ATOM 5379 C C . ALA G 1 21 ? -40.259 50.975 -11.531 1.00 27.06 662 ALA G C 1
ATOM 5380 O O . ALA G 1 21 ? -40.173 52.000 -12.205 1.00 28.22 662 ALA G O 1
ATOM 5382 N N . SER G 1 22 ? -41.173 50.042 -11.762 1.00 25.23 663 SER G N 1
ATOM 5383 C CA . SER G 1 22 ? -42.126 50.179 -12.853 1.00 30.53 663 SER G CA 1
ATOM 5384 C C . SER G 1 22 ? -43.455 50.770 -12.386 1.00 30.12 663 SER G C 1
ATOM 5385 O O . SER G 1 22 ? -44.400 50.864 -13.163 1.00 31.67 663 SER G O 1
ATOM 5388 N N . GLN G 1 23 ? -43.528 51.172 -11.121 1.00 31.57 664 GLN G N 1
ATOM 5389 C CA . GLN G 1 23 ? -44.791 51.651 -10.560 1.00 34.03 664 GLN G CA 1
ATOM 5390 C C . GLN G 1 23 ? -44.652 52.968 -9.796 1.00 29.69 664 GLN G C 1
ATOM 5391 O O . GLN G 1 23 ? -43.586 53.287 -9.271 1.00 26.51 664 GLN G O 1
ATOM 5397 N N . GLY G 1 24 ? -45.744 53.728 -9.750 1.00 32.67 665 GLY G N 1
ATOM 5398 C CA . GLY G 1 24 ? -45.798 54.982 -9.016 1.00 31.26 665 GLY G CA 1
ATOM 5399 C C . GLY G 1 24 ? -44.713 55.975 -9.386 1.00 29.12 665 GLY G C 1
ATOM 5400 O O . GLY G 1 24 ? -44.537 56.318 -10.557 1.00 29.79 665 GLY G O 1
ATOM 5401 N N . ASP G 1 25 ? -43.984 56.441 -8.377 1.00 26.38 666 ASP G N 1
ATOM 5402 C CA . ASP G 1 25 ? -42.883 57.374 -8.588 1.00 31.75 666 ASP G CA 1
ATOM 5403 C C . ASP G 1 25 ? -41.540 56.649 -8.582 1.00 29.20 666 ASP G C 1
ATOM 5404 O O . ASP G 1 25 ? -40.485 57.278 -8.508 1.00 28.87 666 ASP G O 1
ATOM 5409 N N . GLY G 1 26 ? -41.586 55.325 -8.669 1.00 25.53 667 GLY G N 1
ATOM 5410 C CA . GLY G 1 26 ? -40.380 54.521 -8.620 1.00 24.28 667 GLY G CA 1
ATOM 5411 C C . GLY G 1 26 ? -40.179 53.926 -7.241 1.00 26.10 667 GLY G C 1
ATOM 5412 O O . GLY G 1 26 ? -41.016 54.098 -6.357 1.00 27.93 667 GLY G O 1
ATOM 5413 N N . VAL G 1 27 ? -39.069 53.224 -7.051 1.00 20.66 668 VAL G N 1
ATOM 5414 C CA . VAL G 1 27 ? -38.793 52.593 -5.768 1.00 24.15 668 VAL G CA 1
ATOM 5415 C C . VAL G 1 27 ? -37.595 53.263 -5.095 1.00 23.67 668 VAL G C 1
ATOM 5416 O O . VAL G 1 27 ? -36.564 53.496 -5.729 1.00 23.73 668 VAL G O 1
ATOM 5420 N N . PRO G 1 28 ? -37.736 53.605 -3.806 1.00 25.98 669 PRO G N 1
ATOM 5421 C CA . PRO G 1 28 ? -36.614 54.199 -3.072 1.00 25.56 669 PRO G CA 1
ATOM 5422 C C . PRO G 1 28 ? -35.452 53.221 -2.918 1.00 25.07 669 PRO G C 1
ATOM 5423 O O . PRO G 1 28 ? -35.607 52.034 -3.199 1.00 25.68 669 PRO G O 1
ATOM 5427 N N . ILE G 1 29 ? -34.303 53.722 -2.479 1.00 22.61 670 ILE G N 1
ATOM 5428 C CA . ILE G 1 29 ? -33.111 52.899 -2.328 1.00 19.47 670 ILE G CA 1
ATOM 5429 C C . ILE G 1 29 ? -33.163 52.104 -1.026 1.00 19.53 670 ILE G C 1
ATOM 5430 O O . ILE G 1 29 ? -33.372 52.678 0.040 1.00 20.36 670 ILE G O 1
ATOM 5435 N N . PRO G 1 30 ? -32.983 50.777 -1.110 1.00 21.81 671 PRO G N 1
ATOM 5436 C CA . PRO G 1 30 ? -32.958 49.918 0.080 1.00 23.80 671 PRO G CA 1
ATOM 5437 C C . PRO G 1 30 ? -31.959 50.403 1.130 1.00 26.76 671 PRO G C 1
ATOM 5438 O O . PRO G 1 30 ? -30.887 50.902 0.778 1.00 19.63 671 PRO G O 1
ATOM 5442 N N . SER G 1 31 ? -32.317 50.252 2.402 1.00 25.54 672 SER G N 1
ATOM 5443 C CA . SER G 1 31 ? -31.465 50.689 3.502 1.00 29.26 672 SER G CA 1
ATOM 5444 C C . SER G 1 31 ? -30.092 50.024 3.471 1.00 26.90 672 SER G C 1
ATOM 5445 O O . SER G 1 31 ? -29.080 50.675 3.721 1.00 24.93 672 SER G O 1
ATOM 5448 N N . GLN G 1 32 ? -30.061 48.729 3.166 1.00 26.71 673 GLN G N 1
ATOM 5449 C CA . GLN G 1 32 ? -28.806 47.982 3.171 1.00 24.19 673 GLN G CA 1
ATOM 5450 C C . GLN G 1 32 ? -27.906 48.414 2.016 1.00 24.94 673 GLN G C 1
ATOM 5451 O O . GLN G 1 32 ? -26.687 48.267 2.082 1.00 29.52 673 GLN G O 1
ATOM 5457 N N . ILE G 1 33 ? -28.510 48.947 0.958 1.00 23.25 674 ILE G N 1
ATOM 5458 C CA . ILE G 1 33 ? -27.749 49.504 -0.154 1.00 20.99 674 ILE G CA 1
ATOM 5459 C C . ILE G 1 33 ? -27.191 50.866 0.246 1.00 20.20 674 ILE G C 1
ATOM 5460 O O . ILE G 1 33 ? -26.027 51.178 -0.013 1.00 20.75 674 ILE G O 1
ATOM 5465 N N . ALA G 1 34 ? -28.030 51.669 0.891 1.00 22.03 675 ALA G N 1
ATOM 5466 C CA . ALA G 1 34 ? -27.615 52.974 1.393 1.00 22.66 675 ALA G CA 1
ATOM 5467 C C . ALA G 1 34 ? -26.420 52.854 2.339 1.00 23.73 675 ALA G C 1
ATOM 5468 O O . ALA G 1 34 ? -25.522 53.696 2.317 1.00 24.50 675 ALA G O 1
ATOM 5470 N N . ASP G 1 35 ? -26.409 51.798 3.153 1.00 27.21 676 ASP G N 1
ATOM 5471 C CA . ASP G 1 35 ? -25.317 51.550 4.098 1.00 29.53 676 ASP G CA 1
ATOM 5472 C C . ASP G 1 35 ? -23.953 51.497 3.414 1.00 30.28 676 ASP G C 1
ATOM 5473 O O . ASP G 1 35 ? -22.946 51.902 3.993 1.00 29.34 676 ASP G O 1
ATOM 5478 N N . GLN G 1 36 ? -23.923 50.992 2.185 1.00 23.86 677 GLN G N 1
ATOM 5479 C CA . GLN G 1 36 ? -22.668 50.840 1.458 1.00 24.51 677 GLN G CA 1
ATOM 5480 C C . GLN G 1 36 ? -22.238 52.139 0.791 1.00 25.11 677 GLN G C 1
ATOM 5481 O O . GLN G 1 36 ? -21.110 52.257 0.318 1.00 30.71 677 GLN G O 1
ATOM 5487 N N . LEU G 1 37 ? -23.140 53.114 0.754 1.00 24.78 678 LEU G N 1
ATOM 5488 C CA . LEU G 1 37 ? -22.902 54.338 -0.003 1.00 27.71 678 LEU G CA 1
ATOM 5489 C C . LEU G 1 37 ? -22.799 55.564 0.896 1.00 26.14 678 LEU G C 1
ATOM 5490 O O . LEU G 1 37 ? -22.006 56.469 0.636 1.00 28.96 678 LEU G O 1
ATOM 5495 N N . ARG G 1 38 ? -23.609 55.587 1.947 1.00 26.03 679 ARG G N 1
ATOM 5496 C CA . ARG G 1 38 ? -23.633 56.710 2.877 1.00 28.74 679 ARG G CA 1
ATOM 5497 C C . ARG G 1 38 ? -22.268 56.942 3.515 1.00 30.04 679 ARG G C 1
ATOM 5498 O O . ARG G 1 38 ? -21.658 56.017 4.052 1.00 30.63 679 ARG G O 1
ATOM 5506 N N . GLY G 1 39 ? -21.791 58.180 3.441 1.00 31.72 680 GLY G N 1
ATOM 5507 C CA . GLY G 1 39 ? -20.533 58.553 4.060 1.00 38.16 680 GLY G CA 1
ATOM 5508 C C . GLY G 1 39 ? -19.343 58.507 3.119 1.00 40.85 680 GLY G C 1
ATOM 5509 O O . GLY G 1 39 ? -18.264 58.990 3.455 1.00 38.40 680 GLY G O 1
ATOM 5510 N N . LYS G 1 40 ? -19.533 57.924 1.939 1.00 33.62 681 LYS G N 1
ATOM 5511 C CA . LYS G 1 40 ? -18.447 57.808 0.970 1.00 39.58 681 LYS G CA 1
ATOM 5512 C C . LYS G 1 40 ? -18.410 58.998 0.014 1.00 36.36 681 LYS G C 1
ATOM 5513 O O . LYS G 1 40 ? -19.430 59.639 -0.232 1.00 34.01 681 LYS G O 1
ATOM 5519 N N . GLU G 1 41 ? -17.226 59.290 -0.516 1.00 37.63 682 GLU G N 1
ATOM 5520 C CA . GLU G 1 41 ? -17.062 60.376 -1.476 1.00 46.42 682 GLU G CA 1
ATOM 5521 C C . GLU G 1 41 ? -17.154 59.860 -2.906 1.00 43.70 682 GLU G C 1
ATOM 5522 O O . GLU G 1 41 ? -16.792 58.718 -3.191 1.00 39.80 682 GLU G O 1
ATOM 5528 N N . PHE G 1 42 ? -17.643 60.711 -3.801 1.00 43.49 683 PHE G N 1
ATOM 5529 C CA . PHE G 1 42 ? -17.796 60.349 -5.205 1.00 37.98 683 PHE G CA 1
ATOM 5530 C C . PHE G 1 42 ? -17.318 61.486 -6.093 1.00 39.78 683 PHE G C 1
ATOM 5531 O O . PHE G 1 42 ? -17.582 62.654 -5.811 1.00 42.53 683 PHE G O 1
ATOM 5539 N N . LYS G 1 43 ? -16.614 61.141 -7.166 1.00 39.06 684 LYS G N 1
ATOM 5540 C CA . LYS G 1 43 ? -16.005 62.145 -8.034 1.00 45.45 684 LYS G CA 1
ATOM 5541 C C . LYS G 1 43 ? -17.022 62.815 -8.944 1.00 43.09 684 LYS G C 1
ATOM 5542 O O . LYS G 1 43 ? -16.869 63.975 -9.319 1.00 42.96 684 LYS G O 1
ATOM 5548 N N . SER G 1 44 ? -18.066 62.073 -9.285 1.00 43.57 685 SER G N 1
ATOM 5549 C CA . SER G 1 44 ? -19.084 62.553 -10.203 1.00 43.60 685 SER G CA 1
ATOM 5550 C C . SER G 1 44 ? -20.346 61.720 -10.046 1.00 32.71 685 SER G C 1
ATOM 5551 O O . SER G 1 44 ? -20.368 60.753 -9.282 1.00 37.16 685 SER G O 1
ATOM 5554 N N . TRP G 1 45 ? -21.398 62.091 -10.765 1.00 31.35 686 TRP G N 1
ATOM 5555 C CA . TRP G 1 45 ? -22.618 61.303 -10.729 1.00 29.07 686 TRP G CA 1
ATOM 5556 C C . TRP G 1 45 ? -22.384 59.924 -11.339 1.00 29.39 686 TRP G C 1
ATOM 5557 O O . TRP G 1 45 ? -22.924 58.927 -10.857 1.00 29.02 686 TRP G O 1
ATOM 5568 N N . ARG G 1 46 ? -21.580 59.876 -12.399 1.00 28.12 687 ARG G N 1
ATOM 5569 C CA . ARG G 1 46 ? -21.226 58.614 -13.044 1.00 29.22 687 ARG G CA 1
ATOM 5570 C C . ARG G 1 46 ? -20.547 57.680 -12.050 1.00 24.27 687 ARG G C 1
ATOM 5571 O O . ARG G 1 46 ? -20.864 56.493 -11.979 1.00 25.19 687 ARG G O 1
ATOM 5579 N N . ASP G 1 47 ? -19.616 58.238 -11.284 1.00 25.66 688 ASP G N 1
ATOM 5580 C CA . ASP G 1 47 ? -18.895 57.504 -10.252 1.00 30.38 688 ASP G CA 1
ATOM 5581 C C . ASP G 1 47 ? -19.864 56.936 -9.216 1.00 29.96 688 ASP G C 1
ATOM 5582 O O . ASP G 1 47 ? -19.724 55.790 -8.784 1.00 25.74 688 ASP G O 1
ATOM 5587 N N . PHE G 1 48 ? -20.852 57.738 -8.825 1.00 26.30 689 PHE G N 1
ATOM 5588 C CA . PHE G 1 48 ? -21.860 57.275 -7.879 1.00 24.60 689 PHE G CA 1
ATOM 5589 C C . PHE G 1 48 ? -22.716 56.173 -8.489 1.00 20.01 689 PHE G C 1
ATOM 5590 O O . PHE G 1 48 ? -23.021 55.179 -7.832 1.00 20.51 689 PHE G O 1
ATOM 5598 N N . ARG G 1 49 ? -23.116 56.368 -9.741 1.00 20.42 690 ARG G N 1
ATOM 5599 C CA . ARG G 1 49 ? -23.951 55.404 -10.445 1.00 19.54 690 ARG G CA 1
ATOM 5600 C C . ARG G 1 49 ? -23.291 54.030 -10.486 1.00 18.42 690 ARG G C 1
ATOM 5601 O O . ARG G 1 49 ? -23.919 53.023 -10.167 1.00 17.48 690 ARG G O 1
ATOM 5609 N N . GLU G 1 50 ? -22.021 54.004 -10.873 1.00 18.90 691 GLU G N 1
ATOM 5610 C CA . GLU G 1 50 ? -21.266 52.762 -10.958 1.00 19.99 691 GLU G CA 1
ATOM 5611 C C . GLU G 1 50 ? -21.185 52.055 -9.610 1.00 22.95 691 GLU G C 1
ATOM 5612 O O . GLU G 1 50 ? -21.459 50.859 -9.520 1.00 22.05 691 GLU G O 1
ATOM 5618 N N . GLN G 1 51 ? -20.818 52.791 -8.562 1.00 18.43 692 GLN G N 1
ATOM 5619 C CA . GLN G 1 51 ? -20.668 52.194 -7.242 1.00 20.00 692 GLN G CA 1
ATOM 5620 C C . GLN G 1 51 ? -22.016 51.782 -6.663 1.00 20.77 692 GLN G C 1
ATOM 5621 O O . GLN G 1 51 ? -22.096 50.858 -5.849 1.00 21.08 692 GLN G O 1
ATOM 5627 N N . PHE G 1 52 ? -23.073 52.468 -7.086 1.00 18.43 693 PHE G N 1
ATOM 5628 C CA . PHE G 1 52 ? -24.423 52.110 -6.670 1.00 16.91 693 PHE G CA 1
ATOM 5629 C C . PHE G 1 52 ? -24.770 50.708 -7.149 1.00 16.33 693 PHE G C 1
ATOM 5630 O O . PHE G 1 52 ? -25.194 49.857 -6.369 1.00 18.20 693 PHE G O 1
ATOM 5638 N N . TRP G 1 53 ? -24.600 50.474 -8.445 1.00 18.14 694 TRP G N 1
ATOM 5639 C CA . TRP G 1 53 ? -24.970 49.186 -9.014 1.00 17.58 694 TRP G CA 1
ATOM 5640 C C . TRP G 1 53 ? -24.042 48.080 -8.527 1.00 15.76 694 TRP G C 1
ATOM 5641 O O . TRP G 1 53 ? -24.447 46.925 -8.428 1.00 23.51 694 TRP G O 1
ATOM 5652 N N . MET G 1 54 ? -22.803 48.435 -8.208 1.00 20.11 695 MET G N 1
ATOM 5653 C CA . MET G 1 54 ? -21.884 47.468 -7.626 1.00 20.23 695 MET G CA 1
ATOM 5654 C C . MET G 1 54 ? -22.362 47.053 -6.237 1.00 21.34 695 MET G C 1
ATOM 5655 O O . MET G 1 54 ? -22.245 45.890 -5.857 1.00 18.33 695 MET G O 1
ATOM 5660 N N . ALA G 1 55 ? -22.908 48.004 -5.487 1.00 19.77 696 ALA G N 1
ATOM 5661 C CA . ALA G 1 55 ? -23.456 47.707 -4.167 1.00 22.15 696 ALA G CA 1
ATOM 5662 C C . ALA G 1 55 ? -24.679 46.809 -4.309 1.00 23.71 696 ALA G C 1
ATOM 5663 O O . ALA G 1 55 ? -24.893 45.899 -3.508 1.00 24.43 696 ALA G O 1
ATOM 5665 N N . VAL G 1 56 ? -25.476 47.072 -5.340 1.00 16.50 697 VAL G N 1
ATOM 5666 C CA . VAL G 1 56 ? -26.602 46.212 -5.684 1.00 16.40 697 VAL G CA 1
ATOM 5667 C C . VAL G 1 56 ? -26.110 44.793 -5.991 1.00 17.84 697 VAL G C 1
ATOM 5668 O O . VAL G 1 56 ? -26.759 43.809 -5.632 1.00 17.35 697 VAL G O 1
ATOM 5672 N N . SER G 1 57 ? -24.947 44.687 -6.628 1.00 19.75 698 SER G N 1
ATOM 5673 C CA . SER G 1 57 ? -24.394 43.377 -6.984 1.00 20.10 698 SER G CA 1
ATOM 5674 C C . SER G 1 57 ? -23.989 42.565 -5.754 1.00 20.23 698 SER G C 1
ATOM 5675 O O . SER G 1 57 ? -23.716 41.368 -5.854 1.00 27.83 698 SER G O 1
ATOM 5678 N N . LYS G 1 58 ? -23.951 43.216 -4.596 1.00 23.28 699 LYS G N 1
ATOM 5679 C CA . LYS G 1 58 ? -23.600 42.541 -3.354 1.00 33.75 699 LYS G CA 1
ATOM 5680 C C . LYS G 1 58 ? -24.829 42.280 -2.488 1.00 35.21 699 LYS G C 1
ATOM 5681 O O . LYS G 1 58 ? -24.708 41.855 -1.341 1.00 40.05 699 LYS G O 1
ATOM 5687 N N . ASP G 1 59 ? -26.010 42.534 -3.041 1.00 27.93 700 ASP G N 1
ATOM 5688 C CA . ASP G 1 59 ? -27.247 42.395 -2.279 1.00 27.16 700 ASP G CA 1
ATOM 5689 C C . ASP G 1 59 ? -28.080 41.203 -2.741 1.00 23.44 700 ASP G C 1
ATOM 5690 O O . ASP G 1 59 ? -28.675 41.241 -3.816 1.00 28.85 700 ASP G O 1
ATOM 5695 N N . PRO G 1 60 ? -28.128 40.141 -1.922 1.00 23.94 701 PRO G N 1
ATOM 5696 C CA . PRO G 1 60 ? -28.878 38.921 -2.245 1.00 28.26 701 PRO G CA 1
ATOM 5697 C C . PRO G 1 60 ? -30.352 39.170 -2.566 1.00 30.29 701 PRO G C 1
ATOM 5698 O O . PRO G 1 60 ? -30.892 38.503 -3.449 1.00 25.28 701 PRO G O 1
ATOM 5702 N N . SER G 1 61 ? -30.989 40.110 -1.871 1.00 32.78 702 SER G N 1
ATOM 5703 C CA . SER G 1 61 ? -32.400 40.399 -2.117 1.00 36.82 702 SER G CA 1
ATOM 5704 C C . SER G 1 61 ? -32.605 40.913 -3.541 1.00 32.73 702 SER G C 1
ATOM 5705 O O . SER G 1 61 ? -33.603 40.596 -4.187 1.00 37.01 702 SER G O 1
ATOM 5708 N N . ALA G 1 62 ? -31.651 41.697 -4.033 1.00 27.72 703 ALA G N 1
ATOM 5709 C CA . ALA G 1 62 ? -31.709 42.179 -5.411 1.00 26.97 703 ALA G CA 1
ATOM 5710 C C . ALA G 1 62 ? -31.279 41.088 -6.388 1.00 26.03 703 ALA G C 1
ATOM 5711 O O . ALA G 1 62 ? -31.926 40.867 -7.415 1.00 24.44 703 ALA G O 1
ATOM 5713 N N . LEU G 1 63 ? -30.189 40.402 -6.060 1.00 22.96 704 LEU G N 1
ATOM 5714 C CA . LEU G 1 63 ? -29.646 39.360 -6.926 1.00 22.86 704 LEU G CA 1
ATOM 5715 C C . LEU G 1 63 ? -30.644 38.234 -7.161 1.00 23.10 704 LEU G C 1
ATOM 5716 O O . LEU G 1 63 ? -30.668 37.631 -8.234 1.00 23.84 704 LEU G O 1
ATOM 5721 N N . GLU G 1 64 ? -31.471 37.962 -6.156 1.00 24.68 705 GLU G N 1
ATOM 5722 C CA . GLU G 1 64 ? -32.468 36.901 -6.253 1.00 28.06 705 GLU G CA 1
ATOM 5723 C C . GLU G 1 64 ? -33.408 37.120 -7.438 1.00 25.98 705 GLU G C 1
ATOM 5724 O O . GLU G 1 64 ? -33.867 36.161 -8.063 1.00 27.11 705 GLU G O 1
ATOM 5730 N N . ASN G 1 65 ? -33.676 38.382 -7.755 1.00 20.57 706 ASN G N 1
ATOM 5731 C CA . ASN G 1 65 ? -34.595 38.720 -8.837 1.00 21.50 706 ASN G CA 1
ATOM 5732 C C . ASN G 1 65 ? -33.894 39.242 -10.086 1.00 23.44 706 ASN G C 1
ATOM 5733 O O . ASN G 1 65 ? -34.505 39.919 -10.915 1.00 29.94 706 ASN G O 1
ATOM 5738 N N . LEU G 1 66 ? -32.610 38.930 -10.217 1.00 20.15 707 LEU G N 1
ATOM 5739 C CA . LEU G 1 66 ? -31.856 39.310 -11.404 1.00 21.21 707 LEU G CA 1
ATOM 5740 C C . LEU G 1 66 ? -31.319 38.076 -12.119 1.00 23.79 707 LEU G C 1
ATOM 5741 O O . LEU G 1 66 ? -30.946 37.090 -11.480 1.00 21.36 707 LEU G O 1
ATOM 5746 N N . SER G 1 67 ? -31.290 38.140 -13.446 1.00 18.48 708 SER G N 1
ATOM 5747 C CA . SER G 1 67 ? -30.764 37.057 -14.275 1.00 19.68 708 SER G CA 1
ATOM 5748 C C . SER G 1 67 ? -29.238 37.029 -14.190 1.00 20.25 708 SER G C 1
ATOM 5749 O O . SER G 1 67 ? -28.633 38.016 -13.775 1.00 19.39 708 SER G O 1
ATOM 5752 N N . PRO G 1 68 ? -28.610 35.900 -14.572 1.00 21.24 709 PRO G N 1
ATOM 5753 C CA . PRO G 1 68 ? -27.144 35.816 -14.540 1.00 26.36 709 PRO G CA 1
ATOM 5754 C C . PRO G 1 68 ? -26.479 36.963 -15.289 1.00 20.95 709 PRO G C 1
ATOM 5755 O O . PRO G 1 68 ? -25.499 37.527 -14.804 1.00 23.32 709 PRO G O 1
ATOM 5759 N N . SER G 1 69 ? -27.020 37.308 -16.453 1.00 17.57 710 SER G N 1
ATOM 5760 C CA . SER G 1 69 ? -26.483 38.411 -17.237 1.00 15.89 710 SER G CA 1
ATOM 5761 C C . SER G 1 69 ? -26.580 39.725 -16.471 1.00 15.10 710 SER G C 1
ATOM 5762 O O . SER G 1 69 ? -25.593 40.450 -16.349 1.00 18.12 710 SER G O 1
ATOM 5765 N N . ASN G 1 70 ? -27.770 40.023 -15.956 1.00 18.99 711 ASN G N 1
ATOM 5766 C CA . ASN G 1 70 ? -27.986 41.251 -15.196 1.00 14.81 711 ASN G CA 1
ATOM 5767 C C . ASN G 1 70 ? -27.152 41.287 -13.918 1.00 15.76 711 ASN G C 1
ATOM 5768 O O . ASN G 1 70 ? -26.724 42.352 -13.483 1.00 18.61 711 ASN G O 1
ATOM 5773 N N . ARG G 1 71 ? -26.926 40.121 -13.321 1.00 17.18 712 ARG G N 1
ATOM 5774 C CA . ARG G 1 71 ? -26.046 40.028 -12.161 1.00 22.52 712 ARG G CA 1
ATOM 5775 C C . ARG G 1 71 ? -24.627 40.429 -12.540 1.00 22.73 712 ARG G C 1
ATOM 5776 O O . ARG G 1 71 ? -23.946 41.116 -11.784 1.00 21.03 712 ARG G O 1
ATOM 5784 N N . TYR G 1 72 ? -24.184 39.997 -13.717 1.00 21.22 713 TYR G N 1
ATOM 5785 C CA . TYR G 1 72 ? -22.851 40.350 -14.192 1.00 23.96 713 TYR G CA 1
ATOM 5786 C C . TYR G 1 72 ? -22.728 41.846 -14.470 1.00 24.57 713 TYR G C 1
ATOM 5787 O O . TYR G 1 72 ? -21.707 42.456 -14.154 1.00 23.74 713 TYR G O 1
ATOM 5796 N N . PHE G 1 73 ? -23.760 42.428 -15.074 1.00 14.91 714 PHE G N 1
ATOM 5797 C CA . PHE G 1 73 ? -23.730 43.845 -15.421 1.00 16.80 714 PHE G CA 1
ATOM 5798 C C . PHE G 1 73 ? -23.551 44.723 -14.186 1.00 15.11 714 PHE G C 1
ATOM 5799 O O . PHE G 1 73 ? -22.686 45.595 -14.163 1.00 19.07 714 PHE G O 1
ATOM 5807 N N . VAL G 1 74 ? -24.349 44.483 -13.153 1.00 15.61 715 VAL G N 1
ATOM 5808 C CA . VAL G 1 74 ? -24.245 45.299 -11.946 1.00 16.67 715 VAL G CA 1
ATOM 5809 C C . VAL G 1 74 ? -22.918 45.058 -11.226 1.00 17.95 715 VAL G C 1
ATOM 5810 O O . VAL G 1 74 ? -22.422 45.939 -10.527 1.00 18.96 715 VAL G O 1
ATOM 5814 N N . SER G 1 75 ? -22.332 43.878 -11.413 1.00 21.72 716 SER G N 1
ATOM 5815 C CA . SER G 1 75 ? -21.047 43.574 -10.786 1.00 27.36 716 SER G CA 1
ATOM 5816 C C . SER G 1 75 ? -19.944 44.420 -11.412 1.00 27.79 716 SER G C 1
ATOM 5817 O O . SER G 1 75 ? -18.890 44.625 -10.810 1.00 25.47 716 SER G O 1
ATOM 5820 N N . GLN G 1 76 ? -20.204 44.915 -12.618 1.00 18.34 717 GLN G N 1
ATOM 5821 C CA . GLN G 1 76 ? -19.264 45.776 -13.327 1.00 19.79 717 GLN G CA 1
ATOM 5822 C C . GLN G 1 76 ? -19.616 47.256 -13.195 1.00 20.99 717 GLN G C 1
ATOM 5823 O O . GLN G 1 76 ? -18.950 48.110 -13.780 1.00 22.49 717 GLN G O 1
ATOM 5829 N N . GLY G 1 77 ? -20.667 47.556 -12.439 1.00 18.74 718 GLY G N 1
ATOM 5830 C CA . GLY G 1 77 ? -21.094 48.932 -12.252 1.00 20.92 718 GLY G CA 1
ATOM 5831 C C . GLY G 1 77 ? -22.008 49.431 -13.359 1.00 24.01 718 GLY G C 1
ATOM 5832 O O . GLY G 1 77 ? -22.283 50.628 -13.459 1.00 21.48 718 GLY G O 1
ATOM 5833 N N . LEU G 1 78 ? -22.482 48.509 -14.190 1.00 16.64 719 LEU G N 1
ATOM 5834 C CA . LEU G 1 78 ? -23.375 48.844 -15.290 1.00 27.20 719 LEU G CA 1
ATOM 5835 C C . LEU G 1 78 ? -24.833 48.703 -14.871 1.00 22.67 719 LEU G C 1
ATOM 5836 O O . LEU G 1 78 ? -25.190 47.766 -14.160 1.00 15.57 719 LEU G O 1
ATOM 5841 N N . ALA G 1 79 ? -25.672 49.631 -15.318 1.00 20.03 720 ALA G N 1
ATOM 5842 C CA . ALA G 1 79 ? -27.102 49.549 -15.046 1.00 19.92 720 ALA G CA 1
ATOM 5843 C C . ALA G 1 79 ? -27.681 48.273 -15.643 1.00 20.20 720 ALA G C 1
ATOM 5844 O O . ALA G 1 79 ? -27.332 47.893 -16.762 1.00 21.83 720 ALA G O 1
ATOM 5846 N N . PRO G 1 80 ? -28.550 47.593 -14.882 1.00 17.48 721 PRO G N 1
ATOM 5847 C CA . PRO G 1 80 ? -29.206 46.372 -15.354 1.00 16.72 721 PRO G CA 1
ATOM 5848 C C . PRO G 1 80 ? -30.366 46.687 -16.287 1.00 15.66 721 PRO G C 1
ATOM 5849 O O . PRO G 1 80 ? -30.855 47.818 -16.304 1.00 16.53 721 PRO G O 1
ATOM 5853 N N . TYR G 1 81 ? -30.801 45.692 -17.052 1.00 19.11 722 TYR G N 1
ATOM 5854 C CA . TYR G 1 81 ? -31.840 45.899 -18.052 1.00 18.99 722 TYR G CA 1
ATOM 5855 C C . TYR G 1 81 ? -33.212 45.490 -17.533 1.00 16.23 722 TYR G C 1
ATOM 5856 O O . TYR G 1 81 ? -33.371 44.425 -16.943 1.00 16.36 722 TYR G O 1
ATOM 5865 N N . ALA G 1 82 ? -34.200 46.351 -17.755 1.00 16.16 723 ALA G N 1
ATOM 5866 C CA . ALA G 1 82 ? -35.575 46.061 -17.371 1.00 18.35 723 ALA G CA 1
ATOM 5867 C C . ALA G 1 82 ? -36.234 45.149 -18.400 1.00 16.08 723 ALA G C 1
ATOM 5868 O O . ALA G 1 82 ? -35.686 44.926 -19.480 1.00 13.89 723 ALA G O 1
ATOM 5870 N N . VAL G 1 83 ? -37.407 44.620 -18.060 1.00 16.80 724 VAL G N 1
ATOM 5871 C CA . VAL G 1 83 ? -38.169 43.783 -18.981 1.00 20.91 724 VAL G CA 1
ATOM 5872 C C . VAL G 1 83 ? -38.572 44.587 -20.216 1.00 21.79 724 VAL G C 1
ATOM 5873 O O . VAL G 1 83 ? -38.705 45.808 -20.141 1.00 22.45 724 VAL G O 1
ATOM 5877 N N . PRO G 1 84 ? -38.755 43.905 -21.361 1.00 23.84 725 PRO G N 1
ATOM 5878 C CA . PRO G 1 84 ? -39.135 44.574 -22.613 1.00 21.31 725 PRO G CA 1
ATOM 5879 C C . PRO G 1 84 ? -40.380 45.455 -22.497 1.00 20.82 725 PRO G C 1
ATOM 5880 O O . PRO G 1 84 ? -40.432 46.515 -23.120 1.00 23.92 725 PRO G O 1
ATOM 5884 N N . GLU G 1 85 ? -41.363 45.030 -21.711 1.00 18.82 726 GLU G N 1
ATOM 5885 C CA . GLU G 1 85 ? -42.609 45.784 -21.588 1.00 23.93 726 GLU G CA 1
ATOM 5886 C C . GLU G 1 85 ? -42.425 47.046 -20.741 1.00 24.93 726 GLU G C 1
ATOM 5887 O O . GLU G 1 85 ? -43.346 47.851 -20.605 1.00 27.20 726 GLU G O 1
ATOM 5893 N N . GLU G 1 86 ? -41.231 47.212 -20.177 1.00 18.50 727 GLU G N 1
ATOM 5894 C CA . GLU G 1 86 ? -40.879 48.429 -19.454 1.00 18.33 727 GLU G CA 1
ATOM 5895 C C . GLU G 1 86 ? -39.855 49.253 -20.229 1.00 20.96 727 GLU G C 1
ATOM 5896 O O . GLU G 1 86 ? -39.331 50.248 -19.724 1.00 18.84 727 GLU G O 1
ATOM 5902 N N . HIS G 1 87 ? -39.562 48.835 -21.456 1.00 18.04 728 HIS G N 1
ATOM 5903 C CA . HIS G 1 87 ? -38.674 49.611 -22.313 1.00 23.32 728 HIS G CA 1
ATOM 5904 C C . HIS G 1 87 ? -39.397 50.824 -22.877 1.00 23.50 728 HIS G C 1
ATOM 5905 O O . HIS G 1 87 ? -40.627 50.872 -22.914 1.00 22.38 728 HIS G O 1
ATOM 5912 N N . LEU G 1 88 ? -38.620 51.808 -23.308 1.00 23.99 729 LEU G N 1
ATOM 5913 C CA . LEU G 1 88 ? -39.153 52.923 -24.071 1.00 26.36 729 LEU G CA 1
ATOM 5914 C C . LEU G 1 88 ? -38.279 53.101 -25.303 1.00 27.80 729 LEU G C 1
ATOM 5915 O O . LEU G 1 88 ? -37.296 53.840 -25.274 1.00 26.37 729 LEU G O 1
ATOM 5920 N N . GLY G 1 89 ? -38.631 52.404 -26.378 1.00 29.58 730 GLY G N 1
ATOM 5921 C CA . GLY G 1 89 ? -37.814 52.397 -27.576 1.00 27.38 730 GLY G CA 1
ATOM 5922 C C . GLY G 1 89 ? -36.451 51.792 -27.304 1.00 30.49 730 GLY G C 1
ATOM 5923 O O . GLY G 1 89 ? -36.345 50.633 -26.906 1.00 28.75 730 GLY G O 1
ATOM 5924 N N . SER G 1 90 ? -35.406 52.588 -27.505 1.00 32.65 731 SER G N 1
ATOM 5925 C CA . SER G 1 90 ? -34.035 52.128 -27.313 1.00 28.72 731 SER G CA 1
ATOM 5926 C C . SER G 1 90 ? -33.593 52.242 -25.854 1.00 24.79 731 SER G C 1
ATOM 5927 O O . SER G 1 90 ? -32.480 51.850 -25.508 1.00 23.81 731 SER G O 1
ATOM 5930 N N . LYS G 1 91 ? -34.460 52.790 -25.008 1.00 21.94 732 LYS G N 1
ATOM 5931 C CA . LYS G 1 91 ? -34.157 52.938 -23.587 1.00 23.25 732 LYS G CA 1
ATOM 5932 C C . LYS G 1 91 ? -34.649 51.734 -22.800 1.00 19.48 732 LYS G C 1
ATOM 5933 O O . LYS G 1 91 ? -35.852 51.490 -22.720 1.00 19.06 732 LYS G O 1
ATOM 5939 N N . GLU G 1 92 ? -33.714 50.988 -22.217 1.00 19.22 733 GLU G N 1
ATOM 5940 C CA . GLU G 1 92 ? -34.037 49.696 -21.614 1.00 23.77 733 GLU G CA 1
ATOM 5941 C C . GLU G 1 92 ? -33.517 49.531 -20.189 1.00 22.94 733 GLU G C 1
ATOM 5942 O O . GLU G 1 92 ? -33.956 48.642 -19.464 1.00 22.65 733 GLU G O 1
ATOM 5948 N N . LYS G 1 93 ? -32.580 50.382 -19.791 1.00 18.20 734 LYS G N 1
ATOM 5949 C CA . LYS G 1 93 ? -31.942 50.252 -18.484 1.00 19.46 734 LYS G CA 1
ATOM 5950 C C . LYS G 1 93 ? -32.775 50.851 -17.358 1.00 21.88 734 LYS G C 1
ATOM 5951 O O . LYS G 1 93 ? -33.452 51.862 -17.547 1.00 16.68 734 LYS G O 1
ATOM 5957 N N . PHE G 1 94 ? -32.717 50.227 -16.183 1.00 21.21 735 PHE G N 1
ATOM 5958 C CA . PHE G 1 94 ? -33.203 50.873 -14.969 1.00 15.98 735 PHE G CA 1
ATOM 5959 C C . PHE G 1 94 ? -32.447 52.180 -14.792 1.00 18.25 735 PHE G C 1
ATOM 5960 O O . PHE G 1 94 ? -31.254 52.250 -15.080 1.00 20.05 735 PHE G O 1
ATOM 5968 N N . GLU G 1 95 ? -33.134 53.213 -14.318 1.00 21.48 736 GLU G N 1
ATOM 5969 C CA . GLU G 1 95 ? -32.513 54.524 -14.172 1.00 23.53 736 GLU G CA 1
ATOM 5970 C C . GLU G 1 95 ? -32.639 55.065 -12.756 1.00 20.72 736 GLU G C 1
ATOM 5971 O O . GLU G 1 95 ? -33.667 54.897 -12.106 1.00 17.28 736 GLU G O 1
ATOM 5977 N N . ILE G 1 96 ? -31.579 55.712 -12.289 1.00 20.20 737 ILE G N 1
ATOM 5978 C CA . ILE G 1 96 ? -31.612 56.443 -11.032 1.00 18.63 737 ILE G CA 1
ATOM 5979 C C . ILE G 1 96 ? -32.011 57.878 -11.313 1.00 22.57 737 ILE G C 1
ATOM 5980 O O . ILE G 1 96 ? -31.361 58.564 -12.103 1.00 23.24 737 ILE G O 1
ATOM 5985 N N . HIS G 1 97 ? -33.081 58.335 -10.677 1.00 23.41 738 HIS G N 1
ATOM 5986 C CA . HIS G 1 97 ? -33.512 59.711 -10.859 1.00 28.49 738 HIS G CA 1
ATOM 5987 C C . HIS G 1 97 ? -33.639 60.431 -9.530 1.00 23.65 738 HIS G C 1
ATOM 5988 O O . HIS G 1 97 ? -33.824 59.804 -8.483 1.00 22.43 738 HIS G O 1
ATOM 5995 N N . HIS G 1 98 ? -33.514 61.753 -9.578 1.00 26.49 739 HIS G N 1
ATOM 5996 C CA . HIS G 1 98 ? -33.671 62.578 -8.391 1.00 29.42 739 HIS G CA 1
ATOM 5997 C C . HIS G 1 98 ? -35.123 63.003 -8.236 1.00 33.55 739 HIS G C 1
ATOM 5998 O O . HIS G 1 98 ? -35.759 63.433 -9.197 1.00 35.07 739 HIS G O 1
ATOM 6005 N N . VAL G 1 99 ? -35.644 62.876 -7.023 1.00 33.58 740 VAL G N 1
ATOM 6006 C CA . VAL G 1 99 ? -37.027 63.240 -6.746 1.00 33.43 740 VAL G CA 1
ATOM 6007 C C . VAL G 1 99 ? -37.194 64.754 -6.765 1.00 34.48 740 VAL G C 1
ATOM 6008 O O . VAL G 1 99 ? -38.065 65.284 -7.454 1.00 38.79 740 VAL G O 1
ATOM 6012 N N . VAL G 1 100 ? -36.346 65.445 -6.012 1.00 33.53 741 VAL G N 1
ATOM 6013 C CA . VAL G 1 100 ? -36.376 66.901 -5.958 1.00 34.38 741 VAL G CA 1
ATOM 6014 C C . VAL G 1 100 ? -35.258 67.487 -6.816 1.00 43.16 741 VAL G C 1
ATOM 6015 O O . VAL G 1 100 ? -34.087 67.168 -6.616 1.00 40.36 741 VAL G O 1
ATOM 6019 N N . PRO G 1 101 ? -35.620 68.348 -7.780 1.00 47.38 742 PRO G N 1
ATOM 6020 C CA . PRO G 1 101 ? -34.645 68.956 -8.692 1.00 49.47 742 PRO G CA 1
ATOM 6021 C C . PRO G 1 101 ? -33.712 69.938 -7.989 1.00 52.09 742 PRO G C 1
ATOM 6022 O O . PRO G 1 101 ? -33.949 70.298 -6.835 1.00 49.32 742 PRO G O 1
ATOM 6026 N N . LEU G 1 102 ? -32.664 70.364 -8.687 1.00 57.76 743 LEU G N 1
ATOM 6027 C CA . LEU G 1 102 ? -31.688 71.289 -8.122 1.00 64.15 743 LEU G CA 1
ATOM 6028 C C . LEU G 1 102 ? -32.295 72.669 -7.887 1.00 68.86 743 LEU G C 1
ATOM 6029 O O . LEU G 1 102 ? -31.839 73.420 -7.024 1.00 67.07 743 LEU G O 1
ATOM 6031 N N . GLU G 1 103 ? -33.329 72.996 -8.656 1.00 70.33 744 GLU G N 1
ATOM 6032 C CA . GLU G 1 103 ? -33.995 74.289 -8.541 1.00 68.69 744 GLU G CA 1
ATOM 6033 C C . GLU G 1 103 ? -34.855 74.374 -7.281 1.00 66.29 744 GLU G C 1
ATOM 6034 O O . GLU G 1 103 ? -35.250 75.462 -6.863 1.00 69.44 744 GLU G O 1
ATOM 6036 N N . SER G 1 104 ? -35.143 73.223 -6.681 1.00 61.87 745 SER G N 1
ATOM 6037 C CA . SER G 1 104 ? -35.961 73.174 -5.474 1.00 56.88 745 SER G CA 1
ATOM 6038 C C . SER G 1 104 ? -35.154 72.720 -4.260 1.00 52.29 745 SER G C 1
ATOM 6039 O O . SER G 1 104 ? -35.719 72.298 -3.251 1.00 48.89 745 SER G O 1
ATOM 6042 N N . GLY G 1 105 ? -33.831 72.801 -4.367 1.00 52.55 746 GLY G N 1
ATOM 6043 C CA . GLY G 1 105 ? -32.956 72.526 -3.241 1.00 53.66 746 GLY G CA 1
ATOM 6044 C C . GLY G 1 105 ? -32.609 71.065 -3.031 1.00 48.57 746 GLY G C 1
ATOM 6045 O O . GLY G 1 105 ? -32.191 70.675 -1.941 1.00 49.89 746 GLY G O 1
ATOM 6046 N N . GLY G 1 106 ? -32.776 70.256 -4.072 1.00 47.43 747 GLY G N 1
ATOM 6047 C CA . GLY G 1 106 ? -32.448 68.844 -3.991 1.00 44.29 747 GLY G CA 1
ATOM 6048 C C . GLY G 1 106 ? -30.953 68.593 -4.027 1.00 45.38 747 GLY G C 1
ATOM 6049 O O . GLY G 1 106 ? -30.236 69.183 -4.836 1.00 46.79 747 GLY G O 1
ATOM 6050 N N . ALA G 1 107 ? -30.479 67.717 -3.146 1.00 44.47 748 ALA G N 1
ATOM 6051 C CA . ALA G 1 107 ? -29.062 67.375 -3.093 1.00 43.07 748 ALA G CA 1
ATOM 6052 C C . ALA G 1 107 ? -28.724 66.302 -4.127 1.00 40.28 748 ALA G C 1
ATOM 6053 O O . ALA G 1 107 ? -29.568 65.477 -4.476 1.00 38.11 748 ALA G O 1
ATOM 6055 N N . LEU G 1 108 ? -27.486 66.319 -4.612 1.00 37.82 749 LEU G N 1
ATOM 6056 C CA . LEU G 1 108 ? -27.070 65.417 -5.680 1.00 38.29 749 LEU G CA 1
ATOM 6057 C C . LEU G 1 108 ? -26.815 63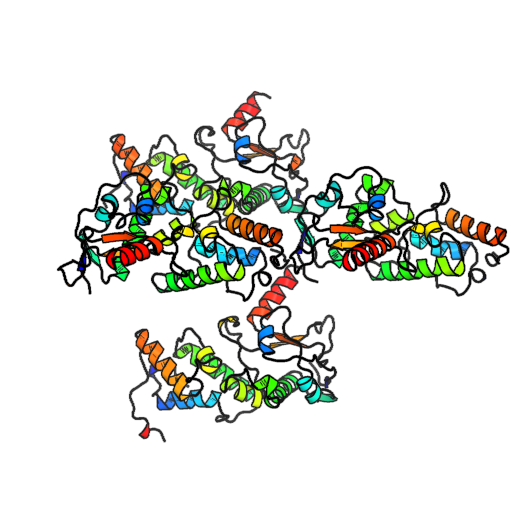.997 -5.180 1.00 34.50 749 LEU G C 1
ATOM 6058 O O . LEU G 1 108 ? -27.163 63.023 -5.850 1.00 31.71 749 LEU G O 1
ATOM 6063 N N . TYR G 1 109 ? -26.205 63.881 -4.005 1.00 33.93 750 TYR G N 1
ATOM 6064 C CA . TYR G 1 109 ? -25.841 62.573 -3.475 1.00 33.36 750 TYR G CA 1
ATOM 6065 C C . TYR G 1 109 ? -26.642 62.209 -2.230 1.00 33.16 750 TYR G C 1
ATOM 6066 O O . TYR G 1 109 ? -26.216 61.380 -1.429 1.00 30.57 750 TYR G O 1
ATOM 6075 N N . ASN G 1 110 ? -27.804 62.831 -2.069 1.00 34.13 751 ASN G N 1
ATOM 6076 C CA . ASN G 1 110 ? -28.724 62.436 -1.012 1.00 31.28 751 ASN G CA 1
ATOM 6077 C C . ASN G 1 110 ? -29.486 61.184 -1.427 1.00 30.88 751 ASN G C 1
ATOM 6078 O O . ASN G 1 110 ? -30.350 61.241 -2.298 1.00 28.52 751 ASN G O 1
ATOM 6083 N N . ILE G 1 111 ? -29.163 60.059 -0.795 1.00 29.71 752 ILE G N 1
ATOM 6084 C CA . ILE G 1 111 ? -29.762 58.774 -1.141 1.00 29.11 752 ILE G CA 1
ATOM 6085 C C . ILE G 1 111 ? -31.278 58.813 -0.959 1.00 28.92 752 ILE G C 1
ATOM 6086 O O . ILE G 1 111 ? -32.020 58.142 -1.677 1.00 27.75 752 ILE G O 1
ATOM 6091 N N . ASP G 1 112 ? -31.736 59.629 -0.016 1.00 31.31 753 ASP G N 1
ATOM 6092 C CA . ASP G 1 112 ? -33.166 59.774 0.226 1.00 30.88 753 ASP G CA 1
ATOM 6093 C C . ASP G 1 112 ? -33.831 60.621 -0.858 1.00 29.83 753 ASP G C 1
ATOM 6094 O O . ASP G 1 112 ? -35.056 60.685 -0.936 1.00 25.02 753 ASP G O 1
ATOM 6099 N N . ASN G 1 113 ? -33.017 61.255 -1.699 1.00 24.54 754 ASN G N 1
ATOM 6100 C CA . ASN G 1 113 ? -33.526 62.025 -2.829 1.00 25.38 754 ASN G CA 1
ATOM 6101 C C . ASN G 1 113 ? -33.448 61.230 -4.136 1.00 23.98 754 ASN G C 1
ATOM 6102 O O . ASN G 1 113 ? -33.506 61.798 -5.226 1.00 24.70 754 ASN G O 1
ATOM 6107 N N . LEU G 1 114 ? -33.320 59.913 -4.023 1.00 22.16 755 LEU G N 1
ATOM 6108 C CA . LEU G 1 114 ? -33.198 59.068 -5.207 1.00 20.95 755 LEU G CA 1
ATOM 6109 C C . LEU G 1 114 ? -34.300 58.025 -5.298 1.00 22.96 755 LEU G C 1
ATOM 6110 O O . LEU G 1 114 ? -34.766 57.511 -4.283 1.00 24.08 755 LEU G O 1
ATOM 6115 N N . VAL G 1 115 ? -34.706 57.714 -6.526 1.00 24.71 756 VAL G N 1
ATOM 6116 C CA . VAL G 1 115 ? -35.568 56.570 -6.790 1.00 18.25 756 VAL G CA 1
ATOM 6117 C C . VAL G 1 115 ? -35.044 55.824 -8.007 1.00 17.19 756 VAL G C 1
ATOM 6118 O O . VAL G 1 115 ? -34.290 56.377 -8.808 1.00 19.81 756 VAL G O 1
ATOM 6122 N N . ILE G 1 116 ? -35.427 54.560 -8.132 1.00 18.59 757 ILE G N 1
ATOM 6123 C CA . ILE G 1 116 ? -35.138 53.807 -9.344 1.00 18.81 757 ILE G CA 1
ATOM 6124 C C . ILE G 1 116 ? -36.416 53.693 -10.158 1.00 17.07 757 ILE G C 1
ATOM 6125 O O . ILE G 1 116 ? -37.471 53.355 -9.620 1.00 17.43 757 ILE G O 1
ATOM 6130 N N . VAL G 1 117 ? -36.331 54.001 -11.448 1.00 20.34 758 VAL G N 1
ATOM 6131 C CA . VAL G 1 117 ? -37.486 53.887 -12.327 1.00 20.01 758 VAL G CA 1
ATOM 6132 C C . VAL G 1 117 ? -37.127 53.173 -13.626 1.00 20.53 758 VAL G C 1
ATOM 6133 O O . VAL G 1 117 ? -35.971 53.176 -14.054 1.00 18.71 758 VAL G O 1
ATOM 6137 N N . THR G 1 118 ? -38.125 52.554 -14.245 1.00 16.77 759 THR G N 1
ATOM 6138 C CA . THR G 1 118 ? -37.954 51.992 -15.577 1.00 17.00 759 THR G CA 1
ATOM 6139 C C . THR G 1 118 ? -38.121 53.117 -16.596 1.00 22.80 759 THR G C 1
ATOM 6140 O O . THR G 1 118 ? -38.740 54.136 -16.292 1.00 21.35 759 THR G O 1
ATOM 6144 N N . PRO G 1 119 ? -37.554 52.951 -17.801 1.00 22.49 760 PRO G N 1
ATOM 6145 C CA . PRO G 1 119 ? -37.729 53.999 -18.813 1.00 22.67 760 PRO G CA 1
ATOM 6146 C C . PRO G 1 119 ? -39.200 54.234 -19.164 1.00 22.36 760 PRO G C 1
ATOM 6147 O O . PRO G 1 119 ? -39.602 55.380 -19.368 1.00 23.51 760 PRO G O 1
ATOM 6151 N N . LYS G 1 120 ? -39.992 53.168 -19.206 1.00 22.63 761 LYS G N 1
ATOM 6152 C CA . LYS G 1 120 ? -41.420 53.294 -19.474 1.00 21.68 761 LYS G CA 1
ATOM 6153 C C . LYS G 1 120 ? -42.127 54.084 -18.379 1.00 28.25 761 LYS G C 1
ATOM 6154 O O . LYS G 1 120 ? -42.891 55.003 -18.665 1.00 27.63 761 LYS G O 1
ATOM 6160 N N . ARG G 1 121 ? -41.874 53.725 -17.124 1.00 29.89 762 ARG G N 1
ATOM 6161 C CA . ARG G 1 121 ? -42.542 54.391 -16.011 1.00 31.37 762 ARG G CA 1
ATOM 6162 C C . ARG G 1 121 ? -42.094 55.845 -15.910 1.00 28.80 762 ARG G C 1
ATOM 6163 O O . ARG G 1 121 ? -42.880 56.717 -15.544 1.00 28.49 762 ARG G O 1
ATOM 6171 N N . HIS G 1 122 ? -40.833 56.104 -16.246 1.00 26.73 763 HIS G N 1
ATOM 6172 C CA . HIS G 1 122 ? -40.327 57.469 -16.267 1.00 30.57 763 HIS G CA 1
ATOM 6173 C C . HIS G 1 122 ? -41.118 58.303 -17.270 1.00 37.66 763 HIS G C 1
ATOM 6174 O O . HIS G 1 122 ? -41.442 59.463 -17.011 1.00 27.34 763 HIS G O 1
ATOM 6181 N N . SER G 1 123 ? -41.436 57.696 -18.410 1.00 24.72 764 SER G N 1
ATOM 6182 C CA . SER G 1 123 ? -42.253 58.346 -19.426 1.00 26.34 764 SER G CA 1
ATOM 6183 C C . SER G 1 123 ? -43.659 58.653 -18.913 1.00 28.38 764 SER G C 1
ATOM 6184 O O . SER G 1 123 ? -44.174 59.753 -19.116 1.00 30.38 764 SER G O 1
ATOM 6187 N N . GLU G 1 124 ? -44.274 57.676 -18.253 1.00 28.21 765 GLU G N 1
ATOM 6188 C CA . GLU G 1 124 ? -45.638 57.830 -17.759 1.00 31.09 765 GLU G CA 1
ATOM 6189 C C . GLU G 1 124 ? -45.724 58.892 -16.668 1.00 33.72 765 GLU G C 1
ATOM 6190 O O . GLU G 1 124 ? -46.724 59.600 -16.565 1.00 44.07 765 GLU G O 1
ATOM 6196 N N . ILE G 1 125 ? -44.677 58.994 -15.854 1.00 31.16 766 ILE G N 1
ATOM 6197 C CA . ILE G 1 125 ? -44.607 60.024 -14.825 1.00 33.26 766 ILE G CA 1
ATOM 6198 C C . ILE G 1 125 ? -44.588 61.399 -15.475 1.00 39.89 766 ILE G C 1
ATOM 6199 O O . ILE G 1 125 ? -45.294 62.311 -15.049 1.00 37.78 766 ILE G O 1
ATOM 6204 N N . HIS G 1 126 ? -43.783 61.528 -16.524 1.00 33.42 767 HIS G N 1
ATOM 6205 C CA . HIS G 1 126 ? -43.695 62.768 -17.279 1.00 35.16 767 HIS G CA 1
ATOM 6206 C C . HIS G 1 126 ? -45.049 63.145 -17.873 1.00 39.41 767 HIS G C 1
ATOM 6207 O O . HIS G 1 126 ? -45.437 64.313 -17.863 1.00 40.00 767 HIS G O 1
ATOM 6214 N N . LYS G 1 127 ? -45.768 62.148 -18.382 1.00 36.17 768 LYS G N 1
ATOM 6215 C CA . LYS G 1 127 ? -47.086 62.376 -18.969 1.00 41.71 768 LYS G CA 1
ATOM 6216 C C . LYS G 1 127 ? -48.088 62.841 -17.922 1.00 44.74 768 LYS G C 1
ATOM 6217 O O . LYS G 1 127 ? -48.927 63.703 -18.194 1.00 47.40 768 LYS G O 1
ATOM 6223 N N . GLU G 1 128 ? -48.001 62.266 -16.727 1.00 45.81 769 GLU G N 1
ATOM 6224 C CA . GLU G 1 128 ? -48.884 62.654 -15.634 1.00 53.70 769 GLU G CA 1
ATOM 6225 C C . GLU G 1 128 ? -48.592 64.083 -15.188 1.00 57.58 769 GLU G C 1
ATOM 6226 O O . GLU G 1 128 ? -49.503 64.825 -14.822 1.00 59.63 769 GLU G O 1
ATOM 6232 N N . LEU G 1 129 ? -47.319 64.466 -15.231 1.00 56.72 770 LEU G N 1
ATOM 6233 C CA . LEU G 1 129 ? -46.916 65.818 -14.856 1.00 61.79 770 LEU G CA 1
ATOM 6234 C C . LEU G 1 129 ? -47.389 66.840 -15.885 1.00 67.14 770 LEU G C 1
ATOM 6235 O O . LEU G 1 129 ? -47.543 68.021 -15.571 1.00 73.09 770 LEU G O 1
ATOM 6240 N N . LYS G 1 130 ? -47.620 66.381 -17.111 1.00 63.49 771 LYS G N 1
ATOM 6241 C CA . LYS G 1 130 ? -48.109 67.255 -18.173 1.00 66.30 771 LYS G CA 1
ATOM 6242 C C . LYS G 1 130 ? -49.586 67.590 -17.975 1.00 70.74 771 LYS G C 1
ATOM 6243 O O . LYS G 1 130 ? -50.092 68.549 -18.557 1.00 70.30 771 LYS G O 1
ATOM 6245 N N . LEU G 1 131 ? -50.260 66.795 -17.145 1.00 74.30 772 LEU G N 1
ATOM 6246 C CA . LEU G 1 131 ? -51.682 66.970 -16.843 1.00 83.17 772 LEU G CA 1
ATOM 6247 C C . LEU G 1 131 ? -52.539 67.010 -18.105 1.00 88.15 772 LEU G C 1
ATOM 6248 O O . LEU G 1 131 ? -53.648 67.547 -18.096 1.00 92.98 772 LEU G O 1
ATOM 6253 N N . MET H 2 1 ? -15.305 38.618 -29.272 1.00 66.52 1 MET H N 1
ATOM 6254 C CA . MET H 2 1 ? -15.253 38.402 -30.713 1.00 63.98 1 MET H CA 1
ATOM 6255 C C . MET H 2 1 ? -15.894 39.579 -31.446 1.00 63.68 1 MET H C 1
ATOM 6256 O O . MET H 2 1 ? -16.603 40.382 -30.842 1.00 63.71 1 MET H O 1
ATOM 6261 N N . ASP H 2 2 ? -15.639 39.680 -32.747 1.00 65.04 2 ASP H N 1
ATOM 6262 C CA . ASP H 2 2 ? -16.063 40.842 -33.526 1.00 61.52 2 ASP H CA 1
ATOM 6263 C C . ASP H 2 2 ? -17.527 40.779 -33.962 1.00 52.59 2 ASP H C 1
ATOM 6264 O O . ASP H 2 2 ? -18.112 39.702 -34.077 1.00 46.20 2 ASP H O 1
ATOM 6266 N N . ILE H 2 3 ? -18.102 41.952 -34.207 1.00 50.42 3 ILE H N 1
ATOM 6267 C CA . ILE H 2 3 ? -19.484 42.076 -34.657 1.00 45.85 3 ILE H CA 1
ATOM 6268 C C . ILE H 2 3 ? -19.588 41.931 -36.174 1.00 44.40 3 ILE H C 1
ATOM 6269 O O . ILE H 2 3 ? -18.895 42.625 -36.917 1.00 49.44 3 ILE H O 1
ATOM 6274 N N . LYS H 2 4 ? -20.456 41.029 -36.627 1.00 40.24 4 LYS H N 1
ATOM 6275 C CA . LYS H 2 4 ? -20.649 40.801 -38.057 1.00 40.94 4 LYS H CA 1
ATOM 6276 C C . LYS H 2 4 ? -21.965 41.409 -38.540 1.00 41.68 4 LYS H C 1
ATOM 6277 O O . LYS H 2 4 ? -22.817 41.781 -37.737 1.00 37.07 4 LYS H O 1
ATOM 6283 N N . ASN H 2 5 ? -22.124 41.501 -39.857 1.00 44.53 5 ASN H N 1
ATOM 6284 C CA . ASN H 2 5 ? -23.290 42.150 -40.452 1.00 42.20 5 ASN H CA 1
ATOM 6285 C C . ASN H 2 5 ? -24.601 41.419 -40.184 1.00 38.98 5 ASN H C 1
ATOM 6286 O O . ASN H 2 5 ? -25.607 42.041 -39.842 1.00 40.99 5 ASN H O 1
ATOM 6291 N N . ASN H 2 6 ? -24.587 40.100 -40.349 1.00 35.11 6 ASN H N 1
ATOM 6292 C CA . ASN H 2 6 ? -25.797 39.298 -40.209 1.00 29.62 6 ASN H CA 1
ATOM 6293 C C . ASN H 2 6 ? -25.587 38.106 -39.287 1.00 25.29 6 ASN H C 1
ATOM 6294 O O . ASN H 2 6 ? -24.454 37.745 -38.974 1.00 28.65 6 ASN H O 1
ATOM 6299 N N . LEU H 2 7 ? -26.684 37.493 -38.859 1.00 21.94 7 LEU H N 1
ATOM 6300 C CA . LEU H 2 7 ? -26.608 36.347 -37.965 1.00 21.78 7 LEU H CA 1
ATOM 6301 C C . LEU H 2 7 ? -26.064 35.131 -38.704 1.00 23.71 7 LEU H C 1
ATOM 6302 O O . LEU H 2 7 ? -25.321 34.328 -38.136 1.00 23.94 7 LEU H O 1
ATOM 6307 N N . SER H 2 8 ? -26.430 35.010 -39.978 1.00 21.59 8 SER H N 1
ATOM 6308 C CA . SER H 2 8 ? -25.979 33.897 -40.805 1.00 27.06 8 SER H CA 1
ATOM 6309 C C . SER H 2 8 ? -24.490 34.009 -41.126 1.00 28.52 8 SER H C 1
ATOM 6310 O O . SER H 2 8 ? -23.898 33.085 -41.681 1.00 27.17 8 SER H O 1
ATOM 6313 N N . ASP H 2 9 ? -23.889 35.145 -40.784 1.00 30.66 9 ASP H N 1
ATOM 6314 C CA . ASP H 2 9 ? -22.445 35.310 -40.924 1.00 30.62 9 ASP H CA 1
ATOM 6315 C C . ASP H 2 9 ? -21.716 34.594 -39.795 1.00 29.08 9 ASP H C 1
ATOM 6316 O O . ASP H 2 9 ? -20.551 34.220 -39.930 1.00 31.03 9 ASP H O 1
ATOM 6321 N N . TYR H 2 10 ? -22.414 34.408 -38.679 1.00 27.42 10 TYR H N 1
ATOM 6322 C CA . TYR H 2 10 ? -21.853 33.720 -37.523 1.00 28.81 10 TYR H CA 1
ATOM 6323 C C . TYR H 2 10 ? -22.029 32.212 -37.609 1.00 26.22 10 TYR H C 1
ATOM 6324 O O . TYR H 2 10 ? -23.074 31.725 -38.043 1.00 24.10 10 TYR H O 1
ATOM 6333 N N . THR H 2 11 ? -21.016 31.470 -37.175 1.00 26.76 11 THR H N 1
ATOM 6334 C CA . THR H 2 11 ? -21.233 30.080 -36.813 1.00 25.85 11 THR H CA 1
ATOM 6335 C C . THR H 2 11 ? -21.857 30.104 -35.423 1.00 28.81 11 THR H C 1
ATOM 6336 O O . THR H 2 11 ? -21.776 31.117 -34.728 1.00 30.89 11 THR H O 1
ATOM 6340 N N . GLU H 2 12 ? -22.491 29.009 -35.021 1.00 31.94 12 GLU H N 1
ATOM 6341 C CA . GLU H 2 12 ? -23.126 28.951 -33.707 1.00 31.63 12 GLU H CA 1
ATOM 6342 C C . GLU H 2 12 ? -22.105 29.189 -32.597 1.00 30.28 12 GLU H C 1
ATOM 6343 O O . GLU H 2 12 ? -22.394 29.861 -31.605 1.00 31.09 12 GLU H O 1
ATOM 6349 N N . SER H 2 13 ? -20.905 28.651 -32.786 1.00 25.92 13 SER H N 1
ATOM 6350 C CA . SER H 2 13 ? -19.814 28.821 -31.835 1.00 29.10 13 SER H CA 1
ATOM 6351 C C . SER H 2 13 ? -19.369 30.279 -31.736 1.00 32.58 13 SER H C 1
ATOM 6352 O O . SER H 2 13 ? -19.105 30.783 -30.644 1.00 34.63 13 SER H O 1
ATOM 6355 N N . GLU H 2 14 ? -19.292 30.954 -32.879 1.00 33.08 14 GLU H N 1
ATOM 6356 C CA . GLU H 2 14 ? -18.849 32.343 -32.914 1.00 31.25 14 GLU H CA 1
ATOM 6357 C C . GLU H 2 14 ? -19.845 33.274 -32.234 1.00 30.48 14 GLU H C 1
ATOM 6358 O O . GLU H 2 14 ? -19.457 34.210 -31.534 1.00 23.37 14 GLU H O 1
ATOM 6364 N N . PHE H 2 15 ? -21.129 33.013 -32.441 1.00 24.54 15 PHE H N 1
ATOM 6365 C CA . PHE H 2 15 ? -22.167 33.842 -31.850 1.00 21.15 15 PHE H CA 1
ATOM 6366 C C . PHE H 2 15 ? -22.186 33.667 -30.337 1.00 21.85 15 PHE H C 1
ATOM 6367 O O . PHE H 2 15 ? -22.464 34.609 -29.597 1.00 24.42 15 PHE H O 1
ATOM 6375 N N . LEU H 2 16 ? -21.875 32.456 -29.886 1.00 21.60 16 LEU H N 1
ATOM 6376 C CA . LEU H 2 16 ? -21.782 32.163 -28.460 1.00 24.22 16 LEU H CA 1
ATOM 6377 C C . LEU H 2 16 ? -20.727 33.033 -27.783 1.00 24.23 16 LEU H C 1
ATOM 6378 O O . LEU H 2 16 ? -20.908 33.466 -26.646 1.00 26.10 16 LEU H O 1
ATOM 6383 N N . GLU H 2 17 ? -19.628 33.294 -28.487 1.00 24.35 17 GLU H N 1
ATOM 6384 C CA . GLU H 2 17 ? -18.557 34.123 -27.942 1.00 28.07 17 GLU H CA 1
ATOM 6385 C C . GLU H 2 17 ? -19.012 35.570 -27.751 1.00 23.75 17 GLU H C 1
ATOM 6386 O O . GLU H 2 17 ? -18.486 36.286 -26.903 1.00 24.81 17 GLU H O 1
ATOM 6392 N N . ILE H 2 18 ? -19.989 35.993 -28.546 1.00 23.81 18 ILE H N 1
ATOM 6393 C CA . ILE H 2 18 ? -20.591 37.312 -28.384 1.00 25.24 18 ILE H CA 1
ATOM 6394 C C . ILE H 2 18 ? -21.501 37.319 -27.163 1.00 27.04 18 ILE H C 1
ATOM 6395 O O . ILE H 2 18 ? -21.461 38.238 -26.346 1.00 30.22 18 ILE H O 1
ATOM 6400 N N . ILE H 2 19 ? -22.320 36.280 -27.047 1.00 21.22 19 ILE H N 1
ATOM 6401 C CA . ILE H 2 19 ? -23.266 36.171 -25.945 1.00 22.72 19 ILE H CA 1
ATOM 6402 C C . ILE H 2 19 ? -22.540 36.027 -24.602 1.00 20.34 19 ILE H C 1
ATOM 6403 O O . ILE H 2 19 ? -22.983 36.569 -23.588 1.00 19.05 19 ILE H O 1
ATOM 6408 N N . GLU H 2 20 ? -21.410 35.323 -24.606 1.00 20.61 20 GLU H N 1
ATOM 6409 C CA . GLU H 2 20 ? -20.623 35.121 -23.390 1.00 22.68 20 GLU H CA 1
ATOM 6410 C C . GLU H 2 20 ? -20.159 36.442 -22.786 1.00 23.69 20 GLU H C 1
ATOM 6411 O O . GLU H 2 20 ? -19.855 36.520 -21.596 1.00 25.85 20 GLU H O 1
ATOM 6417 N N . GLU H 2 21 ? -20.119 37.479 -23.614 1.00 23.06 21 GLU H N 1
ATOM 6418 C CA . GLU H 2 21 ? -19.676 38.795 -23.179 1.00 24.39 21 GLU H CA 1
ATOM 6419 C C . GLU H 2 21 ? -20.703 39.456 -22.253 1.00 26.40 21 GLU H C 1
ATOM 6420 O O . GLU H 2 21 ? -20.395 40.424 -21.556 1.00 25.12 21 GLU H O 1
ATOM 6426 N N . PHE H 2 22 ? -21.920 38.920 -22.246 1.00 21.51 22 PHE H N 1
ATOM 6427 C CA . PHE H 2 22 ? -22.976 39.413 -21.370 1.00 26.46 22 PHE H CA 1
ATOM 6428 C C . PHE H 2 22 ? -22.923 38.751 -19.994 1.00 29.85 22 PHE H C 1
ATOM 6429 O O . PHE H 2 22 ? -23.793 38.984 -19.154 1.00 27.55 22 PHE H O 1
ATOM 6437 N N . PHE H 2 23 ? -21.899 37.931 -19.772 1.00 21.06 23 PHE H N 1
ATOM 6438 C CA . PHE H 2 23 ? -21.796 37.133 -18.551 1.00 24.54 23 PHE H CA 1
ATOM 6439 C C . PHE H 2 23 ? -20.427 37.257 -17.894 1.00 22.07 23 PHE H C 1
ATOM 6440 O O . PHE H 2 23 ? -20.250 36.878 -16.735 1.00 22.70 23 PHE H O 1
ATOM 6448 N N . LYS H 2 24 ? -19.459 37.772 -18.644 1.00 24.55 24 LYS H N 1
ATOM 6449 C CA . LYS H 2 24 ? -18.103 37.951 -18.139 1.00 28.17 24 LYS H CA 1
ATOM 6450 C C . LYS H 2 24 ? -17.359 38.998 -18.962 1.00 33.88 24 LYS H C 1
ATOM 6451 O O . LYS H 2 24 ? -17.728 39.281 -20.103 1.00 36.56 24 LYS H O 1
ATOM 6457 N N . ASN H 2 25 ? -16.313 39.571 -18.377 1.00 33.59 25 ASN H N 1
ATOM 6458 C CA . ASN H 2 25 ? -15.566 40.645 -19.024 1.00 38.02 25 ASN H CA 1
ATOM 6459 C C . ASN H 2 25 ? -14.502 40.124 -19.981 1.00 36.91 25 ASN H C 1
ATOM 6460 O O . ASN H 2 25 ? -13.420 39.722 -19.562 1.00 37.92 25 ASN H O 1
ATOM 6465 N N . LYS H 2 26 ? -14.816 40.152 -21.272 1.00 42.74 26 LYS H N 1
ATOM 6466 C CA . LYS H 2 26 ? -13.913 39.642 -22.299 1.00 45.07 26 LYS H CA 1
ATOM 6467 C C . LYS H 2 26 ? -13.106 40.739 -22.987 1.00 44.65 26 LYS H C 1
ATOM 6468 O O . LYS H 2 26 ? -12.060 40.463 -23.576 1.00 46.49 26 LYS H O 1
ATOM 6474 N N . SER H 2 27 ? -13.589 41.977 -22.918 1.00 40.16 27 SER H N 1
ATOM 6475 C CA . SER H 2 27 ? -13.050 43.044 -23.766 1.00 40.74 27 SER H CA 1
ATOM 6476 C C . SER H 2 27 ? -11.570 43.428 -23.526 1.00 48.79 27 SER H C 1
ATOM 6477 O O . SER H 2 27 ? -10.830 43.530 -24.505 1.00 60.14 27 SER H O 1
ATOM 6480 N N . GLY H 2 28 ? -11.100 43.648 -22.292 1.00 44.79 28 GLY H N 1
ATOM 6481 C CA . GLY H 2 28 ? -11.866 43.658 -21.060 1.00 41.01 28 GLY H CA 1
ATOM 6482 C C . GLY H 2 28 ? -11.931 45.073 -20.517 1.00 41.39 28 GLY H C 1
ATOM 6483 O O . GLY H 2 28 ? -11.144 45.460 -19.653 1.00 47.35 28 GLY H O 1
ATOM 6484 N N . LEU H 2 29 ? -12.875 45.849 -21.039 1.00 36.86 29 LEU H N 1
ATOM 6485 C CA . LEU H 2 29 ? -12.997 47.263 -20.706 1.00 36.67 29 LEU H CA 1
ATOM 6486 C C . LEU H 2 29 ? -13.639 47.475 -19.341 1.00 35.68 29 LEU H C 1
ATOM 6487 O O . LEU H 2 29 ? -14.125 46.531 -18.717 1.00 31.87 29 LEU H O 1
ATOM 6492 N N . LYS H 2 30 ? -13.636 48.724 -18.885 1.00 34.81 30 LYS H N 1
ATOM 6493 C CA . LYS H 2 30 ? -14.250 49.080 -17.612 1.00 37.02 30 LYS H CA 1
ATOM 6494 C C . LYS H 2 30 ? -14.991 50.409 -17.718 1.00 38.21 30 LYS H C 1
ATOM 6495 O O . LYS H 2 30 ? -14.717 51.213 -18.609 1.00 41.70 30 LYS H O 1
ATOM 6501 N N . GLY H 2 31 ? -15.932 50.629 -16.805 1.00 28.77 31 GLY H N 1
ATOM 6502 C CA . GLY H 2 31 ? -16.632 51.896 -16.712 1.00 28.47 31 GLY H CA 1
ATOM 6503 C C . GLY H 2 31 ? -17.464 52.250 -17.929 1.00 29.72 31 GLY H C 1
ATOM 6504 O O . GLY H 2 31 ? -18.170 51.408 -18.480 1.00 27.74 31 GLY H O 1
ATOM 6505 N N . SER H 2 32 ? -17.374 53.508 -18.346 1.00 33.47 32 SER H N 1
ATOM 6506 C CA . SER H 2 32 ? -18.174 54.014 -19.456 1.00 36.96 32 SER H CA 1
ATOM 6507 C C . SER H 2 32 ? -17.792 53.358 -20.780 1.00 36.15 32 SER H C 1
ATOM 6508 O O . SER H 2 32 ? -18.635 53.190 -21.659 1.00 35.48 32 SER H O 1
ATOM 6511 N N . GLU H 2 33 ? -16.520 52.997 -20.920 1.00 36.98 33 GLU H N 1
ATOM 6512 C CA . GLU H 2 33 ? -16.054 52.306 -22.118 1.00 37.73 33 GLU H CA 1
ATOM 6513 C C . GLU H 2 33 ? -16.691 50.929 -22.233 1.00 30.20 33 GLU H C 1
ATOM 6514 O O . GLU H 2 33 ? -17.059 50.496 -23.322 1.00 27.67 33 GLU H O 1
ATOM 6520 N N . LEU H 2 34 ? -16.814 50.243 -21.103 1.00 27.07 34 LEU H N 1
ATOM 6521 C CA . LEU H 2 34 ? -17.439 48.929 -21.078 1.00 23.84 34 LEU H CA 1
ATOM 6522 C C . LEU H 2 34 ? -18.924 49.030 -21.401 1.00 23.64 34 LEU H C 1
ATOM 6523 O O . LEU H 2 34 ? -19.456 48.233 -22.175 1.00 22.62 34 LEU H O 1
ATOM 6528 N N . GLU H 2 35 ? -19.592 50.014 -20.807 1.00 20.10 35 GLU H N 1
ATOM 6529 C CA . GLU H 2 35 ? -21.025 50.180 -21.015 1.00 26.88 35 GLU H CA 1
ATOM 6530 C C . GLU H 2 35 ? -21.317 50.547 -22.464 1.00 24.70 35 GLU H C 1
ATOM 6531 O O . GLU H 2 35 ? -22.335 50.140 -23.017 1.00 24.08 35 GLU H O 1
ATOM 6537 N N . LYS H 2 36 ? -20.413 51.308 -23.075 1.00 25.43 36 LYS H N 1
ATOM 6538 C CA . LYS H 2 36 ? -20.550 51.682 -24.480 1.00 25.11 36 LYS H CA 1
ATOM 6539 C C . LYS H 2 36 ? -20.528 50.448 -25.374 1.00 25.81 36 LYS H C 1
ATOM 6540 O O . LYS H 2 36 ? -21.339 50.323 -26.291 1.00 29.26 36 LYS H O 1
ATOM 6542 N N . ARG H 2 37 ? -19.599 49.536 -25.101 1.00 22.73 37 ARG H N 1
ATOM 6543 C CA . ARG H 2 37 ? -19.506 48.308 -25.881 1.00 26.70 37 ARG H CA 1
ATOM 6544 C C . ARG H 2 37 ? -20.716 47.414 -25.641 1.00 26.23 37 ARG H C 1
ATOM 6545 O O . ARG H 2 37 ? -21.237 46.802 -26.573 1.00 28.26 37 ARG H O 1
ATOM 6553 N N . MET H 2 38 ? -21.168 47.340 -24.394 1.00 21.37 38 MET H N 1
ATOM 6554 C CA . MET H 2 38 ? -22.325 46.514 -24.080 1.00 17.48 38 MET H CA 1
ATOM 6555 C C . MET H 2 38 ? -23.585 47.103 -24.707 1.00 22.00 38 MET H C 1
ATOM 6556 O O . MET H 2 38 ? -24.458 46.363 -25.157 1.00 23.92 38 MET H O 1
ATOM 6561 N N . ASP H 2 39 ? -23.669 48.432 -24.745 1.00 23.96 39 ASP H N 1
ATOM 6562 C CA . ASP H 2 39 ? -24.755 49.112 -25.446 1.00 23.68 39 ASP H CA 1
ATOM 6563 C C . ASP H 2 39 ? -24.785 48.683 -26.913 1.00 19.55 39 ASP H C 1
ATOM 6564 O O . ASP H 2 39 ? -25.839 48.360 -27.454 1.00 20.24 39 ASP H O 1
ATOM 6569 N N . LYS H 2 40 ? -23.616 48.684 -27.545 1.00 20.35 40 LYS H N 1
ATOM 6570 C CA . LYS H 2 40 ? -23.494 48.313 -28.952 1.00 29.39 40 LYS H CA 1
ATOM 6571 C C . LYS H 2 40 ? -23.829 46.842 -29.183 1.00 27.34 40 LYS H C 1
ATOM 6572 O O . LYS H 2 40 ? -24.463 46.487 -30.181 1.00 23.88 40 LYS H O 1
ATOM 6578 N N . LEU H 2 41 ? -23.397 45.989 -28.259 1.00 25.34 41 LEU H N 1
ATOM 6579 C CA . LEU H 2 41 ? -23.641 44.557 -28.370 1.00 22.79 41 LEU H CA 1
ATOM 6580 C C . LEU H 2 41 ? -25.127 44.237 -28.203 1.00 23.51 41 LEU H C 1
ATOM 6581 O O . LEU H 2 41 ? -25.667 43.392 -28.917 1.00 24.14 41 LEU H O 1
ATOM 6586 N N . VAL H 2 42 ? -25.788 44.919 -27.272 1.00 18.31 42 VAL H N 1
ATOM 6587 C CA . VAL H 2 42 ? -27.217 44.708 -27.056 1.00 17.86 42 VAL H CA 1
ATOM 6588 C C . VAL H 2 42 ? -28.008 45.102 -28.302 1.00 21.72 42 VAL H C 1
ATOM 6589 O O . VAL H 2 42 ? -28.875 44.358 -28.757 1.00 26.34 42 VAL H O 1
ATOM 6593 N N . LYS H 2 43 ? -27.698 46.271 -28.854 1.00 21.30 43 LYS H N 1
ATOM 6594 C CA . LYS H 2 43 ? -28.374 46.749 -30.054 1.00 25.70 43 LYS H CA 1
ATOM 6595 C C . LYS H 2 43 ? -28.094 45.826 -31.237 1.00 23.30 43 LYS H C 1
ATOM 6596 O O . LYS H 2 43 ? -28.982 45.553 -32.043 1.00 23.92 43 LYS H O 1
ATOM 6602 N N . HIS H 2 44 ? -26.860 45.340 -31.323 1.00 22.85 44 HIS H N 1
ATOM 6603 C CA . HIS H 2 44 ? -26.479 44.380 -32.354 1.00 27.23 44 HIS H CA 1
ATOM 6604 C C . HIS H 2 44 ? -27.311 43.108 -32.248 1.00 24.60 44 HIS H C 1
ATOM 6605 O O . HIS H 2 44 ? -27.848 42.621 -33.247 1.00 22.74 44 HIS H O 1
ATOM 6612 N N . PHE H 2 45 ? -27.412 42.583 -31.029 1.00 22.25 45 PHE H N 1
ATOM 6613 C CA . PHE H 2 45 ? -28.177 41.372 -30.753 1.00 17.64 45 PHE H CA 1
ATOM 6614 C C . PHE H 2 45 ? -29.623 41.506 -31.206 1.00 17.67 45 PHE H C 1
ATOM 6615 O O . PHE H 2 45 ? -30.158 40.626 -31.881 1.00 16.98 45 PHE H O 1
ATOM 6623 N N . GLU H 2 46 ? -30.258 42.604 -30.818 1.00 15.85 46 GLU H N 1
ATOM 6624 C CA . GLU H 2 46 ? -31.655 42.831 -31.158 1.00 16.71 46 GLU H CA 1
ATOM 6625 C C . GLU H 2 46 ? -31.855 42.885 -32.673 1.00 26.22 46 GLU H C 1
ATOM 6626 O O . GLU H 2 46 ? -32.832 42.353 -33.199 1.00 24.01 46 GLU H O 1
ATOM 6632 N N . GLU H 2 47 ? -30.911 43.506 -33.373 1.00 26.21 47 GLU H N 1
ATOM 6633 C CA . GLU H 2 47 ? -31.037 43.692 -34.814 1.00 29.35 47 GLU H CA 1
ATOM 6634 C C . GLU H 2 47 ? -30.834 42.413 -35.623 1.00 27.67 47 GLU H C 1
ATOM 6635 O O . GLU H 2 47 ? -31.607 42.132 -36.537 1.00 24.10 47 GLU H O 1
ATOM 6641 N N . VAL H 2 48 ? -29.802 41.640 -35.295 1.00 24.82 48 VAL H N 1
ATOM 6642 C CA . VAL H 2 48 ? -29.472 40.467 -36.101 1.00 23.67 48 VAL H CA 1
ATOM 6643 C C . VAL H 2 48 ? -30.334 39.255 -35.761 1.00 22.50 48 VAL H C 1
ATOM 6644 O O . VAL H 2 48 ? -30.492 38.359 -36.587 1.00 23.66 48 VAL H O 1
ATOM 6648 N N . THR H 2 49 ? -30.898 39.222 -34.558 1.00 17.59 49 THR H N 1
ATOM 6649 C CA . THR H 2 49 ? -31.751 38.102 -34.177 1.00 18.64 49 THR H CA 1
ATOM 6650 C C . THR H 2 49 ? -33.192 38.320 -34.620 1.00 20.68 49 THR H C 1
ATOM 6651 O O . THR H 2 49 ? -33.893 37.365 -34.953 1.00 18.83 49 THR H O 1
ATOM 6655 N N . SER H 2 50 ? -33.621 39.581 -34.619 1.00 18.01 50 SER H N 1
ATOM 6656 C CA . SER H 2 50 ? -35.017 39.951 -34.869 1.00 17.95 50 SER H CA 1
ATOM 6657 C C . SER H 2 50 ? -35.969 39.323 -33.851 1.00 19.29 50 SER H C 1
ATOM 6658 O O . SER H 2 50 ? -37.170 39.233 -34.094 1.00 19.33 50 SER H O 1
ATOM 6661 N N . HIS H 2 51 ? -35.437 38.895 -32.709 1.00 18.60 51 HIS H N 1
ATOM 6662 C CA . HIS H 2 51 ? -36.264 38.275 -31.681 1.00 15.27 51 HIS H CA 1
ATOM 6663 C C . HIS H 2 51 ? -37.223 39.301 -31.081 1.00 15.69 51 HIS H C 1
ATOM 6664 O O . HIS H 2 51 ? -36.805 40.401 -30.728 1.00 15.10 51 HIS H O 1
ATOM 6671 N N . PRO H 2 52 ? -38.513 38.938 -30.965 1.00 16.93 52 PRO H N 1
ATOM 6672 C CA . PRO H 2 52 ? -39.573 39.810 -30.450 1.00 18.85 52 PRO H CA 1
ATOM 6673 C C . PRO H 2 52 ? -39.285 40.330 -29.050 1.00 20.72 52 PRO H C 1
ATOM 6674 O O . PRO H 2 52 ? -39.708 41.433 -28.709 1.00 19.71 52 PRO H O 1
ATOM 6678 N N . ARG H 2 53 ? -38.586 39.538 -28.243 1.00 20.85 53 ARG H N 1
ATOM 6679 C CA . ARG H 2 53 ? -38.332 39.929 -26.863 1.00 20.52 53 ARG H CA 1
ATOM 6680 C C . ARG H 2 53 ? -37.068 40.764 -26.744 1.00 20.29 53 ARG H C 1
ATOM 6681 O O . ARG H 2 53 ? -36.722 41.212 -25.651 1.00 23.04 53 ARG H O 1
ATOM 6689 N N . LYS H 2 54 ? -36.400 40.984 -27.875 1.00 13.63 54 LYS H N 1
ATOM 6690 C CA . LYS H 2 54 ? -35.218 41.842 -27.937 1.00 11.60 54 LYS H CA 1
ATOM 6691 C C . LYS H 2 54 ? -34.167 41.433 -26.908 1.00 11.85 54 LYS H C 1
ATOM 6692 O O . LYS H 2 54 ? -33.811 40.261 -26.810 1.00 13.07 54 LYS H O 1
ATOM 6698 N N . SER H 2 55 ? -33.685 42.402 -26.133 1.00 16.13 55 SER H N 1
ATOM 6699 C CA . SER H 2 55 ? -32.658 42.144 -25.128 1.00 14.79 55 SER H CA 1
ATOM 6700 C C . SER H 2 55 ? -33.210 41.296 -23.990 1.00 18.46 55 SER H C 1
ATOM 6701 O O . SER H 2 55 ? -32.453 40.757 -23.179 1.00 15.87 55 SER H O 1
ATOM 6704 N N . GLY H 2 56 ? -34.536 41.193 -23.934 1.00 12.88 56 GLY H N 1
ATOM 6705 C CA . GLY H 2 56 ? -35.204 40.367 -22.950 1.00 14.38 56 GLY H CA 1
ATOM 6706 C C . GLY H 2 56 ? -34.726 38.930 -23.007 1.00 19.81 56 GLY H C 1
ATOM 6707 O O . GLY H 2 56 ? -34.708 38.246 -21.988 1.00 22.81 56 GLY H O 1
ATOM 6708 N N . VAL H 2 57 ? -34.335 38.470 -24.194 1.00 19.01 57 VAL H N 1
ATOM 6709 C CA . VAL H 2 57 ? -33.806 37.115 -24.344 1.00 17.48 57 VAL H CA 1
ATOM 6710 C C . VAL H 2 57 ? -32.586 36.922 -23.453 1.00 16.91 57 VAL H C 1
ATOM 6711 O O . VAL H 2 57 ? -32.401 35.861 -22.847 1.00 16.55 57 VAL H O 1
ATOM 6715 N N . ILE H 2 58 ? -31.771 37.967 -23.361 1.00 14.47 58 ILE H N 1
ATOM 6716 C CA . ILE H 2 58 ? -30.555 37.917 -22.569 1.00 15.23 58 ILE H CA 1
ATOM 6717 C C . ILE H 2 58 ? -30.815 38.195 -21.095 1.00 14.77 58 ILE H C 1
ATOM 6718 O O . ILE H 2 58 ? -30.446 37.394 -20.235 1.00 13.90 58 ILE H O 1
ATOM 6723 N N . PHE H 2 59 ? -31.459 39.326 -20.815 1.00 12.84 59 PHE H N 1
ATOM 6724 C CA . PHE H 2 59 ? -31.555 39.839 -19.453 1.00 14.82 59 PHE H CA 1
ATOM 6725 C C . PHE H 2 59 ? -32.788 39.352 -18.698 1.00 15.93 59 PHE H C 1
ATOM 6726 O O . PHE H 2 59 ? -32.812 39.385 -17.469 1.00 18.01 59 PHE H O 1
ATOM 6734 N N . HIS H 2 60 ? -33.812 38.913 -19.420 1.00 12.34 60 HIS H N 1
ATOM 6735 C CA . HIS H 2 60 ? -34.973 38.306 -18.771 1.00 13.74 60 HIS H CA 1
ATOM 6736 C C . HIS H 2 60 ? -35.396 37.022 -19.478 1.00 21.24 60 HIS H C 1
ATOM 6737 O O . HIS H 2 60 ? -36.500 36.933 -20.018 1.00 18.37 60 HIS H O 1
ATOM 6744 N N . PRO H 2 61 ? -34.507 36.017 -19.472 1.00 20.63 61 PRO H N 1
ATOM 6745 C CA . PRO H 2 61 ? -34.722 34.777 -20.222 1.00 23.40 61 PRO H CA 1
ATOM 6746 C C . PRO H 2 61 ? -35.776 33.875 -19.595 1.00 26.20 61 PRO H C 1
ATOM 6747 O O . PRO H 2 61 ? -35.989 33.914 -18.381 1.00 25.66 61 PRO H O 1
ATOM 6751 N N . LYS H 2 62 ? -36.431 33.074 -20.428 1.00 27.62 62 LYS H N 1
ATOM 6752 C CA . LYS H 2 62 ? -37.348 32.052 -19.946 1.00 32.69 62 LYS H CA 1
ATOM 6753 C C . LYS H 2 62 ? -36.557 30.998 -19.178 1.00 32.62 62 LYS H C 1
ATOM 6754 O O . LYS H 2 62 ? -35.370 30.805 -19.442 1.00 29.49 62 LYS H O 1
ATOM 6760 N N . PRO H 2 63 ? -37.206 30.323 -18.215 1.00 37.29 63 PRO H N 1
ATOM 6761 C CA . PRO H 2 63 ? -36.526 29.251 -17.479 1.00 36.86 63 PRO H CA 1
ATOM 6762 C C . PRO H 2 63 ? -36.015 28.161 -18.418 1.00 36.77 63 PRO H C 1
ATOM 6763 O O . PRO H 2 63 ? -36.768 27.664 -19.258 1.00 40.04 63 PRO H O 1
ATOM 6767 N N . GLY H 2 64 ? -34.739 27.814 -18.285 1.00 34.48 64 GLY H N 1
ATOM 6768 C CA . GLY H 2 64 ? -34.125 26.829 -19.153 1.00 31.96 64 GLY H CA 1
ATOM 6769 C C . GLY H 2 64 ? -33.289 27.461 -20.250 1.00 32.27 64 GLY H C 1
ATOM 6770 O O . GLY H 2 64 ? -32.692 26.760 -21.068 1.00 32.75 64 GLY H O 1
ATOM 6771 N N . PHE H 2 65 ? -33.235 28.789 -20.265 1.00 31.52 65 PHE H N 1
ATOM 6772 C CA . PHE H 2 65 ? -32.496 29.506 -21.300 1.00 27.65 65 PHE H CA 1
ATOM 6773 C C . PHE H 2 65 ? -31.722 30.701 -20.742 1.00 21.88 65 PHE H C 1
ATOM 6774 O O . PHE H 2 65 ? -31.531 31.696 -21.441 1.00 20.90 65 PHE H O 1
ATOM 6782 N N . GLU H 2 66 ? -31.266 30.604 -19.495 1.00 18.76 66 GLU H N 1
ATOM 6783 C CA . GLU H 2 66 ? -30.654 31.756 -18.831 1.00 18.99 66 GLU H CA 1
ATOM 6784 C C . GLU H 2 66 ? -29.141 31.826 -19.026 1.00 20.68 66 GLU H C 1
ATOM 6785 O O . GLU H 2 66 ? -28.520 32.845 -18.726 1.00 19.16 66 GLU H O 1
ATOM 6791 N N . THR H 2 67 ? -28.554 30.744 -19.528 1.00 18.20 67 THR H N 1
ATOM 6792 C CA . THR H 2 67 ? -27.112 30.674 -19.751 1.00 19.50 67 THR H CA 1
ATOM 6793 C C . THR H 2 67 ? -26.753 31.214 -21.137 1.00 17.28 67 THR H C 1
ATOM 6794 O O . THR H 2 67 ? -27.634 31.352 -21.984 1.00 17.65 67 THR H O 1
ATOM 6798 N N . PRO H 2 68 ? -25.465 31.536 -21.371 1.00 21.15 68 PRO H N 1
ATOM 6799 C CA . PRO H 2 68 ? -25.022 31.924 -22.717 1.00 21.30 68 PRO H CA 1
ATOM 6800 C C . PRO H 2 68 ? -25.449 30.909 -23.768 1.00 24.42 68 PRO H C 1
ATOM 6801 O O . PRO H 2 68 ? -25.917 31.275 -24.849 1.00 21.49 68 PRO H O 1
ATOM 6805 N N . GLU H 2 69 ? -25.284 29.633 -23.433 1.00 19.46 69 GLU H N 1
ATOM 6806 C CA . GLU H 2 69 ? -25.676 28.543 -24.314 1.00 21.15 69 GLU H CA 1
ATOM 6807 C C . GLU H 2 69 ? -27.196 28.499 -24.467 1.00 21.71 69 GLU H C 1
ATOM 6808 O O . GLU H 2 69 ? -27.714 28.202 -25.543 1.00 24.30 69 GLU H O 1
ATOM 6814 N N . GLY H 2 70 ? -27.906 28.811 -23.388 1.00 24.15 70 GLY H N 1
ATOM 6815 C CA . GLY H 2 70 ? -29.356 28.881 -23.426 1.00 20.87 70 GLY H CA 1
ATOM 6816 C C . GLY H 2 70 ? -29.860 29.975 -24.353 1.00 18.81 70 GLY H C 1
ATOM 6817 O O . GLY H 2 70 ? -30.838 29.787 -25.079 1.00 18.58 70 GLY H O 1
ATOM 6818 N N . ILE H 2 71 ? -29.187 31.121 -24.326 1.00 17.59 71 ILE H N 1
ATOM 6819 C CA . ILE H 2 71 ? -29.557 32.257 -25.160 1.00 17.27 71 ILE H CA 1
ATOM 6820 C C . ILE H 2 71 ? -29.375 31.924 -26.639 1.00 19.70 71 ILE H C 1
ATOM 6821 O O . ILE H 2 71 ? -30.245 32.211 -27.462 1.00 20.96 71 ILE H O 1
ATOM 6826 N N . VAL H 2 72 ? -28.241 31.312 -26.965 1.00 21.01 72 VAL H N 1
ATOM 6827 C CA . VAL H 2 72 ? -27.981 30.851 -28.322 1.00 17.86 72 VAL H CA 1
ATOM 6828 C C . VAL H 2 72 ? -29.055 29.854 -28.748 1.00 19.12 72 VAL H C 1
ATOM 6829 O O . VAL H 2 72 ? -29.555 29.907 -29.870 1.00 19.66 72 VAL H O 1
ATOM 6833 N N . LYS H 2 73 ? -29.409 28.952 -27.837 1.00 24.84 73 LYS H N 1
ATOM 6834 C CA . LYS H 2 73 ? -30.428 27.941 -28.101 1.00 27.87 73 LYS H CA 1
ATOM 6835 C C . LYS H 2 73 ? -31.776 28.570 -28.448 1.00 26.47 73 LYS H C 1
ATOM 6836 O O . LYS H 2 73 ? -32.427 28.162 -29.408 1.00 27.25 73 LYS H O 1
ATOM 6842 N N . GLU H 2 74 ? -32.189 29.563 -27.667 1.00 22.77 74 GLU H N 1
ATOM 6843 C CA . GLU H 2 74 ? -33.446 30.257 -27.924 1.00 18.66 74 GLU H CA 1
ATOM 6844 C C . GLU H 2 74 ? -33.413 31.004 -29.255 1.00 19.35 74 GLU H C 1
ATOM 6845 O O . GLU H 2 74 ? -34.388 30.982 -30.007 1.00 20.23 74 GLU H O 1
ATOM 6851 N N . VAL H 2 75 ? -32.293 31.660 -29.548 1.00 13.80 75 VAL H N 1
ATOM 6852 C CA . VAL H 2 75 ? -32.154 32.376 -30.812 1.00 16.64 75 VAL H CA 1
ATOM 6853 C C . VAL H 2 75 ? -32.223 31.404 -31.988 1.00 23.82 75 VAL H C 1
ATOM 6854 O O . VAL H 2 75 ? -32.911 31.654 -32.983 1.00 21.23 75 VAL H O 1
ATOM 6858 N N . LYS H 2 76 ? -31.514 30.289 -31.851 1.00 24.35 76 LYS H N 1
ATOM 6859 C CA . LYS H 2 76 ? -31.475 29.253 -32.873 1.00 24.95 76 LYS H CA 1
ATOM 6860 C C . LYS H 2 76 ? -32.873 28.710 -33.166 1.00 22.59 76 LYS H C 1
ATOM 6861 O O . LYS H 2 76 ? -33.271 28.583 -34.326 1.00 22.75 76 LYS H O 1
ATOM 6867 N N . GLU H 2 77 ? -33.619 28.410 -32.106 1.00 18.84 77 GLU H N 1
ATOM 6868 C CA . GLU H 2 77 ? -34.949 27.817 -32.230 1.00 22.09 77 GLU H CA 1
ATOM 6869 C C . GLU H 2 77 ? -36.004 28.809 -32.738 1.00 21.57 77 GLU H C 1
ATOM 6870 O O . GLU H 2 77 ? -36.847 28.456 -33.563 1.00 23.94 77 GLU H O 1
ATOM 6876 N N . TRP H 2 78 ? -35.965 30.045 -32.252 1.00 22.78 78 TRP H N 1
ATOM 6877 C CA . TRP H 2 78 ? -36.958 31.023 -32.680 1.00 19.16 78 TRP H CA 1
ATOM 6878 C C . TRP H 2 78 ? -36.808 31.338 -34.168 1.00 19.20 78 TRP H C 1
ATOM 6879 O O . TRP H 2 78 ? -37.797 31.413 -34.897 1.00 18.62 78 TRP H O 1
ATOM 6890 N N . ARG H 2 79 ? -35.569 31.515 -34.619 1.00 16.14 79 ARG H N 1
ATOM 6891 C CA . ARG H 2 79 ? -35.325 31.854 -36.015 1.00 20.48 79 ARG H CA 1
ATOM 6892 C C . ARG H 2 79 ? -35.704 30.709 -36.952 1.00 22.61 79 ARG H C 1
ATOM 6893 O O . ARG H 2 79 ? -36.250 30.944 -38.027 1.00 21.69 79 ARG H O 1
ATOM 6901 N N . ALA H 2 80 ? -35.441 29.474 -36.538 1.00 24.55 80 ALA H N 1
ATOM 6902 C CA . ALA H 2 80 ? -35.832 28.318 -37.338 1.00 24.86 80 ALA H CA 1
ATOM 6903 C C . ALA H 2 80 ? -37.352 28.212 -37.424 1.00 22.08 80 ALA H C 1
ATOM 6904 O O . ALA H 2 80 ? -37.907 27.928 -38.485 1.00 23.44 80 ALA H O 1
ATOM 6906 N N . ALA H 2 81 ? -38.024 28.468 -36.306 1.00 24.29 81 ALA H N 1
ATOM 6907 C CA . ALA H 2 81 ? -39.480 28.369 -36.254 1.00 26.56 81 ALA H CA 1
ATOM 6908 C C . ALA H 2 81 ? -40.164 29.489 -37.035 1.00 22.04 81 ALA H C 1
ATOM 6909 O O . ALA H 2 81 ? -41.318 29.356 -37.434 1.00 23.84 81 ALA H O 1
ATOM 6911 N N . ASN H 2 82 ? -39.458 30.592 -37.257 1.00 22.21 82 ASN H N 1
ATOM 6912 C CA . ASN H 2 82 ? -40.059 31.731 -37.944 1.00 23.21 82 ASN H CA 1
ATOM 6913 C C . ASN H 2 82 ? -39.539 31.921 -39.361 1.00 24.78 82 ASN H C 1
ATOM 6914 O O . ASN H 2 82 ? -39.729 32.975 -39.964 1.00 26.74 82 ASN H O 1
ATOM 6919 N N . GLY H 2 83 ? -38.887 30.891 -39.887 1.00 23.77 83 GLY H N 1
ATOM 6920 C CA . GLY H 2 83 ? -38.444 30.897 -41.267 1.00 24.25 83 GLY H CA 1
ATOM 6921 C C . GLY H 2 83 ? -37.307 31.853 -41.566 1.00 23.84 83 GLY H C 1
ATOM 6922 O O . GLY H 2 83 ? -37.130 32.270 -42.706 1.00 24.29 83 GLY H O 1
ATOM 6923 N N . LEU H 2 84 ? -36.529 32.200 -40.547 1.00 19.56 84 LEU H N 1
ATOM 6924 C CA . LEU H 2 84 ? -35.397 33.098 -40.743 1.00 21.51 84 L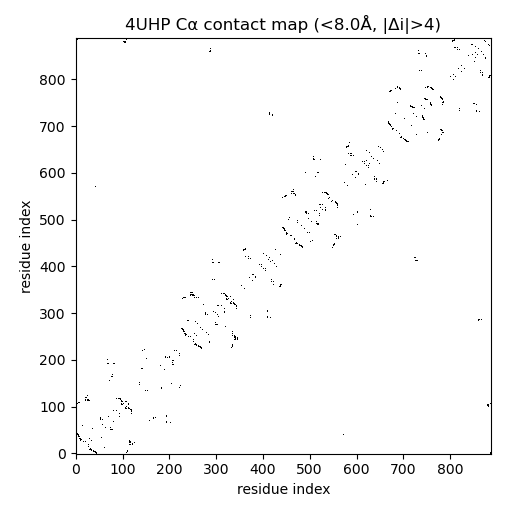EU H CA 1
ATOM 6925 C C . LEU H 2 84 ? -34.086 32.314 -40.787 1.00 25.32 84 LEU H C 1
ATOM 6926 O O . LEU H 2 84 ? -33.928 31.330 -40.066 1.00 21.13 84 LEU H O 1
ATOM 6931 N N . PRO H 2 85 ? -33.146 32.749 -41.641 1.00 26.31 85 PRO H N 1
ATOM 6932 C CA . PRO H 2 85 ? -31.856 32.069 -41.815 1.00 25.30 85 PRO H CA 1
ATOM 6933 C C . PRO H 2 85 ? -31.111 31.858 -40.499 1.00 25.01 85 PRO H C 1
ATOM 6934 O O . PRO H 2 85 ? -31.084 32.742 -39.639 1.00 20.74 85 PRO H O 1
ATOM 6938 N N . GLY H 2 86 ? -30.522 30.676 -40.346 1.00 23.07 86 GLY H N 1
ATOM 6939 C CA . GLY H 2 86 ? -29.846 30.319 -39.114 1.00 19.49 86 GLY H CA 1
ATOM 6940 C C . GLY H 2 86 ? -28.352 30.551 -39.179 1.00 23.09 86 GLY H C 1
ATOM 6941 O O . GLY H 2 86 ? -27.851 31.179 -40.110 1.00 21.57 86 GLY H O 1
ATOM 6942 N N . PHE H 2 87 ? -27.638 30.042 -38.180 1.00 23.01 87 PHE H N 1
ATOM 6943 C CA . PHE H 2 87 ? -26.189 30.173 -38.137 1.00 20.84 87 PHE H CA 1
ATOM 6944 C C . PHE H 2 87 ? -25.526 29.447 -39.294 1.00 24.95 87 PHE H C 1
ATOM 6945 O O . PHE H 2 87 ? -26.025 28.429 -39.775 1.00 19.78 87 PHE H O 1
ATOM 6953 N N . LYS H 2 88 ? -24.394 29.982 -39.734 1.00 27.26 88 LYS H N 1
ATOM 6954 C CA . LYS H 2 88 ? -23.563 29.318 -40.724 1.00 30.54 88 LYS H CA 1
ATOM 6955 C C . LYS H 2 88 ? -23.089 27.973 -40.182 1.00 31.29 88 LYS H C 1
ATOM 6956 O O . LYS H 2 88 ? -22.710 27.867 -39.015 1.00 30.36 88 LYS H O 1
ATOM 6962 N N . ALA H 2 89 ? -23.131 26.943 -41.020 1.00 33.38 89 ALA H N 1
ATOM 6963 C CA . ALA H 2 89 ? -22.592 25.645 -40.637 1.00 33.45 89 ALA H CA 1
ATOM 6964 C C . ALA H 2 89 ? -21.085 25.764 -40.448 1.00 36.50 89 ALA H C 1
ATOM 6965 O O . ALA H 2 89 ? -20.428 26.529 -41.153 1.00 43.12 89 ALA H O 1
ATOM 6967 N N . GLY H 2 90 ? -20.542 25.020 -39.492 1.00 36.22 90 GLY H N 1
ATOM 6968 C CA . GLY H 2 90 ? -19.112 25.048 -39.245 1.00 39.76 90 GLY H CA 1
ATOM 6969 C C . GLY H 2 90 ? -18.663 24.039 -38.207 1.00 37.03 90 GLY H C 1
ATOM 6970 O O . GLY H 2 90 ? -19.485 23.419 -37.531 1.00 32.35 90 GLY H O 1
ATOM 6971 N N . LEU H 2 91 ? -17.351 23.875 -38.085 1.00 40.86 91 LEU H N 1
ATOM 6972 C CA . LEU H 2 91 ? -16.778 22.975 -37.093 1.00 47.97 91 LEU H CA 1
ATOM 6973 C C . LEU H 2 91 ? -16.261 23.770 -35.898 1.00 55.06 91 LEU H C 1
ATOM 6974 O O . LEU H 2 91 ? -15.814 24.907 -36.049 1.00 56.79 91 LEU H O 1
ATOM 6979 N N . GLU H 2 92 ? -16.326 23.171 -34.713 1.00 57.85 92 GLU H N 1
ATOM 6980 C CA . GLU H 2 92 ? -15.872 23.839 -33.497 1.00 62.49 92 GLU H CA 1
ATOM 6981 C C . GLU H 2 92 ? -14.474 23.375 -33.101 1.00 67.31 92 GLU H C 1
ATOM 6982 O O . GLU H 2 92 ? -13.844 22.593 -33.814 1.00 68.43 92 GLU H O 1
#

InterPro domains:
  IPR003060 Pyocin S killer protein [PR01300] (429-449)
  IPR003060 Pyocin S killer protein [PR01300] (484-507)
  IPR003060 Pyocin S killer protein [PR01300] (633-652)
  IPR003060 Pyocin S killer protein [PR01300] (666-687)
  IPR003060 Pyocin S killer protein [PR01300] (688-707)
  IPR003060 Pyocin S killer protein [PR01300] (749-768)
  IPR003615 HNH nuclease [SM00507] (709-764)
  IPR003615 HNH nuclease [cd00085] (709-767)
  IPR016128 Pyosin/cloacin translocation domain [PF06958] (502-636)
  IPR036302 Pyosin/cloacin translocation domain superfamily [SSF69369] (407-666)
  IPR037146 Colicin/pyocin, DNase domain superfamily [G3DSA:3.90.540.10] (642-777)
  IPR044925 His-Me finger superfamily [SSF54060] (637-767)

Radius of gyration: 35.28 Å; Cα contacts (8 Å, |Δi|>4): 1536; chains: 8; bounding box: 68×97×100 Å

Solvent-accessible surface area: 42210 Å² total; per-residue (Å²): 117,71,27,0,58,2,65,14,97,14,97,117,40,128,57,75,12,12,42,23,0,31,118,40,111,17,9,34,1,0,33,63,0,0,42,49,4,19,22,87,99,2,123,32,56,67,22,0,60,37,53,0,1,65,4,0,23,139,9,102,64,2,32,133,71,13,18,59,0,0,99,21,1,0,46,40,0,0,1,0,7,1,54,25,125,26,14,83,56,78,85,5,40,16,60,24,47,56,86,53,74,105,146,51,8,16,48,32,6,42,1,79,8,3,21,0,3,2,4,74,34,84,22,51,31,94,117,73,118,94,121,139,179,178,122,84,85,61,73,130,81,4,50,50,0,20,67,73,28,0,28,65,1,0,51,6,0,42,119,41,97,48,50,52,138,14,73,105,1,9,137,44,0,40,106,0,5,108,13,1,28,128,12,0,62,13,90,71,57,0,0,4,0,0,47,23,126,111,61,60,48,70,24,109,8,0,1,107,52,1,99,86,50,17,74,89,78,70,66,85,35,35,106,96,104,97,111,20,77,1,75,16,40,10,101,109,80,109,38,79,10,12,49,25,0,33,125,45,94,18,10,43,1,0,16,48,0,0,22,48,3,41,57,102,140,6,150,41,68,70,18,0,59,35,68,0,1,67,3,0,12,116,7,27,17,1,7,32,71,12,18,44,0,0,32,22,3,0,46,56,1,0,1,0,5,1,52,22,124,22,18,84,60,82,116,4,42,15,53,18,46,58,89,68,81,85,108,79,61,15,55,70,12,41,1,84,9,2,19,0,1,3,3,75,32,65,21,57,32,129,162,123,177,80,118,84,2,44,60,25,29,60,82,84,1,30,93,28,0,47,10,0,45,94,53,82,45,47,59,162,16,58,118,1,9,149,84,0,35,144,13,0,72,35,1,24,121,10,0,64,12,88,59,55,0,0,4,0,0,45,22,110,82,0,40,26,28,26,42,1,0,1,65,37,0,84,76,49,18,75,87,78,70,65,83,37,34,116,101,108,130,93,96,22,84,1,73,14,95,11,90,119,47,132,50,76,12,13,50,18,0,34,79,45,101,15,19,50,1,0,35,58,0,0,82,50,3,98,58,100,80,4,149,31,52,65,16,0,62,35,56,0,1,73,5,0,21,132,14,100,61,2,32,125,74,14,18,60,0,0,94,22,2,0,43,57,0,0,2,0,6,1,53,23,120,28,17,89,59,87,116,7,40,18,31,22,53,36,82,74,71,97,174,84,55,16,53,21,12,42,1,74,7,2,17,0,2,2,3,41,23,69,22,34,29,93,132,63,128,156,86,48,123,76,137,84,3,46,55,4,19,62,14,52,1,24,60,26,0,56,8,0,45,119,51,76,52,44,65,164,20,64,95,2,10,134,64,0,42,105,0,4,113,11,3,35,132,15,0,60,12,88,61,56,0,0,4,0,0,46,23,114,117,63,58,49,73,26,98,8,0,0,106,44,0,83,84,54,15,73,86,80,69,60,86,36,33,106,93,56,117,116,132,134,59,196,140,101,17,76,1,75,15,91,6,91,113,41,129,56,71,7,11,48,22,0,33,122,41,107,17,11,49,1,0,28,66,0,0,85,48,2,99,56,108,122,3,166,40,60,65,32,0,62,39,62,0,1,89,5,0,14,89,9,9,41,3,1,93,63,14,18,30,0,0,33,20,2,0,44,56,0,1,1,0,7,1,45,29,131,32,15,79,60,92,127,8,39,17,48,20,53,60,88,60,76,96,106,80,72,22,51,59,11,40,2,79,7,3,20,0,2,2,4,65,40,72,17,54,30,126,122,102,133,81,191,63,39,64,38,106,78,4,42,35,0,23,76,51,46,1,38,66,1,0,32,2,0,37,105,56,79,49,52,66,163,18,72,113,1,10,61,47,0,34,102,0,4,107,14,2,31,136,18,0,60,12,92,57,58,0,0,4,0,1,43,26,113,126,30,43,52,2,20,34,0,0,5,65,39,0,93,84,48,17,66,87,77,29,55,45,27,32,73,34,28,24,106

Sequence (888 aa):
DEPGVATGNGQPVTGNWLAGASQGDGVPIPSQIADQLRGKEFKSWRDFREQFWMAVSKDPSALENLSPSNRYFVSQGLAPYAVPEEHLGSKEKFEIHHVVPLESGGALYNIDNLVIVTPKRHSEIHKELKLKRKEMDIKNNLSDYTESEFLEIIEEFFKNKSGLKGSELEKRMDKLVKHFEEVTSHPRKSGVIFHPKPGFETPEGIVKEVKEWRAANGLPGFKAGEPGVATGNGQPVTGNWLAGASQGDGVPIPSQIADQLRGKEFKSWRDFREQFWMAVSKDPSALENLSPSNRYFVSQGLAPYAVPEEHLGSKEKFEIHHVVPLESGGALYNIDNLVIVTPKRHSEIHKELKNNLSDYTESEFLEIIEEFFKNKSGLKGSELEKRMDKLVKHFEEVTSHPRKSGVIFHPKPGFETPEGIVKEVKEWRAANGLPGFKAGDEPGVATGNGQPVTGNWLAGASQGDGVPIPSQIADQLRGKEFKSWRDFREQFWMAVSKDPSALENLSPSNRYFVSQGLAPYAVPEEHLGSKEKFEIHHVVPLESGGALYNIDNLVIVTPKRHSEIHKELKLKIKNNLSDYTESEFLEIIEEFFKNKSGLKGSELEKRMDKLVKHFEEVTSHPRKSGVIFHPKPGFETPEGIVKEVKEWRAANGLPGFKAGLEHHHHEPGVATGNGQPVTGNWLAGASQGDGVPIPSQIADQLRGKEFKSWRDFREQFWMAVSKDPSALENLSPSNRYFVSQGLAPYAVPEEHLGSKEKFEIHHVVPLESGGALYNIDNLVIVTPKRHSEIHKELKLMDIKNNLSDYTESEFLEIIEEFFKNKSGLKGSELEKRMDKLVKHFEEVTSHPRKSGVIFHPKPGFETPEGIVKEVKEWRAANGLPGFKAGLE

Foldseek 3Di:
DAKDFAAEQKDADADAQQVQQLDDPAGADHRQLSVVRHGDIAGDLLRVQLVSLCSLLVDCRNCVPDDPVQSVQSVRSHFGFADPVLADVVFTGWDKDFQDPCVNNDDSRYSRRIGIHGPNSVVVVVVVVVVVVVD/DDQDDAQQAAALVVVLVLLCVLPDPPPPDDDPRSVVVVVVSQVSQCVRLVDPCRCCLAVVNDPPLNHSVSSSVVSQVVCVVVVHDHYHDD/DKDFAAEQKDADFAQQQVCQADDLFGADHRQLSVQRHGDMAPDLLRVQLSSLCSLLVDPRNLVPDDPVQSVQSVRSHFGFDDPVLADVVQTGWDKDFQQPCVSNDDSRYSRRIGIHGPNSNVVVVVVD/DQAQQAAALVRVLVLLCCLVDVPVVDDDPVSVVVVVVSQVVQCNHLVDPCRCCCAPVNDPPLNHSVSSSVVSQVVCVVVVHDHYHDD/DAKDFAAEQKDADFAAQQVCLAPDVAGADHRQLSVQRHGDIAGDLLRVQLVSLCSCLVDCRSCVPDDPVQSVQSVRSHFGFDDPVLADVVQTGWDKDFQCPCVVNDDSRYSRRIHTHGPNSVVVVVVVVVVD/DDDAQQAAALLRVLVLLCCLVDQPVNDDDPVSVVVVVVSQVVQCVRLVDPCRCCCAVVNDPPLNHSVSSSVVSQVVCVVVVHDHYHDDDNVVPD/DKDAAAEQKDDDDAAQQVQQADDPAGADHRQLSVQRHGDMAPDLLRVQLVSLCSLLVDPSNVVPDDPVQSVQSVRSHFGFDDPVLADVVFTGWDKDFQDDVVRPGDSRYSRRIHIHGPNSVVVVVVVVVD/DDQDDAQQAAALVRVLVLLCCLVDQDVNDDDPVSVVVVVVSQVSQCVRLVDPCRCCCAPVNDPPQPDSNSSSVVSQVVCVVVVHDHYHDDDD

CATH classification: 3.90.540.10

Secondary structure (DSSP, 8-state):
---EE-B---B---SSGGGGGGSTT-EEPBHHHHHHHTT-EESSHHHHHHHHHHHHTT-HHHHTTS-HHHHHHHHTTPPPBPPGGG-BTTB-B-EEEESS-TTTT--TTBGGGEEEE-HHHHHHHHHHHHHHHT-/----S-GGGSBHHHHHHHHGGGTS-SS---HHHHHHHHHHHHHHHHHHH--TTTTHHHHSPPTT--SHHHHHHHHHHHHHHTT---PBP-/--EE-B---B---SSGGGGGGSTT-EEPBHHHHHHHTT-EESSHHHHHHHHHHHHTT-HHHHTTS-HHHHHHHHTTPPPBPPGGG-BTTB-B-EEEESS-TTTT--TTBGGGEEEE-HHHHHHHHHT-/--SGGGSBHHHHHHHHGGGTS-SS---HHHHHHHHHHHHHHHHHHH--TTTTHHHHSPPTT--SHHHHHHHHHHHHHHTT---PBP-/---EE-B---B---S-GGGGGGSTT-EEPBHHHHHHHTT-EESSHHHHHHHHHHHHTT-HHHHTTS-HHHHHHHHTTPPPBPPGGG-BTTB-B-EEEESS-TTTT--SSBGGGEEEE-HHHHHHHHHHHHH-/--SSGGGSBHHHHHHHHGGGTS--S---HHHHHHHHHHHHHHHHHHH--TTTTHHHHSPPTT--SHHHHHHHHHHHHHHTT---PBP--GGG--/--EE-B---B---S-GGGGGGSTT-EEPBHHHHHHHTT-EESSHHHHHHHHHHHHTT-HHHHTTS-HHHHHHHHTTPPPBPPGGG-BTTB-B-EEEESS-GGGT--SSBGGGEEEE-HHHHHHHHHHHT-/----SSGGGSBHHHHHHHHGGGTS--S---HHHHHHHHHHHHHHHHHHH--TTTTHHHHSPPTT--SHHHHHHHHHHHHHHTT---PBP---

B-factor: mean 32.28, std 14.03, range [9.78, 110.84]